Protein AF-A0A417KYQ9-F1 (afdb_monomer_lite)

Structure (mmCIF, N/CA/C/O backbone):
data_AF-A0A417KYQ9-F1
#
_entry.id   AF-A0A417KYQ9-F1
#
loop_
_atom_site.group_PDB
_atom_site.id
_atom_site.type_symbol
_atom_site.label_atom_id
_atom_site.label_alt_id
_atom_site.label_comp_id
_atom_site.label_asym_id
_atom_site.label_entity_id
_atom_site.label_seq_id
_atom_site.pdbx_PDB_ins_code
_atom_site.Cartn_x
_atom_site.Cartn_y
_atom_site.Cartn_z
_atom_site.occupancy
_atom_site.B_iso_or_equiv
_atom_site.auth_seq_id
_atom_site.auth_comp_id
_atom_site.auth_asym_id
_atom_site.auth_atom_id
_atom_site.pdbx_PDB_model_num
ATOM 1 N N . MET A 1 1 ? -38.092 -71.975 51.977 1.00 33.44 1 MET A N 1
ATOM 2 C CA . MET A 1 1 ? -36.824 -72.429 52.594 1.00 33.44 1 MET A CA 1
ATOM 3 C C . MET A 1 1 ? -35.978 -71.186 52.861 1.00 33.44 1 MET A C 1
ATOM 5 O O . MET A 1 1 ? -35.680 -70.495 51.904 1.00 33.44 1 MET A O 1
ATOM 9 N N . GLN A 1 2 ? -35.958 -70.680 54.105 1.00 35.31 2 GLN A N 1
ATOM 10 C CA . GLN A 1 2 ? -34.786 -70.658 55.021 1.00 35.31 2 GLN A CA 1
ATOM 11 C C . GLN A 1 2 ? -33.550 -69.957 54.404 1.00 35.31 2 GLN A C 1
ATOM 13 O O . GLN A 1 2 ? -33.055 -70.417 53.388 1.00 35.31 2 GLN A O 1
ATOM 18 N N . LYS A 1 3 ? -32.974 -68.883 54.968 1.00 33.66 3 LYS A N 1
ATOM 19 C CA . LYS A 1 3 ? -32.521 -68.731 56.364 1.00 33.66 3 LYS A CA 1
ATOM 20 C C . LYS A 1 3 ? -32.462 -67.265 56.840 1.00 33.66 3 LYS A C 1
ATOM 22 O O . LYS A 1 3 ? -32.190 -66.350 56.076 1.00 33.66 3 LYS A O 1
ATOM 27 N N . VAL A 1 4 ? -32.662 -67.124 58.148 1.00 40.72 4 VAL A N 1
ATOM 28 C CA . VAL A 1 4 ? -32.487 -65.955 59.030 1.00 40.72 4 VAL A CA 1
ATOM 29 C C . VAL A 1 4 ? -31.044 -65.905 59.564 1.00 40.72 4 VAL A C 1
ATOM 31 O O . VAL A 1 4 ? -30.522 -66.978 59.840 1.00 40.72 4 VAL A O 1
ATOM 34 N N . PHE A 1 5 ? -30.458 -64.709 59.764 1.00 32.03 5 PHE A N 1
ATOM 35 C CA . PHE A 1 5 ? -29.551 -64.283 60.873 1.00 32.03 5 PHE A CA 1
ATOM 36 C C . PHE A 1 5 ? -29.129 -62.805 60.622 1.00 32.03 5 PHE A C 1
ATOM 38 O O . PHE A 1 5 ? -28.508 -62.537 59.605 1.00 32.03 5 PHE A O 1
ATOM 45 N N . LYS A 1 6 ? -29.698 -61.771 61.268 1.00 31.22 6 LYS A N 1
ATOM 46 C CA . LYS A 1 6 ? -29.451 -61.141 62.597 1.00 31.22 6 LYS A CA 1
ATOM 47 C C . LYS A 1 6 ? -28.076 -60.453 62.808 1.00 31.22 6 LYS A C 1
ATOM 49 O O . LYS A 1 6 ? -27.062 -61.136 62.801 1.00 31.22 6 LYS A O 1
ATOM 54 N N . LEU A 1 7 ? -28.164 -59.172 63.235 1.00 26.84 7 LEU A N 1
ATOM 55 C CA . LEU A 1 7 ? -27.213 -58.332 64.014 1.00 26.84 7 LEU A CA 1
ATOM 56 C C . LEU A 1 7 ? -26.077 -57.643 63.205 1.00 26.84 7 LEU A C 1
ATOM 58 O O . LEU A 1 7 ? -25.458 -58.290 62.382 1.00 26.84 7 LEU A O 1
ATOM 62 N N . ILE A 1 8 ? -25.734 -56.350 63.348 1.00 28.92 8 ILE A N 1
ATOM 63 C CA . ILE A 1 8 ? -25.698 -55.454 64.523 1.00 28.92 8 ILE A CA 1
ATOM 64 C C . ILE A 1 8 ? -26.000 -53.992 64.127 1.00 28.92 8 ILE A C 1
ATOM 66 O O . ILE A 1 8 ? -25.477 -53.468 63.148 1.00 28.92 8 ILE A O 1
ATOM 70 N N . LEU A 1 9 ? -26.808 -53.343 64.966 1.00 30.70 9 LEU A N 1
ATOM 71 C CA . LEU A 1 9 ? -27.044 -51.906 65.067 1.00 30.70 9 LEU A CA 1
ATOM 72 C C . LEU A 1 9 ? -25.863 -51.248 65.812 1.00 30.70 9 LEU A C 1
ATOM 74 O O . LEU A 1 9 ? -25.640 -51.568 66.978 1.00 30.70 9 LEU A O 1
ATOM 78 N N . ILE A 1 10 ? -25.145 -50.318 65.179 1.00 31.58 10 ILE A N 1
ATOM 79 C CA . ILE A 1 10 ? -24.384 -49.273 65.881 1.00 31.58 10 ILE A CA 1
ATOM 80 C C . ILE A 1 10 ? -24.946 -47.937 65.405 1.00 31.58 10 ILE A C 1
ATOM 82 O O . ILE A 1 10 ? -24.713 -47.503 64.280 1.00 31.58 10 ILE A O 1
ATOM 86 N N . CYS A 1 11 ? -25.733 -47.316 66.280 1.00 30.48 11 CYS A N 1
ATOM 87 C CA . CYS A 1 11 ? -26.157 -45.934 66.164 1.00 30.48 11 CYS A CA 1
ATOM 88 C C . CYS A 1 11 ? -24.928 -45.025 66.286 1.00 30.48 11 CYS A C 1
ATOM 90 O O . CYS A 1 11 ? -24.432 -44.804 67.389 1.00 30.48 11 CYS A O 1
ATOM 92 N N . LEU A 1 12 ? -24.473 -44.459 65.173 1.00 31.31 12 LEU A N 1
ATOM 93 C CA . LEU A 1 12 ? -23.852 -43.140 65.191 1.00 31.31 12 LEU A CA 1
ATOM 94 C C . LEU A 1 12 ? -24.944 -42.152 64.793 1.00 31.31 12 LEU A C 1
ATOM 96 O O . LEU A 1 12 ? -25.375 -42.110 63.644 1.00 31.31 12 LEU A O 1
ATOM 100 N N . PHE A 1 13 ? -25.429 -41.410 65.788 1.00 33.81 13 PHE A N 1
ATOM 101 C CA . PHE A 1 13 ? -26.195 -40.184 65.600 1.00 33.81 13 PHE A CA 1
ATOM 102 C C . PHE A 1 13 ? -25.340 -39.211 64.775 1.00 33.81 13 PHE A C 1
ATOM 104 O O . PHE A 1 13 ? -24.563 -38.433 65.320 1.00 33.81 13 PHE A O 1
ATOM 111 N N . VAL A 1 14 ? -25.468 -39.267 63.454 1.00 31.70 14 VAL A N 1
ATOM 112 C CA . VAL A 1 14 ? -25.252 -38.100 62.602 1.00 31.70 14 VAL A CA 1
ATOM 113 C C . VAL A 1 14 ? -26.645 -37.511 62.421 1.00 31.70 14 VAL A C 1
ATOM 115 O O . VAL A 1 14 ? -27.533 -38.244 61.974 1.00 31.70 14 VAL A O 1
ATOM 118 N N . PRO A 1 15 ? -26.910 -36.251 62.807 1.00 33.44 15 PRO A N 1
ATOM 119 C CA . PRO A 1 15 ? -28.162 -35.631 62.428 1.00 33.44 15 PRO A CA 1
ATOM 120 C C . PRO A 1 15 ? -28.188 -35.619 60.900 1.00 33.44 15 PRO A C 1
ATOM 122 O O . PRO A 1 15 ? -27.373 -34.966 60.250 1.00 33.44 15 PRO A O 1
ATOM 125 N N . LEU A 1 16 ? -29.101 -36.405 60.333 1.00 32.12 16 LEU A N 1
ATOM 126 C CA . LEU A 1 16 ? -29.519 -36.274 58.952 1.00 32.12 16 LEU A CA 1
ATOM 127 C C . LEU A 1 16 ? -30.172 -34.887 58.874 1.00 32.12 16 LEU A C 1
ATOM 129 O O . LEU A 1 16 ? -31.356 -34.732 59.169 1.00 32.12 16 LEU A O 1
ATOM 133 N N . ILE A 1 17 ? -29.376 -33.851 58.596 1.00 37.47 17 ILE A N 1
ATOM 134 C CA . ILE A 1 17 ? -29.911 -32.546 58.224 1.00 37.47 17 ILE A CA 1
ATOM 135 C C . ILE A 1 17 ? -30.602 -32.807 56.895 1.00 37.47 17 ILE A C 1
ATOM 137 O O . ILE A 1 17 ? -29.952 -32.972 55.864 1.00 37.47 17 ILE A O 1
ATOM 141 N N . ALA A 1 18 ? -31.923 -32.937 56.938 1.00 35.41 18 ALA A N 1
ATOM 142 C CA . ALA A 1 18 ? -32.738 -32.795 55.755 1.00 35.41 18 ALA A CA 1
ATOM 143 C C . ALA A 1 18 ? -32.403 -31.415 55.176 1.00 35.41 18 ALA A C 1
ATOM 145 O O . ALA A 1 18 ? -32.727 -30.395 55.783 1.00 35.41 18 ALA A O 1
ATOM 146 N N . TRP A 1 19 ? -31.698 -31.378 54.046 1.00 38.59 19 TRP A N 1
ATOM 147 C CA . TRP A 1 19 ? -31.613 -30.182 53.217 1.00 38.59 19 TRP A CA 1
ATOM 148 C C . TRP A 1 19 ? -33.016 -29.976 52.644 1.00 38.59 19 TRP A C 1
ATOM 150 O O . TRP A 1 19 ? -33.345 -30.482 51.576 1.00 38.59 19 TRP A O 1
ATOM 160 N N . GLY A 1 20 ? -33.893 -29.355 53.434 1.00 53.03 20 GLY A N 1
ATOM 161 C CA . GLY A 1 20 ? -35.197 -28.926 52.955 1.00 53.03 20 GLY A CA 1
ATOM 162 C C . GLY A 1 20 ? -34.986 -27.899 51.851 1.00 53.03 20 GLY A C 1
ATOM 163 O O . GLY A 1 20 ? -34.182 -26.981 52.021 1.00 53.03 20 GLY A O 1
ATOM 164 N N . GLU A 1 21 ? -35.678 -28.067 50.724 1.00 66.81 21 GLU A N 1
ATOM 165 C CA . GLU A 1 21 ? -35.738 -27.043 49.681 1.00 66.81 21 GLU A CA 1
ATOM 166 C C . GLU A 1 21 ? -36.109 -25.692 50.311 1.00 66.81 21 GLU A C 1
ATOM 168 O O . GLU A 1 21 ? -37.030 -25.608 51.133 1.00 66.81 21 GLU A O 1
ATOM 173 N N . LYS A 1 22 ? -35.365 -24.637 49.955 1.00 82.00 22 LYS A N 1
ATOM 174 C CA . LYS A 1 22 ? -35.672 -23.273 50.397 1.00 82.00 22 LYS A CA 1
ATOM 175 C C . LYS A 1 22 ? -37.061 -22.883 49.892 1.00 82.00 22 LYS A C 1
ATOM 177 O O . LYS A 1 22 ? -37.412 -23.130 48.739 1.00 82.00 22 LYS A O 1
ATOM 182 N N . GLN A 1 23 ? -37.857 -22.276 50.765 1.00 88.06 23 GLN A N 1
ATOM 183 C CA . GLN A 1 23 ? -39.181 -21.778 50.415 1.00 88.06 23 GLN A CA 1
ATOM 184 C C . GLN A 1 23 ? -39.070 -20.579 49.473 1.00 88.06 23 GLN A C 1
ATOM 186 O O . GLN A 1 23 ? -38.146 -19.774 49.569 1.00 88.06 23 GLN A O 1
ATOM 191 N N . GLN A 1 24 ? -40.054 -20.430 48.590 1.00 91.31 24 GLN A N 1
ATOM 192 C CA . GLN A 1 24 ? -40.160 -19.261 47.730 1.00 91.31 24 GLN A CA 1
ATOM 193 C C . GLN A 1 24 ? -40.773 -18.086 48.503 1.00 91.31 24 GLN A C 1
ATOM 195 O O . GLN A 1 24 ? -41.867 -18.207 49.054 1.00 91.31 24 GLN A O 1
ATOM 200 N N . SER A 1 25 ? -40.085 -16.944 48.529 1.00 90.69 25 SER A N 1
ATOM 201 C CA . SER A 1 25 ? -40.625 -15.704 49.090 1.00 90.69 25 SER A CA 1
ATOM 202 C C . SER A 1 25 ? -41.581 -15.038 48.100 1.00 90.69 25 SER A C 1
ATOM 204 O O . SER A 1 25 ? -41.258 -14.895 46.921 1.00 90.69 25 SER A O 1
ATOM 206 N N . THR A 1 26 ? -42.742 -14.590 48.577 1.00 90.75 26 THR A N 1
ATOM 207 C CA . THR A 1 26 ? -43.750 -13.881 47.767 1.00 90.75 26 THR A CA 1
ATOM 208 C C . THR A 1 26 ? -43.991 -12.447 48.233 1.00 90.75 26 THR A C 1
ATOM 210 O O . THR A 1 26 ? -45.004 -11.837 47.894 1.00 90.75 26 THR A O 1
ATOM 213 N N . SER A 1 27 ? -43.113 -11.909 49.081 1.00 87.50 27 SER A N 1
ATOM 214 C CA . SER A 1 27 ? -43.264 -10.573 49.661 1.00 87.50 27 SER A CA 1
ATOM 215 C C . SER A 1 27 ? -41.954 -9.786 49.600 1.00 87.50 27 SER A C 1
ATOM 217 O O . SER A 1 27 ? -40.893 -10.362 49.851 1.00 87.50 27 SER A O 1
ATOM 219 N N . PRO A 1 28 ? -42.018 -8.474 49.306 1.00 89.69 28 PRO A N 1
ATOM 220 C CA . PRO A 1 28 ? -40.886 -7.562 49.425 1.00 89.69 28 PRO A CA 1
ATOM 221 C C . PRO A 1 28 ? -40.172 -7.634 50.777 1.00 89.69 28 PRO A C 1
ATOM 223 O O . PRO A 1 28 ? -40.812 -7.698 51.828 1.00 89.69 28 PRO A O 1
ATOM 226 N N . LEU A 1 29 ? -38.846 -7.522 50.754 1.00 90.75 29 LEU A N 1
ATOM 227 C CA . LEU A 1 29 ? -37.998 -7.419 51.936 1.00 90.75 29 LEU A CA 1
ATOM 228 C C . LEU A 1 29 ? -37.569 -5.963 52.142 1.00 90.75 29 LEU A C 1
ATOM 230 O O . LEU A 1 29 ? -36.844 -5.394 51.328 1.00 90.75 29 LEU A O 1
ATOM 234 N N . ASN A 1 30 ? -38.002 -5.349 53.245 1.00 90.44 30 ASN A N 1
ATOM 235 C CA . ASN A 1 30 ? -37.602 -3.993 53.623 1.00 90.44 30 ASN A CA 1
ATOM 236 C C . ASN A 1 30 ? -36.732 -4.022 54.883 1.00 90.44 30 ASN A C 1
ATOM 238 O O . ASN A 1 30 ? -37.225 -4.279 55.980 1.00 90.44 30 ASN A O 1
ATOM 242 N N . PHE A 1 31 ? -35.446 -3.712 54.721 1.00 91.31 31 PHE A N 1
ATOM 243 C CA . PHE A 1 31 ? -34.448 -3.756 55.786 1.00 91.31 31 PHE A CA 1
ATOM 244 C C . PHE A 1 31 ? -34.093 -2.382 56.374 1.00 91.31 31 PHE A C 1
ATOM 246 O O . PHE A 1 31 ? -33.190 -2.272 57.202 1.00 91.31 31 PHE A O 1
ATOM 253 N N . ARG A 1 32 ? -34.797 -1.311 55.980 1.00 84.00 32 ARG A N 1
ATOM 254 C CA . ARG A 1 32 ? -34.524 0.046 56.493 1.00 84.00 32 ARG A CA 1
ATOM 255 C C . ARG A 1 32 ? -34.871 0.211 57.970 1.00 84.00 32 ARG A C 1
ATOM 257 O O . ARG A 1 32 ? -34.193 0.945 58.680 1.00 84.00 32 ARG A O 1
ATOM 264 N N . GLU A 1 33 ? -35.924 -0.467 58.410 1.00 76.19 33 GLU A N 1
ATOM 265 C CA . GLU A 1 33 ? -36.465 -0.373 59.772 1.00 76.19 33 GLU A CA 1
ATOM 266 C C . GLU A 1 33 ? -36.535 -1.744 60.466 1.00 76.19 33 GLU A C 1
ATOM 268 O O . GLU A 1 33 ? -37.019 -1.856 61.591 1.00 76.19 33 GLU A O 1
ATOM 273 N N . SER A 1 34 ? -36.034 -2.802 59.819 1.00 76.31 34 SER A N 1
ATOM 274 C CA . SER A 1 34 ? -36.138 -4.174 60.317 1.00 76.31 34 SER A CA 1
ATOM 275 C C . SER A 1 34 ? -35.233 -4.445 61.528 1.00 76.31 34 SER A C 1
ATOM 277 O O . SER A 1 34 ? -34.245 -3.750 61.796 1.00 76.31 34 SER A O 1
ATOM 279 N N . ASN A 1 35 ? -35.576 -5.496 62.276 1.00 78.31 35 ASN A N 1
ATOM 280 C CA . ASN A 1 35 ? -34.703 -6.106 63.281 1.00 78.31 35 ASN A CA 1
ATOM 281 C C . ASN A 1 35 ? -33.825 -7.197 62.642 1.00 78.31 35 ASN A C 1
ATOM 283 O O . ASN A 1 35 ? -34.065 -7.593 61.501 1.00 78.31 35 ASN A O 1
ATOM 287 N N . ASN A 1 36 ? -32.807 -7.667 63.371 1.00 80.62 36 ASN A N 1
ATOM 288 C CA . ASN A 1 36 ? -31.940 -8.759 62.916 1.00 80.62 36 ASN A CA 1
ATOM 289 C C . ASN A 1 36 ? -32.743 -10.015 62.546 1.00 80.62 36 ASN A C 1
ATOM 291 O O . ASN A 1 36 ? -33.706 -10.371 63.227 1.00 80.62 36 ASN A O 1
ATOM 295 N N . VAL A 1 37 ? -32.266 -10.723 61.524 1.00 79.25 37 VAL A N 1
ATOM 296 C CA . VAL A 1 37 ? -32.627 -12.114 61.235 1.00 79.25 37 VAL A CA 1
ATOM 297 C C . VAL A 1 37 ? -31.366 -12.934 61.497 1.00 79.25 37 VAL A C 1
ATOM 299 O O . VAL A 1 37 ? -30.451 -12.955 60.678 1.00 79.25 37 VAL A O 1
ATOM 302 N N . ASN A 1 38 ? -31.279 -13.500 62.706 1.00 71.19 38 ASN A N 1
ATOM 303 C CA . ASN A 1 38 ? -30.018 -13.973 63.296 1.00 71.19 38 ASN A CA 1
ATOM 304 C C . ASN A 1 38 ? -29.420 -15.214 62.603 1.00 71.19 38 ASN A C 1
ATOM 306 O O . ASN A 1 38 ? -28.213 -15.433 62.692 1.00 71.19 38 ASN A O 1
ATOM 310 N N . GLU A 1 39 ? -30.234 -16.000 61.901 1.00 76.38 39 GLU A N 1
ATOM 311 C CA . GLU A 1 39 ? -29.831 -17.217 61.188 1.00 76.38 39 GLU A CA 1
ATOM 312 C C . GLU A 1 39 ? -30.408 -17.215 59.770 1.00 76.38 39 GLU A C 1
ATOM 314 O O . GLU A 1 39 ? -31.352 -16.478 59.487 1.00 76.38 39 GLU A O 1
ATOM 319 N N . LEU A 1 40 ? -29.825 -18.020 58.876 1.00 80.88 40 LEU A N 1
ATOM 320 C CA . LEU A 1 40 ? -30.350 -18.201 57.525 1.00 80.88 40 LEU A CA 1
ATOM 321 C C . LEU A 1 40 ? -31.751 -18.815 57.612 1.00 80.88 40 LEU A C 1
ATOM 323 O O . LEU A 1 40 ? -31.907 -19.942 58.085 1.00 80.88 40 LEU A O 1
ATOM 327 N N . ASP A 1 41 ? -32.762 -18.084 57.162 1.00 82.44 41 ASP A N 1
ATOM 328 C CA . ASP A 1 41 ? -34.148 -18.503 57.325 1.00 82.44 41 ASP A CA 1
ATOM 329 C C . ASP A 1 41 ? -34.587 -19.573 56.300 1.00 82.44 41 ASP A C 1
ATOM 331 O O . ASP A 1 41 ? -33.808 -20.068 55.4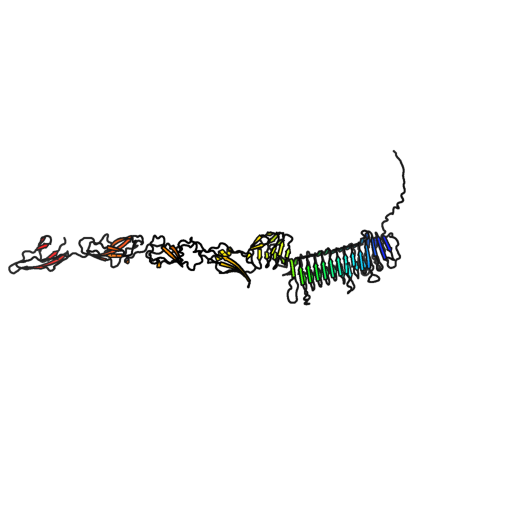66 1.00 82.44 41 ASP A O 1
ATOM 335 N N . SER A 1 42 ? -35.864 -19.963 56.371 1.00 85.94 42 SER A N 1
ATOM 336 C CA . SER A 1 42 ? -36.462 -20.936 55.449 1.00 85.94 42 SER A CA 1
ATOM 337 C C . SER A 1 42 ? -36.542 -20.443 54.005 1.00 85.94 42 SER A C 1
ATOM 339 O O . SER A 1 42 ? -36.650 -21.276 53.109 1.00 85.94 42 SER A O 1
ATOM 341 N N . TYR A 1 43 ? -36.466 -19.132 53.770 1.00 89.38 43 TYR A N 1
ATOM 342 C CA . TYR A 1 43 ? -36.502 -18.508 52.446 1.00 89.38 43 TYR A CA 1
ATOM 343 C C . TYR A 1 43 ? -35.105 -18.318 51.840 1.00 89.38 43 TYR A C 1
ATOM 345 O O . TYR A 1 43 ? -34.993 -18.018 50.655 1.00 89.38 43 TYR A O 1
ATOM 353 N N . GLY A 1 44 ? -34.042 -18.514 52.628 1.00 91.19 44 GLY A N 1
ATOM 354 C CA . GLY A 1 44 ? -32.661 -18.435 52.157 1.00 91.19 44 GLY A CA 1
ATOM 355 C C . GLY A 1 44 ? -32.030 -17.054 52.310 1.00 91.19 44 GLY A C 1
ATOM 356 O O . GLY A 1 44 ? -31.128 -16.727 51.543 1.00 91.19 44 GLY A O 1
ATOM 357 N N . TYR A 1 45 ? -32.464 -16.239 53.282 1.00 93.62 45 TYR A N 1
ATOM 358 C CA . TYR A 1 45 ? -31.775 -14.986 53.604 1.00 93.62 45 TYR A CA 1
ATOM 359 C C . TYR A 1 45 ? -31.455 -14.818 55.097 1.00 93.62 45 TYR A C 1
ATOM 361 O O . TYR A 1 45 ? -32.089 -15.407 55.971 1.00 93.62 45 TYR A O 1
ATOM 369 N N . LYS A 1 46 ? -30.439 -13.998 55.390 1.00 94.12 46 LYS A N 1
ATOM 370 C CA . LYS A 1 46 ? -30.013 -13.582 56.738 1.00 94.12 46 LYS A CA 1
ATOM 371 C C . LYS A 1 46 ? -29.716 -12.082 56.729 1.00 94.12 46 LYS A C 1
ATOM 373 O O . LYS A 1 46 ? -28.997 -11.620 55.847 1.00 94.12 46 LYS A O 1
ATOM 378 N N . TRP A 1 47 ? -30.221 -11.332 57.709 1.00 94.44 47 TRP A N 1
ATOM 379 C CA . TRP A 1 47 ? -29.995 -9.885 57.828 1.00 94.44 47 TRP A CA 1
ATOM 380 C C . TRP A 1 47 ? -29.319 -9.527 59.149 1.00 94.44 47 TRP A C 1
ATOM 382 O O . TRP A 1 47 ? -29.871 -9.752 60.228 1.00 94.44 47 TRP A O 1
ATOM 392 N N . GLU A 1 48 ? -28.146 -8.910 59.046 1.00 93.75 48 GLU A N 1
ATOM 393 C CA . GLU A 1 48 ? -27.367 -8.387 60.162 1.00 93.75 48 GLU A CA 1
ATOM 394 C C . GLU A 1 48 ? -27.435 -6.855 60.155 1.00 93.75 48 GLU A C 1
ATOM 396 O O . GLU A 1 48 ? -26.789 -6.192 59.346 1.00 93.75 48 GLU A O 1
ATOM 401 N N . LYS A 1 49 ? -28.232 -6.279 61.057 1.00 89.38 49 LYS A N 1
ATOM 402 C CA . LYS A 1 49 ? -28.532 -4.842 61.130 1.00 89.38 49 LYS A CA 1
ATOM 403 C C . LYS A 1 49 ? -27.305 -3.993 61.454 1.00 89.38 49 LYS A C 1
ATOM 405 O O . LYS A 1 49 ? -27.131 -2.942 60.844 1.00 89.38 49 LYS A O 1
ATOM 410 N N . ASP A 1 50 ? -26.459 -4.448 62.379 1.00 88.94 50 ASP A N 1
ATOM 411 C CA . ASP A 1 50 ? -25.295 -3.681 62.850 1.00 88.94 50 ASP A CA 1
ATOM 412 C C . ASP A 1 50 ? -24.211 -3.575 61.770 1.00 88.94 50 ASP A C 1
ATOM 414 O O . ASP A 1 50 ? -23.651 -2.504 61.545 1.00 88.94 50 ASP A O 1
ATOM 418 N N . SER A 1 51 ? -23.958 -4.676 61.056 1.00 92.00 51 SER A N 1
ATOM 419 C CA . SER A 1 51 ? -23.038 -4.724 59.912 1.00 92.00 51 SER A CA 1
ATOM 420 C C . SER A 1 51 ? -23.708 -4.345 58.586 1.00 92.00 51 SER A C 1
ATOM 422 O O . SER A 1 51 ? -23.042 -4.333 57.551 1.00 92.00 51 SER A O 1
ATOM 424 N N . LYS A 1 52 ? -25.021 -4.068 58.599 1.00 93.81 52 LYS A N 1
ATOM 425 C CA . LYS A 1 52 ? -25.871 -3.802 57.426 1.00 93.81 52 LYS A CA 1
ATOM 426 C C . LYS A 1 52 ? -25.667 -4.823 56.300 1.00 93.81 52 LYS A C 1
ATOM 428 O O . LYS A 1 52 ? -25.571 -4.466 55.124 1.00 93.81 52 LYS A O 1
ATOM 433 N N . THR A 1 53 ? -25.541 -6.095 56.668 1.00 95.50 53 THR A N 1
ATOM 434 C CA . THR A 1 53 ? -25.194 -7.179 55.744 1.00 95.50 53 THR A CA 1
ATOM 435 C C . THR A 1 53 ? -26.382 -8.109 55.521 1.00 95.50 53 THR A C 1
ATOM 437 O O . THR A 1 53 ? -26.896 -8.719 56.458 1.00 95.50 53 THR A O 1
ATOM 440 N N . LEU A 1 54 ? -26.793 -8.243 54.261 1.00 96.56 54 LEU A N 1
ATOM 441 C CA . LEU A 1 54 ? -27.762 -9.221 53.783 1.00 96.56 54 LEU A CA 1
ATOM 442 C C . LEU A 1 54 ? -27.013 -10.397 53.156 1.00 96.56 54 LEU A C 1
ATOM 444 O O . LEU A 1 54 ? -26.312 -10.215 52.170 1.00 96.56 54 LEU A O 1
ATOM 448 N N . THR A 1 55 ? -27.168 -11.602 53.692 1.00 95.94 55 THR A N 1
ATOM 449 C CA . THR A 1 55 ? -26.687 -12.829 53.040 1.00 95.94 55 THR A CA 1
ATOM 450 C C . THR A 1 55 ? -27.851 -13.507 52.336 1.00 95.94 55 THR A C 1
ATOM 452 O O . THR A 1 55 ? -28.891 -13.703 52.962 1.00 95.94 55 THR A O 1
ATOM 455 N N . LEU A 1 56 ? -27.673 -13.850 51.063 1.00 95.88 56 LEU A N 1
ATOM 456 C CA . LEU A 1 56 ? -28.601 -14.629 50.249 1.00 95.88 56 LEU A CA 1
ATOM 457 C C . LEU A 1 56 ? -27.931 -15.959 49.895 1.00 95.88 56 LEU A C 1
ATOM 459 O O . LEU A 1 56 ? -26.837 -15.952 49.333 1.00 95.88 56 LEU A O 1
ATOM 463 N N . ASP A 1 57 ? -28.568 -17.070 50.251 1.00 94.06 57 ASP A N 1
ATOM 464 C CA . ASP A 1 57 ? -28.080 -18.428 50.003 1.00 94.06 57 ASP A CA 1
ATOM 465 C C . ASP A 1 57 ? -29.240 -19.327 49.562 1.00 94.06 57 ASP A C 1
ATOM 467 O O . ASP A 1 57 ? -30.097 -19.716 50.369 1.00 94.06 57 ASP A O 1
ATOM 471 N N . GLY A 1 58 ? -29.303 -19.598 48.256 1.00 91.88 58 GLY A N 1
ATOM 472 C CA . GLY A 1 58 ? -30.428 -20.301 47.639 1.00 91.88 58 GLY A CA 1
ATOM 473 C C . GLY A 1 58 ? -31.737 -19.503 47.677 1.00 91.88 58 GLY A C 1
ATOM 474 O O . GLY A 1 58 ? -32.819 -20.092 47.675 1.00 91.88 58 GLY A O 1
ATOM 475 N N . PHE A 1 59 ? -31.657 -18.172 47.770 1.00 94.94 59 PHE A N 1
ATOM 476 C CA . PHE A 1 59 ? -32.819 -17.298 47.878 1.00 94.94 59 PHE A CA 1
ATOM 477 C C . PHE A 1 59 ? -33.646 -17.323 46.590 1.00 94.94 59 PHE A C 1
ATOM 479 O O . PHE A 1 59 ? -33.126 -17.070 45.505 1.00 94.94 59 PHE A O 1
ATOM 486 N N . ASN A 1 60 ? -34.950 -17.568 46.696 1.00 95.25 60 ASN A N 1
ATOM 487 C CA . ASN A 1 60 ? -35.863 -17.562 45.554 1.00 95.25 60 ASN A CA 1
ATOM 488 C C . ASN A 1 60 ? -37.089 -16.702 45.862 1.00 95.25 60 ASN A C 1
ATOM 490 O O . ASN A 1 60 ? -37.878 -17.033 46.745 1.00 95.25 60 ASN A O 1
ATOM 494 N N . MET A 1 61 ? -37.271 -15.615 45.117 1.00 95.06 61 MET A N 1
ATOM 495 C CA . MET A 1 61 ? -38.407 -14.708 45.261 1.00 95.06 61 MET A CA 1
ATOM 496 C C . MET A 1 61 ? -39.260 -14.665 43.993 1.00 95.06 61 MET A C 1
ATOM 498 O O . MET A 1 61 ? -38.743 -14.644 42.874 1.00 95.06 61 MET A O 1
ATOM 502 N N . TYR A 1 62 ? -40.575 -14.597 44.183 1.00 94.12 62 TYR A N 1
ATOM 503 C CA . TYR A 1 62 ? -41.570 -14.405 43.137 1.00 94.12 62 TYR A CA 1
ATOM 504 C C . TYR A 1 62 ? -42.500 -13.254 43.494 1.00 94.12 62 TYR A C 1
ATOM 506 O O . TYR A 1 62 ? -43.207 -13.307 44.498 1.00 94.12 62 TYR A O 1
ATOM 514 N N . LEU A 1 63 ? -42.507 -12.215 42.666 1.00 90.00 63 LEU A N 1
ATOM 515 C CA . LEU A 1 63 ? -43.318 -11.026 42.878 1.00 90.00 63 LEU A CA 1
ATOM 516 C C . LEU A 1 63 ? -44.288 -10.805 41.725 1.00 90.00 63 LEU A C 1
ATOM 518 O O . LEU A 1 63 ? -43.940 -10.938 40.551 1.00 90.00 63 LEU A O 1
ATOM 522 N N . ILE A 1 64 ? -45.492 -10.383 42.101 1.00 86.12 64 ILE A N 1
ATOM 523 C CA . ILE A 1 64 ? -46.507 -9.873 41.186 1.00 86.12 64 ILE A CA 1
ATOM 524 C C . ILE A 1 64 ? -46.561 -8.348 41.363 1.00 86.12 64 ILE A C 1
ATOM 526 O O . ILE A 1 64 ? -46.675 -7.892 42.506 1.00 86.12 64 ILE A O 1
ATOM 530 N N . PRO A 1 65 ? -46.501 -7.566 40.273 1.00 77.44 65 PRO A N 1
ATOM 531 C CA . PRO A 1 65 ? -46.696 -6.118 40.259 1.00 77.44 65 PRO A CA 1
ATOM 532 C C . PRO A 1 65 ? -47.855 -5.622 41.136 1.00 77.44 65 PRO A C 1
ATOM 534 O O . PRO A 1 65 ? -48.962 -6.146 41.038 1.00 77.44 65 PRO A O 1
ATOM 537 N N . GLN A 1 66 ? -47.627 -4.591 41.958 1.00 77.75 66 GLN A N 1
ATOM 538 C CA . GLN A 1 66 ? -48.652 -3.943 42.791 1.00 77.75 66 GLN A CA 1
ATOM 539 C C . GLN A 1 66 ? -48.750 -2.433 42.491 1.00 77.75 66 GLN A C 1
ATOM 541 O O . GLN A 1 66 ? -47.832 -1.829 41.935 1.00 77.75 66 GLN A O 1
ATOM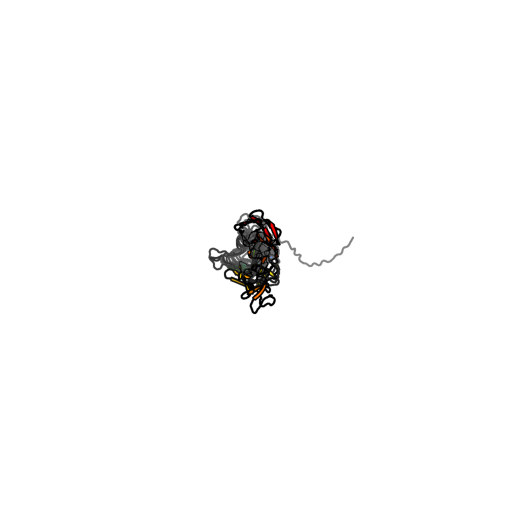 546 N N . GLU A 1 67 ? -49.847 -1.789 42.908 1.00 74.75 67 GLU A N 1
ATOM 547 C CA . GLU A 1 67 ? -50.056 -0.327 42.794 1.00 74.75 67 GLU A CA 1
ATOM 548 C C . GLU A 1 67 ? -49.195 0.500 43.777 1.00 74.75 67 GLU A C 1
ATOM 550 O O . GLU A 1 67 ? -49.285 1.724 43.823 1.00 74.75 67 GLU A O 1
ATOM 555 N N . SER A 1 68 ? -48.339 -0.132 44.590 1.00 73.69 68 SER A N 1
ATOM 556 C CA . SER A 1 68 ? -47.346 0.560 45.422 1.00 73.69 68 SER A CA 1
ATOM 557 C C . SER A 1 68 ? -46.234 -0.385 45.901 1.00 73.69 68 SER A C 1
ATOM 559 O O . SER A 1 68 ? -46.443 -1.584 46.046 1.00 73.69 68 SER A O 1
ATOM 561 N N . ASN A 1 69 ? -45.048 0.175 46.176 1.00 70.31 69 ASN A N 1
ATOM 562 C CA . ASN A 1 69 ? -43.882 -0.512 46.755 1.00 70.31 69 ASN A CA 1
ATOM 563 C C . ASN A 1 69 ? -43.375 -1.754 45.985 1.00 70.31 69 ASN A C 1
ATOM 565 O O . ASN A 1 69 ? -43.234 -2.841 46.539 1.00 70.31 69 ASN A O 1
ATOM 569 N N . ASN A 1 70 ? -43.005 -1.567 44.718 1.00 81.25 70 ASN A N 1
ATOM 570 C CA . ASN A 1 70 ? -42.540 -2.638 43.825 1.00 81.25 70 ASN A CA 1
ATOM 571 C C . ASN A 1 70 ? -41.036 -2.963 43.942 1.00 81.25 70 ASN A C 1
ATOM 573 O O . ASN A 1 70 ? -40.396 -3.381 42.972 1.00 81.25 70 ASN A O 1
ATOM 577 N N . ARG A 1 71 ? -40.456 -2.748 45.129 1.00 87.94 71 ARG A N 1
ATOM 578 C CA . ARG A 1 71 ? -39.060 -3.089 45.437 1.00 87.94 71 ARG A CA 1
ATOM 579 C C . ARG A 1 71 ? -38.996 -4.521 45.954 1.00 87.94 71 ARG A C 1
ATOM 581 O O . ARG A 1 71 ? -39.709 -4.816 46.903 1.00 87.94 71 ARG A O 1
ATOM 588 N N . ALA A 1 72 ? -38.157 -5.392 45.397 1.00 92.00 72 ALA A N 1
ATOM 589 C CA . ALA A 1 72 ? -37.969 -6.726 45.978 1.00 92.00 72 ALA A CA 1
ATOM 590 C C . ALA A 1 72 ? -37.159 -6.663 47.273 1.00 92.00 72 ALA A C 1
ATOM 592 O O . ALA A 1 72 ? -37.565 -7.238 48.279 1.00 92.00 72 ALA A O 1
ATOM 593 N N . ILE A 1 73 ? -36.038 -5.943 47.258 1.00 94.50 73 ILE A N 1
ATOM 594 C CA . ILE A 1 73 ? -35.154 -5.774 48.410 1.00 94.50 73 ILE A CA 1
ATOM 595 C C . ILE A 1 73 ? -34.862 -4.282 48.581 1.00 94.50 73 ILE A C 1
ATOM 597 O O . ILE A 1 73 ? -34.324 -3.643 47.678 1.00 94.50 73 ILE A O 1
ATOM 601 N N . TRP A 1 74 ? -35.199 -3.723 49.744 1.00 92.94 74 TRP A N 1
ATOM 602 C CA . TRP A 1 74 ? -34.928 -2.327 50.093 1.00 92.94 74 TRP A CA 1
ATOM 603 C C . TRP A 1 74 ? -33.940 -2.243 51.255 1.00 92.94 74 TRP A C 1
ATOM 605 O O . TRP A 1 74 ? -34.223 -2.716 52.358 1.00 92.94 74 TRP A O 1
ATOM 615 N N . LEU A 1 75 ? -32.780 -1.640 51.004 1.00 93.81 75 LEU A N 1
ATOM 616 C CA . LEU A 1 75 ? -31.644 -1.610 51.919 1.00 93.81 75 LEU A CA 1
ATOM 617 C C . LEU A 1 75 ? -31.386 -0.200 52.477 1.00 93.81 75 LEU A C 1
ATOM 619 O O . LEU A 1 75 ? -31.636 0.793 51.789 1.00 93.81 75 LEU A O 1
ATOM 623 N N . PRO A 1 76 ? -30.866 -0.084 53.714 1.00 92.81 76 PRO A N 1
ATOM 624 C CA . PRO A 1 76 ? -30.339 1.177 54.226 1.00 92.81 76 PRO A CA 1
ATOM 625 C C . PRO A 1 76 ? -29.007 1.553 53.553 1.00 92.81 76 PRO A C 1
ATOM 627 O O . PRO A 1 76 ? -28.377 0.752 52.859 1.00 92.81 76 PRO A O 1
ATOM 630 N N . GLU A 1 77 ? -28.545 2.778 53.793 1.00 92.38 77 GLU A N 1
ATOM 631 C CA . GLU A 1 77 ? -27.252 3.263 53.300 1.00 92.38 77 GLU A CA 1
ATOM 632 C C . GLU A 1 77 ? -26.072 2.376 53.743 1.00 92.38 77 GLU A C 1
ATOM 634 O O . GLU A 1 77 ? -26.069 1.852 54.863 1.00 92.38 77 GLU A O 1
ATOM 639 N N . ASN A 1 78 ? -25.040 2.272 52.903 1.00 93.19 78 ASN A N 1
ATOM 640 C CA . ASN A 1 78 ? -23.810 1.506 53.150 1.00 93.19 78 ASN A CA 1
ATOM 641 C C . ASN A 1 78 ? -24.037 0.009 53.431 1.00 93.19 78 ASN A C 1
ATOM 643 O O . ASN A 1 78 ? -23.315 -0.602 54.217 1.00 93.19 78 ASN A O 1
ATOM 647 N N . SER A 1 79 ? -25.061 -0.575 52.807 1.00 95.31 79 SER A N 1
ATOM 648 C CA . SER A 1 79 ? -25.371 -2.004 52.938 1.00 95.31 79 SER A CA 1
ATOM 649 C C . SER A 1 79 ? -24.488 -2.899 52.069 1.00 95.31 79 SER A C 1
ATOM 651 O O . SER A 1 79 ? -24.086 -2.525 50.964 1.00 95.31 79 SER A O 1
ATOM 653 N N . THR A 1 80 ? -24.267 -4.122 52.551 1.00 97.25 80 THR A N 1
ATOM 654 C CA . THR A 1 80 ? -23.583 -5.200 51.827 1.00 97.25 80 THR A CA 1
ATOM 655 C C . THR A 1 80 ? -24.548 -6.344 51.533 1.00 97.25 80 THR A C 1
ATOM 657 O O . THR A 1 80 ? -25.294 -6.763 52.412 1.00 97.25 80 THR A O 1
ATOM 660 N N . ILE A 1 81 ? -24.506 -6.883 50.318 1.00 97.94 81 ILE A N 1
ATOM 661 C CA . ILE A 1 81 ? -25.165 -8.128 49.928 1.00 97.94 81 ILE A CA 1
ATOM 662 C C . ILE A 1 81 ? -24.088 -9.181 49.699 1.00 97.94 81 ILE A C 1
ATOM 664 O O . ILE A 1 81 ? -23.178 -8.973 48.900 1.00 97.94 81 ILE A O 1
ATOM 668 N N . LYS A 1 82 ? -24.203 -10.316 50.379 1.00 97.44 82 LYS A N 1
ATOM 669 C CA . LYS A 1 82 ? -23.414 -11.519 50.132 1.00 97.44 82 LYS A CA 1
ATOM 670 C C . LYS A 1 82 ? -24.263 -12.516 49.361 1.00 97.44 82 LYS A C 1
ATOM 672 O O . LYS A 1 82 ? -25.338 -12.880 49.830 1.00 97.44 82 LYS A O 1
ATOM 677 N N . LEU A 1 83 ? -23.791 -12.936 48.198 1.00 97.81 83 LEU A N 1
ATOM 678 C CA . LEU A 1 83 ? -24.434 -13.946 47.367 1.00 97.81 83 LEU A CA 1
ATOM 679 C C . LEU A 1 83 ? -23.705 -15.271 47.562 1.00 97.81 83 LEU A C 1
ATOM 681 O O . LEU A 1 83 ? -22.506 -15.337 47.321 1.00 97.81 83 LEU A O 1
ATOM 685 N N . ILE A 1 84 ? -24.430 -16.306 47.966 1.00 95.00 84 ILE A N 1
ATOM 686 C CA . ILE A 1 84 ? -23.963 -17.688 48.062 1.00 95.00 84 ILE A CA 1
ATOM 687 C C . ILE A 1 84 ? -24.876 -18.532 47.171 1.00 95.00 84 ILE A C 1
ATOM 689 O O . ILE A 1 84 ? -26.097 -18.356 47.182 1.00 95.00 84 ILE A O 1
ATOM 693 N N . GLY A 1 85 ? -24.287 -19.406 46.353 1.00 92.44 85 GLY A N 1
ATOM 694 C CA . GLY A 1 85 ? -25.042 -20.242 45.419 1.00 92.44 85 GLY A CA 1
ATOM 695 C C . GLY A 1 85 ? -25.902 -19.440 44.432 1.00 92.44 85 GLY A C 1
ATOM 696 O O . GLY A 1 85 ? -25.647 -18.267 44.153 1.00 92.44 85 GLY A O 1
ATOM 697 N N . GLU A 1 86 ? -26.935 -20.077 43.880 1.00 95.38 86 GLU A N 1
ATOM 698 C CA . GLU A 1 86 ? -27.864 -19.435 42.946 1.00 95.38 86 GLU A CA 1
ATOM 699 C C . GLU A 1 86 ? -29.023 -18.763 43.692 1.00 95.38 86 GLU A C 1
ATOM 701 O O . GLU A 1 86 ? -29.771 -19.411 44.420 1.00 95.38 86 GLU A O 1
ATOM 706 N N . ASN A 1 87 ? -29.204 -17.464 43.462 1.00 96.56 87 ASN A N 1
ATOM 707 C CA . ASN A 1 87 ? -30.297 -16.672 44.010 1.00 96.56 87 ASN A CA 1
ATOM 708 C C . ASN A 1 87 ? -31.140 -16.118 42.862 1.00 96.56 87 ASN A C 1
ATOM 710 O O . ASN A 1 87 ? -30.601 -15.675 41.851 1.00 96.56 87 ASN A O 1
ATOM 714 N N . THR A 1 88 ? -32.463 -16.121 42.993 1.00 97.06 88 THR A N 1
ATOM 715 C CA . THR A 1 88 ? -33.394 -15.718 41.936 1.00 97.06 88 THR A CA 1
ATOM 716 C C . THR A 1 88 ? -34.409 -14.702 42.449 1.00 97.06 88 THR A C 1
ATOM 718 O O . THR A 1 88 ? -35.036 -14.910 43.485 1.00 97.06 88 THR A O 1
ATOM 721 N N . ILE A 1 89 ? -34.650 -13.647 41.667 1.00 95.94 89 ILE A N 1
ATOM 722 C CA . ILE A 1 89 ? -35.814 -12.766 41.814 1.00 95.94 89 ILE A CA 1
ATOM 723 C C . ILE A 1 89 ? -36.605 -12.814 40.504 1.00 95.94 89 ILE A C 1
ATOM 725 O O . ILE A 1 89 ? -36.083 -12.499 39.432 1.00 95.94 89 ILE A O 1
ATOM 729 N N . THR A 1 90 ? -37.864 -13.241 40.595 1.00 94.31 90 THR A N 1
ATOM 730 C CA . THR A 1 90 ? -38.777 -13.381 39.457 1.00 94.31 90 THR A CA 1
ATOM 731 C C . THR A 1 90 ? -39.900 -12.355 39.546 1.00 94.31 90 THR A C 1
ATOM 733 O O . THR A 1 90 ? -40.580 -12.291 40.569 1.00 94.31 90 THR A O 1
ATOM 736 N N . TYR A 1 91 ? -40.125 -11.596 38.472 1.00 90.19 91 TYR A N 1
ATOM 737 C CA . TYR A 1 91 ? -41.263 -10.682 38.338 1.00 90.19 91 TYR A CA 1
ATOM 738 C C . TYR A 1 91 ? -42.197 -11.127 37.209 1.00 90.19 91 TYR A C 1
ATOM 740 O O . TYR A 1 91 ? -41.779 -11.187 36.055 1.00 90.19 91 TYR A O 1
ATOM 748 N N . GLU A 1 92 ? -43.471 -11.374 37.512 1.00 89.38 92 GLU A N 1
ATOM 749 C CA . GLU A 1 92 ? -44.469 -11.806 36.520 1.00 89.38 92 GLU A CA 1
ATOM 750 C C . GLU A 1 92 ? -45.701 -10.892 36.514 1.00 89.38 92 GLU A C 1
ATOM 752 O O . GLU A 1 92 ? -46.299 -10.657 37.562 1.00 89.38 92 GLU A O 1
ATOM 757 N N . GLY A 1 93 ? -46.115 -10.416 35.334 1.00 83.88 93 GLY A N 1
ATOM 758 C CA . GLY A 1 93 ? -47.332 -9.616 3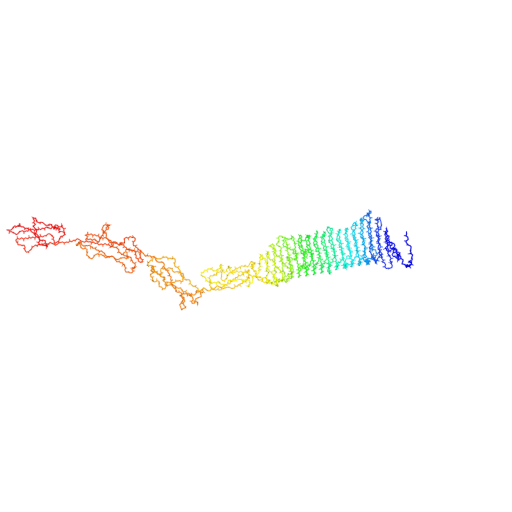5.131 1.00 83.88 93 GLY A CA 1
ATOM 759 C C . GLY A 1 93 ? -47.101 -8.167 34.679 1.00 83.88 93 GLY A C 1
ATOM 760 O O . GLY A 1 93 ? -45.983 -7.693 34.542 1.00 83.88 93 GLY A O 1
ATOM 761 N N . THR A 1 94 ? -48.175 -7.418 34.437 1.00 76.38 94 THR A N 1
ATOM 762 C CA . THR A 1 94 ? -48.113 -6.032 33.931 1.00 76.38 94 THR A CA 1
ATOM 763 C C . THR A 1 94 ? -48.392 -5.038 35.058 1.00 76.38 94 THR A C 1
ATOM 765 O O . THR A 1 94 ? -49.393 -5.180 35.757 1.00 76.38 94 THR A O 1
ATOM 768 N N . PHE A 1 95 ? -47.551 -4.009 35.231 1.00 69.88 95 PHE A N 1
ATOM 769 C CA . PHE A 1 95 ? -47.846 -2.936 36.194 1.00 69.88 95 PHE A CA 1
ATOM 770 C C . PHE A 1 95 ? -49.004 -2.068 35.682 1.00 69.88 95 PHE A C 1
ATOM 772 O O . PHE A 1 95 ? -48.966 -1.684 34.509 1.00 69.88 95 PHE A O 1
ATOM 779 N N . PRO A 1 96 ? -49.987 -1.715 36.537 1.00 66.00 96 PRO A N 1
ATOM 780 C CA . PRO A 1 96 ? -51.196 -0.994 36.126 1.00 66.00 96 PRO A CA 1
ATOM 781 C C . PRO A 1 96 ? -50.931 0.356 35.445 1.00 66.00 96 PRO A C 1
ATOM 783 O O . PRO A 1 96 ? -51.667 0.741 34.541 1.00 66.00 96 PRO A O 1
ATOM 786 N N . GLU A 1 97 ? -49.858 1.059 35.832 1.00 66.88 97 GLU A N 1
ATOM 787 C CA . GLU A 1 97 ? -49.483 2.358 35.263 1.00 66.88 97 GLU A CA 1
ATOM 788 C C . GLU A 1 97 ? -47.963 2.535 35.130 1.00 66.88 97 GLU A C 1
ATOM 790 O O . GLU A 1 97 ? -47.168 1.906 35.832 1.00 66.88 97 GLU A O 1
ATOM 795 N N . LYS A 1 98 ? -47.553 3.479 34.271 1.00 62.56 98 LYS A N 1
ATOM 796 C CA . LYS A 1 98 ? -46.146 3.809 33.976 1.00 62.56 98 LYS A CA 1
ATOM 797 C C . LYS A 1 98 ? -45.358 4.355 35.183 1.00 62.56 98 LYS A C 1
ATOM 799 O O . LYS A 1 98 ? -44.130 4.329 35.163 1.00 62.56 98 LYS A O 1
ATOM 804 N N . TYR A 1 99 ? -46.034 4.860 36.219 1.00 64.31 99 TYR A N 1
ATOM 805 C CA . TYR A 1 99 ? -45.394 5.461 37.398 1.00 64.31 99 TYR A CA 1
ATOM 806 C C . TYR A 1 99 ? -45.014 4.445 38.489 1.00 64.31 99 TYR A C 1
ATOM 808 O O . TYR A 1 99 ? -44.233 4.775 39.380 1.00 64.31 99 TYR A O 1
ATOM 816 N N . TYR A 1 100 ? -45.498 3.202 38.409 1.00 62.97 100 TYR A N 1
ATOM 817 C CA . TYR A 1 100 ? -45.278 2.166 39.425 1.00 62.97 100 TYR A CA 1
ATOM 818 C C . TYR A 1 100 ? -44.098 1.247 39.096 1.00 62.97 100 TYR A C 1
ATOM 820 O O . TYR A 1 100 ? -44.208 0.025 39.164 1.00 62.97 100 TYR A O 1
ATOM 828 N N . GLN A 1 101 ? -42.956 1.842 38.752 1.00 71.50 101 GLN A N 1
ATOM 829 C CA . GLN A 1 101 ? -41.748 1.118 38.357 1.00 71.50 101 GLN A CA 1
ATOM 830 C C . GLN A 1 101 ? -41.264 0.133 39.434 1.00 71.50 101 GLN A C 1
ATOM 832 O O . GLN A 1 101 ? -41.218 0.469 40.620 1.00 71.50 101 GLN A O 1
ATOM 837 N N . TYR A 1 102 ? -40.860 -1.071 39.019 1.00 82.19 102 TYR A N 1
ATOM 838 C CA . TYR A 1 102 ? -40.225 -2.046 39.910 1.00 82.19 102 TYR A CA 1
ATOM 839 C C . TYR A 1 102 ? -38.711 -1.899 39.983 1.00 82.19 102 TYR A C 1
ATOM 841 O O . TYR A 1 102 ? -38.072 -1.379 39.062 1.00 82.19 102 TYR A O 1
ATOM 849 N N . CYS A 1 103 ? -38.163 -2.389 41.097 1.00 89.81 103 CYS A N 1
ATOM 850 C CA . CYS A 1 103 ? -36.735 -2.447 41.365 1.00 89.81 103 CYS A CA 1
ATOM 851 C C . CYS A 1 103 ? -36.382 -3.712 42.152 1.00 89.81 103 CYS A C 1
ATOM 853 O O . CYS A 1 103 ? -37.015 -4.001 43.163 1.00 89.81 103 CYS A O 1
ATOM 855 N N . SER A 1 104 ? -35.381 -4.477 41.713 1.00 93.12 104 SER A N 1
ATOM 856 C CA . SER A 1 104 ? -34.997 -5.710 42.418 1.00 93.12 104 SER A CA 1
ATOM 857 C C . SER A 1 104 ? -34.236 -5.394 43.706 1.00 93.12 104 SER A C 1
ATOM 859 O O . SER A 1 104 ? -34.523 -5.953 44.761 1.00 93.12 104 SER A O 1
ATOM 861 N N . ILE A 1 105 ? -33.283 -4.467 43.639 1.00 95.31 105 ILE A N 1
ATOM 862 C CA . ILE A 1 105 ? -32.460 -4.059 44.776 1.00 95.31 105 ILE A CA 1
ATOM 863 C C . ILE A 1 105 ? -32.386 -2.540 44.790 1.00 95.31 105 ILE A C 1
ATOM 865 O O . ILE A 1 105 ? -31.814 -1.936 43.885 1.00 95.31 105 ILE A O 1
ATOM 869 N N . ASP A 1 106 ? -32.936 -1.930 45.832 1.00 93.62 106 ASP A N 1
ATOM 870 C CA . ASP A 1 106 ? -32.930 -0.485 46.019 1.00 93.62 106 ASP A CA 1
ATOM 871 C C . ASP A 1 106 ? -32.123 -0.113 47.269 1.00 93.62 106 ASP A C 1
ATOM 873 O O . ASP A 1 106 ? -32.416 -0.567 48.378 1.00 93.62 106 ASP A O 1
ATOM 877 N N . GLN A 1 107 ? -31.114 0.733 47.084 1.00 92.44 107 GLN A N 1
ATOM 878 C CA . GLN A 1 107 ? -30.365 1.405 48.143 1.00 92.44 107 GLN A CA 1
ATOM 879 C C . GLN A 1 107 ? -30.270 2.925 47.898 1.00 92.44 107 GLN A C 1
ATOM 881 O O . GLN A 1 107 ? -29.398 3.602 48.435 1.00 92.44 107 GLN A O 1
ATOM 886 N N . SER A 1 108 ? -31.149 3.507 47.083 1.00 80.56 108 SER A N 1
ATOM 887 C CA . SER A 1 108 ? -31.099 4.926 46.706 1.00 80.56 108 SER A CA 1
ATOM 888 C C . SER A 1 108 ? -31.692 5.854 47.779 1.00 80.56 108 SER A C 1
ATOM 890 O O . SER A 1 108 ? -32.446 6.782 47.481 1.00 80.56 108 SER A O 1
ATOM 892 N N . VAL A 1 109 ? -31.411 5.589 49.054 1.00 71.88 109 VAL A N 1
ATOM 893 C CA . VAL A 1 109 ? -31.946 6.324 50.209 1.00 71.88 109 VAL A CA 1
ATOM 894 C C . VAL A 1 109 ? -30.823 6.700 51.172 1.00 71.88 109 VAL A C 1
ATOM 896 O O . VAL A 1 109 ? -29.905 5.915 51.382 1.00 71.88 109 VAL A O 1
ATOM 899 N N . GLY A 1 110 ? -30.922 7.877 51.795 1.00 72.06 110 GLY A N 1
ATOM 900 C CA . GLY A 1 110 ? -29.922 8.365 52.755 1.00 72.06 110 GLY A CA 1
ATOM 901 C C . GLY A 1 110 ? -28.865 9.266 52.116 1.00 72.06 110 GLY A C 1
ATOM 902 O O . GLY A 1 110 ? -29.193 10.064 51.235 1.00 72.06 110 GLY A O 1
ATOM 903 N N . ASP A 1 111 ? -27.621 9.167 52.590 1.00 78.38 111 ASP A N 1
ATOM 904 C CA . ASP A 1 111 ? -26.493 9.956 52.082 1.00 78.38 111 ASP A CA 1
ATOM 905 C C . ASP A 1 111 ? -26.203 9.648 50.601 1.00 78.38 111 ASP A C 1
ATOM 907 O O . ASP A 1 111 ? -26.064 8.495 50.192 1.00 78.38 111 ASP A O 1
ATOM 911 N N . SER A 1 112 ? -26.026 10.701 49.799 1.00 80.06 112 SER A N 1
ATOM 912 C CA . SER A 1 112 ? -25.572 10.608 48.408 1.00 80.06 112 SER A CA 1
ATOM 913 C C . SER A 1 112 ? -24.208 9.921 48.237 1.00 80.06 112 SER A C 1
ATOM 915 O O . SER A 1 112 ? -23.884 9.516 47.127 1.00 80.06 112 SER A O 1
ATOM 917 N N . ASN A 1 113 ? -23.401 9.789 49.297 1.00 84.50 113 ASN A N 1
ATOM 918 C CA . ASN A 1 113 ? -22.145 9.028 49.302 1.00 84.50 113 ASN A CA 1
ATOM 919 C C . ASN A 1 113 ? -22.326 7.539 49.656 1.00 84.50 113 ASN A C 1
ATOM 921 O O . ASN A 1 113 ? -21.337 6.811 49.733 1.00 84.50 113 ASN A O 1
ATOM 925 N N . SER A 1 114 ? -23.557 7.070 49.873 1.00 90.88 114 SER A N 1
ATOM 926 C CA . SER A 1 114 ? -23.827 5.676 50.227 1.00 90.88 114 SER A CA 1
ATOM 927 C C . SER A 1 114 ? -23.313 4.704 49.161 1.00 90.88 114 SER A C 1
ATOM 929 O O . SER A 1 114 ? -23.477 4.932 47.960 1.00 90.88 114 SER A O 1
ATOM 931 N N . THR A 1 115 ? -22.703 3.604 49.599 1.00 93.75 115 THR A N 1
ATOM 932 C CA . THR A 1 115 ? -22.200 2.548 48.709 1.00 93.75 115 THR A CA 1
ATOM 933 C C . THR A 1 115 ? -22.976 1.259 48.908 1.00 93.75 115 THR A C 1
ATOM 935 O O . THR A 1 115 ? -23.066 0.752 50.024 1.00 93.75 115 THR A O 1
ATOM 938 N N . LEU A 1 116 ? -23.552 0.711 47.841 1.00 97.19 116 LEU A N 1
ATOM 939 C CA . LEU A 1 116 ? -24.050 -0.661 47.830 1.00 97.19 116 LEU A CA 1
ATOM 940 C C . LEU A 1 116 ? -22.887 -1.587 47.489 1.00 97.19 116 LEU A C 1
ATOM 942 O O . LEU A 1 116 ? -22.300 -1.465 46.418 1.00 97.19 116 LEU A O 1
ATOM 946 N N . THR A 1 117 ? -22.558 -2.509 48.393 1.00 97.81 117 THR A N 1
ATOM 947 C CA . THR A 1 117 ? -21.568 -3.557 48.116 1.00 97.81 117 THR A CA 1
ATOM 948 C C . THR A 1 117 ? -22.284 -4.859 47.782 1.00 97.81 117 THR A C 1
ATOM 950 O O . THR A 1 117 ? -23.127 -5.293 48.558 1.00 97.81 117 THR A O 1
ATOM 953 N N . ILE A 1 118 ? -21.955 -5.508 46.667 1.00 98.19 118 ILE A N 1
ATOM 954 C CA . ILE A 1 118 ? -22.416 -6.865 46.341 1.00 98.19 118 ILE A CA 1
ATOM 955 C C . ILE A 1 118 ? -21.187 -7.756 46.205 1.00 98.19 118 ILE A C 1
ATOM 957 O O . ILE A 1 118 ? -20.298 -7.480 45.405 1.00 98.19 118 ILE A O 1
ATOM 961 N N . LYS A 1 119 ? -21.131 -8.827 46.987 1.00 97.50 119 LYS A N 1
ATOM 962 C CA . LYS A 1 119 ? -20.018 -9.767 46.993 1.00 97.50 119 LYS A CA 1
ATOM 963 C C . LYS A 1 119 ? -20.521 -11.179 46.744 1.00 97.50 119 LYS A C 1
ATOM 965 O O . LYS A 1 119 ? -21.415 -11.628 47.456 1.00 97.50 119 LYS A O 1
ATOM 970 N N . GLY A 1 120 ? -19.942 -11.878 45.776 1.00 94.88 120 GLY A N 1
ATOM 971 C CA . GLY A 1 120 ? -20.147 -13.316 45.646 1.00 94.88 120 GLY A CA 1
ATOM 972 C C . GLY A 1 120 ? -19.206 -14.099 46.562 1.00 94.88 120 GLY A C 1
ATOM 973 O O . GLY A 1 120 ? -18.042 -13.750 46.753 1.00 94.88 120 GLY A O 1
ATOM 974 N N . GLU A 1 121 ? -19.728 -15.157 47.163 1.00 91.50 121 GLU A N 1
ATOM 975 C CA . GLU A 1 121 ? -18.988 -16.197 47.869 1.00 91.50 121 GLU A CA 1
ATOM 976 C C . GLU A 1 121 ? -19.404 -17.535 47.229 1.00 91.50 121 GLU A C 1
ATOM 978 O O . GLU A 1 121 ? -20.588 -17.760 46.988 1.00 91.50 121 GLU A O 1
ATOM 983 N N . SER A 1 122 ? -18.451 -18.416 46.905 1.00 77.94 122 SER A N 1
ATOM 984 C CA . SER A 1 122 ? -18.744 -19.746 46.329 1.00 77.94 122 SER A CA 1
ATOM 985 C C . SER A 1 122 ? -19.643 -19.715 45.075 1.00 77.94 122 SER A C 1
ATOM 987 O O . SER A 1 122 ? -20.717 -20.311 45.070 1.00 77.94 122 SER A O 1
ATOM 989 N N . ASP A 1 123 ? -19.220 -19.007 44.020 1.00 73.69 123 ASP A N 1
ATOM 990 C CA . ASP A 1 123 ? -19.975 -18.840 42.760 1.00 73.69 123 ASP A CA 1
ATOM 991 C C . ASP A 1 123 ? -21.345 -18.147 42.925 1.00 73.69 123 ASP A C 1
ATOM 993 O O . ASP A 1 123 ? -22.279 -18.350 42.142 1.00 73.69 123 ASP A O 1
ATOM 997 N N . GLY A 1 124 ? -21.450 -17.286 43.943 1.00 94.50 124 GLY A N 1
ATOM 998 C CA . GLY A 1 124 ? -22.622 -16.473 44.246 1.00 94.50 124 GLY A CA 1
ATOM 999 C C . GLY A 1 124 ? -23.219 -15.790 43.017 1.00 94.50 124 GLY A C 1
ATOM 1000 O O . GLY A 1 124 ? -22.617 -14.894 42.415 1.00 94.50 124 GLY A O 1
ATOM 1001 N N . THR A 1 125 ? -24.431 -16.209 42.668 1.00 97.69 125 THR A N 1
ATOM 1002 C CA . THR A 1 125 ? -25.151 -15.780 41.473 1.00 97.69 125 THR A CA 1
ATOM 1003 C C . THR A 1 125 ? -26.472 -15.122 41.852 1.00 97.69 125 THR A C 1
ATOM 1005 O O . THR A 1 125 ? -27.194 -15.620 42.715 1.00 97.69 125 THR A O 1
ATOM 1008 N N . LEU A 1 126 ? -26.818 -14.026 41.176 1.00 98.25 126 LEU A N 1
ATOM 1009 C CA . LEU A 1 126 ? -28.152 -13.430 41.205 1.00 98.25 126 LEU A CA 1
ATOM 1010 C C . LEU A 1 126 ? -28.768 -13.452 39.803 1.00 98.25 126 LEU A C 1
ATOM 1012 O O . LEU A 1 126 ? -28.254 -12.830 38.872 1.00 98.25 126 LEU A O 1
ATOM 1016 N N . ILE A 1 127 ? -29.896 -14.143 39.669 1.00 98.00 127 ILE A N 1
ATOM 1017 C CA . ILE A 1 127 ? -30.679 -14.254 38.442 1.00 98.00 127 ILE A CA 1
ATOM 1018 C C . ILE A 1 127 ? -31.936 -13.397 38.568 1.00 98.00 127 ILE A C 1
ATOM 1020 O O . ILE A 1 127 ? -32.790 -13.635 39.421 1.00 98.00 127 ILE A O 1
ATOM 1024 N N . LEU A 1 128 ? -32.074 -12.425 37.674 1.00 96.19 128 LEU A N 1
ATOM 1025 C CA . LEU A 1 128 ? -33.253 -11.577 37.547 1.00 96.19 128 LEU A CA 1
ATOM 1026 C C . LEU A 1 128 ? -34.012 -12.000 36.287 1.00 96.19 128 LEU A C 1
ATOM 1028 O O . LEU A 1 128 ? -33.444 -12.008 35.191 1.00 96.19 128 LEU A O 1
ATOM 1032 N N . LYS A 1 129 ? -35.269 -12.424 36.438 1.00 94.62 129 LYS A N 1
ATOM 1033 C CA . LYS A 1 129 ? -36.055 -13.007 35.337 1.00 94.62 129 LYS A CA 1
ATOM 1034 C C . LYS A 1 129 ? -37.556 -12.737 35.459 1.00 94.62 129 LYS A C 1
ATOM 1036 O O . LYS A 1 129 ? -38.022 -12.241 36.480 1.00 94.62 129 LYS A O 1
ATOM 1041 N N . GLY A 1 130 ? -38.297 -13.111 34.419 1.00 90.94 130 GLY A N 1
ATOM 1042 C CA . GLY A 1 130 ? -39.756 -13.029 34.350 1.00 90.94 130 GLY A CA 1
ATOM 1043 C C . GLY A 1 130 ? -40.225 -12.245 33.125 1.00 90.94 130 GLY A C 1
ATOM 1044 O O . GLY A 1 130 ? -39.454 -12.073 32.180 1.00 90.94 130 GLY A O 1
ATOM 1045 N N . ASN A 1 131 ? -41.473 -11.780 33.129 1.00 90.00 131 ASN A N 1
ATOM 1046 C CA . ASN A 1 131 ? -42.106 -11.093 31.993 1.00 90.00 131 ASN A CA 1
ATOM 1047 C C . ASN A 1 131 ? -42.688 -9.714 32.338 1.00 90.00 131 ASN A C 1
ATOM 1049 O O . ASN A 1 131 ? -43.517 -9.183 31.594 1.00 90.00 131 ASN A O 1
ATOM 1053 N N . ALA A 1 132 ? -42.297 -9.153 33.484 1.00 86.06 132 ALA A N 1
ATOM 1054 C CA . ALA A 1 132 ? -42.919 -7.934 33.956 1.00 86.06 132 ALA A CA 1
ATOM 1055 C C . ALA A 1 132 ? -42.559 -6.690 33.134 1.00 86.06 132 ALA A C 1
ATOM 1057 O O . ALA A 1 132 ? -41.404 -6.495 32.746 1.00 86.06 132 ALA A O 1
ATOM 1058 N N . THR A 1 133 ? -43.561 -5.840 32.887 1.00 83.88 133 THR A N 1
ATOM 1059 C CA . THR A 1 133 ? -43.438 -4.626 32.056 1.00 83.88 133 THR A CA 1
ATOM 1060 C C . THR A 1 133 ? -43.157 -3.361 32.884 1.00 83.88 133 THR A C 1
ATOM 1062 O O . THR A 1 133 ? -43.148 -3.429 34.105 1.00 83.88 133 THR A O 1
ATOM 1065 N N . ASN A 1 134 ? -42.939 -2.183 32.282 1.00 78.06 134 ASN A N 1
ATOM 1066 C CA . ASN A 1 134 ? -42.839 -0.894 33.014 1.00 78.06 134 ASN A CA 1
ATOM 1067 C C . ASN A 1 134 ? -41.771 -0.818 34.143 1.00 78.06 134 ASN A C 1
ATOM 1069 O O . ASN A 1 134 ? -41.956 -0.116 35.140 1.00 78.06 134 ASN A O 1
ATOM 1073 N N . GLY A 1 135 ? -40.639 -1.511 34.019 1.00 75.50 135 GLY A N 1
ATOM 1074 C CA . GLY A 1 135 ? -39.570 -1.494 35.022 1.00 75.50 135 GLY A CA 1
ATOM 1075 C C . GLY A 1 135 ? -38.724 -0.228 35.031 1.00 75.50 135 GLY A C 1
ATOM 1076 O O . GLY A 1 135 ? -38.426 0.356 33.989 1.00 75.50 135 GLY A O 1
ATOM 1077 N N . GLY A 1 136 ? -38.294 0.175 36.226 1.00 84.25 136 GLY A N 1
ATOM 1078 C CA . GLY A 1 136 ? -37.368 1.288 36.406 1.00 84.25 136 GLY A CA 1
ATOM 1079 C C . GLY A 1 136 ? -35.932 0.803 36.299 1.00 84.25 136 GLY A C 1
ATOM 1080 O O . GLY A 1 136 ? -35.359 0.722 35.215 1.00 84.25 136 GLY A O 1
ATOM 1081 N N . SER A 1 137 ? -35.345 0.472 37.444 1.00 91.69 137 SER A N 1
ATOM 1082 C CA . SER A 1 137 ? -33.967 -0.013 37.548 1.00 91.69 137 SER A CA 1
ATOM 1083 C C . SER A 1 137 ? -33.957 -1.346 38.273 1.00 91.69 137 SER A C 1
ATOM 1085 O O . SER A 1 137 ? -34.611 -1.448 39.299 1.00 91.69 137 SER A O 1
ATOM 1087 N N . LEU A 1 138 ? -33.230 -2.355 37.799 1.00 94.12 138 LEU A N 1
ATOM 1088 C CA . LEU A 1 138 ? -33.154 -3.624 38.527 1.00 94.12 138 LEU A CA 1
ATOM 1089 C C . LEU A 1 138 ? -32.309 -3.485 39.795 1.00 94.12 138 LEU A C 1
ATOM 1091 O O . LEU A 1 138 ? -32.743 -3.906 40.862 1.00 94.12 138 LEU A O 1
ATOM 1095 N N . ILE A 1 139 ? -31.146 -2.846 39.695 1.00 95.88 139 ILE A N 1
ATOM 1096 C CA . ILE A 1 139 ? -30.293 -2.493 40.830 1.00 95.88 139 ILE A CA 1
ATOM 1097 C C . ILE A 1 139 ? -30.125 -0.974 40.831 1.00 95.88 139 ILE A C 1
ATOM 1099 O O . ILE A 1 139 ? -29.588 -0.405 39.879 1.00 95.88 139 ILE A O 1
ATOM 1103 N N . HIS A 1 140 ? -30.604 -0.317 41.886 1.00 94.94 140 HIS A N 1
ATOM 1104 C CA . HIS A 1 140 ? -30.579 1.135 42.043 1.00 94.94 140 HIS A CA 1
ATOM 1105 C C . HIS A 1 140 ? -29.829 1.535 43.312 1.00 94.94 140 HIS A C 1
ATOM 1107 O O . HIS A 1 140 ? -30.197 1.134 44.417 1.00 94.94 140 HIS A O 1
ATOM 1113 N N . CYS A 1 141 ? -28.778 2.337 43.167 1.00 93.88 141 CYS A N 1
ATOM 1114 C CA . CYS A 1 141 ? -27.974 2.813 44.293 1.00 93.88 141 CYS A CA 1
ATOM 1115 C C . CYS A 1 141 ? -27.261 4.133 43.960 1.00 93.88 141 CYS A C 1
ATOM 1117 O O . CYS A 1 141 ? -27.360 4.643 42.845 1.00 93.88 141 CYS A O 1
ATOM 1119 N N . TYR A 1 142 ? -26.559 4.714 44.935 1.00 91.62 142 TYR A N 1
ATOM 1120 C CA . TYR A 1 142 ? -25.695 5.867 44.678 1.00 91.62 142 TYR A CA 1
ATOM 1121 C C . TYR A 1 142 ? -24.356 5.410 44.094 1.00 91.62 142 TYR A C 1
ATOM 1123 O O . TYR A 1 142 ? -24.153 5.580 42.894 1.00 91.62 142 TYR A O 1
ATOM 1131 N N . ASN A 1 143 ? -23.488 4.805 44.914 1.00 93.06 143 ASN A N 1
ATOM 1132 C CA . ASN A 1 143 ? -22.256 4.141 44.473 1.00 93.06 143 ASN A CA 1
ATOM 1133 C C . ASN A 1 143 ? -22.454 2.625 44.486 1.00 93.06 143 ASN A C 1
ATOM 1135 O O . ASN A 1 143 ? -23.131 2.095 45.374 1.00 93.06 143 ASN A O 1
ATOM 1139 N N . LEU A 1 144 ? -21.796 1.929 43.565 1.00 96.12 144 LEU A N 1
ATOM 1140 C CA . LEU A 1 144 ? -21.826 0.473 43.494 1.00 96.12 144 LEU A CA 1
ATOM 1141 C C . LEU A 1 144 ? -20.414 -0.084 43.594 1.00 96.12 144 LEU A C 1
ATOM 1143 O O . LEU A 1 144 ? -19.542 0.310 42.828 1.00 96.12 144 LEU A O 1
ATOM 1147 N N . LYS A 1 145 ? -20.214 -1.045 44.495 1.00 97.56 145 LYS A N 1
ATOM 1148 C CA . LYS A 1 145 ? -19.021 -1.886 44.531 1.00 97.56 145 LYS A CA 1
ATOM 1149 C C . LYS A 1 145 ? -19.431 -3.342 44.383 1.00 97.56 145 LYS A C 1
ATOM 1151 O O . LYS A 1 145 ? -20.208 -3.848 45.187 1.00 97.56 145 LYS A O 1
ATOM 1156 N N . MET A 1 146 ? -18.906 -4.024 43.379 1.00 98.00 146 MET A N 1
ATOM 1157 C CA . MET A 1 146 ? -19.189 -5.431 43.125 1.00 98.00 146 MET A CA 1
ATOM 1158 C C . MET A 1 146 ? -17.904 -6.231 43.016 1.00 98.00 146 MET A C 1
ATOM 1160 O O . MET A 1 146 ? -17.013 -5.848 42.262 1.00 98.00 146 MET A O 1
ATOM 1164 N N . THR A 1 147 ? -17.822 -7.342 43.747 1.00 97.88 147 THR A N 1
ATOM 1165 C CA . THR A 1 147 ? -16.657 -8.235 43.712 1.00 97.88 147 THR A CA 1
ATOM 1166 C C . THR A 1 147 ? -17.071 -9.701 43.651 1.00 97.88 147 THR A C 1
ATOM 1168 O O . THR A 1 147 ? -17.951 -10.120 44.404 1.00 97.88 147 THR A O 1
ATOM 1171 N N . ASP A 1 148 ? -16.404 -10.488 42.807 1.00 97.31 148 ASP A N 1
ATOM 1172 C CA . ASP A 1 148 ? -16.506 -11.958 42.775 1.00 97.31 148 ASP A CA 1
ATOM 1173 C C . ASP A 1 148 ? -17.942 -12.491 42.555 1.00 97.31 148 ASP A C 1
ATOM 1175 O O . ASP A 1 148 ? -18.296 -13.563 43.042 1.00 97.31 148 ASP A O 1
ATOM 1179 N N . ALA A 1 149 ? -18.801 -11.732 41.862 1.00 97.00 149 ALA A N 1
ATOM 1180 C CA . ALA A 1 149 ? -20.232 -12.021 41.724 1.00 97.00 149 ALA A CA 1
ATOM 1181 C C . ALA A 1 149 ? -20.649 -12.325 40.276 1.00 97.00 149 ALA A C 1
ATOM 1183 O O . ALA A 1 149 ? -20.148 -11.719 39.324 1.00 97.00 149 ALA A O 1
ATOM 1184 N N . THR A 1 150 ? -21.647 -13.201 40.115 1.00 98.38 150 THR A N 1
ATOM 1185 C CA . THR A 1 150 ? -22.308 -13.440 38.824 1.00 98.38 150 THR A CA 1
ATOM 1186 C C . THR A 1 150 ? -23.711 -12.836 38.814 1.00 98.38 150 THR A C 1
ATOM 1188 O O . THR A 1 150 ? -24.538 -13.168 39.659 1.00 98.38 150 THR A O 1
ATOM 1191 N N . ILE A 1 151 ? -24.020 -11.969 37.847 1.00 98.25 151 ILE A N 1
ATOM 1192 C CA . ILE A 1 151 ? -25.363 -11.396 37.667 1.00 98.25 151 ILE A CA 1
ATOM 1193 C C . ILE A 1 151 ? -25.907 -11.785 36.298 1.00 98.25 151 ILE A C 1
ATOM 1195 O O . ILE A 1 151 ? -25.273 -11.536 35.273 1.00 98.25 151 ILE A O 1
ATOM 1199 N N . ILE A 1 152 ? -27.106 -12.362 36.266 1.00 98.25 152 ILE A N 1
ATOM 1200 C CA . ILE A 1 152 ? -27.770 -12.774 35.029 1.00 98.25 152 ILE A CA 1
ATOM 1201 C C . ILE A 1 152 ? -29.147 -12.124 34.965 1.00 98.25 152 ILE A C 1
ATOM 1203 O O . ILE A 1 152 ? -30.051 -12.496 35.705 1.00 98.25 152 ILE A O 1
ATOM 1207 N N . VAL A 1 153 ? -29.333 -11.197 34.032 1.00 96.94 153 VAL A N 1
ATOM 1208 C CA . VAL A 1 153 ? -30.641 -10.628 33.706 1.00 96.94 153 VAL A CA 1
ATOM 1209 C C . VAL A 1 153 ? -31.159 -11.300 32.441 1.00 96.94 153 VAL A C 1
ATOM 1211 O O . VAL A 1 153 ? -30.587 -11.132 31.363 1.00 96.94 153 VAL A O 1
ATOM 1214 N N . LYS A 1 154 ? -32.207 -12.113 32.579 1.00 94.12 154 LYS A N 1
ATOM 1215 C CA . LYS A 1 154 ? -32.808 -12.867 31.471 1.00 94.12 154 LYS A CA 1
ATOM 1216 C C . LYS A 1 154 ? -33.703 -11.974 30.609 1.00 94.12 154 LYS A C 1
ATOM 1218 O O . LYS A 1 154 ? -34.250 -10.982 31.083 1.00 94.12 154 LYS A O 1
ATOM 1223 N N . ASP A 1 155 ? -33.886 -12.380 29.354 1.00 88.88 155 ASP A N 1
ATOM 1224 C CA . ASP A 1 155 ? -34.894 -11.789 28.472 1.00 88.88 155 ASP A CA 1
ATOM 1225 C C . ASP A 1 155 ? -36.310 -11.979 29.039 1.00 88.88 155 ASP A C 1
ATOM 1227 O O . ASP A 1 155 ? -36.588 -12.971 29.716 1.00 88.88 155 ASP A O 1
ATOM 1231 N N . GLY A 1 156 ? -37.204 -11.043 28.716 1.00 84.50 156 GLY A N 1
ATOM 1232 C CA . GLY A 1 156 ? -38.622 -11.069 29.095 1.00 84.50 156 GLY A CA 1
ATOM 1233 C C . GLY A 1 156 ? -39.028 -9.901 29.990 1.00 84.50 156 GLY A C 1
ATOM 1234 O O . GLY A 1 156 ? -40.142 -9.402 29.866 1.00 84.50 156 GLY A O 1
ATOM 1235 N N . LEU A 1 157 ? -38.110 -9.407 30.820 1.00 87.50 157 LEU A N 1
ATOM 1236 C CA . LEU A 1 157 ? -38.332 -8.227 31.651 1.00 87.50 157 LEU A CA 1
ATOM 1237 C C . LEU A 1 157 ? -38.224 -6.938 30.822 1.00 87.50 157 LEU A C 1
ATOM 1239 O O . LEU A 1 157 ? -37.250 -6.739 30.098 1.00 87.50 157 LEU A O 1
ATOM 1243 N N . GLU A 1 158 ? -39.179 -6.023 30.977 1.00 87.50 158 GLU A N 1
ATOM 1244 C CA . GLU A 1 158 ? -39.072 -4.653 30.468 1.00 87.50 158 GLU A CA 1
ATOM 1245 C C . GLU A 1 158 ? -38.635 -3.736 31.611 1.00 87.50 158 GLU A C 1
ATOM 1247 O O . GLU A 1 158 ? -39.358 -3.565 32.593 1.00 87.50 158 GLU A O 1
ATOM 1252 N N . TYR A 1 159 ? -37.451 -3.146 31.497 1.00 89.81 159 TYR A N 1
ATOM 1253 C CA . TYR A 1 159 ? -36.890 -2.216 32.477 1.00 89.81 159 TYR A CA 1
ATOM 1254 C C . TYR A 1 159 ? -35.994 -1.188 31.787 1.00 89.81 159 TYR A C 1
ATOM 1256 O O . TYR A 1 159 ? -35.458 -1.442 30.705 1.00 89.81 159 TYR A O 1
ATOM 1264 N N . GLN A 1 160 ? -35.797 -0.026 32.409 1.00 91.12 160 GLN A N 1
ATOM 1265 C CA . GLN A 1 160 ? -34.953 1.026 31.849 1.00 91.12 160 GLN A CA 1
ATOM 1266 C C . GLN A 1 160 ? -33.460 0.743 32.061 1.00 91.12 160 GLN A C 1
ATOM 1268 O O . GLN A 1 160 ? -32.679 0.847 31.116 1.00 91.12 160 GLN A O 1
ATOM 1273 N N . TYR A 1 161 ? -33.052 0.360 33.272 1.00 94.81 161 TYR A N 1
ATOM 1274 C CA . TYR A 1 161 ? -31.641 0.152 33.611 1.00 94.81 161 TYR A CA 1
ATOM 1275 C C . TYR A 1 161 ? -31.425 -1.168 34.348 1.00 94.81 161 TYR A C 1
ATOM 1277 O O . TYR A 1 161 ? -32.149 -1.455 35.299 1.00 94.81 161 TYR A O 1
ATOM 1285 N N . ALA A 1 162 ? -30.440 -1.983 33.955 1.00 96.06 162 ALA A N 1
ATOM 1286 C CA . ALA A 1 162 ? -30.091 -3.136 34.796 1.00 96.06 162 ALA A CA 1
ATOM 1287 C C . ALA A 1 162 ? -29.367 -2.647 36.059 1.00 96.06 162 ALA A C 1
ATOM 1289 O O . ALA A 1 162 ? -29.745 -3.002 37.171 1.00 96.06 162 ALA A O 1
ATOM 1290 N N . PHE A 1 163 ? -28.410 -1.740 35.885 1.00 96.88 163 PHE A N 1
ATOM 1291 C CA . PHE A 1 163 ? -27.732 -1.045 36.970 1.00 96.88 163 PHE A CA 1
ATOM 1292 C C . PHE A 1 163 ? -27.883 0.460 36.774 1.00 96.88 163 PHE A C 1
ATOM 1294 O O . PHE A 1 163 ? -27.520 0.983 35.721 1.00 96.88 163 PHE A O 1
ATOM 1301 N N . ASN A 1 164 ? -28.410 1.146 37.783 1.00 95.50 164 ASN A N 1
ATOM 1302 C CA . ASN A 1 164 ? -28.571 2.593 37.810 1.00 95.50 164 ASN A CA 1
ATOM 1303 C C . ASN A 1 164 ? -27.855 3.154 39.037 1.00 95.50 164 ASN A C 1
ATOM 1305 O O . ASN A 1 164 ? -28.256 2.887 40.174 1.00 95.50 164 ASN A O 1
ATOM 1309 N N . CYS A 1 165 ? -26.790 3.907 38.787 1.00 93.38 165 CYS A N 1
ATOM 1310 C CA . CYS A 1 165 ? -25.983 4.544 39.813 1.00 93.38 165 CYS A CA 1
ATOM 1311 C C . CYS A 1 165 ? -25.940 6.058 39.584 1.00 93.38 165 CYS A C 1
ATOM 1313 O O . CYS A 1 165 ? -25.789 6.533 38.460 1.00 93.38 165 CYS A O 1
ATOM 1315 N N . SER A 1 166 ? -26.039 6.838 40.657 1.00 89.88 166 SER A N 1
ATOM 1316 C CA . SER A 1 166 ? -25.845 8.300 40.585 1.00 89.88 166 SER A CA 1
ATOM 1317 C C . SER A 1 166 ? -24.386 8.719 40.814 1.00 89.88 166 SER A C 1
ATOM 1319 O O . SER A 1 166 ? -24.078 9.906 40.852 1.00 89.88 166 SER A O 1
ATOM 1321 N N . ARG A 1 167 ? -23.491 7.756 41.041 1.00 90.50 167 ARG A N 1
ATOM 1322 C CA . ARG A 1 167 ? -22.061 7.915 41.334 1.00 90.50 167 ARG A CA 1
ATOM 1323 C C . ARG A 1 167 ? -21.278 6.707 40.783 1.00 90.50 167 ARG A C 1
ATOM 1325 O O . ARG A 1 167 ? -21.918 5.827 40.200 1.00 90.50 167 ARG A O 1
ATOM 1332 N N . PRO A 1 168 ? -19.932 6.659 40.899 1.00 91.81 168 PRO A N 1
ATOM 1333 C CA . PRO A 1 168 ? -19.139 5.608 40.280 1.00 91.81 168 PRO A CA 1
ATOM 1334 C C . PRO A 1 168 ? -19.564 4.186 40.624 1.00 91.81 168 PRO A C 1
ATOM 1336 O O . PRO A 1 168 ? -20.085 3.885 41.704 1.00 91.81 168 PRO A O 1
ATOM 1339 N N . MET A 1 169 ? -19.270 3.317 39.669 1.00 95.31 169 MET A N 1
ATOM 1340 C CA . MET A 1 169 ? -19.460 1.884 39.752 1.00 95.31 169 MET A CA 1
ATOM 1341 C C . MET A 1 169 ? -18.100 1.195 39.651 1.00 95.31 169 MET A C 1
ATOM 1343 O O . MET A 1 169 ? -17.403 1.373 38.656 1.00 95.31 169 MET A O 1
ATOM 1347 N N . ASP A 1 170 ? -17.755 0.393 40.654 1.00 97.31 170 ASP A N 1
ATOM 1348 C CA . ASP A 1 170 ? -16.550 -0.431 40.696 1.00 97.31 170 ASP A CA 1
ATOM 1349 C C . ASP A 1 170 ? -16.938 -1.906 40.609 1.00 97.31 170 ASP A C 1
ATOM 1351 O O . ASP A 1 170 ? -17.516 -2.464 41.543 1.00 97.31 170 ASP A O 1
ATOM 1355 N N . ILE A 1 171 ? -16.633 -2.539 39.480 1.00 98.56 171 ILE A N 1
ATOM 1356 C CA . ILE A 1 171 ? -16.888 -3.957 39.220 1.00 98.56 171 ILE A CA 1
ATOM 1357 C C . ILE A 1 171 ? -15.545 -4.676 39.109 1.00 98.56 171 ILE A C 1
ATOM 1359 O O . ILE A 1 171 ? -14.736 -4.356 38.240 1.00 98.56 171 ILE A O 1
ATOM 1363 N N . GLU A 1 172 ? -15.321 -5.679 39.952 1.00 98.38 172 GLU A N 1
ATOM 1364 C CA . GLU A 1 172 ? -14.086 -6.462 39.977 1.00 98.38 172 GLU A CA 1
ATOM 1365 C C . GLU A 1 172 ? -14.381 -7.967 40.031 1.00 98.38 172 GLU A C 1
ATOM 1367 O O . GLU A 1 172 ? -15.237 -8.409 40.792 1.00 98.38 172 GLU A O 1
ATOM 1372 N N . ASN A 1 173 ? -13.686 -8.771 39.223 1.00 97.88 173 ASN A N 1
ATOM 1373 C CA . ASN A 1 173 ? -13.845 -10.234 39.176 1.00 97.88 173 ASN A CA 1
ATOM 1374 C C . ASN A 1 173 ? -15.304 -10.711 38.981 1.00 97.88 173 ASN A C 1
ATOM 1376 O O . ASN A 1 173 ? -15.710 -11.731 39.536 1.00 97.88 173 ASN A O 1
ATOM 1380 N N . CYS A 1 174 ? -16.123 -9.968 38.235 1.00 98.38 174 CYS A N 1
ATOM 1381 C CA . CYS A 1 174 ? -17.542 -10.281 38.061 1.00 98.38 174 CYS A CA 1
ATOM 1382 C C . CYS A 1 174 ? -17.857 -10.855 36.675 1.00 98.38 174 CYS A C 1
ATOM 1384 O O . CYS A 1 174 ? -17.193 -10.548 35.681 1.00 98.38 174 CYS A O 1
ATOM 1386 N N . ASN A 1 175 ? -18.943 -11.625 36.595 1.00 98.25 175 ASN A N 1
ATOM 1387 C CA . ASN A 1 175 ? -19.541 -12.064 35.336 1.00 98.25 175 ASN A CA 1
ATOM 1388 C C . ASN A 1 175 ? -20.981 -11.548 35.229 1.00 98.25 175 ASN A C 1
ATOM 1390 O O . ASN A 1 175 ? -21.861 -11.962 35.978 1.00 98.25 175 ASN A O 1
ATOM 1394 N N . ILE A 1 176 ? -21.231 -10.619 34.310 1.00 98.69 176 ILE A N 1
ATOM 1395 C CA . ILE A 1 176 ? -22.526 -9.956 34.155 1.00 98.69 176 ILE A CA 1
ATOM 1396 C C . ILE A 1 176 ? -23.072 -10.259 32.764 1.00 98.69 176 ILE A C 1
ATOM 1398 O O . ILE A 1 176 ? -22.488 -9.870 31.758 1.00 98.69 176 ILE A O 1
ATOM 1402 N N . THR A 1 177 ? -24.225 -10.918 32.692 1.00 98.56 177 THR A N 1
ATOM 1403 C CA . THR A 1 177 ? -24.953 -11.138 31.438 1.00 98.56 177 THR A CA 1
ATOM 1404 C C . THR A 1 177 ? -26.312 -10.466 31.511 1.00 98.56 177 THR A C 1
ATOM 1406 O O . THR A 1 177 ? -27.129 -10.796 32.363 1.00 98.56 177 THR A O 1
ATOM 1409 N N . ILE A 1 178 ? -26.567 -9.543 30.593 1.00 98.25 178 ILE A N 1
ATOM 1410 C CA . ILE A 1 178 ? -27.820 -8.811 30.460 1.00 98.25 178 ILE A CA 1
ATOM 1411 C C . ILE A 1 178 ? -28.417 -9.152 29.097 1.00 98.25 178 ILE A C 1
ATOM 1413 O O . ILE A 1 178 ? -27.758 -9.005 28.065 1.00 98.25 178 ILE A O 1
ATOM 1417 N N . GLY A 1 179 ? -29.662 -9.620 29.105 1.00 95.38 179 GLY A N 1
ATOM 1418 C CA . GLY A 1 179 ? -30.475 -9.801 27.911 1.00 95.38 179 GLY A CA 1
ATOM 1419 C C . GLY A 1 179 ? -30.855 -8.470 27.252 1.00 95.38 179 GLY A C 1
ATOM 1420 O O . GLY A 1 179 ? -30.042 -7.553 27.121 1.00 95.38 179 GLY A O 1
ATOM 1421 N N . ASN A 1 180 ? -32.104 -8.356 26.826 1.00 92.38 180 ASN A N 1
ATOM 1422 C CA . ASN A 1 180 ? -32.655 -7.124 26.272 1.00 92.38 180 ASN A CA 1
ATOM 1423 C C . ASN A 1 180 ? -32.971 -6.121 27.393 1.00 92.38 180 ASN A C 1
ATOM 1425 O O . ASN A 1 180 ? -33.883 -6.351 28.182 1.00 92.38 180 ASN A O 1
ATOM 1429 N N . CYS A 1 181 ? -32.271 -4.985 27.440 1.00 89.50 181 CYS A N 1
ATOM 1430 C CA . CYS A 1 181 ? -32.615 -3.873 28.328 1.00 89.50 181 CYS A CA 1
ATOM 1431 C C . CYS A 1 181 ? -33.309 -2.729 27.568 1.00 89.50 181 CYS A C 1
ATOM 1433 O O . CYS A 1 181 ? -32.942 -2.382 26.444 1.00 89.50 181 CYS A O 1
ATOM 1435 N N . GLY A 1 182 ? -34.320 -2.111 28.185 1.00 87.94 182 GLY A N 1
ATOM 1436 C CA . GLY A 1 182 ? -35.096 -1.025 27.574 1.00 87.94 182 GLY A CA 1
ATOM 1437 C C . GLY A 1 182 ? -34.340 0.305 27.482 1.00 87.94 182 GLY A C 1
ATOM 1438 O O . GLY A 1 182 ? -34.656 1.134 26.632 1.00 87.94 182 GLY A O 1
ATOM 1439 N N . GLY A 1 183 ? -33.321 0.512 28.319 1.00 92.50 183 GLY A N 1
ATOM 1440 C CA . GLY A 1 183 ? -32.407 1.655 28.275 1.00 92.50 183 GLY A CA 1
ATOM 1441 C C . GLY A 1 183 ? -30.950 1.202 28.235 1.00 92.50 183 GLY A C 1
ATOM 1442 O O . GLY A 1 183 ? -30.475 0.787 27.182 1.00 92.50 183 GLY A O 1
ATOM 1443 N N . SER A 1 184 ? -30.231 1.322 29.349 1.00 96.31 184 SER A N 1
ATOM 1444 C CA . SER A 1 184 ? -28.800 0.992 29.449 1.00 96.31 184 SER A CA 1
ATOM 1445 C C . SER A 1 184 ? -28.587 -0.219 30.355 1.00 96.31 184 SER A C 1
ATOM 1447 O O . SER A 1 184 ? -29.285 -0.389 31.351 1.00 96.31 184 SER A O 1
ATOM 1449 N N . GLY A 1 185 ? -27.627 -1.085 30.025 1.00 97.25 185 GLY A N 1
ATOM 1450 C CA . GLY A 1 185 ? -27.251 -2.179 30.918 1.00 97.25 185 GLY A CA 1
ATOM 1451 C C . GLY A 1 185 ? -26.579 -1.617 32.168 1.00 97.25 185 GLY A C 1
ATOM 1452 O O . GLY A 1 185 ? -27.090 -1.788 33.271 1.00 97.25 185 GLY A O 1
ATOM 1453 N N . LEU A 1 186 ? -25.495 -0.865 31.975 1.00 98.06 186 LEU A N 1
ATOM 1454 C CA . LEU A 1 186 ? -24.836 -0.107 33.037 1.00 98.06 186 LEU A CA 1
ATOM 1455 C C . LEU A 1 186 ? -25.077 1.382 32.813 1.00 98.06 186 LEU A C 1
ATOM 1457 O O . LEU A 1 186 ? -24.736 1.908 31.751 1.00 98.06 186 LEU A O 1
ATOM 1461 N N . TYR A 1 187 ? -25.666 2.050 33.797 1.00 97.38 187 TYR A N 1
ATOM 1462 C CA . TYR A 1 187 ? -25.932 3.479 33.757 1.00 97.38 187 TYR A CA 1
ATOM 1463 C C . TYR A 1 187 ? -25.351 4.161 34.991 1.00 97.38 187 TYR A C 1
ATOM 1465 O O . TYR A 1 187 ? -25.709 3.824 36.120 1.00 97.38 187 TYR A O 1
ATOM 1473 N N . VAL A 1 188 ? -24.477 5.135 34.752 1.00 95.25 188 VAL A N 1
ATOM 1474 C CA . VAL A 1 188 ? -24.000 6.085 35.755 1.00 95.25 188 VAL A CA 1
ATOM 1475 C C . VAL A 1 188 ? -24.393 7.486 35.306 1.00 95.25 188 VAL A C 1
ATOM 1477 O O . VAL A 1 188 ? -24.169 7.864 34.154 1.00 95.25 188 VAL A O 1
ATOM 1480 N N . ASN A 1 189 ? -24.969 8.265 36.217 1.00 91.12 189 ASN A N 1
ATOM 1481 C CA . ASN A 1 189 ? -25.220 9.687 36.018 1.00 91.12 189 ASN A CA 1
ATOM 1482 C C . ASN A 1 189 ? -24.691 10.480 37.207 1.00 91.12 189 ASN A C 1
ATOM 1484 O O . ASN A 1 189 ? -25.432 10.771 38.147 1.00 91.12 189 ASN A O 1
ATOM 1488 N N . ALA A 1 190 ? -23.394 10.780 37.170 1.00 85.62 190 ALA A N 1
ATOM 1489 C CA . ALA A 1 190 ? -22.741 11.529 38.229 1.00 85.62 190 ALA A CA 1
ATOM 1490 C C . ALA A 1 190 ? -23.136 13.013 38.206 1.00 85.62 190 ALA A C 1
ATOM 1492 O O . ALA A 1 190 ? -23.582 13.557 37.189 1.00 85.62 190 ALA A O 1
ATOM 1493 N N . LEU A 1 191 ? -22.968 13.680 39.350 1.00 80.62 191 LEU A N 1
ATOM 1494 C CA . LEU A 1 191 ? -23.129 15.127 39.449 1.00 80.62 191 LEU A CA 1
ATOM 1495 C C . LEU A 1 191 ? -22.046 15.821 38.610 1.00 80.62 191 LEU A C 1
ATOM 1497 O O . LEU A 1 191 ? -20.863 15.505 38.712 1.00 80.62 191 LEU A O 1
ATOM 1501 N N . SER A 1 192 ? -22.445 16.792 37.791 1.00 72.88 192 SER A N 1
ATOM 1502 C CA . SER A 1 192 ? -21.509 17.557 36.962 1.00 72.88 192 SER A CA 1
ATOM 1503 C C . SER A 1 192 ? -20.418 18.213 37.817 1.00 72.88 192 SER A C 1
ATOM 1505 O O . SER A 1 192 ? -20.730 18.860 38.819 1.00 72.88 192 SER A O 1
ATOM 1507 N N . GLY A 1 193 ? -19.154 18.093 37.405 1.00 66.88 193 GLY A N 1
ATOM 1508 C CA . GLY A 1 193 ? -18.008 18.705 38.089 1.00 66.88 193 GLY A CA 1
ATOM 1509 C C . GLY A 1 193 ? -17.354 17.845 39.177 1.00 66.88 193 GLY A C 1
ATOM 1510 O O . GLY A 1 193 ? -16.354 18.270 39.752 1.00 66.88 193 GLY A O 1
ATOM 1511 N N . THR A 1 194 ? -17.858 16.636 39.454 1.00 67.50 194 THR A N 1
ATOM 1512 C CA . THR A 1 194 ? -17.164 15.666 40.315 1.00 67.50 194 THR A CA 1
ATOM 1513 C C . THR A 1 194 ? -16.311 14.728 39.462 1.00 67.50 194 THR A C 1
ATOM 1515 O O . THR A 1 194 ? -16.839 13.788 38.874 1.00 67.50 194 THR A O 1
ATOM 1518 N N . THR A 1 195 ? -14.996 14.956 39.390 1.00 63.53 195 THR A N 1
ATOM 1519 C CA . THR A 1 195 ? -14.066 14.055 38.684 1.00 63.53 195 THR A CA 1
ATOM 1520 C C . THR A 1 195 ? -13.941 12.748 39.460 1.00 63.53 195 THR A C 1
ATOM 1522 O O . THR A 1 195 ? -13.171 12.642 40.416 1.00 63.53 195 THR A O 1
ATOM 1525 N N . THR A 1 196 ? -14.748 11.764 39.094 1.00 82.56 196 THR A N 1
ATOM 1526 C CA . THR A 1 196 ? -14.681 10.416 39.653 1.00 82.56 196 THR A CA 1
ATOM 1527 C C . THR A 1 196 ? -14.704 9.408 38.510 1.00 82.56 196 THR A C 1
ATOM 1529 O O . THR A 1 196 ? -15.126 9.731 37.399 1.00 82.56 196 THR A O 1
ATOM 1532 N N . THR A 1 197 ? -14.205 8.203 38.768 1.00 93.19 197 THR A N 1
ATOM 1533 C CA . THR A 1 197 ? -13.977 7.189 37.736 1.00 93.19 197 THR A CA 1
ATOM 1534 C C . THR A 1 197 ? -14.685 5.907 38.130 1.00 93.19 197 THR A C 1
ATOM 1536 O O . THR A 1 197 ? -14.457 5.394 39.222 1.00 93.19 197 THR A O 1
ATOM 1539 N N . SER A 1 198 ? -15.517 5.389 37.237 1.00 97.06 198 SER A N 1
ATOM 1540 C CA . SER A 1 198 ? -16.060 4.036 37.307 1.00 97.06 198 SER A CA 1
ATOM 1541 C C . SER A 1 198 ? -15.030 3.043 36.773 1.00 97.06 198 SER A C 1
ATOM 1543 O O . SER A 1 198 ? -14.307 3.337 35.814 1.00 97.06 198 SER A O 1
ATOM 1545 N N . THR A 1 199 ? -14.947 1.857 37.371 1.00 98.31 199 THR A N 1
ATOM 1546 C CA . THR A 1 199 ? -13.962 0.844 36.991 1.00 98.31 199 THR A CA 1
ATOM 1547 C C . THR A 1 199 ? -14.592 -0.514 36.709 1.00 98.31 199 THR A C 1
ATOM 1549 O O . THR A 1 199 ? -15.511 -0.956 37.394 1.00 98.31 199 THR A O 1
ATOM 1552 N N . ILE A 1 200 ? -14.082 -1.195 35.682 1.00 98.81 200 ILE A N 1
ATOM 1553 C CA . ILE A 1 200 ? -14.392 -2.594 35.377 1.00 98.81 200 ILE A CA 1
ATOM 1554 C C . ILE A 1 200 ? -13.062 -3.338 35.280 1.00 98.81 200 ILE A C 1
ATOM 1556 O O . ILE A 1 200 ? -12.253 -3.054 34.396 1.00 98.81 200 ILE A O 1
ATOM 1560 N N . LYS A 1 201 ? -12.817 -4.268 36.202 1.00 98.69 201 LYS A N 1
ATOM 1561 C CA . LYS A 1 201 ? -11.537 -4.971 36.350 1.00 98.69 201 LYS A CA 1
ATOM 1562 C C . LYS A 1 201 ? -11.739 -6.476 36.371 1.00 98.69 201 LYS A C 1
ATOM 1564 O O . LYS A 1 201 ? -12.630 -6.960 37.067 1.00 98.69 201 LYS A O 1
ATOM 1569 N N . ASN A 1 202 ? -10.911 -7.225 35.643 1.00 98.50 202 ASN A N 1
ATOM 1570 C CA . ASN A 1 202 ? -10.931 -8.697 35.636 1.00 98.50 202 ASN A CA 1
ATOM 1571 C C . ASN A 1 202 ? -12.332 -9.301 35.417 1.00 98.50 202 ASN A C 1
ATOM 1573 O O . ASN A 1 202 ? -12.665 -10.338 35.985 1.00 98.50 202 ASN A O 1
ATOM 1577 N N . SER A 1 203 ? -13.191 -8.616 34.663 1.00 98.69 203 SER A N 1
ATOM 1578 C CA . SER A 1 203 ? -14.621 -8.924 34.603 1.00 98.69 203 SER A CA 1
ATOM 1579 C C . SER A 1 203 ? -15.071 -9.225 33.181 1.00 98.69 203 SER A C 1
ATOM 1581 O O . SER A 1 203 ? -14.482 -8.760 32.205 1.00 98.69 203 SER A O 1
ATOM 1583 N N . THR A 1 204 ? -16.143 -10.002 33.059 1.00 98.75 204 THR A N 1
ATOM 1584 C CA . THR A 1 204 ? -16.818 -10.258 31.782 1.00 98.75 204 THR A CA 1
ATOM 1585 C C . THR A 1 204 ? -18.208 -9.648 31.820 1.00 98.75 204 THR A C 1
ATOM 1587 O O . THR A 1 204 ? -18.986 -9.944 32.723 1.00 98.75 204 THR A O 1
ATOM 1590 N N . ILE A 1 205 ? -18.532 -8.794 30.850 1.00 98.81 205 ILE A N 1
ATOM 1591 C CA . ILE A 1 205 ? -19.841 -8.149 30.740 1.00 98.81 205 ILE A CA 1
ATOM 1592 C C . ILE A 1 205 ? -20.398 -8.378 29.344 1.00 98.81 205 ILE A C 1
ATOM 1594 O O . ILE A 1 205 ? -19.766 -8.038 28.348 1.00 98.81 205 ILE A O 1
ATOM 1598 N N . LYS A 1 206 ? -21.612 -8.916 29.272 1.00 98.75 206 LYS A N 1
ATOM 1599 C CA . LYS A 1 206 ? -22.332 -9.167 28.029 1.00 98.75 206 LYS A CA 1
ATOM 1600 C C . LYS A 1 206 ? -23.692 -8.494 28.058 1.00 98.75 206 LYS A C 1
ATOM 1602 O O . LYS A 1 206 ? -24.471 -8.734 28.973 1.00 98.75 206 LYS A O 1
ATOM 1607 N N . ILE A 1 207 ? -23.992 -7.688 27.045 1.00 98.50 207 ILE A N 1
ATOM 1608 C CA . ILE A 1 207 ? -25.277 -7.002 26.881 1.00 98.50 207 ILE A CA 1
ATOM 1609 C C . ILE A 1 207 ? -25.811 -7.331 25.488 1.00 98.50 207 ILE A C 1
ATOM 1611 O O . ILE A 1 207 ? -25.209 -6.946 24.486 1.00 98.50 207 ILE A O 1
ATOM 1615 N N . LEU A 1 208 ? -26.920 -8.072 25.409 1.00 97.38 208 LEU A N 1
ATOM 1616 C CA . LEU A 1 208 ? -27.448 -8.548 24.126 1.00 97.38 208 LEU A CA 1
ATOM 1617 C C . LEU A 1 208 ? -28.084 -7.421 23.313 1.00 97.38 208 LEU A C 1
ATOM 1619 O O . LEU A 1 208 ? -27.724 -7.240 22.148 1.00 97.38 208 LEU A O 1
ATOM 1623 N N . LYS A 1 209 ? -29.003 -6.660 23.917 1.00 96.56 209 LYS A N 1
ATOM 1624 C CA . LYS A 1 209 ? -29.610 -5.480 23.290 1.00 96.56 209 LYS A CA 1
ATOM 1625 C C . LYS A 1 209 ? -29.859 -4.375 24.302 1.00 96.56 209 LYS A C 1
ATOM 1627 O O . LYS A 1 209 ? -30.210 -4.667 25.442 1.00 96.56 209 LYS A O 1
ATOM 1632 N N . SER A 1 210 ? -29.748 -3.123 23.869 1.00 96.56 210 SER A N 1
ATOM 1633 C CA . SER A 1 210 ? -30.036 -1.957 24.705 1.00 96.56 210 SER A CA 1
ATOM 1634 C C . SER A 1 210 ? -30.820 -0.870 23.965 1.00 96.56 210 SER A C 1
ATOM 1636 O O . SER A 1 210 ? -30.539 -0.534 22.812 1.00 96.56 210 SER A O 1
ATOM 1638 N N . GLY A 1 211 ? -31.816 -0.284 24.633 1.00 95.19 211 GLY A N 1
ATOM 1639 C CA . GLY A 1 211 ? -32.610 0.827 24.091 1.00 95.19 211 GLY A CA 1
ATOM 1640 C C . GLY A 1 211 ? -31.924 2.204 24.139 1.00 95.19 211 GLY A C 1
ATOM 1641 O O . GLY A 1 211 ? -32.445 3.170 23.584 1.00 95.19 211 GLY A O 1
ATOM 1642 N N . SER A 1 212 ? -30.764 2.288 24.787 1.00 95.56 212 SER A N 1
ATOM 1643 C CA . SER A 1 212 ? -29.831 3.420 24.873 1.00 95.56 212 SER A CA 1
ATOM 1644 C C . SER A 1 212 ? -28.402 2.876 24.692 1.00 95.56 212 SER A C 1
ATOM 1646 O O . SER A 1 212 ? -28.225 1.740 24.244 1.00 95.56 212 SER A O 1
ATOM 1648 N N . ALA A 1 213 ? -27.367 3.647 25.036 1.00 96.88 213 ALA A N 1
ATOM 1649 C CA . ALA A 1 213 ? -26.009 3.118 25.099 1.00 96.88 213 ALA A CA 1
ATOM 1650 C C . ALA A 1 213 ? -25.920 1.958 26.097 1.00 96.88 213 ALA A C 1
ATOM 1652 O O . ALA A 1 213 ? -26.485 2.043 27.187 1.00 96.88 213 ALA A O 1
ATOM 1653 N N . ALA A 1 214 ? -25.265 0.860 25.720 1.00 98.12 214 ALA A N 1
ATOM 1654 C CA . ALA A 1 214 ? -25.255 -0.366 26.517 1.00 98.12 214 ALA A CA 1
ATOM 1655 C C . ALA A 1 214 ? -24.542 -0.146 27.859 1.00 98.12 214 ALA A C 1
ATOM 1657 O O . ALA A 1 214 ? -25.056 -0.531 28.912 1.00 98.12 214 ALA A O 1
ATOM 1658 N N . ILE A 1 215 ? -23.410 0.557 27.814 1.00 98.44 215 ILE A N 1
ATOM 1659 C CA . ILE A 1 215 ? -22.716 1.104 28.979 1.00 98.44 215 ILE A CA 1
ATOM 1660 C C . ILE A 1 215 ? -22.668 2.620 28.805 1.00 98.44 215 ILE A C 1
ATOM 1662 O O . ILE A 1 215 ? -22.093 3.124 27.838 1.00 98.44 215 ILE A O 1
ATOM 1666 N N . ARG A 1 216 ? -23.305 3.342 29.724 1.00 97.44 216 ARG A N 1
ATOM 1667 C CA . ARG A 1 216 ? -23.420 4.798 29.684 1.00 97.44 216 ARG A CA 1
ATOM 1668 C C . ARG A 1 216 ? -22.970 5.392 31.008 1.00 97.44 216 ARG A C 1
ATOM 1670 O O . ARG A 1 216 ? -23.664 5.255 32.010 1.00 97.44 216 ARG A O 1
ATOM 1677 N N . ILE A 1 217 ? -21.832 6.068 30.979 1.00 96.25 217 ILE A N 1
ATOM 1678 C CA . ILE A 1 217 ? -21.168 6.648 32.140 1.00 96.25 217 ILE A CA 1
ATOM 1679 C C . ILE A 1 217 ? -21.137 8.169 31.943 1.00 96.25 217 ILE A C 1
ATOM 1681 O O . ILE A 1 217 ? -20.232 8.704 31.326 1.00 96.25 217 ILE A O 1
ATOM 1685 N N . ASN A 1 218 ? -22.189 8.874 32.361 1.00 91.88 218 ASN A N 1
ATOM 1686 C CA . ASN A 1 218 ? -22.291 10.323 32.158 1.00 91.88 218 ASN A CA 1
ATOM 1687 C C . ASN A 1 218 ? -21.597 11.095 33.290 1.00 91.88 218 ASN A C 1
ATOM 1689 O O . ASN A 1 218 ? -21.793 10.755 34.464 1.00 91.88 218 ASN A O 1
ATOM 1693 N N . ASN A 1 219 ? -20.922 12.200 32.944 1.00 90.69 219 ASN A N 1
ATOM 1694 C CA . ASN A 1 219 ? -20.236 13.099 33.884 1.00 90.69 219 ASN A CA 1
ATOM 1695 C C . ASN A 1 219 ? -19.185 12.359 34.732 1.00 90.69 219 ASN A C 1
ATOM 1697 O O . ASN A 1 219 ? -18.997 12.650 35.919 1.00 90.69 219 ASN A O 1
ATOM 1701 N N . ASN A 1 220 ? -18.615 11.294 34.173 1.00 93.00 220 ASN A N 1
ATOM 1702 C CA . ASN A 1 220 ? -17.782 10.342 34.884 1.00 93.00 220 ASN A CA 1
ATOM 1703 C C . ASN A 1 220 ? -16.847 9.630 33.905 1.00 93.00 220 ASN A C 1
ATOM 1705 O O . ASN A 1 220 ? -17.202 9.389 32.748 1.00 93.00 220 ASN A O 1
ATOM 1709 N N . ASP A 1 221 ? -15.666 9.265 34.386 1.00 95.81 221 ASP A N 1
ATOM 1710 C CA . ASP A 1 221 ? -14.701 8.524 33.581 1.00 95.81 221 ASP A CA 1
ATOM 1711 C C . ASP A 1 221 ? -14.962 7.019 33.676 1.00 95.81 221 ASP A C 1
ATOM 1713 O O . ASP A 1 221 ? -15.487 6.528 34.677 1.00 95.81 221 ASP A O 1
ATOM 1717 N N . LEU A 1 222 ? -14.543 6.264 32.663 1.00 98.00 222 LEU A N 1
ATOM 1718 C CA . LEU A 1 222 ? -14.580 4.805 32.691 1.00 98.00 222 LEU A CA 1
ATOM 1719 C C . LEU A 1 222 ? -13.205 4.211 32.395 1.00 98.00 222 LEU A C 1
ATOM 1721 O O . LEU A 1 222 ? -12.636 4.443 31.328 1.00 98.00 222 LEU A O 1
ATOM 1725 N N . THR A 1 223 ? -12.734 3.352 33.298 1.00 98.62 223 THR A N 1
ATOM 1726 C CA . THR A 1 223 ? -11.534 2.534 33.092 1.00 98.62 223 THR A CA 1
ATOM 1727 C C . THR A 1 223 ? -11.897 1.054 33.043 1.00 98.62 223 THR A C 1
ATOM 1729 O O . THR A 1 223 ? -12.466 0.510 33.990 1.00 98.62 223 THR A O 1
ATOM 1732 N N . ILE A 1 224 ? -11.533 0.393 31.947 1.00 98.88 224 ILE A N 1
ATOM 1733 C CA . ILE A 1 224 ? -11.696 -1.044 31.720 1.00 98.88 224 ILE A CA 1
ATOM 1734 C C . ILE A 1 224 ? -10.305 -1.678 31.716 1.00 98.88 224 ILE A C 1
ATOM 1736 O O . ILE A 1 224 ? -9.467 -1.327 30.888 1.00 98.88 224 ILE A O 1
ATOM 1740 N N . THR A 1 225 ? -10.061 -2.612 32.630 1.00 98.81 225 THR A N 1
ATOM 1741 C CA . THR A 1 225 ? -8.753 -3.245 32.848 1.00 98.81 225 THR A CA 1
ATOM 1742 C C . THR A 1 225 ? -8.907 -4.761 32.843 1.00 98.81 225 THR A C 1
ATOM 1744 O O . THR A 1 225 ? -9.747 -5.290 33.575 1.00 98.81 225 THR A O 1
ATOM 1747 N N . ASN A 1 226 ? -8.114 -5.473 32.038 1.00 98.75 226 ASN A N 1
ATOM 1748 C CA . ASN A 1 226 ? -8.131 -6.938 31.935 1.00 98.75 226 ASN A CA 1
ATOM 1749 C C . ASN A 1 226 ? -9.544 -7.547 31.881 1.00 98.75 226 ASN A C 1
ATOM 1751 O O . ASN A 1 226 ? -9.853 -8.521 32.563 1.00 98.75 226 ASN A O 1
ATOM 1755 N N . SER A 1 227 ? -10.440 -6.916 31.121 1.00 98.88 227 SER A N 1
ATOM 1756 C CA . SER A 1 227 ? -11.867 -7.253 31.111 1.00 98.88 227 SER A CA 1
ATOM 1757 C C . SER A 1 227 ? -12.388 -7.491 29.699 1.00 98.88 227 SER A C 1
ATOM 1759 O O . SER A 1 227 ? -11.868 -6.945 28.727 1.00 98.88 227 SER A O 1
ATOM 1761 N N . THR A 1 228 ? -13.437 -8.304 29.580 1.00 98.88 228 THR A N 1
ATOM 1762 C CA . THR A 1 228 ? -14.107 -8.600 28.306 1.00 98.88 228 THR A CA 1
ATOM 1763 C C . THR A 1 228 ? -15.504 -7.993 28.293 1.00 98.88 228 THR A C 1
ATOM 1765 O O . THR A 1 228 ? -16.331 -8.328 29.135 1.00 98.88 228 THR A O 1
ATOM 1768 N N . ILE A 1 229 ? -15.783 -7.123 27.325 1.00 98.88 229 ILE A N 1
ATOM 1769 C CA . ILE A 1 229 ? -17.083 -6.479 27.123 1.00 98.88 229 ILE A CA 1
ATOM 1770 C C . ILE A 1 229 ? -17.646 -6.901 25.762 1.00 98.88 229 ILE A C 1
ATOM 1772 O O . ILE A 1 229 ? -17.031 -6.653 24.726 1.00 98.88 229 ILE A O 1
ATOM 1776 N N . GLU A 1 230 ? -18.831 -7.507 25.753 1.00 98.81 230 GLU A N 1
ATOM 1777 C CA . GLU A 1 230 ? -19.571 -7.900 24.552 1.00 98.81 230 GLU A CA 1
ATOM 1778 C C . GLU A 1 230 ? -20.902 -7.147 24.471 1.00 98.81 230 GLU A C 1
ATOM 1780 O O . GLU A 1 230 ? -21.790 -7.339 25.300 1.00 98.81 230 GLU A O 1
ATOM 1785 N N . ILE A 1 231 ? -21.074 -6.328 23.437 1.00 98.75 231 ILE A N 1
ATOM 1786 C CA . ILE A 1 231 ? -22.310 -5.595 23.159 1.00 98.75 231 ILE A CA 1
ATOM 1787 C C . ILE A 1 231 ? -22.890 -6.108 21.840 1.00 98.75 231 ILE A C 1
ATOM 1789 O O . ILE A 1 231 ? -22.225 -6.095 20.803 1.00 98.75 231 ILE A O 1
ATOM 1793 N N . GLY A 1 232 ? -24.135 -6.577 21.875 1.00 98.19 232 GLY A N 1
ATOM 1794 C CA . GLY A 1 232 ? -24.864 -7.008 20.688 1.00 98.19 232 GLY A CA 1
ATOM 1795 C C . GLY A 1 232 ? -25.372 -5.818 19.878 1.00 98.19 232 GLY A C 1
ATOM 1796 O O . GLY A 1 232 ? -24.721 -5.398 18.927 1.00 98.19 232 GLY A O 1
ATOM 1797 N N . GLU A 1 233 ? -26.538 -5.283 20.226 1.00 97.19 233 GLU A N 1
ATOM 1798 C CA . GLU A 1 233 ? -27.198 -4.218 19.461 1.00 97.19 233 GLU A CA 1
ATOM 1799 C C . GLU A 1 233 ? -27.639 -3.051 20.352 1.00 97.19 233 GLU A C 1
ATOM 1801 O O . GLU A 1 233 ? -28.247 -3.268 21.397 1.00 97.19 233 GLU A O 1
ATOM 1806 N N . THR A 1 234 ? -27.404 -1.812 19.917 1.00 98.06 234 THR A N 1
ATOM 1807 C CA . THR A 1 234 ? -27.978 -0.619 20.562 1.00 98.06 234 THR A CA 1
ATOM 1808 C C . THR A 1 234 ? -28.970 0.098 19.646 1.00 98.06 234 THR A C 1
ATOM 1810 O O . THR A 1 234 ? -28.853 0.070 18.418 1.00 98.06 234 THR A O 1
ATOM 1813 N N . LYS A 1 235 ? -29.982 0.746 20.235 1.00 96.81 235 LYS A N 1
ATOM 1814 C CA . LYS A 1 235 ? -31.011 1.498 19.497 1.00 96.81 235 LYS A CA 1
ATOM 1815 C C . LYS A 1 235 ? -30.398 2.597 18.626 1.00 96.81 235 LYS A C 1
ATOM 1817 O O . LYS A 1 235 ? -29.458 3.272 19.039 1.00 96.81 235 LYS A O 1
ATOM 1822 N N . GLN A 1 236 ? -30.997 2.848 17.459 1.00 96.31 236 GLN A N 1
ATOM 1823 C CA . GLN A 1 236 ? -30.645 3.978 16.591 1.00 96.31 236 GLN A CA 1
ATOM 1824 C C . GLN A 1 236 ? -30.494 5.290 17.382 1.00 96.31 236 GLN A C 1
ATOM 1826 O O . GLN A 1 236 ? -31.340 5.627 18.212 1.00 96.31 236 GLN A O 1
ATOM 1831 N N . GLY A 1 237 ? -29.409 6.021 17.118 1.00 95.50 237 GLY A N 1
ATOM 1832 C CA . GLY A 1 237 ? -29.053 7.242 17.845 1.00 95.50 237 GLY A CA 1
ATOM 1833 C C . GLY A 1 237 ? -28.311 7.007 19.167 1.00 95.50 237 GLY A C 1
ATOM 1834 O O . GLY A 1 237 ? -27.994 7.976 19.845 1.00 95.50 237 GLY A O 1
ATOM 1835 N N . SER A 1 238 ? -28.006 5.755 19.530 1.00 97.00 238 SER A N 1
ATOM 1836 C CA . SER A 1 238 ? -27.303 5.415 20.775 1.00 97.00 238 SER A CA 1
ATOM 1837 C C . SER A 1 238 ? -25.918 4.825 20.534 1.00 97.00 238 SER A C 1
ATOM 1839 O O . SER A 1 238 ? -25.733 3.985 19.654 1.00 97.00 238 SER A O 1
ATOM 1841 N N . HIS A 1 239 ? -24.947 5.219 21.356 1.00 97.62 239 HIS A N 1
ATOM 1842 C CA . HIS A 1 239 ? -23.594 4.661 21.314 1.00 97.62 239 HIS A CA 1
ATOM 1843 C C . HIS A 1 239 ? -23.573 3.184 21.745 1.00 97.62 239 HIS A C 1
ATOM 1845 O O . HIS A 1 239 ? -24.543 2.697 22.316 1.00 97.62 239 HIS A O 1
ATOM 1851 N N . GLY A 1 240 ? -22.491 2.450 21.501 1.00 97.94 240 GLY A N 1
ATOM 1852 C CA . GLY A 1 240 ? -22.262 1.172 22.182 1.00 97.94 240 GLY A CA 1
ATOM 1853 C C . GLY A 1 240 ? -21.831 1.409 23.630 1.00 97.94 240 GLY A C 1
ATOM 1854 O O . GLY A 1 240 ? -22.513 1.003 24.573 1.00 97.94 240 GLY A O 1
ATOM 1855 N N . LEU A 1 241 ? -20.731 2.144 23.784 1.00 98.31 241 LEU A N 1
ATOM 1856 C CA . LEU A 1 241 ? -20.148 2.562 25.057 1.00 98.31 241 LEU A CA 1
ATOM 1857 C C . LEU A 1 241 ? -19.964 4.088 25.050 1.00 98.31 241 LEU A C 1
ATOM 1859 O O . LEU A 1 241 ? -19.516 4.634 24.044 1.00 98.31 241 LEU A O 1
ATOM 1863 N N . SER A 1 242 ? -20.301 4.768 26.149 1.00 98.06 242 SER A N 1
ATOM 1864 C CA . SER A 1 242 ? -20.110 6.216 26.322 1.00 98.06 242 SER A CA 1
ATOM 1865 C C . SER A 1 242 ? -19.551 6.563 27.705 1.00 98.06 242 SER A C 1
ATOM 1867 O O . SER A 1 242 ? -20.092 6.071 28.698 1.00 98.06 242 SER A O 1
ATOM 1869 N N . ALA A 1 243 ? -18.543 7.439 27.763 1.00 97.06 243 ALA A N 1
ATOM 1870 C CA . ALA A 1 243 ? -17.989 8.031 28.992 1.00 97.06 243 ALA A CA 1
ATOM 1871 C C . ALA A 1 243 ? -17.456 9.464 28.757 1.00 97.06 243 ALA A C 1
ATOM 1873 O O . ALA A 1 243 ? -17.366 9.886 27.603 1.00 97.06 243 ALA A O 1
ATOM 1874 N N . ASP A 1 244 ? -17.073 10.196 29.811 1.00 94.88 244 ASP A N 1
ATOM 1875 C CA . ASP A 1 244 ? -16.383 11.491 29.665 1.00 94.88 244 ASP A CA 1
ATOM 1876 C C . ASP A 1 244 ? -14.955 11.273 29.141 1.00 94.88 244 ASP A C 1
ATOM 1878 O O . ASP A 1 244 ? -14.637 11.621 28.001 1.00 94.88 244 ASP A O 1
ATOM 1882 N N . ASN A 1 245 ? -14.108 10.620 29.944 1.00 96.69 245 ASN A N 1
ATOM 1883 C CA . ASN A 1 245 ? -12.873 9.992 29.485 1.00 96.69 245 ASN A CA 1
ATOM 1884 C C . ASN A 1 245 ? -12.992 8.470 29.549 1.00 96.69 245 ASN A C 1
ATOM 1886 O O . ASN A 1 245 ? -13.657 7.906 30.422 1.00 96.69 245 ASN A O 1
ATOM 1890 N N . LEU A 1 246 ? -12.315 7.798 28.624 1.00 98.31 246 LEU A N 1
ATOM 1891 C CA . LEU A 1 246 ? -12.412 6.359 28.455 1.00 98.31 246 LEU A CA 1
ATOM 1892 C C . LEU A 1 246 ? -11.035 5.727 28.310 1.00 98.31 246 LEU A C 1
ATOM 1894 O O . LEU A 1 246 ? -10.294 6.055 27.386 1.00 98.31 246 LEU A O 1
ATOM 1898 N N . THR A 1 247 ? -10.734 4.763 29.172 1.00 98.69 247 THR A N 1
ATOM 1899 C CA . THR A 1 247 ? -9.485 3.998 29.131 1.00 98.69 247 THR A CA 1
ATOM 1900 C C . THR A 1 247 ? -9.793 2.511 29.017 1.00 98.69 247 THR A C 1
ATOM 1902 O O . THR A 1 247 ? -10.489 1.954 29.863 1.00 98.69 247 THR A O 1
ATOM 1905 N N . ILE A 1 248 ? -9.262 1.850 27.989 1.00 98.88 248 ILE A N 1
ATOM 1906 C CA . ILE A 1 248 ? -9.302 0.392 27.812 1.00 98.88 248 ILE A CA 1
ATOM 1907 C C . ILE A 1 248 ? -7.860 -0.098 27.868 1.00 98.88 248 ILE A C 1
ATOM 1909 O O . ILE A 1 248 ? -7.072 0.221 26.982 1.00 98.88 248 ILE A O 1
ATOM 1913 N N . THR A 1 249 ? -7.506 -0.846 28.910 1.00 98.69 249 THR A N 1
ATOM 1914 C CA . THR A 1 249 ? -6.114 -1.218 29.178 1.00 98.69 249 THR A CA 1
ATOM 1915 C C . THR A 1 249 ? -5.938 -2.662 29.652 1.00 98.69 249 THR A C 1
ATOM 1917 O O . THR A 1 249 ? -6.909 -3.369 29.942 1.00 98.69 249 THR A O 1
ATOM 1920 N N . ASP A 1 250 ? -4.682 -3.096 29.733 1.00 97.50 250 ASP A N 1
ATOM 1921 C CA . ASP A 1 250 ? -4.229 -4.372 30.288 1.00 97.50 250 ASP A CA 1
ATOM 1922 C C . ASP A 1 250 ? -4.958 -5.592 29.712 1.00 97.50 250 ASP A C 1
ATOM 1924 O O . ASP A 1 250 ? -5.638 -6.310 30.435 1.00 97.50 250 ASP A O 1
ATOM 1928 N N . ASN A 1 251 ? -4.812 -5.853 28.408 1.00 97.50 251 ASN A N 1
ATOM 1929 C CA . ASN A 1 251 ? -5.389 -7.017 27.720 1.00 97.50 251 ASN A CA 1
ATOM 1930 C C . ASN A 1 251 ? -6.930 -7.049 27.730 1.00 97.50 251 ASN A C 1
ATOM 1932 O O . ASN A 1 251 ? -7.553 -8.112 27.632 1.00 97.50 251 ASN A O 1
ATOM 1936 N N . SER A 1 252 ? -7.564 -5.877 27.826 1.00 98.88 252 SER A N 1
ATOM 1937 C CA . SER A 1 252 ? -9.016 -5.766 27.722 1.00 98.88 252 SER A CA 1
ATOM 1938 C C . SER A 1 252 ? -9.500 -6.010 26.294 1.00 98.88 252 SER A C 1
ATOM 1940 O O . SER A 1 252 ? -8.825 -5.690 25.313 1.00 98.88 252 SER A O 1
ATOM 1942 N N . LYS A 1 253 ? -10.706 -6.569 26.173 1.00 98.81 253 LYS A N 1
ATOM 1943 C CA . LYS A 1 253 ? -11.361 -6.878 24.900 1.00 98.81 253 LYS A CA 1
ATOM 1944 C C . LYS A 1 253 ? -12.745 -6.252 24.869 1.00 98.81 253 LYS A C 1
ATOM 1946 O O . LYS A 1 253 ? -13.599 -6.626 25.663 1.00 98.81 253 LYS A O 1
ATOM 1951 N N . VAL A 1 254 ? -12.996 -5.344 23.932 1.00 98.88 254 VAL A N 1
ATOM 1952 C CA . VAL A 1 254 ? -14.322 -4.740 23.726 1.00 98.88 254 VAL A CA 1
ATOM 1953 C C . VAL A 1 254 ? -14.829 -5.116 22.342 1.00 98.88 254 VAL A C 1
ATOM 1955 O O . VAL A 1 254 ? -14.191 -4.800 21.344 1.00 98.88 254 VAL A O 1
ATOM 1958 N N . THR A 1 255 ? -15.973 -5.792 22.273 1.00 98.75 255 THR A N 1
ATOM 1959 C CA . THR A 1 255 ? -16.622 -6.194 21.019 1.00 98.75 255 THR A CA 1
ATOM 1960 C C . THR A 1 255 ? -18.017 -5.598 20.932 1.00 98.75 255 THR A C 1
ATOM 1962 O O . THR A 1 255 ? -18.834 -5.801 21.827 1.00 98.75 255 THR A O 1
ATOM 1965 N N . ILE A 1 256 ? -18.311 -4.900 19.837 1.00 98.69 256 ILE A N 1
ATOM 1966 C CA . ILE A 1 256 ? -19.610 -4.281 19.563 1.00 98.69 256 ILE A CA 1
ATOM 1967 C C . ILE A 1 256 ? -20.097 -4.787 18.207 1.00 98.69 256 ILE A C 1
ATOM 1969 O O . ILE A 1 256 ? -19.467 -4.510 17.186 1.00 98.69 256 ILE A O 1
ATOM 1973 N N . LYS A 1 257 ? -21.210 -5.530 18.171 1.00 98.00 257 LYS A N 1
ATOM 1974 C CA . LYS A 1 257 ? -21.749 -6.031 16.895 1.00 98.00 257 LYS A CA 1
ATOM 1975 C C . LYS A 1 257 ? -22.446 -4.925 16.104 1.00 98.00 257 LYS A C 1
ATOM 1977 O O . LYS A 1 257 ? -22.168 -4.751 14.927 1.00 98.00 257 LYS A O 1
ATOM 1982 N N . ASN A 1 258 ? -23.339 -4.165 16.731 1.00 97.44 258 ASN A N 1
ATOM 1983 C CA . ASN A 1 258 ? -24.066 -3.089 16.063 1.00 97.44 258 ASN A CA 1
ATOM 1984 C C . ASN A 1 258 ? -24.348 -1.932 17.025 1.00 97.44 258 ASN A C 1
ATOM 1986 O O . ASN A 1 258 ? -25.181 -2.055 17.925 1.00 97.44 258 ASN A O 1
ATOM 1990 N N . ALA A 1 259 ? -23.689 -0.796 16.813 1.00 97.94 259 ALA A N 1
ATOM 1991 C CA . ALA A 1 259 ? -24.022 0.439 17.509 1.00 97.94 259 ALA A CA 1
ATOM 1992 C C . ALA A 1 259 ? -25.004 1.284 16.688 1.00 97.94 259 ALA A C 1
ATOM 1994 O O . ALA A 1 259 ? -24.763 1.608 15.524 1.00 97.94 259 ALA A O 1
ATOM 1995 N N . GLY A 1 260 ? -26.099 1.713 17.310 1.00 97.25 260 GLY A N 1
ATOM 1996 C CA . GLY A 1 260 ? -27.103 2.564 16.678 1.00 97.25 260 GLY A CA 1
ATOM 1997 C C . GLY A 1 260 ? -26.634 3.988 16.356 1.00 97.25 260 GLY A C 1
ATOM 1998 O O . GLY A 1 260 ? -27.318 4.690 15.610 1.00 97.25 260 GLY A O 1
ATOM 1999 N N . TYR A 1 261 ? -25.494 4.419 16.896 1.00 96.88 261 TYR A N 1
ATOM 2000 C CA . TYR A 1 261 ? -24.789 5.653 16.557 1.00 96.88 261 TYR A CA 1
ATOM 2001 C C . TYR A 1 261 ? -23.280 5.387 16.487 1.00 96.88 261 TYR A C 1
ATOM 2003 O O . TYR A 1 261 ? -22.876 4.723 15.543 1.00 96.88 261 TYR A O 1
ATOM 2011 N N . SER A 1 262 ? -22.461 5.831 17.449 1.00 97.44 262 SER A N 1
ATOM 2012 C CA . SER A 1 262 ? -21.015 5.530 17.480 1.00 97.44 262 SER A CA 1
ATOM 2013 C C . SER A 1 262 ? -20.709 4.238 18.241 1.00 97.44 262 SER A C 1
ATOM 2015 O O . SER A 1 262 ? -21.417 3.909 19.190 1.00 97.44 262 SER A O 1
ATOM 2017 N N . GLY A 1 263 ? -19.638 3.527 17.887 1.00 98.19 263 GLY A N 1
ATOM 2018 C CA . GLY A 1 263 ? -19.214 2.323 18.613 1.00 98.19 263 GLY A CA 1
ATOM 2019 C C . GLY A 1 263 ? -18.799 2.638 20.053 1.00 98.19 263 GLY A C 1
ATOM 2020 O O . GLY A 1 263 ? -19.533 2.354 21.002 1.00 98.19 263 GLY A O 1
ATOM 2021 N N . VAL A 1 264 ? -17.637 3.268 20.200 1.00 98.69 264 VAL A N 1
ATOM 2022 C CA . VAL A 1 264 ? -17.104 3.753 21.477 1.00 98.69 264 VAL A CA 1
ATOM 2023 C C . VAL A 1 264 ? -17.022 5.274 21.420 1.00 98.69 264 VAL A C 1
ATOM 2025 O O . VAL A 1 264 ? -16.452 5.830 20.483 1.00 98.69 264 VAL A O 1
ATOM 2028 N N . TYR A 1 265 ? -17.603 5.937 22.413 1.00 98.50 265 TYR A N 1
ATOM 2029 C CA . TYR A 1 265 ? -17.676 7.389 22.517 1.00 98.50 265 TYR A CA 1
ATOM 2030 C C . TYR A 1 265 ? -17.021 7.871 23.815 1.00 98.50 265 TYR A C 1
ATOM 2032 O O . TYR A 1 265 ? -17.353 7.388 24.899 1.00 98.50 265 TYR A O 1
ATOM 2040 N N . ALA A 1 266 ? -16.119 8.838 23.694 1.00 97.81 266 ALA A N 1
ATOM 2041 C CA . ALA A 1 266 ? -15.599 9.633 24.796 1.00 97.81 266 ALA A CA 1
ATOM 2042 C C . ALA A 1 266 ? -15.931 11.110 24.546 1.00 97.81 266 ALA A C 1
ATOM 2044 O O . ALA A 1 266 ? -15.713 11.608 23.442 1.00 97.81 266 ALA A O 1
ATOM 2045 N N . GLU A 1 267 ? -16.430 11.826 25.550 1.00 95.50 267 GLU A N 1
ATOM 2046 C CA . GLU A 1 267 ? -16.653 13.272 25.418 1.00 95.50 267 GLU A CA 1
ATOM 2047 C C . GLU A 1 267 ? -15.327 14.019 25.223 1.00 95.50 267 GLU A C 1
ATOM 2049 O O . GLU A 1 267 ? -15.254 14.944 24.420 1.00 95.50 267 GLU A O 1
ATOM 2054 N N . HIS A 1 268 ? -14.265 13.564 25.894 1.00 94.75 268 HIS A N 1
ATOM 2055 C CA . HIS A 1 268 ? -12.955 14.211 25.919 1.00 94.75 268 HIS A CA 1
ATOM 2056 C C . HIS A 1 268 ? -11.855 13.308 25.357 1.00 94.75 268 HIS A C 1
ATOM 2058 O O . HIS A 1 268 ? -11.471 13.439 24.192 1.00 94.75 268 HIS A O 1
ATOM 2064 N N . LYS A 1 269 ? -11.332 12.376 26.164 1.00 97.12 269 LYS A N 1
ATOM 2065 C CA . LYS A 1 269 ? -10.164 11.562 25.800 1.00 97.12 269 LYS A CA 1
ATOM 2066 C C . LYS A 1 269 ? -10.481 10.079 25.777 1.00 97.12 269 LYS A C 1
ATOM 2068 O O . LYS A 1 269 ? -11.171 9.562 26.652 1.00 97.12 269 LYS A O 1
ATOM 2073 N N . MET A 1 270 ? -9.889 9.389 24.812 1.00 98.62 270 MET A N 1
ATOM 2074 C CA . MET A 1 270 ? -9.897 7.937 24.718 1.00 98.62 270 MET A CA 1
ATOM 2075 C C . MET A 1 270 ? -8.463 7.403 24.704 1.00 98.62 270 MET A C 1
ATOM 2077 O O . MET A 1 270 ? -7.656 7.848 23.887 1.00 98.62 270 MET A O 1
ATOM 2081 N N . SER A 1 271 ? -8.163 6.432 25.567 1.00 98.69 271 SER A N 1
ATOM 2082 C CA . SER A 1 271 ? -6.919 5.658 25.532 1.00 98.69 271 SER A CA 1
ATOM 2083 C C . SER A 1 271 ? -7.217 4.169 25.374 1.00 98.69 271 SER A C 1
ATOM 2085 O O . SER A 1 271 ? -8.034 3.610 26.109 1.00 98.69 271 SER A O 1
ATOM 2087 N N . ILE A 1 272 ? -6.565 3.525 24.409 1.00 98.88 272 ILE A N 1
ATOM 2088 C CA . ILE A 1 272 ? -6.602 2.078 24.193 1.00 98.88 272 ILE A CA 1
ATOM 2089 C C . ILE A 1 272 ? -5.161 1.581 24.266 1.00 98.88 272 ILE A C 1
ATOM 2091 O O . ILE A 1 272 ? -4.349 1.885 23.395 1.00 98.88 272 ILE A O 1
ATOM 2095 N N . GLU A 1 273 ? -4.844 0.829 25.313 1.00 98.69 273 GLU A N 1
ATOM 2096 C CA . GLU A 1 273 ? -3.482 0.412 25.642 1.00 98.69 273 GLU A CA 1
ATOM 2097 C C . GLU A 1 273 ? -3.421 -1.104 25.822 1.00 98.69 273 GLU A C 1
ATOM 2099 O O . GLU A 1 273 ? -4.194 -1.675 26.591 1.00 98.69 273 GLU A O 1
ATOM 2104 N N . LYS A 1 274 ? -2.511 -1.792 25.123 1.00 98.56 274 LYS A N 1
ATOM 2105 C CA . LYS A 1 274 ? -2.337 -3.255 25.238 1.00 98.56 274 LYS A CA 1
ATOM 2106 C C . LYS A 1 274 ? -3.653 -4.033 25.138 1.00 98.56 274 LYS A C 1
ATOM 2108 O O . LYS A 1 274 ? -3.861 -4.993 25.876 1.00 98.56 274 LYS A O 1
ATOM 2113 N N . SER A 1 275 ? -4.574 -3.578 24.295 1.00 98.81 275 SER A N 1
ATOM 2114 C CA . SER A 1 275 ? -5.966 -4.032 24.308 1.00 98.81 275 SER A CA 1
ATOM 2115 C C . SER A 1 275 ? -6.520 -4.221 22.904 1.00 98.81 275 SER A C 1
ATOM 2117 O O . SER A 1 275 ? -5.934 -3.793 21.909 1.00 98.81 275 SER A O 1
ATOM 2119 N N . LYS A 1 276 ? -7.677 -4.880 22.820 1.00 98.81 276 LYS A N 1
ATOM 2120 C CA . LYS A 1 276 ? -8.364 -5.149 21.561 1.00 98.81 276 LYS A CA 1
ATOM 2121 C C . LYS A 1 276 ? -9.758 -4.542 21.545 1.00 98.81 276 LYS A C 1
ATOM 2123 O O . LYS A 1 276 ? -10.578 -4.834 22.415 1.00 98.81 276 LYS A O 1
ATOM 2128 N N . VAL A 1 277 ? -10.061 -3.770 20.507 1.00 98.88 277 VAL A N 1
ATOM 2129 C CA . VAL A 1 277 ? -11.407 -3.240 20.255 1.00 98.88 277 VAL A CA 1
ATOM 2130 C C . VAL A 1 277 ? -11.890 -3.711 18.890 1.00 98.88 277 VAL A C 1
ATOM 2132 O O . VAL A 1 277 ? -11.182 -3.609 17.894 1.00 98.88 277 VAL A O 1
ATOM 2135 N N . THR A 1 278 ? -13.093 -4.272 18.832 1.00 98.69 278 THR A N 1
ATOM 2136 C CA . THR A 1 278 ? -13.721 -4.752 17.598 1.00 98.69 278 THR A CA 1
ATOM 2137 C C . THR A 1 278 ? -15.126 -4.180 17.468 1.00 98.69 278 THR A C 1
ATOM 2139 O O . THR A 1 278 ? -15.958 -4.372 18.351 1.00 98.69 278 THR A O 1
ATOM 2142 N N . ILE A 1 279 ? -15.402 -3.483 16.368 1.00 98.69 279 ILE A N 1
ATOM 2143 C CA . ILE A 1 279 ? -16.708 -2.880 16.080 1.00 98.69 279 ILE A CA 1
ATOM 2144 C C . ILE A 1 279 ? -17.146 -3.355 14.700 1.00 98.69 279 ILE A C 1
ATOM 2146 O O . ILE A 1 279 ? -16.528 -2.991 13.708 1.00 98.69 279 ILE A O 1
ATOM 2150 N N . ASP A 1 280 ? -18.187 -4.174 14.604 1.00 97.44 280 ASP A N 1
ATOM 2151 C CA . ASP A 1 280 ? -18.618 -4.694 13.300 1.00 97.44 280 ASP A CA 1
ATOM 2152 C C . ASP A 1 280 ? -19.415 -3.649 12.506 1.00 97.44 280 ASP A C 1
ATOM 2154 O O . ASP A 1 280 ? -19.106 -3.389 11.342 1.00 97.44 280 ASP A O 1
ATOM 2158 N N . LYS A 1 281 ? -20.387 -2.991 13.150 1.00 97.19 281 LYS A N 1
ATOM 2159 C CA . LYS A 1 281 ? -21.264 -2.025 12.484 1.00 97.19 281 LYS A CA 1
ATOM 2160 C C . LYS A 1 281 ? -21.587 -0.798 13.331 1.00 97.19 281 LYS A C 1
ATOM 2162 O O . LYS A 1 281 ? -21.836 -0.908 14.535 1.00 97.19 281 LYS A O 1
ATOM 2167 N N . THR A 1 282 ? -21.678 0.358 12.673 1.00 97.56 282 THR A N 1
ATOM 2168 C CA . THR A 1 282 ? -22.260 1.583 13.240 1.00 97.56 282 THR A CA 1
ATOM 2169 C C . THR A 1 282 ? -23.309 2.189 12.308 1.00 97.56 282 THR A C 1
ATOM 2171 O O . THR A 1 282 ? -23.141 2.195 11.091 1.00 97.56 282 THR A O 1
ATOM 2174 N N . ASN A 1 283 ? -24.394 2.729 12.870 1.00 95.31 283 ASN A N 1
ATOM 2175 C CA . ASN A 1 283 ? -25.423 3.456 12.105 1.00 95.31 283 ASN A CA 1
ATOM 2176 C C . ASN A 1 283 ? -25.251 4.987 12.170 1.00 95.31 283 ASN A C 1
ATOM 2178 O O . ASN A 1 283 ? -25.981 5.722 11.507 1.00 95.31 283 ASN A O 1
ATOM 2182 N N . GLY A 1 284 ? -24.308 5.478 12.977 1.00 93.12 284 GLY A N 1
ATOM 2183 C CA . GLY A 1 284 ? -23.939 6.888 13.082 1.00 93.12 284 GLY A CA 1
ATOM 2184 C C . GLY A 1 284 ? -22.431 7.105 12.920 1.00 93.12 284 GLY A C 1
ATOM 2185 O O . GLY A 1 284 ? -21.682 6.142 12.748 1.00 93.12 284 GLY A O 1
ATOM 2186 N N . PRO A 1 285 ? -21.976 8.370 12.943 1.00 90.88 285 PRO A N 1
ATOM 2187 C CA . PRO A 1 285 ? -20.565 8.709 12.822 1.00 90.88 285 PRO A CA 1
ATOM 2188 C C . PRO A 1 285 ? -19.705 8.060 13.903 1.00 90.88 285 PRO A C 1
ATOM 2190 O O . PRO A 1 285 ? -19.970 8.236 15.094 1.00 90.88 285 PRO A O 1
ATOM 2193 N N . GLY A 1 286 ? -18.604 7.446 13.476 1.00 91.69 286 GLY A N 1
ATOM 2194 C CA . GLY A 1 286 ? -17.509 7.047 14.355 1.00 91.69 286 GLY A CA 1
ATOM 2195 C C . GLY A 1 286 ? -17.616 5.602 14.826 1.00 91.69 286 GLY A C 1
ATOM 2196 O O . GLY A 1 286 ? -18.511 5.255 15.596 1.00 91.69 286 GLY A O 1
ATOM 2197 N N . GLY A 1 287 ? -16.647 4.773 14.450 1.00 97.31 287 GLY A N 1
ATOM 2198 C CA . GLY A 1 287 ? -16.329 3.567 15.211 1.00 97.31 287 GLY A CA 1
ATOM 2199 C C . GLY A 1 287 ? -15.800 3.965 16.589 1.00 97.31 287 GLY A C 1
ATOM 2200 O O . GLY A 1 287 ? -16.442 3.697 17.605 1.00 97.31 287 GLY A O 1
ATOM 2201 N N . LEU A 1 288 ? -14.678 4.685 16.603 1.00 98.50 288 LEU A N 1
ATOM 2202 C CA . LEU A 1 288 ? -14.136 5.356 17.786 1.00 98.50 288 LEU A CA 1
ATOM 2203 C C . LEU A 1 288 ? -14.341 6.861 17.655 1.00 98.50 288 LEU A C 1
ATOM 2205 O O . LEU A 1 288 ? -13.927 7.441 16.654 1.00 98.50 288 LEU A O 1
ATOM 2209 N N . PHE A 1 289 ? -14.951 7.487 18.657 1.00 97.69 289 PHE A N 1
ATOM 2210 C CA . PHE A 1 289 ? -15.196 8.925 18.692 1.00 97.69 289 PHE A CA 1
ATOM 2211 C C . PHE A 1 289 ? -14.661 9.522 19.993 1.00 97.69 289 PHE A C 1
ATOM 2213 O O . PHE A 1 289 ? -15.039 9.056 21.067 1.00 97.69 289 PHE A O 1
ATOM 2220 N N . ALA A 1 290 ? -13.855 10.581 19.898 1.00 97.12 290 ALA A N 1
ATOM 2221 C CA . ALA A 1 290 ? -13.487 11.420 21.037 1.00 97.12 290 ALA A CA 1
ATOM 2222 C C . ALA A 1 290 ? -13.618 12.919 20.720 1.00 97.12 290 ALA A C 1
ATOM 2224 O O . ALA A 1 290 ? -13.511 13.331 19.561 1.00 97.12 290 ALA A O 1
ATOM 2225 N N . GLY A 1 291 ? -13.827 13.749 21.742 1.00 93.75 291 GLY A N 1
ATOM 2226 C CA . GLY A 1 291 ? -13.797 15.204 21.585 1.00 93.75 291 GLY A CA 1
ATOM 2227 C C . GLY A 1 291 ? -12.396 15.735 21.296 1.00 93.75 291 GLY A C 1
ATOM 2228 O O . GLY A 1 291 ? -12.217 16.433 20.299 1.00 93.75 291 GLY A O 1
ATOM 2229 N N . ASP A 1 292 ? -11.423 15.334 22.117 1.00 92.81 292 ASP A N 1
ATOM 2230 C CA . ASP A 1 292 ? -10.123 16.003 22.238 1.00 92.81 292 ASP A CA 1
ATOM 2231 C C . ASP A 1 292 ? -8.942 15.141 21.764 1.00 92.81 292 ASP A C 1
ATOM 2233 O O . ASP A 1 292 ? -8.035 15.616 21.080 1.00 92.81 292 ASP A O 1
ATOM 2237 N N . LYS A 1 293 ? -8.902 13.863 22.169 1.00 95.75 293 LYS A N 1
ATOM 2238 C CA . LYS A 1 293 ? -7.761 12.981 21.876 1.00 95.75 293 LYS A CA 1
ATOM 2239 C C . LYS A 1 293 ? -8.144 11.509 21.807 1.00 95.75 293 LYS A C 1
ATOM 2241 O O . LYS A 1 293 ? -8.866 11.013 22.672 1.00 95.75 293 LYS A O 1
ATOM 2246 N N . ILE A 1 294 ? -7.572 10.799 20.837 1.00 98.50 294 ILE A N 1
ATOM 2247 C CA . ILE A 1 294 ? -7.528 9.331 20.801 1.00 98.50 294 ILE A CA 1
ATOM 2248 C C . ILE A 1 294 ? -6.063 8.886 20.824 1.00 98.50 294 ILE A C 1
ATOM 2250 O O . ILE A 1 294 ? -5.277 9.308 19.980 1.00 98.50 294 ILE A O 1
ATOM 2254 N N . SER A 1 295 ? -5.711 8.022 21.777 1.00 98.56 295 SER A N 1
ATOM 2255 C CA . SER A 1 295 ? -4.409 7.355 21.870 1.00 98.56 295 SER A CA 1
ATOM 2256 C C . SER A 1 295 ? -4.594 5.847 21.744 1.00 98.56 295 SER A C 1
ATOM 2258 O O . SER A 1 295 ? -5.396 5.263 22.473 1.00 98.56 295 SER A O 1
ATOM 2260 N N . ILE A 1 296 ? -3.871 5.214 20.823 1.00 98.88 296 ILE A N 1
ATOM 2261 C CA . ILE A 1 296 ? -3.890 3.765 20.602 1.00 98.88 296 ILE A CA 1
ATOM 2262 C C . ILE A 1 296 ? -2.446 3.276 20.680 1.00 98.88 296 ILE A C 1
ATOM 2264 O O . ILE A 1 296 ? -1.649 3.563 19.790 1.00 98.88 296 ILE A O 1
ATOM 2268 N N . ASP A 1 297 ? -2.104 2.558 21.746 1.00 98.69 297 ASP A N 1
ATOM 2269 C CA . ASP A 1 297 ? -0.744 2.082 21.999 1.00 98.69 297 ASP A CA 1
ATOM 2270 C C . ASP A 1 297 ? -0.717 0.571 22.252 1.00 98.69 297 ASP A C 1
ATOM 2272 O O . ASP A 1 297 ? -1.511 0.041 23.036 1.00 98.69 297 ASP A O 1
ATOM 2276 N N . ASN A 1 298 ? 0.194 -0.141 21.585 1.00 98.50 298 ASN A N 1
ATOM 2277 C CA . ASN A 1 298 ? 0.343 -1.597 21.704 1.00 98.50 298 ASN A CA 1
ATOM 2278 C C . ASN A 1 298 ? -0.984 -2.371 21.530 1.00 98.50 298 ASN A C 1
ATOM 2280 O O . ASN A 1 298 ? -1.223 -3.365 22.214 1.00 98.50 298 ASN A O 1
ATOM 2284 N N . SER A 1 299 ? -1.884 -1.887 20.671 1.00 98.81 299 SER A N 1
ATOM 2285 C CA . SER A 1 299 ? -3.288 -2.314 20.636 1.00 98.81 299 SER A CA 1
ATOM 2286 C C . SER A 1 299 ? -3.764 -2.726 19.245 1.00 98.81 299 SER A C 1
ATOM 2288 O O . SER A 1 299 ? -3.171 -2.387 18.223 1.00 98.81 299 SER A O 1
ATOM 2290 N N . GLU A 1 300 ? -4.875 -3.460 19.206 1.00 98.69 300 GLU A N 1
ATOM 2291 C CA . GLU A 1 300 ? -5.526 -3.917 17.978 1.00 98.69 300 GLU A CA 1
ATOM 2292 C C . GLU A 1 300 ? -6.941 -3.329 17.888 1.00 98.69 300 GLU A C 1
ATOM 2294 O O . GLU A 1 300 ? -7.813 -3.641 18.702 1.00 98.69 300 GLU A O 1
ATOM 2299 N N . VAL A 1 301 ? -7.200 -2.507 16.871 1.00 98.81 301 VAL A N 1
ATOM 2300 C CA . VAL A 1 301 ? -8.534 -1.976 16.568 1.00 98.81 301 VAL A CA 1
ATOM 2301 C C . VAL A 1 301 ? -9.007 -2.548 15.240 1.00 98.81 301 VAL A C 1
ATOM 2303 O O . VAL A 1 301 ? -8.385 -2.344 14.202 1.00 98.81 301 VAL A O 1
ATOM 2306 N N . LYS A 1 302 ? -10.136 -3.256 15.265 1.00 98.44 302 LYS A N 1
ATOM 2307 C CA . LYS A 1 302 ? -10.759 -3.844 14.076 1.00 98.44 302 LYS A CA 1
ATOM 2308 C C . LYS A 1 302 ? -12.156 -3.298 13.864 1.00 98.44 302 LYS A C 1
ATOM 2310 O O . LYS A 1 302 ? -12.980 -3.304 14.776 1.00 98.44 302 LYS A O 1
ATOM 2315 N N . MET A 1 303 ? -12.433 -2.869 12.643 1.00 97.62 303 MET A N 1
ATOM 2316 C CA . MET A 1 303 ? -13.740 -2.388 12.236 1.00 97.62 303 MET A CA 1
ATOM 2317 C C . MET A 1 303 ? -14.252 -3.169 11.029 1.00 97.62 303 MET A C 1
ATOM 2319 O O . MET A 1 303 ? -13.532 -3.355 10.047 1.00 97.62 303 MET A O 1
ATOM 2323 N N . GLY A 1 304 ? -15.473 -3.681 11.162 1.00 91.19 304 GLY A N 1
ATOM 2324 C CA . GLY A 1 304 ? -16.026 -4.734 10.321 1.00 91.19 304 GLY A CA 1
ATOM 2325 C C . GLY A 1 304 ? -16.833 -4.234 9.129 1.00 91.19 304 GLY A C 1
ATOM 2326 O O . GLY A 1 304 ? -16.362 -3.431 8.326 1.00 91.19 304 GLY A O 1
ATOM 2327 N N . SER A 1 305 ? -18.023 -4.809 8.974 1.00 88.38 305 SER A N 1
ATOM 2328 C CA . SER A 1 305 ? -18.822 -4.786 7.747 1.00 88.38 305 SER A CA 1
ATOM 2329 C C . SER A 1 305 ? -19.200 -3.392 7.241 1.00 88.38 305 SER A C 1
ATOM 2331 O O . SER A 1 305 ? -19.187 -3.174 6.028 1.00 88.38 305 SER A O 1
ATOM 2333 N N . GLU A 1 306 ? -19.538 -2.453 8.128 1.00 91.88 306 GLU A N 1
ATOM 2334 C CA . GLU A 1 306 ? -19.868 -1.080 7.738 1.00 91.88 306 GLU A CA 1
ATOM 2335 C C . GLU A 1 306 ? -19.785 -0.099 8.910 1.00 91.88 306 GLU A C 1
ATOM 2337 O O . GLU A 1 306 ? -20.612 -0.124 9.823 1.00 91.88 306 GLU A O 1
ATOM 2342 N N . ILE A 1 307 ? -18.830 0.827 8.842 1.00 95.56 307 ILE A N 1
ATOM 2343 C CA . ILE A 1 307 ? -18.762 1.971 9.749 1.00 95.56 307 ILE A CA 1
ATOM 2344 C C . ILE A 1 307 ? -19.310 3.207 9.047 1.00 95.56 307 ILE A C 1
ATOM 2346 O O . ILE A 1 307 ? -18.773 3.676 8.037 1.00 95.56 307 ILE A O 1
ATOM 2350 N N . HIS A 1 308 ? -20.393 3.755 9.582 1.00 93.38 308 HIS A N 1
ATOM 2351 C CA . HIS A 1 308 ? -21.009 4.937 9.010 1.00 93.38 308 HIS A CA 1
ATOM 2352 C C . HIS A 1 308 ? -20.130 6.180 9.241 1.00 93.38 308 HIS A C 1
ATOM 2354 O O . HIS A 1 308 ? -19.725 6.517 10.355 1.00 93.38 308 HIS A O 1
ATOM 2360 N N . GLN A 1 309 ? -19.849 6.881 8.146 1.00 91.81 309 GLN A N 1
ATOM 2361 C CA . GLN A 1 309 ? -18.966 8.032 7.993 1.00 91.81 309 GLN A CA 1
ATOM 2362 C C . GLN A 1 309 ? -17.502 7.761 8.350 1.00 91.81 309 GLN A C 1
ATOM 2364 O O . GLN A 1 309 ? -16.668 7.715 7.453 1.00 91.81 309 GLN A O 1
ATOM 2369 N N . PHE A 1 310 ? -17.165 7.609 9.626 1.00 93.44 310 PHE A N 1
ATOM 2370 C CA . PHE A 1 310 ? -15.777 7.705 10.083 1.00 93.44 310 PHE A CA 1
ATOM 2371 C C . PHE A 1 310 ? -15.365 6.473 10.879 1.00 93.44 310 PHE A C 1
ATOM 2373 O O . PHE A 1 310 ? -16.087 6.089 11.795 1.00 93.44 310 PHE A O 1
ATOM 2380 N N . GLY A 1 311 ? -14.206 5.889 10.575 1.00 95.81 311 GLY A N 1
ATOM 2381 C CA . GLY A 1 311 ? -13.622 4.827 11.398 1.00 95.81 311 GLY A CA 1
ATOM 2382 C C . GLY A 1 311 ? -13.205 5.355 12.771 1.00 95.81 311 GLY A C 1
ATOM 2383 O O . GLY A 1 311 ? -13.866 5.098 13.778 1.00 95.81 311 GLY A O 1
ATOM 2384 N N . VAL A 1 312 ? -12.135 6.148 12.799 1.00 97.38 312 VAL A N 1
ATOM 2385 C CA . VAL A 1 312 ? -11.608 6.819 13.996 1.00 97.38 312 VAL A CA 1
ATOM 2386 C C . VAL A 1 312 ? -11.772 8.323 13.840 1.00 97.38 312 VAL A C 1
ATOM 2388 O O . VAL A 1 312 ? -11.393 8.878 12.807 1.00 97.38 312 VAL A O 1
ATOM 2391 N N . ILE A 1 313 ? -12.331 8.984 14.855 1.00 94.94 313 ILE A N 1
ATOM 2392 C CA . ILE A 1 313 ? -12.578 10.418 14.803 1.00 94.94 313 ILE A CA 1
ATOM 2393 C C . ILE A 1 313 ? -12.283 11.160 16.100 1.00 94.94 313 ILE A C 1
ATOM 2395 O O . ILE A 1 313 ? -12.756 10.787 17.171 1.00 94.94 313 ILE A O 1
ATOM 2399 N N . VAL A 1 314 ? -11.581 12.282 15.949 1.00 93.81 314 VAL A N 1
ATOM 2400 C CA . VAL A 1 314 ? -11.456 13.331 16.965 1.00 93.81 314 VAL A CA 1
ATOM 2401 C C . VAL A 1 314 ? -12.156 14.595 16.476 1.00 93.81 314 VAL A C 1
ATOM 2403 O O . VAL A 1 314 ? -12.052 14.952 15.298 1.00 93.81 314 VAL A O 1
ATOM 2406 N N . LYS A 1 315 ? -12.912 15.262 17.355 1.00 89.44 315 LYS A N 1
ATOM 2407 C CA . LYS A 1 315 ? -13.627 16.496 17.002 1.00 89.44 315 LYS A CA 1
ATOM 2408 C C . LYS A 1 315 ? -12.672 17.675 16.816 1.00 89.44 315 LYS A C 1
ATOM 2410 O O . LYS A 1 315 ? -12.841 18.372 15.827 1.00 89.44 315 LYS A O 1
ATOM 2415 N N . VAL A 1 316 ? -11.736 17.888 17.743 1.00 86.31 316 VAL A N 1
ATOM 2416 C CA . VAL A 1 316 ? -10.629 18.864 17.684 1.00 86.31 316 VAL A CA 1
ATOM 2417 C C . VAL A 1 316 ? -9.477 18.313 18.523 1.00 86.31 316 VAL A C 1
ATOM 2419 O O . VAL A 1 316 ? -9.714 17.932 19.657 1.00 86.31 316 VAL A O 1
ATOM 2422 N N . GLY A 1 317 ? -8.243 18.292 18.018 1.00 89.31 317 GLY A N 1
ATOM 2423 C CA . GLY A 1 317 ? -7.074 17.815 18.770 1.00 89.31 317 GLY A CA 1
ATOM 2424 C C . GLY A 1 317 ? -6.326 16.684 18.068 1.00 89.31 317 GLY A C 1
ATOM 2425 O O . GLY A 1 317 ? -6.061 16.781 16.871 1.00 89.31 317 GLY A O 1
ATOM 2426 N N . THR A 1 318 ? -5.928 15.626 18.784 1.00 92.31 318 THR A N 1
ATOM 2427 C CA . THR A 1 318 ? -4.921 14.678 18.261 1.00 92.31 318 THR A CA 1
ATOM 2428 C C . THR A 1 318 ? -5.357 13.219 18.204 1.00 92.31 318 THR A C 1
ATOM 2430 O O . THR A 1 318 ? -6.052 12.705 19.080 1.00 92.31 318 THR A O 1
ATOM 2433 N N . ILE A 1 319 ? -4.891 12.524 17.165 1.00 96.50 319 ILE A N 1
ATOM 2434 C CA . ILE A 1 319 ? -4.920 11.062 17.070 1.00 96.50 319 ILE A CA 1
ATOM 2435 C C . ILE A 1 319 ? -3.477 10.566 17.074 1.00 96.50 319 ILE A C 1
ATOM 2437 O O . ILE A 1 319 ? -2.690 10.948 16.210 1.00 96.50 319 ILE A O 1
ATOM 2441 N N . GLU A 1 320 ? -3.146 9.708 18.033 1.00 97.88 320 GLU A N 1
ATOM 2442 C CA . GLU A 1 320 ? -1.823 9.103 18.194 1.00 97.88 320 GLU A CA 1
ATOM 2443 C C . GLU A 1 320 ? -1.956 7.579 18.136 1.00 97.88 320 GLU A C 1
ATOM 2445 O O . GLU A 1 320 ? -2.714 6.983 18.905 1.00 97.88 320 GLU A O 1
ATOM 2450 N N . VAL A 1 321 ? -1.227 6.945 17.218 1.00 98.62 321 VAL A N 1
ATOM 2451 C CA . VAL A 1 321 ? -1.213 5.488 17.044 1.00 98.62 321 VAL A CA 1
ATOM 2452 C C . VAL A 1 321 ? 0.224 4.993 17.109 1.00 98.62 321 VAL A C 1
ATOM 2454 O O . VAL A 1 321 ? 1.051 5.393 16.295 1.00 98.62 321 VAL A O 1
ATOM 2457 N N . ASN A 1 322 ? 0.530 4.120 18.064 1.00 98.50 322 ASN A N 1
ATOM 2458 C CA . ASN A 1 322 ? 1.880 3.616 18.283 1.00 98.50 322 ASN A CA 1
ATOM 2459 C C . ASN A 1 322 ? 1.892 2.105 18.528 1.00 98.50 322 ASN A C 1
ATOM 2461 O O . ASN A 1 322 ? 1.062 1.594 19.278 1.00 98.50 322 ASN A O 1
ATOM 2465 N N . ASN A 1 323 ? 2.837 1.380 17.924 1.00 97.81 323 ASN A N 1
ATOM 2466 C CA . ASN A 1 323 ? 2.988 -0.073 18.099 1.00 97.81 323 ASN A CA 1
ATOM 2467 C C . ASN A 1 323 ? 1.672 -0.850 17.907 1.00 97.81 323 ASN A C 1
ATOM 2469 O O . ASN A 1 323 ? 1.401 -1.814 18.621 1.00 97.81 323 ASN A O 1
ATOM 2473 N N . SER A 1 324 ? 0.797 -0.379 17.019 1.00 98.56 324 SER A N 1
ATOM 2474 C CA . SER A 1 324 ? -0.601 -0.807 16.986 1.00 98.56 324 SER A CA 1
ATOM 2475 C C . SER A 1 324 ? -1.036 -1.257 15.602 1.00 98.56 324 SER A C 1
ATOM 2477 O O . SER A 1 324 ? -0.434 -0.922 14.583 1.00 98.56 324 SER A O 1
ATOM 2479 N N . THR A 1 325 ? -2.113 -2.035 15.575 1.00 98.38 325 THR A N 1
ATOM 2480 C CA . THR A 1 325 ? -2.788 -2.447 14.347 1.00 98.38 325 THR A CA 1
ATOM 2481 C C . THR A 1 325 ? -4.166 -1.808 14.280 1.00 98.38 325 THR A C 1
ATOM 2483 O O . THR A 1 325 ? -4.968 -1.983 15.198 1.00 98.38 325 THR A O 1
ATOM 2486 N N . ILE A 1 326 ? -4.466 -1.104 13.190 1.00 98.56 326 ILE A N 1
ATOM 2487 C CA . ILE A 1 326 ? -5.818 -0.610 12.898 1.00 98.56 326 ILE A CA 1
ATOM 2488 C C . ILE A 1 326 ? -6.260 -1.183 11.558 1.00 98.56 326 ILE A C 1
ATOM 2490 O O . ILE A 1 326 ? -5.616 -0.944 10.545 1.00 98.56 326 ILE A O 1
ATOM 2494 N N . SER A 1 327 ? -7.377 -1.904 11.537 1.00 97.69 327 SER A N 1
ATOM 2495 C CA . SER A 1 327 ? -7.977 -2.420 10.303 1.00 97.69 327 SER A CA 1
ATOM 2496 C C . SER A 1 327 ? -9.418 -1.945 10.198 1.00 97.69 327 SER A C 1
ATOM 2498 O O . SER A 1 327 ? -10.246 -2.286 11.043 1.00 97.69 327 SER A O 1
ATOM 2500 N N . ILE A 1 328 ? -9.728 -1.160 9.170 1.00 96.88 328 ILE A N 1
ATOM 2501 C CA . ILE A 1 328 ? -11.064 -0.643 8.879 1.00 96.88 328 ILE A CA 1
ATOM 2502 C C . ILE A 1 328 ? -11.492 -1.192 7.523 1.00 96.88 328 ILE A C 1
ATOM 2504 O O . ILE A 1 328 ? -11.120 -0.647 6.488 1.00 96.88 328 ILE A O 1
ATOM 2508 N N . ASN A 1 329 ? -12.301 -2.254 7.534 1.00 94.25 329 ASN A N 1
ATOM 2509 C CA . ASN A 1 329 ? -12.736 -2.934 6.309 1.00 94.25 329 ASN A CA 1
ATOM 2510 C C . ASN A 1 329 ? -13.681 -2.082 5.457 1.00 94.25 329 ASN A C 1
ATOM 2512 O O . ASN A 1 329 ? -13.744 -2.258 4.241 1.00 94.25 329 ASN A O 1
ATOM 2516 N N . LYS A 1 330 ? -14.461 -1.194 6.082 1.00 92.62 330 LYS A N 1
ATOM 2517 C CA . LYS A 1 330 ? -15.334 -0.262 5.367 1.00 92.62 330 LYS A CA 1
ATOM 2518 C C . LYS A 1 330 ? -15.733 0.922 6.237 1.00 92.62 330 LYS A C 1
ATOM 2520 O O . LYS A 1 330 ? -16.410 0.760 7.250 1.00 92.62 330 LYS A O 1
ATOM 2525 N N . SER A 1 331 ? -15.417 2.121 5.765 1.00 93.94 331 SER A N 1
ATOM 2526 C CA . SER A 1 331 ? -16.010 3.379 6.229 1.00 93.94 331 SER A CA 1
ATOM 2527 C C . SER A 1 331 ? -16.739 4.080 5.078 1.00 93.94 331 SER A C 1
ATOM 2529 O O . SER A 1 331 ? -16.263 4.093 3.939 1.00 93.94 331 SER A O 1
ATOM 2531 N N . THR A 1 332 ? -17.922 4.651 5.334 1.00 93.00 332 THR A N 1
ATOM 2532 C CA . THR A 1 332 ? -18.701 5.314 4.264 1.00 93.00 332 THR A CA 1
ATOM 2533 C C . THR A 1 332 ? -18.213 6.729 3.929 1.00 93.00 332 THR A C 1
ATOM 2535 O O . THR A 1 332 ? -18.690 7.318 2.963 1.00 93.00 332 THR A O 1
ATOM 2538 N N . ASN A 1 333 ? -17.247 7.267 4.681 1.00 91.25 333 ASN A N 1
ATOM 2539 C CA . ASN A 1 333 ? -16.544 8.512 4.374 1.00 91.25 333 ASN A CA 1
ATOM 2540 C C . ASN A 1 333 ? -15.021 8.330 4.552 1.00 91.25 333 ASN A C 1
ATOM 2542 O O . ASN A 1 333 ? -14.407 7.756 3.657 1.00 91.25 333 ASN A O 1
ATOM 2546 N N . TYR A 1 334 ? -14.431 8.737 5.684 1.00 91.38 334 TYR A N 1
ATOM 2547 C CA . TYR A 1 334 ? -12.986 8.634 5.959 1.00 91.38 334 TYR A CA 1
ATOM 2548 C C . TYR A 1 334 ? -12.653 7.481 6.913 1.00 91.38 334 TYR A C 1
ATOM 2550 O O . TYR A 1 334 ? -13.437 7.148 7.803 1.00 91.38 334 TYR A O 1
ATOM 2558 N N . GLY A 1 335 ? -11.447 6.924 6.786 1.00 93.81 335 GLY A N 1
ATOM 2559 C CA . GLY A 1 335 ? -10.928 5.940 7.734 1.00 93.81 335 GLY A CA 1
ATOM 2560 C C . GLY A 1 335 ? -10.567 6.592 9.069 1.00 93.81 335 GLY A C 1
ATOM 2561 O O . GLY A 1 335 ? -11.154 6.258 10.097 1.00 93.81 335 GLY A O 1
ATOM 2562 N N . ILE A 1 336 ? -9.640 7.553 9.044 1.00 95.00 336 ILE A N 1
ATOM 2563 C CA . ILE A 1 336 ? -9.140 8.262 10.232 1.00 95.00 336 ILE A CA 1
ATOM 2564 C C . ILE A 1 336 ? -9.228 9.769 9.988 1.00 95.00 336 ILE A C 1
ATOM 2566 O O . ILE A 1 336 ? -8.740 10.266 8.971 1.00 95.00 336 ILE A O 1
ATOM 2570 N N . ILE A 1 337 ? -9.856 10.500 10.913 1.00 91.94 337 ILE A N 1
ATOM 2571 C CA . ILE A 1 337 ? -10.101 11.934 10.748 1.00 91.94 337 ILE A CA 1
ATOM 2572 C C . ILE A 1 337 ? -9.979 12.742 12.044 1.00 91.94 337 ILE A C 1
ATOM 2574 O O . ILE A 1 337 ? -10.521 12.369 13.081 1.00 91.94 337 ILE A O 1
ATOM 2578 N N . VAL A 1 338 ? -9.362 13.919 11.946 1.00 89.81 338 VAL A N 1
ATOM 2579 C CA . VAL A 1 338 ? -9.553 15.014 12.909 1.00 89.81 338 VAL A CA 1
ATOM 2580 C C . VAL A 1 338 ? -10.427 16.067 12.235 1.00 89.81 338 VAL A C 1
ATOM 2582 O O . VAL A 1 338 ? -10.064 16.593 11.179 1.00 89.81 338 VAL A O 1
ATOM 2585 N N . ARG A 1 339 ? -11.614 16.340 12.791 1.00 79.56 339 ARG A N 1
ATOM 2586 C CA . ARG A 1 339 ? -12.488 17.390 12.251 1.00 79.56 339 ARG A CA 1
ATOM 2587 C C . ARG A 1 339 ? -11.897 18.769 12.553 1.00 79.56 339 ARG A C 1
ATOM 2589 O O . ARG A 1 339 ? -11.306 18.997 13.601 1.00 79.56 339 ARG A O 1
ATOM 2596 N N . ASP A 1 340 ? -12.076 19.699 11.622 1.00 69.19 340 ASP A N 1
ATOM 2597 C CA . ASP A 1 340 ? -11.948 21.122 11.922 1.00 69.19 340 ASP A CA 1
ATOM 2598 C C . ASP A 1 340 ? -13.344 21.650 12.223 1.00 69.19 340 ASP A C 1
ATOM 2600 O O . ASP A 1 340 ? -14.263 21.524 11.412 1.00 69.19 340 ASP A O 1
ATOM 2604 N N . SER A 1 341 ? -13.533 22.154 13.434 1.00 55.28 341 SER A N 1
ATOM 2605 C CA . SER A 1 341 ? -14.806 22.699 13.871 1.00 55.28 341 SER A CA 1
ATOM 2606 C C . SER A 1 341 ? -14.804 24.216 13.714 1.00 55.28 341 SER A C 1
ATOM 2608 O O . SER A 1 341 ? -14.906 24.888 14.725 1.00 55.28 341 SER A O 1
ATOM 2610 N N . ASP A 1 342 ? -14.621 24.780 12.518 1.00 55.00 342 ASP A N 1
ATOM 2611 C CA . ASP A 1 342 ? -14.674 26.240 12.266 1.00 55.00 342 ASP A CA 1
ATOM 2612 C C . ASP A 1 342 ? -13.798 27.121 13.209 1.00 55.00 342 ASP A C 1
ATOM 2614 O O . ASP A 1 342 ? -13.948 28.344 13.255 1.00 55.00 342 ASP A O 1
ATOM 2618 N N . LEU A 1 343 ? -12.878 26.526 13.983 1.00 52.56 343 LEU A N 1
ATOM 2619 C CA . LEU A 1 343 ? -12.283 27.122 15.192 1.00 52.56 343 LEU A CA 1
ATOM 2620 C C . LEU A 1 343 ? -10.755 27.134 15.160 1.00 52.56 343 LEU A C 1
ATOM 2622 O O . LEU A 1 343 ? -10.135 27.341 16.196 1.00 52.56 343 LEU A O 1
ATOM 2626 N N . GLY A 1 344 ? -10.129 26.969 13.992 1.00 49.88 344 GLY A N 1
ATOM 2627 C CA . GLY A 1 344 ? -8.745 27.396 13.763 1.00 49.88 344 GLY A CA 1
ATOM 2628 C C . GLY A 1 344 ? -7.717 26.929 14.802 1.00 49.88 344 GLY A C 1
ATOM 2629 O O . GLY A 1 344 ? -6.776 27.678 15.069 1.00 49.88 344 GLY A O 1
ATOM 2630 N N . SER A 1 345 ? -7.903 25.745 15.396 1.00 58.16 345 SER A N 1
ATOM 2631 C CA . SER A 1 345 ? -6.969 25.189 16.377 1.00 58.16 345 SER A CA 1
ATOM 2632 C C . SER A 1 345 ? -5.685 24.760 15.669 1.00 58.16 345 SER A C 1
ATOM 2634 O O . SER A 1 345 ? -5.730 24.005 14.697 1.00 58.16 345 SER A O 1
ATOM 2636 N N . SER A 1 346 ? -4.537 25.245 16.145 1.00 60.53 346 SER A N 1
ATOM 2637 C CA . SER A 1 346 ? -3.209 24.872 15.638 1.00 60.53 346 SER A CA 1
ATOM 2638 C C . SER A 1 346 ? -2.788 23.449 16.002 1.00 60.53 346 SER A C 1
ATOM 2640 O O . SER A 1 346 ? -1.785 22.971 15.480 1.00 60.53 346 SER A O 1
ATOM 2642 N N . ASP A 1 347 ? -3.535 22.781 16.882 1.00 73.44 347 ASP A N 1
ATOM 2643 C CA . ASP A 1 347 ? -3.076 21.564 17.559 1.00 73.44 347 ASP A CA 1
ATOM 2644 C C . ASP A 1 347 ? -3.631 20.279 16.916 1.00 73.44 347 ASP A C 1
ATOM 2646 O O . ASP A 1 347 ? -3.402 19.180 17.419 1.00 73.44 347 ASP A O 1
ATOM 2650 N N . ASN A 1 348 ? -4.357 20.402 15.797 1.00 85.06 348 ASN A N 1
ATOM 2651 C CA . ASN A 1 348 ? -4.886 19.258 15.060 1.00 85.06 348 ASN A CA 1
ATOM 2652 C C . ASN A 1 348 ? -3.749 18.427 14.447 1.00 85.06 348 ASN A C 1
ATOM 2654 O O . ASN A 1 348 ? -3.025 18.912 13.576 1.00 85.06 348 ASN A O 1
ATOM 2658 N N . ASN A 1 349 ? -3.618 17.163 14.857 1.00 88.38 349 ASN A N 1
ATOM 2659 C CA . ASN A 1 349 ? -2.565 16.281 14.352 1.00 88.38 349 ASN A CA 1
ATOM 2660 C C . ASN A 1 349 ? -2.999 14.810 14.297 1.00 88.38 349 ASN A C 1
ATOM 2662 O O . ASN A 1 349 ? -3.751 14.332 15.147 1.00 88.38 349 ASN A O 1
ATOM 2666 N N . ILE A 1 350 ? -2.460 14.083 13.321 1.00 93.44 350 ILE A N 1
ATOM 2667 C CA . ILE A 1 350 ? -2.502 12.623 13.251 1.00 93.44 350 ILE A CA 1
ATOM 2668 C C . ILE A 1 350 ? -1.058 12.130 13.189 1.00 93.44 350 ILE A C 1
ATOM 2670 O O . ILE A 1 350 ? -0.341 12.443 12.233 1.00 93.44 350 ILE A O 1
ATOM 2674 N N . SER A 1 351 ? -0.645 11.343 14.179 1.00 95.31 351 SER A N 1
ATOM 2675 C CA . SER A 1 351 ? 0.656 10.678 14.196 1.00 95.31 351 SER A CA 1
ATOM 2676 C C . SER A 1 351 ? 0.510 9.161 14.275 1.00 95.31 351 SER A C 1
ATOM 2678 O O . SER A 1 351 ? -0.300 8.625 15.033 1.00 95.31 351 SER A O 1
ATOM 2680 N N . VAL A 1 352 ? 1.305 8.466 13.466 1.00 97.81 352 VAL A N 1
ATOM 2681 C CA . VAL A 1 352 ? 1.351 7.005 13.404 1.00 97.81 352 VAL A CA 1
ATOM 2682 C C . VAL A 1 352 ? 2.810 6.567 13.461 1.00 97.81 352 VAL A C 1
ATOM 2684 O O . VAL A 1 352 ? 3.612 6.996 12.633 1.00 97.81 352 VAL A O 1
ATOM 2687 N N . SER A 1 353 ? 3.160 5.712 14.419 1.00 98.00 353 SER A N 1
ATOM 2688 C CA . SER A 1 353 ? 4.513 5.178 14.576 1.00 98.00 353 SER A CA 1
ATOM 2689 C C . SER A 1 353 ? 4.520 3.673 14.819 1.00 98.00 353 SER A C 1
ATOM 2691 O O . SER A 1 353 ? 3.687 3.162 15.568 1.00 98.00 353 SER A O 1
ATOM 2693 N N . ASN A 1 354 ? 5.480 2.952 14.237 1.00 97.31 354 ASN A N 1
ATOM 2694 C CA . ASN A 1 354 ? 5.695 1.519 14.497 1.00 97.31 354 ASN A CA 1
ATOM 2695 C C . ASN A 1 354 ? 4.424 0.663 14.316 1.00 97.31 354 ASN A C 1
ATOM 2697 O O . ASN A 1 3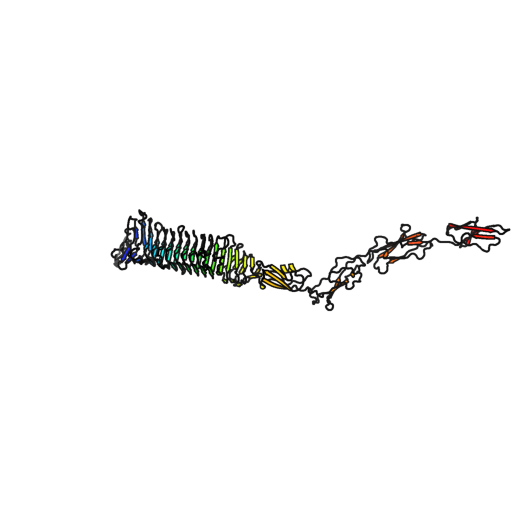54 ? 4.181 -0.264 15.084 1.00 97.31 354 ASN A O 1
ATOM 2701 N N . SER A 1 355 ? 3.552 1.027 13.375 1.00 98.06 355 SER A N 1
ATOM 2702 C CA . SER A 1 355 ? 2.182 0.508 13.307 1.00 98.06 355 SER A CA 1
ATOM 2703 C C . SER A 1 355 ? 1.844 -0.077 11.936 1.00 98.06 355 SER A C 1
ATOM 2705 O O . SER A 1 355 ? 2.463 0.252 10.923 1.00 98.06 355 SER A O 1
ATOM 2707 N N . TYR A 1 356 ? 0.833 -0.944 11.911 1.00 97.69 356 TYR A N 1
ATOM 2708 C CA . TYR A 1 356 ? 0.214 -1.450 10.688 1.00 97.69 356 TYR A CA 1
ATOM 2709 C C . TYR A 1 356 ? -1.211 -0.913 10.583 1.00 97.69 356 TYR A C 1
ATOM 2711 O O . TYR A 1 356 ? -2.030 -1.116 11.481 1.00 97.69 356 TYR A O 1
ATOM 2719 N N . ILE A 1 357 ? -1.525 -0.231 9.491 1.00 97.94 357 ILE A N 1
ATOM 2720 C CA . ILE A 1 357 ? -2.820 0.415 9.293 1.00 97.94 357 ILE A CA 1
ATOM 2721 C C . ILE A 1 357 ? -3.401 -0.064 7.959 1.00 97.94 357 ILE A C 1
ATOM 2723 O O . ILE A 1 357 ? -2.742 0.079 6.943 1.00 97.94 357 ILE A O 1
ATOM 2727 N N . ASP A 1 358 ? -4.620 -0.606 7.932 1.00 96.25 358 ASP A N 1
ATOM 2728 C CA . ASP A 1 358 ? -5.350 -0.940 6.696 1.00 96.25 358 ASP A CA 1
ATOM 2729 C C . ASP A 1 358 ? -6.711 -0.236 6.697 1.00 96.25 358 ASP A C 1
ATOM 2731 O O . ASP A 1 358 ? -7.564 -0.517 7.541 1.00 96.25 358 ASP A O 1
ATOM 2735 N N . LEU A 1 359 ? -6.901 0.722 5.788 1.00 95.44 359 LEU A N 1
ATOM 2736 C CA . LEU A 1 359 ? -8.068 1.599 5.719 1.00 95.44 359 LEU A CA 1
ATOM 2737 C C . LEU A 1 359 ? -8.790 1.453 4.393 1.00 95.44 359 LEU A C 1
ATOM 2739 O O . LEU A 1 359 ? -8.244 1.747 3.333 1.00 95.44 359 LEU A O 1
ATOM 2743 N N . HIS A 1 360 ? -10.058 1.065 4.450 1.00 93.56 360 HIS A N 1
ATOM 2744 C CA . HIS A 1 360 ? -10.937 1.038 3.289 1.00 93.56 360 HIS A CA 1
ATOM 2745 C C . HIS A 1 360 ? -12.050 2.057 3.522 1.00 93.56 360 HIS A C 1
ATOM 2747 O O . HIS A 1 360 ? -12.809 1.992 4.499 1.00 93.56 360 HIS A O 1
ATOM 2753 N N . CYS A 1 361 ? -12.127 3.045 2.640 1.00 90.94 361 CYS A N 1
ATOM 2754 C CA . CYS A 1 361 ? -12.981 4.208 2.806 1.00 90.94 361 CYS A CA 1
ATOM 2755 C C . CYS A 1 361 ? -13.667 4.594 1.489 1.00 90.94 361 CYS A C 1
ATOM 2757 O O . CYS A 1 361 ? -13.172 4.323 0.398 1.00 90.94 361 CYS A O 1
ATOM 2759 N N . SER A 1 362 ? -14.849 5.205 1.582 1.00 89.50 362 SER A N 1
ATOM 2760 C CA . SER A 1 362 ? -15.687 5.498 0.405 1.00 89.50 362 SER A CA 1
ATOM 2761 C C . SER A 1 362 ? -15.553 6.941 -0.113 1.00 89.50 362 SER A C 1
ATOM 2763 O O . SER A 1 362 ? -16.250 7.321 -1.063 1.00 89.50 362 SER A O 1
ATOM 2765 N N . TYR A 1 363 ? -14.663 7.747 0.476 1.00 81.38 363 TYR A N 1
ATOM 2766 C CA . TYR A 1 363 ? -14.342 9.097 0.002 1.00 81.38 363 TYR A CA 1
ATOM 2767 C C . TYR A 1 363 ? -13.453 9.077 -1.257 1.00 81.38 363 TYR A C 1
ATOM 2769 O O . TYR A 1 363 ? -12.725 8.115 -1.473 1.00 81.38 363 TYR A O 1
ATOM 2777 N N . GLN A 1 364 ? -13.533 10.108 -2.114 1.00 70.38 364 GLN A N 1
ATOM 2778 C CA . GLN A 1 364 ? -12.986 10.059 -3.486 1.00 70.38 364 GLN A CA 1
ATOM 2779 C C . GLN A 1 364 ? -11.451 9.976 -3.577 1.00 70.38 364 GLN A C 1
ATOM 2781 O O . GLN A 1 364 ? -10.963 9.496 -4.591 1.00 70.38 364 GLN A O 1
ATOM 2786 N N . GLU A 1 365 ? -10.692 10.459 -2.585 1.00 74.06 365 GLU A N 1
ATOM 2787 C CA . GLU A 1 365 ? -9.245 10.688 -2.794 1.00 74.06 365 GLU A CA 1
ATOM 2788 C C . GLU A 1 365 ? -8.312 10.190 -1.678 1.00 74.06 365 GLU A C 1
ATOM 2790 O O . GLU A 1 365 ? -7.147 9.930 -1.957 1.00 74.06 365 GLU A O 1
ATOM 2795 N N . LYS A 1 366 ? -8.771 10.057 -0.424 1.00 83.50 366 LYS A N 1
ATOM 2796 C CA . LYS A 1 366 ? -7.906 9.687 0.715 1.00 83.50 366 LYS A CA 1
ATOM 2797 C C . LYS A 1 366 ? -8.687 9.126 1.899 1.00 83.50 366 LYS A C 1
ATOM 2799 O O . LYS A 1 366 ? -9.831 9.534 2.118 1.00 83.50 366 LYS A O 1
ATOM 2804 N N . CYS A 1 367 ? -8.063 8.239 2.680 1.00 89.50 367 CYS A N 1
ATOM 2805 C CA . CYS A 1 367 ? -8.670 7.686 3.893 1.00 89.50 367 CYS A CA 1
ATOM 2806 C C . CYS A 1 367 ? -8.259 8.417 5.173 1.00 89.50 367 CYS A C 1
ATOM 2808 O O . CYS A 1 367 ? -9.028 8.396 6.139 1.00 89.50 367 CYS A O 1
ATOM 2810 N N . PHE A 1 368 ? -7.118 9.108 5.167 1.00 87.62 368 PHE A N 1
ATOM 2811 C CA . PHE A 1 368 ? -6.761 10.091 6.190 1.00 87.62 368 PHE A CA 1
ATOM 2812 C C . PHE A 1 368 ? -7.273 11.486 5.830 1.00 87.62 368 PHE A C 1
ATOM 2814 O O . PHE A 1 368 ? -7.095 11.957 4.705 1.00 87.62 368 PHE A O 1
ATOM 2821 N N . PHE A 1 369 ? -7.848 12.194 6.800 1.00 82.50 369 PHE A N 1
ATOM 2822 C CA . PHE A 1 369 ? -8.213 13.599 6.626 1.00 82.50 369 PHE A CA 1
ATOM 2823 C C . PHE A 1 369 ? -8.008 14.403 7.904 1.00 82.50 369 PHE A C 1
ATOM 2825 O O . PHE A 1 369 ? -8.488 14.035 8.970 1.00 82.50 369 PHE A O 1
ATOM 2832 N N . PHE A 1 370 ? -7.359 15.553 7.791 1.00 77.00 370 PHE A N 1
ATOM 2833 C CA . PHE A 1 370 ? -7.469 16.613 8.781 1.00 77.00 370 PHE A CA 1
ATOM 2834 C C . PHE A 1 370 ? -7.175 17.950 8.116 1.00 77.00 370 PHE A C 1
ATOM 2836 O O . PHE A 1 370 ? -6.365 18.043 7.190 1.00 77.00 370 PHE A O 1
ATOM 2843 N N . HIS A 1 371 ? -7.865 18.982 8.580 1.00 65.94 371 HIS A N 1
ATOM 2844 C CA . HIS A 1 371 ? -7.667 20.340 8.105 1.00 65.94 371 HIS A CA 1
ATOM 2845 C C . HIS A 1 371 ? -6.854 21.112 9.144 1.00 65.94 371 HIS A C 1
ATOM 2847 O O . HIS A 1 371 ? -7.170 21.093 10.337 1.00 65.94 371 HIS A O 1
ATOM 2853 N N . ILE A 1 372 ? -5.800 21.776 8.677 1.00 64.94 372 ILE A N 1
ATOM 2854 C CA . ILE A 1 372 ? -5.090 22.812 9.423 1.00 64.94 372 ILE A CA 1
ATOM 2855 C C . ILE A 1 372 ? -5.517 24.130 8.779 1.00 64.94 372 ILE A C 1
ATOM 2857 O O . ILE A 1 372 ? -5.626 24.208 7.560 1.00 64.94 372 ILE A O 1
ATOM 2861 N N . LYS A 1 373 ? -5.777 25.177 9.563 1.00 59.94 373 LYS A N 1
ATOM 2862 C CA . LYS A 1 373 ? -6.262 26.464 9.041 1.00 59.94 373 LYS A CA 1
ATOM 2863 C C . LYS A 1 373 ? -5.451 26.933 7.816 1.00 59.94 373 LYS A C 1
ATOM 2865 O O . LYS A 1 373 ? -4.311 27.369 7.958 1.00 59.94 373 LYS A O 1
ATOM 2870 N N . GLY A 1 374 ? -6.063 26.884 6.629 1.00 58.00 374 GLY A N 1
ATOM 2871 C CA . GLY A 1 374 ? -5.462 27.340 5.367 1.00 58.00 374 GLY A CA 1
ATOM 2872 C C . GLY A 1 374 ? -4.751 26.276 4.516 1.00 58.00 374 GLY A C 1
ATOM 2873 O O . GLY A 1 374 ? -4.309 26.619 3.420 1.00 58.00 374 GLY A O 1
ATOM 2874 N N . SER A 1 375 ? -4.663 25.011 4.948 1.00 62.50 375 SER A N 1
ATOM 2875 C CA . SER A 1 375 ? -4.154 23.906 4.119 1.00 62.50 375 SER A CA 1
ATOM 2876 C C . SER A 1 375 ? -4.622 22.525 4.588 1.00 62.50 375 SER A C 1
ATOM 2878 O O . SER A 1 375 ? -4.869 22.276 5.766 1.00 62.50 375 SER A O 1
ATOM 2880 N N . ASP A 1 376 ? -4.670 21.572 3.663 1.00 66.19 376 ASP A N 1
ATOM 2881 C CA . ASP A 1 376 ? -4.807 20.164 4.029 1.00 66.19 376 ASP A CA 1
ATOM 2882 C C . ASP A 1 376 ? -3.542 19.716 4.773 1.00 66.19 376 ASP A C 1
ATOM 2884 O O . ASP A 1 376 ? -2.430 19.797 4.242 1.00 66.19 376 ASP A O 1
ATOM 2888 N N . GLY A 1 377 ? -3.701 19.273 6.022 1.00 68.38 377 GLY A N 1
ATOM 2889 C CA . GLY A 1 377 ? -2.608 18.691 6.791 1.00 68.38 377 GLY A CA 1
ATOM 2890 C C . GLY A 1 377 ? -2.241 17.300 6.263 1.00 68.38 377 GLY A C 1
ATOM 2891 O O . GLY A 1 377 ? -3.079 16.599 5.692 1.00 68.38 377 GLY A O 1
ATOM 2892 N N . LYS A 1 378 ? -0.979 16.889 6.444 1.00 80.31 378 LYS A N 1
ATOM 2893 C CA . LYS A 1 378 ? -0.500 15.532 6.123 1.00 80.31 378 LYS A CA 1
ATOM 2894 C C . LYS A 1 378 ? -0.135 14.780 7.399 1.00 80.31 378 LYS A C 1
ATOM 2896 O O . LYS A 1 378 ? 0.570 15.361 8.225 1.00 80.31 378 LYS A O 1
ATOM 2901 N N . PRO A 1 379 ? -0.579 13.521 7.572 1.00 89.88 379 PRO A N 1
ATOM 2902 C CA . PRO A 1 379 ? -0.302 12.779 8.794 1.00 89.88 379 PRO A CA 1
ATOM 2903 C C . PRO A 1 379 ? 1.206 12.566 8.932 1.00 89.88 379 PRO A C 1
ATOM 2905 O O . PRO A 1 379 ? 1.908 12.374 7.938 1.00 89.88 379 PRO A O 1
ATOM 2908 N N . THR A 1 380 ? 1.705 12.596 10.165 1.00 93.31 380 THR A N 1
ATOM 2909 C CA . THR A 1 380 ? 3.101 12.248 10.444 1.00 93.31 380 THR A CA 1
ATOM 2910 C C . THR A 1 380 ? 3.183 10.742 10.647 1.00 93.31 380 THR A C 1
ATOM 2912 O O . THR A 1 380 ? 2.744 10.238 11.678 1.00 93.31 380 THR A O 1
ATOM 2915 N N . ILE A 1 381 ? 3.719 10.021 9.664 1.00 96.06 381 ILE A N 1
ATOM 2916 C CA . ILE A 1 381 ? 3.811 8.558 9.692 1.00 96.06 381 ILE A CA 1
ATOM 2917 C C . ILE A 1 381 ? 5.286 8.154 9.703 1.00 96.06 381 ILE A C 1
ATOM 2919 O O . ILE A 1 381 ? 6.056 8.592 8.849 1.00 96.06 381 ILE A O 1
ATOM 2923 N N . THR A 1 382 ? 5.689 7.327 10.666 1.00 97.00 382 THR A N 1
ATOM 2924 C CA . THR A 1 382 ? 7.064 6.829 10.807 1.00 97.00 382 THR A CA 1
ATOM 2925 C C . THR A 1 382 ? 7.082 5.337 11.110 1.00 97.00 382 THR A C 1
ATOM 2927 O O . THR A 1 382 ? 6.209 4.818 11.803 1.00 97.00 382 THR A O 1
ATOM 2930 N N . ASN A 1 383 ? 8.079 4.626 10.589 1.00 97.38 383 ASN A N 1
ATOM 2931 C CA . ASN A 1 383 ? 8.308 3.196 10.824 1.00 97.38 383 ASN A CA 1
ATOM 2932 C C . ASN A 1 383 ? 7.037 2.333 10.721 1.00 97.38 383 ASN A C 1
ATOM 2934 O O . ASN A 1 383 ? 6.771 1.489 11.571 1.00 97.38 383 ASN A O 1
ATOM 2938 N N . SER A 1 384 ? 6.179 2.613 9.744 1.00 97.81 384 SER A N 1
ATOM 2939 C CA . SER A 1 384 ? 4.825 2.053 9.679 1.00 97.81 384 SER A CA 1
ATOM 2940 C C . SER A 1 384 ? 4.484 1.615 8.267 1.00 97.81 384 SER A C 1
ATOM 2942 O O . SER A 1 384 ? 5.010 2.158 7.294 1.00 97.81 384 SER A O 1
ATOM 2944 N N . PHE A 1 385 ? 3.555 0.668 8.169 1.00 97.50 385 PHE A N 1
ATOM 2945 C CA . PHE A 1 385 ? 2.980 0.236 6.904 1.00 97.50 385 PHE A CA 1
ATOM 2946 C C . PHE A 1 385 ? 1.498 0.592 6.866 1.00 97.50 385 PHE A C 1
ATOM 2948 O O . PHE A 1 385 ? 0.740 0.240 7.771 1.00 97.50 385 PHE A O 1
ATOM 2955 N N . VAL A 1 386 ? 1.098 1.322 5.827 1.00 96.94 386 VAL A N 1
ATOM 2956 C CA . VAL A 1 386 ? -0.252 1.853 5.676 1.00 96.94 386 VAL A CA 1
ATOM 2957 C C . VAL A 1 386 ? -0.843 1.416 4.343 1.00 96.94 386 VAL A C 1
ATOM 2959 O O . VAL A 1 386 ? -0.368 1.817 3.287 1.00 96.94 386 VAL A O 1
ATOM 2962 N N . TRP A 1 387 ? -1.906 0.627 4.399 1.00 95.44 387 TRP A N 1
ATOM 2963 C CA . TRP A 1 387 ? -2.787 0.310 3.288 1.00 95.44 387 TRP A CA 1
ATOM 2964 C C . TRP A 1 387 ? -3.963 1.285 3.246 1.00 95.44 387 TRP A C 1
ATOM 2966 O O . TRP A 1 387 ? -4.686 1.448 4.227 1.00 95.44 387 TRP A O 1
ATOM 2976 N N . GLU A 1 388 ? -4.188 1.905 2.093 1.00 93.81 388 GLU A N 1
ATOM 2977 C CA . GLU A 1 388 ? -5.333 2.772 1.829 1.00 93.81 388 GLU A CA 1
ATOM 2978 C C . GLU A 1 388 ? -6.074 2.318 0.573 1.00 93.81 388 GLU A C 1
ATOM 2980 O O . GLU A 1 388 ? -5.496 2.168 -0.502 1.00 93.81 388 GLU A O 1
ATOM 2985 N N . LYS A 1 389 ? -7.388 2.139 0.696 1.00 92.69 389 LYS A N 1
ATOM 2986 C CA . LYS A 1 389 ? -8.311 1.932 -0.418 1.00 92.69 389 LYS A CA 1
ATOM 2987 C C . LYS A 1 389 ? -9.398 2.998 -0.361 1.00 92.69 389 LYS A C 1
ATOM 2989 O O . LYS A 1 389 ? -10.400 2.820 0.333 1.00 92.69 389 LYS A O 1
ATOM 2994 N N . ALA A 1 390 ? -9.182 4.102 -1.073 1.00 88.19 390 ALA A N 1
ATOM 2995 C CA . ALA A 1 390 ? -10.191 5.135 -1.282 1.00 88.19 390 ALA A CA 1
ATOM 2996 C C . ALA A 1 390 ? -11.118 4.774 -2.459 1.00 88.19 390 ALA A C 1
ATOM 2998 O O . ALA A 1 390 ? -10.922 3.792 -3.181 1.00 88.19 390 ALA A O 1
ATOM 2999 N N . ASN A 1 391 ? -12.183 5.547 -2.648 1.00 83.00 391 ASN A N 1
ATOM 3000 C CA . ASN A 1 391 ? -13.173 5.275 -3.682 1.00 83.00 391 ASN A CA 1
ATOM 3001 C C . ASN A 1 391 ? -12.611 5.572 -5.075 1.00 83.00 391 ASN A C 1
ATOM 3003 O O . ASN A 1 391 ? -12.150 6.678 -5.329 1.00 83.00 391 ASN A O 1
ATOM 3007 N N . LYS A 1 392 ? -12.728 4.609 -5.997 1.00 78.81 392 LYS A N 1
ATOM 3008 C CA . LYS A 1 392 ? -12.218 4.676 -7.382 1.00 78.81 392 LYS A CA 1
ATOM 3009 C C . LYS A 1 392 ? -10.692 4.793 -7.517 1.00 78.81 392 LYS A C 1
ATOM 3011 O O . LYS A 1 392 ? -10.221 4.981 -8.636 1.00 78.81 392 LYS A O 1
ATOM 3016 N N . THR A 1 393 ? -9.927 4.663 -6.436 1.00 83.06 393 THR A N 1
ATOM 3017 C CA . THR A 1 393 ? -8.465 4.558 -6.503 1.00 83.06 393 THR A CA 1
ATOM 3018 C C . THR A 1 393 ? -8.037 3.096 -6.417 1.00 83.06 393 THR A C 1
ATOM 3020 O O . THR A 1 393 ? -8.756 2.257 -5.867 1.00 83.06 393 THR A O 1
ATOM 3023 N N . ALA A 1 394 ? -6.848 2.795 -6.937 1.00 86.50 394 ALA A N 1
ATOM 3024 C CA . ALA A 1 394 ? -6.148 1.559 -6.601 1.00 86.50 394 ALA A CA 1
ATOM 3025 C C . ALA A 1 394 ? -5.981 1.452 -5.076 1.00 86.50 394 ALA A C 1
ATOM 3027 O O . ALA A 1 394 ? -5.924 2.474 -4.380 1.00 86.50 394 ALA A O 1
ATOM 3028 N N . LYS A 1 395 ? -5.912 0.223 -4.554 1.00 92.50 395 LYS A N 1
ATOM 3029 C CA . LYS A 1 395 ? -5.490 0.019 -3.165 1.00 92.50 395 LYS A CA 1
ATOM 3030 C C . LYS A 1 395 ? -3.975 0.244 -3.111 1.00 92.50 395 LYS A C 1
ATOM 3032 O O . LYS A 1 395 ? -3.227 -0.419 -3.827 1.00 92.50 395 LYS A O 1
ATOM 3037 N N . THR A 1 396 ? -3.542 1.183 -2.279 1.00 95.25 396 THR A N 1
ATOM 3038 C CA . THR A 1 396 ? -2.145 1.610 -2.181 1.00 95.25 396 THR A CA 1
ATOM 3039 C C . THR A 1 396 ? -1.579 1.242 -0.819 1.00 95.25 396 THR A C 1
ATOM 3041 O O . THR A 1 396 ? -2.139 1.627 0.203 1.00 95.25 396 THR A O 1
ATOM 3044 N N . GLY A 1 397 ? -0.474 0.505 -0.793 1.00 96.12 397 GLY A N 1
ATOM 3045 C CA . GLY A 1 397 ? 0.263 0.164 0.417 1.00 96.12 397 GLY A CA 1
ATOM 3046 C C . GLY A 1 397 ? 1.561 0.954 0.483 1.00 96.12 397 GLY A C 1
ATOM 3047 O O . GLY A 1 397 ? 2.431 0.728 -0.348 1.00 96.12 397 GLY A O 1
ATOM 3048 N N . THR A 1 398 ? 1.722 1.831 1.471 1.00 97.25 398 THR A N 1
ATOM 3049 C CA . THR A 1 398 ? 2.912 2.678 1.626 1.00 97.25 398 THR A CA 1
ATOM 3050 C C . THR A 1 398 ? 3.694 2.333 2.885 1.00 97.25 398 THR A C 1
ATOM 3052 O O . THR A 1 398 ? 3.147 2.347 3.991 1.00 97.25 398 THR A O 1
ATOM 3055 N N . ILE A 1 399 ? 4.990 2.078 2.727 1.00 97.75 399 ILE A N 1
ATOM 3056 C CA . ILE A 1 399 ? 5.940 1.953 3.834 1.00 97.75 399 ILE A CA 1
ATOM 3057 C C . ILE A 1 399 ? 6.589 3.302 4.115 1.00 97.75 399 ILE A C 1
ATOM 3059 O O . ILE A 1 399 ? 7.124 3.938 3.208 1.00 97.75 399 ILE A O 1
ATOM 3063 N N . TYR A 1 400 ? 6.591 3.687 5.389 1.00 97.25 400 TYR A N 1
ATOM 3064 C CA . TYR A 1 400 ? 7.231 4.895 5.893 1.00 97.25 400 TYR A CA 1
ATOM 3065 C C . TYR A 1 400 ? 8.374 4.538 6.841 1.00 97.25 400 TYR A C 1
ATOM 3067 O O . TYR A 1 400 ? 8.156 3.817 7.813 1.00 97.25 400 TYR A O 1
ATOM 3075 N N . GLY A 1 401 ? 9.565 5.096 6.613 1.00 96.88 401 GLY A N 1
ATOM 3076 C CA . GLY A 1 401 ? 10.731 4.877 7.477 1.00 96.88 401 GLY A CA 1
ATOM 3077 C C . GLY A 1 401 ? 11.209 3.422 7.484 1.00 96.88 401 GLY A C 1
ATOM 3078 O O . GLY A 1 401 ? 11.253 2.776 6.438 1.00 96.88 401 GLY A O 1
ATOM 3079 N N . GLU A 1 402 ? 11.597 2.909 8.653 1.00 97.25 402 GLU A N 1
ATOM 3080 C CA . GLU A 1 402 ? 12.064 1.527 8.809 1.00 97.25 402 GLU A CA 1
ATOM 3081 C C . GLU A 1 402 ? 10.897 0.594 9.137 1.00 97.25 402 GLU A C 1
ATOM 3083 O O . GLU A 1 402 ? 10.208 0.780 10.139 1.00 97.25 402 GLU A O 1
ATOM 3088 N N . TYR A 1 403 ? 10.680 -0.432 8.316 1.00 96.31 403 TYR A N 1
ATOM 3089 C CA . TYR A 1 403 ? 9.604 -1.392 8.533 1.00 96.31 403 TYR A CA 1
ATOM 3090 C C . TYR A 1 403 ? 10.066 -2.820 8.255 1.00 96.31 403 TYR A C 1
ATOM 3092 O O . TYR A 1 403 ? 10.712 -3.097 7.242 1.00 96.31 403 TYR A O 1
ATOM 3100 N N . THR A 1 404 ? 9.716 -3.735 9.163 1.00 95.62 404 THR A N 1
ATOM 3101 C CA . THR A 1 404 ? 9.966 -5.170 8.991 1.00 95.62 404 THR A CA 1
ATOM 3102 C C . THR A 1 404 ? 8.668 -5.872 8.622 1.00 95.62 404 THR A C 1
ATOM 3104 O O . THR A 1 404 ? 7.751 -5.944 9.437 1.00 95.62 404 THR A O 1
ATOM 3107 N N . LEU A 1 405 ? 8.594 -6.395 7.401 1.00 92.88 405 LEU A N 1
ATOM 3108 C CA . LEU A 1 405 ? 7.465 -7.201 6.950 1.00 92.88 405 LEU A CA 1
ATOM 3109 C C . LEU A 1 405 ? 7.636 -8.636 7.472 1.00 92.88 405 LEU A C 1
ATOM 3111 O O . LEU A 1 405 ? 8.593 -9.319 7.102 1.00 92.88 405 LEU A O 1
ATOM 3115 N N . GLY A 1 406 ? 6.717 -9.066 8.339 1.00 92.25 406 GLY A N 1
ATOM 3116 C CA . GLY A 1 406 ? 6.763 -10.356 9.040 1.00 92.25 406 GLY A CA 1
ATOM 3117 C C . GLY A 1 406 ? 5.932 -11.481 8.416 1.00 92.25 406 GLY A C 1
ATOM 3118 O O . GLY A 1 406 ? 5.724 -12.501 9.067 1.00 92.25 406 GLY A O 1
ATOM 3119 N N . GLU A 1 407 ? 5.412 -11.290 7.204 1.00 94.56 407 GLU A N 1
ATOM 3120 C CA . GLU A 1 407 ? 4.648 -12.299 6.466 1.00 94.56 407 GLU A CA 1
ATOM 3121 C C . GLU A 1 407 ? 4.772 -12.092 4.953 1.00 94.56 407 GLU A C 1
ATOM 3123 O O . GLU A 1 407 ? 5.207 -11.032 4.498 1.00 94.56 407 GLU A O 1
ATOM 3128 N N . ASP A 1 408 ? 4.400 -13.106 4.169 1.00 95.88 408 ASP A N 1
ATOM 3129 C CA . ASP A 1 408 ? 4.394 -12.998 2.711 1.00 95.88 408 ASP A CA 1
ATOM 3130 C C . ASP A 1 408 ? 3.365 -11.953 2.264 1.00 95.88 408 ASP A C 1
ATOM 3132 O O . ASP A 1 408 ? 2.213 -11.962 2.703 1.00 95.88 408 ASP A O 1
ATOM 3136 N N . LEU A 1 409 ? 3.763 -11.073 1.346 1.00 95.62 409 LEU A N 1
ATOM 3137 C CA . LEU A 1 409 ? 2.911 -10.013 0.824 1.00 95.62 409 LEU A CA 1
ATOM 3138 C C . LEU A 1 409 ? 2.757 -10.151 -0.685 1.00 95.62 409 LEU A C 1
ATOM 3140 O O . LEU A 1 409 ? 3.737 -10.178 -1.427 1.00 95.62 409 LEU A O 1
ATOM 3144 N N . THR A 1 410 ? 1.510 -10.195 -1.145 1.00 96.81 410 THR A N 1
ATOM 3145 C CA . THR A 1 410 ? 1.174 -10.169 -2.572 1.00 96.81 410 THR A CA 1
ATOM 3146 C C . THR A 1 410 ? 0.507 -8.847 -2.917 1.00 96.81 410 THR A C 1
ATOM 3148 O O . THR A 1 410 ? -0.479 -8.478 -2.288 1.00 96.81 410 THR A O 1
ATOM 3151 N N . ILE A 1 411 ? 1.044 -8.163 -3.924 1.00 97.31 411 ILE A N 1
ATOM 3152 C CA . ILE A 1 411 ? 0.504 -6.933 -4.502 1.00 97.31 411 ILE A CA 1
ATOM 3153 C C . ILE A 1 411 ? -0.218 -7.311 -5.791 1.00 97.31 411 ILE A C 1
ATOM 3155 O O . ILE A 1 411 ? 0.424 -7.735 -6.757 1.00 97.31 411 ILE A O 1
ATOM 3159 N N . ASN A 1 412 ? -1.543 -7.198 -5.798 1.00 95.75 412 ASN A N 1
ATOM 3160 C CA . ASN A 1 412 ? -2.384 -7.573 -6.936 1.00 95.75 412 ASN A CA 1
ATOM 3161 C C . ASN A 1 412 ? -2.250 -6.581 -8.103 1.00 95.75 412 ASN A C 1
ATOM 3163 O O . ASN A 1 412 ? -1.715 -5.489 -7.940 1.00 95.75 412 ASN A O 1
ATOM 3167 N N . GLU A 1 413 ? -2.720 -6.963 -9.295 1.00 95.50 413 GLU A N 1
ATOM 3168 C CA . GLU A 1 413 ? -2.568 -6.172 -10.532 1.00 95.50 413 GLU A CA 1
ATOM 3169 C C . GLU A 1 413 ? -3.140 -4.744 -10.432 1.00 95.50 413 GLU A C 1
ATOM 3171 O O . GLU A 1 413 ? -2.604 -3.819 -11.043 1.00 95.50 413 GLU A O 1
ATOM 3176 N N . ASP A 1 414 ? -4.209 -4.559 -9.652 1.00 93.38 414 ASP A N 1
ATOM 3177 C CA . ASP A 1 414 ? -4.889 -3.285 -9.403 1.00 93.38 414 ASP A CA 1
ATOM 3178 C C . ASP A 1 414 ? -4.374 -2.543 -8.156 1.00 93.38 414 ASP A C 1
ATOM 3180 O O . ASP A 1 414 ? -4.975 -1.554 -7.728 1.00 93.38 414 ASP A O 1
ATOM 3184 N N . GLU A 1 415 ? -3.265 -3.004 -7.575 1.00 95.75 415 GLU A N 1
ATOM 3185 C CA . GLU A 1 415 ? -2.674 -2.456 -6.358 1.00 95.75 415 GLU A CA 1
ATOM 3186 C C . GLU A 1 415 ? -1.321 -1.789 -6.622 1.00 95.75 415 GLU A C 1
ATOM 3188 O O . GLU A 1 415 ? -0.565 -2.138 -7.539 1.00 95.75 415 GLU A O 1
ATOM 3193 N N . VAL A 1 416 ? -1.013 -0.805 -5.779 1.00 96.81 416 VAL A N 1
ATOM 3194 C CA . VAL A 1 416 ? 0.248 -0.065 -5.817 1.00 96.81 416 VAL A CA 1
ATOM 3195 C C . VAL A 1 416 ? 0.954 -0.225 -4.480 1.00 96.81 416 VAL A C 1
ATOM 3197 O O . VAL A 1 416 ? 0.386 0.051 -3.430 1.00 96.81 416 VAL A O 1
ATOM 3200 N N . PHE A 1 417 ? 2.207 -0.650 -4.509 1.00 97.69 417 PHE A N 1
ATOM 3201 C CA . PHE A 1 417 ? 3.075 -0.691 -3.343 1.00 97.69 417 PHE A CA 1
ATOM 3202 C C . PHE A 1 417 ? 4.094 0.437 -3.430 1.00 97.69 417 PHE A C 1
ATOM 3204 O O . PHE A 1 417 ? 4.739 0.599 -4.459 1.00 97.69 417 PHE A O 1
ATOM 3211 N N . VAL A 1 418 ? 4.238 1.223 -2.374 1.00 97.62 418 VAL A N 1
ATOM 3212 C CA . VAL A 1 418 ? 5.063 2.429 -2.350 1.00 97.62 418 VAL A CA 1
ATOM 3213 C C . VAL A 1 418 ? 6.050 2.335 -1.196 1.00 97.62 418 VAL A C 1
ATOM 3215 O O . VAL A 1 418 ? 5.669 2.058 -0.058 1.00 97.62 418 VAL A O 1
ATOM 3218 N N . THR A 1 419 ? 7.322 2.614 -1.453 1.00 97.50 419 THR A N 1
ATOM 3219 C CA . THR A 1 419 ? 8.277 2.942 -0.391 1.00 97.50 419 THR A CA 1
ATOM 3220 C C . THR A 1 419 ? 8.457 4.453 -0.354 1.00 97.50 419 THR A C 1
ATOM 3222 O O . THR A 1 419 ? 8.691 5.080 -1.385 1.00 97.50 419 THR A O 1
ATOM 3225 N N . SER A 1 420 ? 8.308 5.066 0.822 1.00 96.25 420 SER A N 1
ATOM 3226 C CA . SER A 1 420 ? 8.573 6.496 0.966 1.00 96.25 420 SER A CA 1
ATOM 3227 C C . SER A 1 420 ? 10.051 6.802 0.720 1.00 96.25 420 SER A C 1
ATOM 3229 O O . SER A 1 420 ? 10.911 5.922 0.788 1.00 96.25 420 SER A O 1
ATOM 3231 N N . LYS A 1 421 ? 10.371 8.083 0.535 1.00 94.88 421 LYS A N 1
ATOM 3232 C CA . LYS A 1 421 ? 11.752 8.558 0.622 1.00 94.88 421 LYS A CA 1
ATOM 3233 C C . LYS A 1 421 ? 12.427 8.059 1.911 1.00 94.88 421 LYS A C 1
ATOM 3235 O O . LYS A 1 421 ? 11.800 8.043 2.973 1.00 94.88 421 LYS A O 1
ATOM 3240 N N . ASP A 1 422 ? 13.683 7.639 1.776 1.00 95.94 422 ASP A N 1
ATOM 3241 C CA . ASP A 1 422 ? 14.559 7.094 2.819 1.00 95.94 422 ASP A CA 1
ATOM 3242 C C . ASP A 1 422 ? 14.000 5.839 3.535 1.00 95.94 422 ASP A C 1
ATOM 3244 O O . ASP A 1 422 ? 14.459 5.478 4.623 1.00 95.94 422 ASP A O 1
ATOM 3248 N N . ALA A 1 423 ? 13.010 5.154 2.947 1.00 97.31 423 ALA A N 1
ATOM 3249 C CA . ALA A 1 423 ? 12.421 3.956 3.536 1.00 97.31 423 ALA A CA 1
ATOM 3250 C C . ALA A 1 423 ? 13.412 2.782 3.583 1.00 97.31 423 ALA A C 1
ATOM 3252 O O . ALA A 1 423 ? 14.227 2.567 2.682 1.00 97.31 423 ALA A O 1
ATOM 3253 N N . LYS A 1 424 ? 13.302 1.961 4.629 1.00 97.50 424 LYS A N 1
ATOM 3254 C CA . LYS A 1 424 ? 14.061 0.715 4.766 1.00 97.50 424 LYS A CA 1
ATOM 3255 C C . LYS A 1 424 ? 13.096 -0.437 4.975 1.00 97.50 424 LYS A C 1
ATOM 3257 O O . LYS A 1 424 ? 12.497 -0.563 6.042 1.00 97.50 424 LYS A O 1
ATOM 3262 N N . LEU A 1 425 ? 12.955 -1.269 3.951 1.00 96.88 425 LEU A N 1
ATOM 3263 C CA . LEU A 1 425 ? 12.147 -2.478 4.011 1.00 96.88 425 LEU A CA 1
ATOM 3264 C C . LEU A 1 425 ? 13.041 -3.660 4.377 1.00 96.88 425 LEU A C 1
ATOM 3266 O O . LEU A 1 425 ? 13.930 -4.027 3.612 1.00 96.88 425 LEU A O 1
ATOM 3270 N N . THR A 1 426 ? 12.778 -4.273 5.527 1.00 96.50 426 THR A N 1
ATOM 3271 C CA . THR A 1 426 ? 13.422 -5.520 5.949 1.00 96.50 426 THR A CA 1
ATOM 3272 C C . THR A 1 426 ? 12.422 -6.667 5.871 1.00 96.50 426 THR A C 1
ATOM 3274 O O . THR A 1 426 ? 11.311 -6.546 6.383 1.00 96.50 426 THR A O 1
ATOM 3277 N N . THR A 1 427 ? 12.781 -7.791 5.256 1.00 95.44 427 THR A N 1
ATOM 3278 C CA . THR A 1 427 ? 11.942 -8.996 5.303 1.00 95.44 427 THR A CA 1
ATOM 3279 C C . THR A 1 427 ? 12.729 -10.265 4.996 1.00 95.44 427 THR A C 1
ATOM 3281 O O . THR A 1 427 ? 13.656 -10.252 4.188 1.00 95.44 427 THR A O 1
ATOM 3284 N N . ASP A 1 428 ? 12.325 -11.368 5.624 1.00 95.75 428 ASP A N 1
ATOM 3285 C CA . ASP A 1 428 ? 12.735 -12.732 5.263 1.00 95.75 428 ASP A CA 1
ATOM 3286 C C . ASP A 1 428 ? 11.618 -13.481 4.500 1.00 95.75 428 ASP A C 1
ATOM 3288 O O . ASP A 1 428 ? 11.729 -14.677 4.238 1.00 95.75 428 ASP A O 1
ATOM 3292 N N . HIS A 1 429 ? 10.540 -12.777 4.136 1.00 95.31 429 HIS A N 1
ATOM 3293 C CA . HIS A 1 429 ? 9.342 -13.320 3.495 1.00 95.31 429 HIS A CA 1
ATOM 3294 C C . HIS A 1 429 ? 9.295 -13.037 1.988 1.00 95.31 429 HIS A C 1
ATOM 3296 O O . HIS A 1 429 ? 10.126 -12.309 1.433 1.00 95.31 429 HIS A O 1
ATOM 3302 N N . ALA A 1 430 ? 8.332 -13.648 1.298 1.00 94.88 430 ALA A N 1
ATOM 3303 C CA . ALA A 1 430 ? 8.110 -13.413 -0.121 1.00 94.88 430 ALA A CA 1
ATOM 3304 C C . ALA A 1 430 ? 7.340 -12.104 -0.358 1.00 94.88 430 ALA A C 1
ATOM 3306 O O . ALA A 1 430 ? 6.259 -11.893 0.188 1.00 94.88 430 ALA A O 1
ATOM 3307 N N . LEU A 1 431 ? 7.869 -11.257 -1.240 1.00 96.00 431 LEU A N 1
ATOM 3308 C CA . LEU A 1 431 ? 7.189 -10.095 -1.802 1.00 96.00 431 LEU A CA 1
ATOM 3309 C C . LEU A 1 431 ? 6.837 -10.390 -3.267 1.00 96.00 431 LEU A C 1
ATOM 3311 O O . LEU A 1 431 ? 7.708 -10.427 -4.138 1.00 96.00 431 LEU A O 1
ATOM 3315 N N . VAL A 1 432 ? 5.557 -10.629 -3.543 1.00 96.56 432 VAL A N 1
ATOM 3316 C CA . VAL A 1 432 ? 5.052 -10.938 -4.887 1.00 96.56 432 VAL A CA 1
ATOM 3317 C C . VAL A 1 432 ? 4.414 -9.690 -5.490 1.00 96.56 432 VAL A C 1
ATOM 3319 O O . VAL A 1 432 ? 3.332 -9.283 -5.078 1.00 96.56 432 VAL A O 1
ATOM 3322 N N . ILE A 1 433 ? 5.065 -9.083 -6.481 1.00 97.12 433 ILE A N 1
ATOM 3323 C CA . ILE A 1 433 ? 4.598 -7.873 -7.164 1.00 97.12 433 ILE A CA 1
ATOM 3324 C C . ILE A 1 433 ? 3.932 -8.254 -8.493 1.00 97.12 433 ILE A C 1
ATOM 3326 O O . ILE A 1 433 ? 4.613 -8.485 -9.491 1.00 97.12 433 ILE A O 1
ATOM 3330 N N . ASN A 1 434 ? 2.597 -8.305 -8.528 1.00 97.25 434 ASN A N 1
ATOM 3331 C CA . ASN A 1 434 ? 1.824 -8.421 -9.776 1.00 97.25 434 ASN A CA 1
ATOM 3332 C C . ASN A 1 434 ? 1.307 -7.058 -10.264 1.00 97.25 434 ASN A C 1
ATOM 3334 O O . ASN A 1 434 ? 1.144 -6.864 -11.465 1.00 97.25 434 ASN A O 1
ATOM 3338 N N . GLY A 1 435 ? 1.082 -6.113 -9.348 1.00 96.56 435 GLY A N 1
ATOM 3339 C CA . GLY A 1 435 ? 0.725 -4.725 -9.650 1.00 96.56 435 GLY A CA 1
ATOM 3340 C C . GLY A 1 435 ? 1.926 -3.831 -9.935 1.00 96.56 435 GLY A C 1
ATOM 3341 O O . GLY A 1 435 ? 2.810 -4.156 -10.730 1.00 96.56 435 GLY A O 1
ATOM 3342 N N . THR A 1 436 ? 1.952 -2.665 -9.291 1.00 97.00 436 THR A N 1
ATOM 3343 C CA . THR A 1 436 ? 3.048 -1.695 -9.433 1.00 97.00 436 THR A CA 1
ATOM 3344 C C . THR A 1 436 ? 3.764 -1.484 -8.108 1.00 97.00 436 THR A C 1
ATOM 3346 O O . THR A 1 436 ? 3.122 -1.272 -7.087 1.00 97.00 436 THR A O 1
ATOM 3349 N N . MET A 1 437 ? 5.093 -1.479 -8.131 1.00 97.56 437 MET A N 1
ATOM 3350 C CA . MET A 1 437 ? 5.941 -1.059 -7.022 1.00 97.56 437 MET A CA 1
ATOM 3351 C C . MET A 1 437 ? 6.620 0.273 -7.362 1.00 97.56 437 MET A C 1
ATOM 3353 O O . MET A 1 437 ? 7.394 0.350 -8.315 1.00 97.56 437 MET A O 1
ATOM 3357 N N . GLN A 1 438 ? 6.330 1.313 -6.586 1.00 97.31 438 GLN A N 1
ATOM 3358 C CA . GLN A 1 438 ? 6.966 2.627 -6.641 1.00 97.31 438 GLN A CA 1
ATOM 3359 C C . GLN A 1 438 ? 8.005 2.737 -5.526 1.00 97.31 438 GLN A C 1
ATOM 3361 O O . GLN A 1 438 ? 7.708 2.509 -4.355 1.00 97.31 438 GLN A O 1
ATOM 3366 N N . ILE A 1 439 ? 9.235 3.066 -5.897 1.00 97.25 439 ILE A N 1
ATOM 3367 C CA . ILE A 1 439 ? 10.394 3.014 -5.014 1.00 97.25 439 ILE A CA 1
ATOM 3368 C C . ILE A 1 439 ? 10.900 4.434 -4.791 1.00 97.25 439 ILE A C 1
ATOM 3370 O O . ILE A 1 439 ? 11.439 5.051 -5.715 1.00 97.25 439 ILE A O 1
ATOM 3374 N N . GLY A 1 440 ? 10.720 4.936 -3.572 1.00 95.62 440 GLY A N 1
ATOM 3375 C CA . GLY A 1 440 ? 11.145 6.275 -3.180 1.00 95.62 440 GLY A CA 1
ATOM 3376 C C . GLY A 1 440 ? 12.664 6.450 -3.167 1.00 95.62 440 GLY A C 1
ATOM 3377 O O . GLY A 1 440 ? 13.429 5.480 -3.085 1.00 95.62 440 GLY A O 1
ATOM 3378 N N . GLU A 1 441 ? 13.111 7.704 -3.224 1.00 93.50 441 GLU A N 1
ATOM 3379 C CA . GLU A 1 441 ? 14.536 8.065 -3.151 1.00 93.50 441 GLU A CA 1
ATOM 3380 C C . GLU A 1 441 ? 15.232 7.420 -1.931 1.00 93.50 441 GLU A C 1
ATOM 3382 O O . GLU A 1 441 ? 14.668 7.378 -0.840 1.00 93.50 441 GLU A O 1
ATOM 3387 N N . ASN A 1 442 ? 16.462 6.923 -2.113 1.00 92.44 442 ASN A N 1
ATOM 3388 C CA . ASN A 1 442 ? 17.286 6.277 -1.074 1.00 92.44 442 ASN A CA 1
ATOM 3389 C C . ASN A 1 442 ? 16.633 5.078 -0.356 1.00 92.44 442 ASN A C 1
ATOM 3391 O O . ASN A 1 442 ? 17.016 4.749 0.770 1.00 92.44 442 ASN A O 1
ATOM 3395 N N . THR A 1 443 ? 15.666 4.407 -0.986 1.00 95.88 443 THR A N 1
ATOM 3396 C CA . THR A 1 443 ? 15.090 3.181 -0.420 1.00 95.88 443 THR A CA 1
ATOM 3397 C C . THR A 1 443 ? 16.152 2.083 -0.296 1.00 95.88 443 THR A C 1
ATOM 3399 O O . THR A 1 443 ? 16.930 1.856 -1.223 1.00 95.88 443 THR A O 1
ATOM 3402 N N . SER A 1 444 ? 16.145 1.354 0.822 1.00 95.44 444 SER A N 1
ATOM 3403 C CA . SER A 1 444 ? 16.969 0.152 1.016 1.00 95.44 444 SER A CA 1
ATOM 3404 C C . SER A 1 444 ? 16.123 -1.090 1.294 1.00 95.44 444 SER A C 1
ATOM 3406 O O . SER A 1 444 ? 15.075 -1.015 1.940 1.00 95.44 444 SER A O 1
ATOM 3408 N N . PHE A 1 445 ? 16.602 -2.235 0.808 1.00 96.25 445 PHE A N 1
ATOM 3409 C CA . PHE A 1 445 ? 15.958 -3.539 0.942 1.00 96.25 445 PHE A CA 1
ATOM 3410 C C . PHE A 1 445 ? 16.903 -4.494 1.673 1.00 96.25 445 PHE A C 1
ATOM 3412 O O . PHE A 1 445 ? 17.988 -4.782 1.173 1.00 96.25 445 PHE A O 1
ATOM 3419 N N . ASN A 1 446 ? 16.499 -4.974 2.848 1.00 94.94 446 ASN A N 1
ATOM 3420 C CA . ASN A 1 446 ? 17.317 -5.807 3.730 1.00 94.94 446 ASN A CA 1
ATOM 3421 C C . ASN A 1 446 ? 16.618 -7.139 4.050 1.00 94.94 446 ASN A C 1
ATOM 3423 O O . ASN A 1 446 ? 15.396 -7.249 3.961 1.00 94.94 446 ASN A O 1
ATOM 3427 N N . GLY A 1 447 ? 17.391 -8.128 4.498 1.00 93.69 447 GLY A N 1
ATOM 3428 C CA . GLY A 1 447 ? 16.895 -9.466 4.839 1.00 93.69 447 GLY A CA 1
ATOM 3429 C C . GLY A 1 447 ? 17.073 -10.481 3.708 1.00 93.69 447 GLY A C 1
ATOM 3430 O O . GLY A 1 447 ? 17.640 -10.171 2.659 1.00 93.69 447 GLY A O 1
ATOM 3431 N N . ASN A 1 448 ? 16.628 -11.712 3.954 1.00 93.44 448 ASN A N 1
ATOM 3432 C CA . ASN A 1 448 ? 16.785 -12.854 3.048 1.00 93.44 448 ASN A CA 1
ATOM 3433 C C . ASN A 1 448 ? 15.511 -13.161 2.244 1.00 93.44 448 ASN A C 1
ATOM 3435 O O . ASN A 1 448 ? 15.389 -14.245 1.672 1.00 93.44 448 ASN A O 1
ATOM 3439 N N . GLY A 1 449 ? 14.552 -12.231 2.224 1.00 92.38 449 GLY A N 1
ATOM 3440 C CA . GLY A 1 449 ? 13.309 -12.361 1.479 1.00 92.38 449 GLY A CA 1
ATOM 3441 C C . GLY A 1 449 ? 13.520 -12.489 -0.029 1.00 92.38 449 GLY A C 1
ATOM 3442 O O . GLY A 1 449 ? 14.595 -12.223 -0.575 1.00 92.38 449 GLY A O 1
ATOM 3443 N N . THR A 1 450 ? 12.458 -12.892 -0.724 1.00 93.25 450 THR A N 1
ATOM 3444 C CA . THR A 1 450 ? 12.466 -13.017 -2.189 1.00 93.25 450 THR A CA 1
ATOM 3445 C C . THR A 1 450 ? 11.506 -12.019 -2.811 1.00 93.25 450 THR A C 1
ATOM 3447 O O . THR A 1 450 ? 10.446 -11.748 -2.256 1.00 93.25 450 THR A O 1
ATOM 3450 N N . VAL A 1 451 ? 11.865 -11.488 -3.978 1.00 95.06 451 VAL A N 1
ATOM 3451 C CA . VAL A 1 451 ? 10.976 -10.663 -4.799 1.00 95.06 451 VAL A CA 1
ATOM 3452 C C . VAL A 1 451 ? 10.681 -11.395 -6.103 1.00 95.06 451 VAL A C 1
ATOM 3454 O O . VAL A 1 451 ? 11.605 -11.830 -6.797 1.00 95.06 451 VAL A O 1
ATOM 3457 N N . ASN A 1 452 ? 9.395 -11.571 -6.403 1.00 93.06 452 ASN A N 1
ATOM 3458 C CA . ASN A 1 452 ? 8.894 -12.285 -7.580 1.00 93.06 452 ASN A CA 1
ATOM 3459 C C . ASN A 1 452 ? 7.655 -11.573 -8.146 1.00 93.06 452 ASN A C 1
ATOM 3461 O O . ASN A 1 452 ? 7.118 -10.665 -7.522 1.00 93.06 452 ASN A O 1
ATOM 3465 N N . GLY A 1 453 ? 7.159 -12.030 -9.296 1.00 91.81 453 GLY A N 1
ATOM 3466 C CA . GLY A 1 453 ? 5.949 -11.504 -9.935 1.00 91.81 453 GLY A CA 1
ATOM 3467 C C . GLY A 1 453 ? 6.233 -10.847 -11.284 1.00 91.81 453 GLY A C 1
ATOM 3468 O O . GLY A 1 453 ? 7.384 -10.718 -11.696 1.00 91.81 453 GLY A O 1
ATOM 3469 N N . SER A 1 454 ? 5.166 -10.497 -12.002 1.00 92.50 454 SER A N 1
ATOM 3470 C CA . SER A 1 454 ? 5.236 -9.927 -13.363 1.00 92.50 454 SER A CA 1
ATOM 3471 C C . SER A 1 454 ? 4.911 -8.431 -13.421 1.00 92.50 454 SER A C 1
ATOM 3473 O O . SER A 1 454 ? 4.766 -7.863 -14.504 1.00 92.50 454 SER A O 1
ATOM 3475 N N . GLY A 1 455 ? 4.785 -7.802 -12.253 1.00 95.31 455 GLY A N 1
ATOM 3476 C CA . GLY A 1 455 ? 4.431 -6.403 -12.105 1.00 95.31 455 GLY A CA 1
ATOM 3477 C C . GLY A 1 455 ? 5.530 -5.434 -12.535 1.00 95.31 455 GLY A C 1
ATOM 3478 O O . GLY A 1 455 ? 6.611 -5.806 -12.996 1.00 95.31 455 GLY A O 1
ATOM 3479 N N . LYS A 1 456 ? 5.230 -4.145 -12.390 1.00 96.12 456 LYS A N 1
ATOM 3480 C CA . LYS A 1 456 ? 6.115 -3.049 -12.799 1.00 96.12 456 LYS A CA 1
ATOM 3481 C C . LYS A 1 456 ? 6.859 -2.479 -11.603 1.00 96.12 456 LYS A C 1
ATOM 3483 O O . LYS A 1 456 ? 6.258 -2.246 -10.559 1.00 96.12 456 LYS A O 1
ATOM 3488 N N . TYR A 1 457 ? 8.131 -2.155 -11.803 1.00 97.25 457 TYR A N 1
ATOM 3489 C CA . TYR A 1 457 ? 8.962 -1.463 -10.823 1.00 97.25 457 TYR A CA 1
ATOM 3490 C C . TYR A 1 457 ? 9.306 -0.070 -11.349 1.00 97.25 457 TYR A C 1
ATOM 3492 O O . TYR A 1 457 ? 9.788 0.079 -12.478 1.00 97.25 457 TYR A O 1
ATOM 3500 N N . ILE A 1 458 ? 9.037 0.952 -10.544 1.00 96.94 458 ILE A N 1
ATOM 3501 C CA . ILE A 1 458 ? 9.231 2.357 -10.894 1.00 96.94 458 ILE A CA 1
ATOM 3502 C C . ILE A 1 458 ? 10.071 3.000 -9.797 1.00 96.94 458 ILE A C 1
ATOM 3504 O O . ILE A 1 458 ? 9.660 3.012 -8.642 1.00 96.94 458 ILE A O 1
ATOM 3508 N N . VAL A 1 459 ? 11.237 3.537 -10.142 1.00 96.25 459 VAL A N 1
ATOM 3509 C CA . VAL A 1 459 ? 12.052 4.335 -9.219 1.00 96.25 459 VAL A CA 1
ATOM 3510 C C . VAL A 1 459 ? 11.705 5.815 -9.358 1.00 96.25 459 VAL A C 1
ATOM 3512 O O . VAL A 1 459 ? 11.620 6.346 -10.469 1.00 96.25 459 VAL A O 1
ATOM 3515 N N . GLU A 1 460 ? 11.535 6.498 -8.229 1.00 94.62 460 GLU A N 1
ATOM 3516 C CA . GLU A 1 460 ? 11.298 7.947 -8.191 1.00 94.62 460 GLU A CA 1
ATOM 3517 C C . GLU A 1 460 ? 12.522 8.717 -8.722 1.00 94.62 460 GLU A C 1
ATOM 3519 O O . GLU A 1 460 ? 12.392 9.692 -9.471 1.00 94.62 460 GLU A O 1
ATOM 3524 N N . LYS A 1 461 ? 13.725 8.232 -8.383 1.00 93.38 461 LYS A N 1
ATOM 3525 C CA . LYS A 1 461 ? 15.015 8.798 -8.790 1.00 93.38 461 LYS A CA 1
ATOM 3526 C C . LYS A 1 461 ? 16.033 7.699 -9.119 1.00 93.38 461 LYS A C 1
ATOM 3528 O O . LYS A 1 461 ? 16.397 6.931 -8.227 1.00 93.38 461 LYS A O 1
ATOM 3533 N N . PRO A 1 462 ? 16.514 7.615 -10.374 1.00 94.31 462 PRO A N 1
ATOM 3534 C CA . PRO A 1 462 ? 17.615 6.727 -10.739 1.00 94.31 462 PRO A CA 1
ATOM 3535 C C . PRO A 1 462 ? 18.912 7.080 -9.997 1.00 94.31 462 PRO A C 1
ATOM 3537 O O . PRO A 1 462 ? 19.146 8.241 -9.675 1.00 94.31 462 PRO A O 1
ATOM 3540 N N . THR A 1 463 ? 19.797 6.105 -9.799 1.00 93.50 463 THR A N 1
ATOM 3541 C CA . THR A 1 463 ? 21.185 6.324 -9.351 1.00 93.50 463 THR A CA 1
ATOM 3542 C C . THR A 1 463 ? 22.170 5.839 -10.414 1.00 93.50 463 THR A C 1
ATOM 3544 O O . THR A 1 463 ? 21.800 5.076 -11.306 1.00 93.50 463 THR A O 1
ATOM 3547 N N . GLU A 1 464 ? 23.434 6.266 -10.346 1.00 94.31 464 GLU A N 1
ATOM 3548 C CA . GLU A 1 464 ? 24.463 5.840 -11.311 1.00 94.31 464 GLU A CA 1
ATOM 3549 C C . GLU A 1 464 ? 24.646 4.309 -11.343 1.00 94.31 464 GLU A C 1
ATOM 3551 O O . GLU A 1 464 ? 24.827 3.715 -12.411 1.00 94.31 464 GLU A O 1
ATOM 3556 N N . ASP A 1 465 ? 24.528 3.646 -10.191 1.00 93.25 465 ASP A N 1
ATOM 3557 C CA . ASP A 1 465 ? 24.647 2.188 -10.082 1.00 93.25 465 ASP A CA 1
ATOM 3558 C C . ASP A 1 465 ? 23.500 1.446 -10.772 1.00 93.25 465 ASP A C 1
ATOM 3560 O O . ASP A 1 465 ? 23.710 0.356 -11.302 1.00 93.25 465 ASP A O 1
ATOM 3564 N N . MET A 1 466 ? 22.308 2.052 -10.837 1.00 95.31 466 MET A N 1
ATOM 3565 C CA . MET A 1 466 ? 21.167 1.463 -11.542 1.00 95.31 466 MET A CA 1
ATOM 3566 C C . MET A 1 466 ? 21.337 1.491 -13.062 1.00 95.31 466 MET A C 1
ATOM 3568 O O . MET A 1 466 ? 20.686 0.722 -13.771 1.00 95.31 466 MET A O 1
ATOM 3572 N N . ILE A 1 467 ? 22.174 2.392 -13.582 1.00 95.81 467 ILE A N 1
ATOM 3573 C CA . ILE A 1 467 ? 22.339 2.594 -15.018 1.00 95.81 467 ILE A CA 1
ATOM 3574 C C . ILE A 1 467 ? 23.231 1.494 -15.596 1.00 95.81 467 ILE A C 1
ATOM 3576 O O . ILE A 1 467 ? 24.421 1.390 -15.281 1.00 95.81 467 ILE A O 1
ATOM 3580 N N . THR A 1 468 ? 22.672 0.717 -16.517 1.00 95.00 468 THR A N 1
ATOM 3581 C CA . THR A 1 468 ? 23.437 -0.160 -17.405 1.00 95.00 468 THR A CA 1
ATOM 3582 C C . THR A 1 468 ? 23.768 0.593 -18.687 1.00 95.00 468 THR A C 1
ATOM 3584 O O . THR A 1 468 ? 22.897 1.218 -19.296 1.00 95.00 468 THR A O 1
ATOM 3587 N N . VAL A 1 469 ? 25.042 0.550 -19.077 1.00 95.00 469 VAL A N 1
ATOM 3588 C CA . VAL A 1 469 ? 25.557 1.175 -20.300 1.00 95.00 469 VAL A CA 1
ATOM 3589 C C . VAL A 1 469 ? 26.225 0.138 -21.207 1.00 95.00 469 VAL A C 1
ATOM 3591 O O . VAL A 1 469 ? 26.737 -0.864 -20.687 1.00 95.00 469 VAL A O 1
ATOM 3594 N N . PRO A 1 470 ? 26.291 0.394 -22.527 1.00 94.06 470 PRO A N 1
ATOM 3595 C CA . PRO A 1 470 ? 26.953 -0.493 -23.479 1.00 94.06 470 PRO A CA 1
ATOM 3596 C C . PRO A 1 470 ? 28.419 -0.755 -23.106 1.00 94.06 470 PRO A C 1
ATOM 3598 O O . PRO A 1 470 ? 29.133 0.163 -22.702 1.00 94.06 470 PRO A O 1
ATOM 3601 N N . GLN A 1 471 ? 28.886 -1.998 -23.262 1.00 90.12 471 GLN A N 1
ATOM 3602 C CA . GLN A 1 471 ? 30.253 -2.398 -22.866 1.00 90.12 471 GLN A CA 1
ATOM 3603 C C . GLN A 1 471 ? 31.193 -2.670 -24.050 1.00 90.12 471 GLN A C 1
ATOM 3605 O O . GLN A 1 471 ? 32.415 -2.576 -23.915 1.00 90.12 471 GLN A O 1
ATOM 3610 N N . ASN A 1 472 ? 30.650 -3.037 -25.214 1.00 87.81 472 ASN A N 1
ATOM 3611 C CA . ASN A 1 472 ? 31.440 -3.555 -26.337 1.00 87.81 472 ASN A CA 1
ATOM 3612 C C . ASN A 1 472 ? 31.163 -2.859 -27.674 1.00 87.81 472 ASN A C 1
ATOM 3614 O O . ASN A 1 472 ? 31.474 -3.411 -28.729 1.00 87.81 472 ASN A O 1
ATOM 3618 N N . LEU A 1 473 ? 30.642 -1.632 -27.645 1.00 92.62 473 LEU A N 1
ATOM 3619 C CA . LEU A 1 473 ? 30.468 -0.849 -28.865 1.00 92.62 473 LEU A CA 1
ATOM 3620 C C . LEU A 1 473 ? 31.824 -0.524 -29.491 1.00 92.62 473 LEU A C 1
ATOM 3622 O O . LEU A 1 473 ? 32.728 -0.028 -28.822 1.00 92.62 473 LEU A O 1
ATOM 3626 N N . THR A 1 474 ? 31.947 -0.793 -30.787 1.00 91.94 474 THR A N 1
ATOM 3627 C CA . THR A 1 474 ? 33.110 -0.445 -31.610 1.00 91.94 474 THR A CA 1
ATOM 3628 C C . THR A 1 474 ? 32.628 0.393 -32.780 1.00 91.94 474 THR A C 1
ATOM 3630 O O . THR A 1 474 ? 31.569 0.113 -33.334 1.00 91.94 474 THR A O 1
ATOM 3633 N N . TYR A 1 475 ? 33.379 1.429 -33.145 1.00 92.00 475 TYR A N 1
ATOM 3634 C CA . TYR A 1 475 ? 33.048 2.265 -34.296 1.00 92.00 475 TYR A CA 1
ATOM 3635 C C . TYR A 1 475 ? 32.974 1.429 -35.588 1.00 92.00 475 TYR A C 1
ATOM 3637 O O . TYR A 1 475 ? 33.853 0.614 -35.850 1.00 92.00 475 TYR A O 1
ATOM 3645 N N . THR A 1 476 ? 31.939 1.641 -36.404 1.00 86.38 476 THR A N 1
ATOM 3646 C CA . THR A 1 476 ? 31.716 0.901 -37.665 1.00 86.38 476 THR A CA 1
ATOM 3647 C C . THR A 1 476 ? 31.671 1.798 -38.903 1.00 86.38 476 THR A C 1
ATOM 3649 O O . THR A 1 476 ? 31.597 1.296 -40.019 1.00 86.38 476 THR A O 1
ATOM 3652 N N . GLY A 1 477 ? 31.705 3.124 -38.730 1.00 82.94 477 GLY A N 1
ATOM 3653 C CA . GLY A 1 477 ? 31.410 4.081 -39.803 1.00 82.94 477 GLY A CA 1
ATOM 3654 C C . GLY A 1 477 ? 29.942 4.502 -39.899 1.00 82.94 477 GLY A C 1
ATOM 3655 O O . GLY A 1 477 ? 29.636 5.416 -40.661 1.00 82.94 477 GLY A O 1
ATOM 3656 N N . GLU A 1 478 ? 29.055 3.889 -39.113 1.00 88.44 478 GLU A N 1
ATOM 3657 C CA . GLU A 1 478 ? 27.619 4.182 -39.083 1.00 88.44 478 GLU A CA 1
ATOM 3658 C C . GLU A 1 478 ? 27.188 4.864 -37.771 1.00 88.44 478 GLU A C 1
ATOM 3660 O O . GLU A 1 478 ? 27.955 4.967 -36.811 1.00 88.44 478 GLU A O 1
ATOM 3665 N N . ASP A 1 479 ? 25.944 5.351 -37.735 1.00 92.94 479 ASP A N 1
ATOM 3666 C CA . ASP A 1 479 ? 25.315 5.882 -36.524 1.00 92.94 479 ASP A CA 1
ATOM 3667 C C . ASP A 1 479 ? 24.918 4.735 -35.580 1.00 92.94 479 ASP A C 1
ATOM 3669 O O . ASP A 1 479 ? 24.024 3.940 -35.874 1.00 92.94 479 ASP A O 1
ATOM 3673 N N . LEU A 1 480 ? 25.577 4.663 -34.423 1.00 93.38 480 LEU A N 1
ATOM 3674 C CA . LEU A 1 480 ? 25.373 3.634 -33.406 1.00 93.38 480 LEU A CA 1
ATOM 3675 C C . LEU A 1 480 ? 24.344 4.044 -32.343 1.00 93.38 480 LEU A C 1
ATOM 3677 O O . LEU A 1 480 ? 24.167 3.310 -31.373 1.00 93.38 480 LEU A O 1
ATOM 3681 N N . THR A 1 481 ? 23.650 5.181 -32.485 1.00 93.69 481 THR A N 1
ATOM 3682 C CA . THR A 1 481 ? 22.745 5.712 -31.445 1.00 93.69 481 THR A CA 1
ATOM 3683 C C . THR A 1 481 ? 21.670 4.701 -31.041 1.00 93.69 481 THR A C 1
ATOM 3685 O O . THR A 1 481 ? 21.469 4.457 -29.854 1.00 93.69 481 THR A O 1
ATOM 3688 N N . ASN A 1 482 ? 21.036 4.035 -32.012 1.00 93.12 482 ASN A N 1
ATOM 3689 C CA . ASN A 1 482 ? 20.026 3.008 -31.734 1.00 93.12 482 ASN A CA 1
ATOM 3690 C C . ASN A 1 482 ? 20.625 1.748 -31.091 1.00 93.12 482 ASN A C 1
ATOM 3692 O O . ASN A 1 482 ? 20.016 1.165 -30.198 1.00 93.12 482 ASN A O 1
ATOM 3696 N N . ALA A 1 483 ? 21.818 1.331 -31.527 1.00 92.25 483 ALA A N 1
ATOM 3697 C CA . ALA A 1 483 ? 22.512 0.180 -30.951 1.00 92.25 483 ALA A CA 1
ATOM 3698 C C . ALA A 1 483 ? 22.885 0.447 -29.485 1.00 92.25 483 ALA A C 1
ATOM 3700 O O . ALA A 1 483 ? 22.604 -0.379 -28.621 1.00 92.25 483 ALA A O 1
ATOM 3701 N N . ALA A 1 484 ? 23.420 1.638 -29.199 1.00 93.00 484 ALA A N 1
ATOM 3702 C CA . ALA A 1 484 ? 23.707 2.081 -27.842 1.00 93.00 484 ALA A CA 1
ATOM 3703 C C . ALA A 1 484 ? 22.434 2.112 -26.991 1.00 93.00 484 ALA A C 1
ATOM 3705 O O . ALA A 1 484 ? 22.416 1.523 -25.918 1.00 93.00 484 ALA A O 1
ATOM 3706 N N . GLN A 1 485 ? 21.358 2.728 -27.489 1.00 92.88 485 GLN A N 1
ATOM 3707 C CA . GLN A 1 485 ? 20.074 2.826 -26.794 1.00 92.88 485 GLN A CA 1
ATOM 3708 C C . GLN A 1 485 ? 19.500 1.452 -26.407 1.00 92.88 485 GLN A C 1
ATOM 3710 O O . GLN A 1 485 ? 19.025 1.291 -25.284 1.00 92.88 485 GLN A O 1
ATOM 3715 N N . ASN A 1 486 ? 19.587 0.457 -27.294 1.00 92.00 486 ASN A N 1
ATOM 3716 C CA . ASN A 1 486 ? 19.078 -0.897 -27.049 1.00 92.00 486 ASN A CA 1
ATOM 3717 C C . ASN A 1 486 ? 19.852 -1.671 -25.968 1.00 92.00 486 ASN A C 1
ATOM 3719 O O . ASN A 1 486 ? 19.303 -2.597 -25.378 1.00 92.00 486 ASN A O 1
ATOM 3723 N N . GLU A 1 487 ? 21.108 -1.307 -25.703 1.00 92.75 487 GLU A N 1
ATOM 3724 C CA . GLU A 1 487 ? 21.929 -1.891 -24.632 1.00 92.75 487 GLU A CA 1
ATOM 3725 C C . GLU A 1 487 ? 21.819 -1.116 -23.305 1.00 92.75 487 GLU A C 1
ATOM 3727 O O . GLU A 1 487 ? 22.433 -1.502 -22.308 1.00 92.75 487 GLU A O 1
ATOM 3732 N N . THR A 1 488 ? 21.045 -0.023 -23.265 1.00 93.44 488 THR A N 1
ATOM 3733 C CA . THR A 1 488 ? 20.786 0.713 -22.020 1.00 93.44 488 THR A CA 1
ATOM 3734 C C . THR A 1 488 ? 19.571 0.168 -21.287 1.00 93.44 488 THR A C 1
ATOM 3736 O O . THR A 1 488 ? 18.526 -0.102 -21.876 1.00 93.44 488 THR A O 1
ATOM 3739 N N . SER A 1 489 ? 19.683 0.069 -19.968 1.00 94.06 489 SER A N 1
ATOM 3740 C CA . SER A 1 489 ? 18.565 -0.268 -19.091 1.00 94.06 489 SER A CA 1
ATOM 3741 C C . SER A 1 489 ? 18.785 0.312 -17.700 1.00 94.06 489 SER A C 1
ATOM 3743 O O . SER A 1 489 ? 19.909 0.663 -17.329 1.00 94.06 489 SER A O 1
ATOM 3745 N N . LEU A 1 490 ? 17.713 0.387 -16.912 1.00 96.12 490 LEU A N 1
ATOM 3746 C CA . LEU A 1 490 ? 17.801 0.605 -15.474 1.00 96.12 490 LEU A CA 1
ATOM 3747 C C . LEU A 1 490 ? 17.522 -0.713 -14.753 1.00 96.12 490 LEU A C 1
ATOM 3749 O O . LEU A 1 490 ? 16.550 -1.406 -15.060 1.00 96.12 490 LEU A O 1
ATOM 3753 N N . SER A 1 491 ? 18.365 -1.050 -13.784 1.00 95.12 491 SER A N 1
ATOM 3754 C CA . SER A 1 491 ? 18.179 -2.221 -12.930 1.00 95.12 491 SER A CA 1
ATOM 3755 C C . SER A 1 491 ? 18.441 -1.882 -11.472 1.00 95.12 491 SER A C 1
ATOM 3757 O O . SER A 1 491 ? 19.409 -1.192 -11.169 1.00 95.12 491 SER A O 1
ATOM 3759 N N . LEU A 1 492 ? 17.624 -2.407 -10.566 1.00 95.12 492 LEU A N 1
ATOM 3760 C CA . LEU A 1 492 ? 17.799 -2.264 -9.125 1.00 95.12 492 LEU A CA 1
ATOM 3761 C C . LEU A 1 492 ? 17.773 -3.640 -8.470 1.00 95.12 492 LEU A C 1
ATOM 3763 O O . LEU A 1 492 ? 16.854 -4.425 -8.699 1.00 95.12 492 LEU A O 1
ATOM 3767 N N . THR A 1 493 ? 18.758 -3.927 -7.627 1.00 93.06 493 THR A N 1
ATOM 3768 C CA . THR A 1 493 ? 18.732 -5.129 -6.792 1.00 93.06 493 THR A CA 1
ATOM 3769 C C . THR A 1 493 ? 17.777 -4.912 -5.628 1.00 93.06 493 THR A C 1
ATOM 3771 O O . THR A 1 493 ? 18.010 -4.056 -4.777 1.00 93.06 493 THR A O 1
ATOM 3774 N N . ILE A 1 494 ? 16.710 -5.704 -5.587 1.00 93.94 494 ILE A N 1
ATOM 3775 C CA . ILE A 1 494 ? 15.772 -5.749 -4.467 1.00 93.94 494 ILE A CA 1
ATOM 3776 C C . ILE A 1 494 ? 16.052 -7.055 -3.714 1.00 93.94 494 ILE A C 1
ATOM 3778 O O . ILE A 1 494 ? 15.963 -8.147 -4.282 1.00 93.94 494 ILE A O 1
ATOM 3782 N N . PHE A 1 495 ? 16.466 -6.932 -2.449 1.00 91.19 495 PHE A N 1
ATOM 3783 C CA . PHE A 1 495 ? 17.054 -8.010 -1.642 1.00 91.19 495 PHE A CA 1
ATOM 3784 C C . PHE A 1 495 ? 18.282 -8.636 -2.332 1.00 91.19 495 PHE A C 1
ATOM 3786 O O . PHE A 1 495 ? 19.356 -8.043 -2.322 1.00 91.19 495 PHE A O 1
ATOM 3793 N N . SER A 1 496 ? 18.128 -9.801 -2.971 1.00 86.56 496 SER A N 1
ATOM 3794 C CA . SER A 1 496 ? 19.193 -10.509 -3.706 1.00 86.56 496 SER A CA 1
ATOM 3795 C C . SER A 1 496 ? 18.901 -10.694 -5.202 1.00 86.56 496 SER A C 1
ATOM 3797 O O . SER A 1 496 ? 19.647 -11.396 -5.882 1.00 86.56 496 SER A O 1
ATOM 3799 N N . ASN A 1 497 ? 17.821 -10.102 -5.729 1.00 88.94 497 ASN A N 1
ATOM 3800 C CA . ASN A 1 497 ? 17.377 -10.325 -7.107 1.00 88.94 497 ASN A CA 1
ATOM 3801 C C . ASN A 1 497 ? 17.382 -9.010 -7.916 1.00 88.94 497 ASN A C 1
ATOM 3803 O O . ASN A 1 497 ? 16.671 -8.072 -7.538 1.00 88.94 497 ASN A O 1
ATOM 3807 N N . PRO A 1 498 ? 18.145 -8.900 -9.021 1.00 92.31 498 PRO A N 1
ATOM 3808 C CA . PRO A 1 498 ? 18.106 -7.722 -9.884 1.00 92.31 498 PRO A CA 1
ATOM 3809 C C . PRO A 1 498 ? 16.760 -7.623 -10.610 1.00 92.31 498 PRO A C 1
ATOM 3811 O O . PRO A 1 498 ? 16.345 -8.552 -11.298 1.00 92.31 498 PRO A O 1
ATOM 3814 N N . GLN A 1 499 ? 16.084 -6.484 -10.474 1.00 94.25 499 GLN A N 1
ATOM 3815 C CA . GLN A 1 499 ? 14.841 -6.169 -11.176 1.00 94.25 499 GLN A CA 1
ATOM 3816 C C . GLN A 1 499 ? 15.093 -5.101 -12.233 1.00 94.25 499 GLN A C 1
ATOM 3818 O O . GLN A 1 499 ? 15.778 -4.112 -11.969 1.00 94.25 499 GLN A O 1
ATOM 3823 N N . VAL A 1 500 ? 14.518 -5.278 -13.424 1.00 93.81 500 VAL A N 1
ATOM 3824 C CA . VAL A 1 500 ? 14.458 -4.205 -14.423 1.00 93.81 500 VAL A CA 1
ATOM 3825 C C . VAL A 1 500 ? 13.461 -3.166 -13.927 1.00 93.81 500 VAL A C 1
ATOM 3827 O O . VAL A 1 500 ? 12.321 -3.499 -13.602 1.00 93.81 500 VAL A O 1
ATOM 3830 N N . VAL A 1 501 ? 13.892 -1.910 -13.869 1.00 96.00 501 VAL A N 1
ATOM 3831 C CA . VAL A 1 501 ? 13.070 -0.804 -13.380 1.00 96.00 501 VAL A CA 1
ATOM 3832 C C . VAL A 1 501 ? 12.857 0.234 -14.471 1.00 96.00 501 VAL A C 1
ATOM 3834 O O . VAL A 1 501 ? 13.636 0.369 -15.412 1.00 96.00 501 VAL A O 1
ATOM 3837 N N . THR A 1 502 ? 11.784 0.994 -14.324 1.00 95.38 502 THR A N 1
ATOM 3838 C CA . THR A 1 502 ? 11.539 2.228 -15.073 1.00 95.38 502 THR A CA 1
ATOM 3839 C C . THR A 1 502 ? 11.650 3.415 -14.124 1.00 95.38 502 THR A C 1
ATOM 3841 O O . THR A 1 502 ? 11.767 3.230 -12.915 1.00 95.38 502 THR A O 1
ATOM 3844 N N . ASN A 1 503 ? 11.652 4.635 -14.649 1.00 92.62 503 ASN A N 1
ATOM 3845 C CA . ASN A 1 503 ? 11.722 5.851 -13.841 1.00 92.62 503 ASN A CA 1
ATOM 3846 C C . ASN A 1 503 ? 10.460 6.703 -14.019 1.00 92.62 503 ASN A C 1
ATOM 3848 O O . ASN A 1 503 ? 9.748 6.573 -15.017 1.00 92.62 503 ASN A O 1
ATOM 3852 N N . GLU A 1 504 ? 10.207 7.594 -13.062 1.00 85.81 504 GLU A N 1
ATOM 3853 C CA . GLU A 1 504 ? 9.068 8.507 -13.116 1.00 85.81 504 GLU A CA 1
ATOM 3854 C C . GLU A 1 504 ? 9.462 9.898 -13.644 1.00 85.81 504 GLU A C 1
ATOM 3856 O O . GLU A 1 504 ? 9.970 10.757 -12.913 1.00 85.81 504 GLU A O 1
ATOM 3861 N N . ASN A 1 505 ? 9.153 10.142 -14.921 1.00 89.25 505 ASN A N 1
ATOM 3862 C CA . ASN A 1 505 ? 9.320 11.430 -15.606 1.00 89.25 505 ASN A CA 1
ATOM 3863 C C . ASN A 1 505 ? 10.782 11.891 -15.801 1.00 89.25 505 ASN A C 1
ATOM 3865 O O . ASN A 1 505 ? 11.011 13.087 -15.974 1.00 89.25 505 ASN A O 1
ATOM 3869 N N . TRP A 1 506 ? 11.768 10.983 -15.793 1.00 94.44 506 TRP A N 1
ATOM 3870 C CA . TRP A 1 506 ? 13.146 11.320 -16.172 1.00 94.44 506 TRP A CA 1
ATOM 3871 C C . TRP A 1 506 ? 13.374 11.089 -17.666 1.00 94.44 506 TRP A C 1
ATOM 3873 O O . TRP A 1 506 ? 13.068 10.029 -18.213 1.00 94.44 506 TRP A O 1
ATOM 3883 N N . ILE A 1 507 ? 13.955 12.082 -18.331 1.00 94.06 507 ILE A N 1
ATOM 3884 C CA . ILE A 1 507 ? 14.236 12.045 -19.763 1.00 94.06 507 ILE A CA 1
ATOM 3885 C C . ILE A 1 507 ? 15.623 11.450 -19.981 1.00 94.06 507 ILE A C 1
ATOM 3887 O O . ILE A 1 507 ? 16.620 11.952 -19.463 1.00 94.06 507 ILE A O 1
ATOM 3891 N N . GLN A 1 508 ? 15.684 10.387 -20.776 1.00 94.88 508 GLN A N 1
ATOM 3892 C CA . GLN A 1 508 ? 16.934 9.770 -21.194 1.00 94.88 508 GLN A CA 1
ATOM 3893 C C . GLN A 1 508 ? 17.535 10.518 -22.393 1.00 94.88 508 GLN A C 1
ATOM 3895 O O . GLN A 1 508 ? 16.828 10.842 -23.347 1.00 94.88 508 GLN A O 1
ATOM 3900 N N . SER A 1 509 ? 18.842 10.782 -22.366 1.00 94.56 509 SER A N 1
ATOM 3901 C CA . SER A 1 509 ? 19.580 11.383 -23.485 1.00 94.56 509 SER A CA 1
ATOM 3902 C C . SER A 1 509 ? 21.059 10.990 -23.486 1.00 94.56 509 SER A C 1
ATOM 3904 O O . SER A 1 509 ? 21.610 10.611 -22.452 1.00 94.56 509 SER A O 1
ATOM 3906 N N . PHE A 1 510 ? 21.717 11.107 -24.640 1.00 95.62 510 PHE A N 1
ATOM 3907 C CA . PHE A 1 510 ? 23.167 10.956 -24.768 1.00 95.62 510 PHE A CA 1
ATOM 3908 C C . PHE A 1 510 ? 23.857 12.314 -24.920 1.00 95.62 510 PHE A C 1
ATOM 3910 O O . PHE A 1 510 ? 23.297 13.258 -25.477 1.00 95.62 510 PHE A O 1
ATOM 3917 N N . ASP A 1 511 ? 25.098 12.397 -24.451 1.00 94.25 511 ASP A N 1
ATOM 3918 C CA . ASP A 1 511 ? 26.003 13.511 -24.712 1.00 94.25 511 ASP A CA 1
ATOM 3919 C C . ASP A 1 511 ? 27.381 12.985 -25.154 1.00 94.25 511 ASP A C 1
ATOM 3921 O O . ASP A 1 511 ? 28.075 12.360 -24.340 1.00 94.25 511 ASP A O 1
ATOM 3925 N N . PRO A 1 512 ? 27.790 13.213 -26.417 1.00 94.50 512 PRO A N 1
ATOM 3926 C CA . PRO A 1 512 ? 27.020 13.843 -27.500 1.00 94.50 512 PRO A CA 1
ATOM 3927 C C . PRO A 1 512 ? 25.725 13.097 -27.875 1.00 94.50 512 PRO A C 1
ATOM 3929 O O . PRO A 1 512 ? 25.641 11.883 -27.721 1.00 94.50 512 PRO A O 1
ATOM 3932 N N . ALA A 1 513 ? 24.734 13.815 -28.420 1.00 92.00 513 ALA A N 1
ATOM 3933 C CA . ALA A 1 513 ? 23.405 13.264 -28.734 1.00 92.00 513 ALA A CA 1
ATOM 3934 C C . ALA A 1 513 ? 23.395 12.170 -29.818 1.00 92.00 513 ALA A C 1
ATOM 3936 O O . ALA A 1 513 ? 22.451 11.389 -29.885 1.00 92.00 513 ALA A O 1
ATOM 3937 N N . VAL A 1 514 ? 24.426 12.131 -30.666 1.00 93.06 514 VAL A N 1
ATOM 3938 C CA . VAL A 1 514 ? 24.576 11.146 -31.743 1.00 93.06 514 VAL A CA 1
ATOM 3939 C C . VAL A 1 514 ? 25.850 10.344 -31.503 1.00 93.06 514 VAL A C 1
ATOM 3941 O O . VAL A 1 514 ? 26.946 10.913 -31.466 1.00 93.06 514 VAL A O 1
ATOM 3944 N N . VAL A 1 515 ? 25.710 9.025 -31.380 1.00 93.06 515 VAL A N 1
ATOM 3945 C CA . VAL A 1 515 ? 26.808 8.087 -31.117 1.00 93.06 515 VAL A CA 1
ATOM 3946 C C . VAL A 1 515 ? 27.410 7.626 -32.442 1.00 93.06 515 VAL A C 1
ATOM 3948 O O . VAL A 1 515 ? 27.067 6.573 -32.964 1.00 93.06 515 VAL A O 1
ATOM 3951 N N . LYS A 1 516 ? 28.293 8.442 -33.023 1.00 91.50 516 LYS A N 1
ATOM 3952 C CA . LYS A 1 516 ? 28.846 8.203 -34.375 1.00 91.50 516 LYS A CA 1
ATOM 3953 C C . LYS A 1 516 ? 30.363 8.135 -34.461 1.00 91.50 516 LYS A C 1
ATOM 3955 O O . LYS A 1 516 ? 30.883 7.913 -35.536 1.00 91.50 516 LYS A O 1
ATOM 3960 N N . ASN A 1 517 ? 31.080 8.400 -33.380 1.00 92.00 517 ASN A N 1
ATOM 3961 C CA . ASN A 1 517 ? 32.544 8.436 -33.339 1.00 92.00 517 ASN A CA 1
ATOM 3962 C C . ASN A 1 517 ? 33.060 7.521 -32.227 1.00 92.00 517 ASN A C 1
ATOM 3964 O O . ASN A 1 517 ? 32.338 7.272 -31.259 1.00 92.00 517 ASN A O 1
ATOM 3968 N N . ALA A 1 518 ? 34.308 7.067 -32.325 1.00 92.06 518 ALA A N 1
ATOM 3969 C CA . ALA A 1 518 ? 34.965 6.439 -31.184 1.00 92.06 518 ALA A CA 1
ATOM 3970 C C . ALA A 1 518 ? 35.222 7.483 -30.086 1.00 92.06 518 ALA A C 1
ATOM 3972 O O . ALA A 1 518 ? 35.416 8.667 -30.372 1.00 92.06 518 ALA A O 1
ATOM 3973 N N . GLY A 1 519 ? 35.235 7.042 -28.831 1.00 93.06 519 GLY A N 1
ATOM 3974 C CA . GLY A 1 519 ? 35.455 7.901 -27.672 1.00 93.06 519 GLY A CA 1
ATOM 3975 C C . GLY A 1 519 ? 34.367 7.775 -26.613 1.00 93.06 519 GLY A C 1
ATOM 3976 O O . GLY A 1 519 ? 33.564 6.842 -26.617 1.00 93.06 519 GLY A O 1
ATOM 3977 N N . LYS A 1 520 ? 34.378 8.713 -25.665 1.00 94.75 520 LYS A N 1
ATOM 3978 C CA . LYS A 1 520 ? 33.518 8.680 -24.480 1.00 94.75 520 LYS A CA 1
ATOM 3979 C C . LYS A 1 520 ? 32.183 9.365 -24.735 1.00 94.75 520 LYS A C 1
ATOM 3981 O O . LYS A 1 520 ? 32.143 10.474 -25.259 1.00 94.75 520 LYS A O 1
ATOM 3986 N N . TYR A 1 521 ? 31.123 8.724 -24.267 1.00 96.06 521 TYR A N 1
ATOM 3987 C CA . TYR A 1 521 ? 29.759 9.229 -24.280 1.00 96.06 521 TYR A CA 1
ATOM 3988 C C . TYR A 1 521 ? 29.193 9.187 -22.871 1.00 96.06 521 TYR A C 1
ATOM 3990 O O . TYR A 1 521 ? 29.511 8.301 -22.078 1.00 96.06 521 TYR A O 1
ATOM 3998 N N . THR A 1 522 ? 28.330 10.145 -22.569 1.00 96.56 522 THR A N 1
ATOM 3999 C CA . THR A 1 522 ? 27.625 10.212 -21.293 1.00 96.56 522 THR A CA 1
ATOM 4000 C C . THR A 1 522 ? 26.157 9.902 -21.529 1.00 96.56 522 THR A C 1
ATOM 4002 O O . THR A 1 522 ? 25.476 10.646 -22.231 1.00 96.56 522 THR A O 1
ATOM 4005 N N . LEU A 1 523 ? 25.655 8.824 -20.931 1.00 96.88 523 LEU A N 1
ATOM 4006 C CA . LEU A 1 523 ? 24.222 8.583 -20.819 1.00 96.88 523 LEU A CA 1
ATOM 4007 C C . LEU A 1 523 ? 23.687 9.408 -19.646 1.00 96.88 523 LEU A C 1
ATOM 4009 O O . LEU A 1 523 ? 24.204 9.286 -18.537 1.00 96.88 523 LEU A O 1
ATOM 4013 N N . LYS A 1 524 ? 22.673 10.241 -19.884 1.00 95.62 524 LYS A N 1
ATOM 4014 C CA . LYS A 1 524 ? 22.065 11.139 -18.897 1.00 95.62 524 LYS A CA 1
ATOM 4015 C C . LYS A 1 524 ? 20.586 10.821 -18.716 1.00 95.62 524 LYS A C 1
ATOM 4017 O O . LYS A 1 524 ? 19.864 10.633 -19.692 1.00 95.62 524 LYS A O 1
ATOM 4022 N N . TYR A 1 525 ? 20.144 10.851 -17.467 1.00 96.12 525 TYR A N 1
ATOM 4023 C CA . TYR A 1 525 ? 18.746 10.950 -17.075 1.00 96.12 525 TYR A CA 1
ATOM 4024 C C . TYR A 1 525 ? 18.545 12.317 -16.430 1.00 96.12 525 TYR A C 1
ATOM 4026 O O . TYR A 1 525 ? 19.225 12.637 -15.451 1.00 96.12 525 TYR A O 1
ATOM 4034 N N . THR A 1 526 ? 17.638 13.126 -16.975 1.00 95.19 526 THR A N 1
ATOM 4035 C CA . THR A 1 526 ? 17.384 14.492 -16.499 1.00 95.19 526 THR A CA 1
ATOM 4036 C C . THR A 1 526 ? 15.922 14.701 -16.128 1.00 95.19 526 THR A C 1
ATOM 4038 O O . THR A 1 526 ? 15.014 14.221 -16.809 1.00 95.19 526 THR A O 1
ATOM 4041 N N . LYS A 1 527 ? 15.692 15.429 -15.037 1.00 94.69 527 LYS A N 1
ATOM 4042 C CA . LYS A 1 527 ? 14.369 15.872 -14.591 1.00 94.69 527 LYS A CA 1
ATOM 4043 C C . LYS A 1 527 ? 14.541 17.219 -13.902 1.00 94.69 527 LYS A C 1
ATOM 4045 O O . LYS A 1 527 ? 15.331 17.337 -12.969 1.00 94.69 527 LYS A O 1
ATOM 4050 N N . ASP A 1 528 ? 13.851 18.238 -14.403 1.00 91.75 528 ASP A N 1
ATOM 4051 C CA . ASP A 1 528 ? 14.017 19.629 -13.971 1.00 91.75 528 ASP A CA 1
ATOM 4052 C C . ASP A 1 528 ? 15.495 20.078 -14.006 1.00 91.75 528 ASP A C 1
ATOM 4054 O O . ASP A 1 528 ? 16.094 20.146 -15.080 1.00 91.75 528 ASP A O 1
ATOM 4058 N N . SER A 1 529 ? 16.095 20.378 -12.849 1.00 89.69 529 SER A N 1
ATOM 4059 C CA . SER A 1 529 ? 17.512 20.745 -12.709 1.00 89.69 529 SER A CA 1
ATOM 4060 C C . SER A 1 529 ? 18.420 19.590 -12.270 1.00 89.69 529 SER A C 1
ATOM 4062 O O . SER A 1 529 ? 19.624 19.794 -12.117 1.00 89.69 529 SER A O 1
ATOM 4064 N N . GLU A 1 530 ? 17.874 18.400 -12.018 1.00 93.56 530 GLU A N 1
ATOM 4065 C CA . GLU A 1 530 ? 18.649 17.239 -11.582 1.00 93.56 530 GLU A CA 1
ATOM 4066 C C . GLU A 1 530 ? 19.157 16.420 -12.774 1.00 93.56 530 GLU A C 1
ATOM 4068 O O . GLU A 1 530 ? 18.523 16.321 -13.828 1.00 93.56 530 GLU A O 1
ATOM 4073 N N . THR A 1 531 ? 20.339 15.824 -12.620 1.00 94.75 531 THR A N 1
ATOM 4074 C CA . THR A 1 531 ? 20.949 14.957 -13.633 1.00 94.75 531 THR A CA 1
ATOM 4075 C C . THR A 1 531 ? 21.674 13.807 -12.958 1.00 94.75 531 THR A C 1
ATOM 4077 O O . THR A 1 531 ? 22.513 14.026 -12.086 1.00 94.75 531 THR A O 1
ATOM 4080 N N . VAL A 1 532 ? 21.383 12.590 -13.409 1.00 96.00 532 VAL A N 1
ATOM 4081 C CA . VAL A 1 532 ? 22.154 11.386 -13.087 1.00 96.00 532 VAL A CA 1
ATOM 4082 C C . VAL A 1 532 ? 22.745 10.856 -14.380 1.00 96.00 532 VAL A C 1
ATOM 4084 O O . VAL A 1 532 ? 22.072 10.833 -15.411 1.00 96.00 532 VAL A O 1
ATOM 4087 N N . SER A 1 533 ? 24.017 10.471 -14.360 1.00 96.38 533 SER A N 1
ATOM 4088 C CA . SER A 1 533 ? 24.714 10.101 -15.585 1.00 96.38 533 SER A CA 1
ATOM 4089 C C . SER A 1 533 ? 25.737 9.004 -15.385 1.00 96.38 533 SER A C 1
ATOM 4091 O O . SER A 1 533 ? 26.316 8.904 -14.310 1.00 96.38 533 SER A O 1
ATOM 4093 N N . LYS A 1 534 ? 26.006 8.247 -16.450 1.00 97.19 534 LYS A N 1
ATOM 4094 C CA . LYS A 1 534 ? 27.061 7.233 -16.496 1.00 97.19 534 LYS A CA 1
ATOM 4095 C C . LYS A 1 534 ? 27.799 7.295 -17.825 1.00 97.19 534 LYS A C 1
ATOM 4097 O O . LYS A 1 534 ? 27.185 7.495 -18.875 1.00 97.19 534 LYS A O 1
ATOM 4102 N N . ILE A 1 535 ? 29.119 7.144 -17.776 1.00 96.06 535 ILE A N 1
ATOM 4103 C CA . ILE A 1 535 ? 29.982 7.211 -18.960 1.00 96.06 535 ILE A CA 1
ATOM 4104 C C . ILE A 1 535 ? 30.145 5.813 -19.560 1.00 96.06 535 ILE A C 1
ATOM 4106 O O . ILE A 1 535 ? 30.349 4.842 -18.833 1.00 96.06 535 ILE A O 1
ATOM 4110 N N . PHE A 1 536 ? 30.112 5.726 -20.887 1.00 95.88 536 PHE A N 1
ATOM 4111 C CA . PHE A 1 536 ? 30.555 4.560 -21.648 1.00 95.88 536 PHE A CA 1
ATOM 4112 C C . PHE A 1 536 ? 31.483 4.979 -22.785 1.00 95.88 536 PHE A C 1
ATOM 4114 O O . PHE A 1 536 ? 31.607 6.163 -23.106 1.00 95.88 536 PHE A O 1
ATOM 4121 N N . GLU A 1 537 ? 32.165 4.008 -23.382 1.00 94.75 537 GLU A N 1
ATOM 4122 C CA . GLU A 1 537 ? 33.141 4.252 -24.439 1.00 94.75 537 GLU A CA 1
ATOM 4123 C C . GLU A 1 537 ? 32.814 3.426 -25.681 1.00 94.75 537 GLU A C 1
ATOM 4125 O O . GLU A 1 537 ? 32.570 2.222 -25.600 1.00 94.75 537 GLU A O 1
ATOM 4130 N N . VAL A 1 538 ? 32.837 4.085 -26.838 1.00 95.50 538 VAL A N 1
ATOM 4131 C CA . VAL A 1 538 ? 32.858 3.426 -28.142 1.00 95.50 538 VAL A CA 1
ATOM 4132 C C . VAL A 1 538 ? 34.317 3.198 -28.512 1.00 95.50 538 VAL A C 1
ATOM 4134 O O . VAL A 1 538 ? 35.076 4.151 -28.709 1.00 95.50 538 VAL A O 1
ATOM 4137 N N . LYS A 1 539 ? 34.715 1.930 -28.601 1.00 93.31 539 LYS A N 1
ATOM 4138 C CA . LYS A 1 539 ? 36.077 1.517 -28.942 1.00 93.31 539 LYS A CA 1
ATOM 4139 C C . LYS A 1 539 ? 36.420 1.927 -30.373 1.00 93.31 539 LYS A C 1
ATOM 4141 O O . LYS A 1 539 ? 35.568 1.932 -31.266 1.00 93.31 539 LYS A O 1
ATOM 4146 N N . LYS A 1 540 ? 37.695 2.244 -30.590 1.00 92.25 540 LYS A N 1
ATOM 4147 C CA . LYS A 1 540 ? 38.237 2.514 -31.924 1.00 92.25 540 LYS A CA 1
ATOM 4148 C C . LYS A 1 540 ? 38.178 1.256 -32.789 1.00 92.25 540 LYS A C 1
ATOM 4150 O O . LYS A 1 540 ? 38.417 0.156 -32.297 1.00 92.25 540 LYS A O 1
ATOM 4155 N N . ALA A 1 541 ? 37.893 1.428 -34.074 1.00 90.25 541 ALA A N 1
ATOM 4156 C CA . ALA A 1 541 ? 37.915 0.328 -35.030 1.00 90.25 541 ALA A CA 1
ATOM 4157 C C . ALA A 1 541 ? 39.355 -0.126 -35.317 1.00 90.25 541 ALA A C 1
ATOM 4159 O O . ALA A 1 541 ? 40.250 0.702 -35.497 1.00 90.25 541 ALA A O 1
ATOM 4160 N N . THR A 1 542 ? 39.568 -1.439 -35.397 1.00 88.12 542 THR A N 1
ATOM 4161 C CA . THR A 1 542 ? 40.870 -2.057 -35.717 1.00 88.12 542 THR A CA 1
ATOM 4162 C C . THR A 1 542 ? 41.017 -2.434 -37.193 1.00 88.12 542 THR A C 1
ATOM 4164 O O . THR A 1 542 ? 42.069 -2.919 -37.611 1.00 88.12 542 THR A O 1
ATOM 4167 N N . GLU A 1 543 ? 39.968 -2.215 -37.985 1.00 84.56 543 GLU A N 1
ATOM 4168 C CA . GLU A 1 543 ? 39.922 -2.459 -39.425 1.00 84.56 543 GLU A CA 1
ATOM 4169 C C . GLU A 1 543 ? 39.458 -1.189 -40.145 1.00 84.56 543 GLU A C 1
ATOM 4171 O O . GLU A 1 543 ? 38.568 -0.488 -39.666 1.00 84.56 543 GLU A O 1
ATOM 4176 N N . PHE A 1 544 ? 40.061 -0.890 -41.300 1.00 87.44 544 PHE A N 1
ATOM 4177 C CA . PHE A 1 544 ? 39.706 0.257 -42.140 1.00 87.44 544 PHE A CA 1
ATOM 4178 C C . PHE A 1 544 ? 39.334 -0.233 -43.547 1.00 87.44 544 PHE A C 1
ATOM 4180 O O . PHE A 1 544 ? 40.204 -0.811 -44.220 1.00 87.44 544 PHE A O 1
ATOM 4187 N N . PRO A 1 545 ? 38.076 -0.043 -43.992 1.00 86.88 545 PRO A N 1
ATOM 4188 C CA . PRO A 1 545 ? 37.576 -0.640 -45.225 1.00 86.88 545 PRO A CA 1
ATOM 4189 C C . PRO A 1 545 ? 38.251 -0.057 -46.472 1.00 86.88 545 PRO A C 1
ATOM 4191 O O . PRO A 1 545 ? 38.596 1.125 -46.528 1.00 86.88 545 PRO A O 1
ATOM 4194 N N . THR A 1 546 ? 38.407 -0.897 -47.497 1.00 88.62 546 THR A N 1
ATOM 4195 C CA . THR A 1 546 ? 38.829 -0.450 -48.833 1.00 88.62 546 THR A CA 1
ATOM 4196 C C . THR A 1 546 ? 37.597 0.030 -49.605 1.00 88.62 546 THR A C 1
ATOM 4198 O O . THR A 1 546 ? 36.621 -0.719 -49.675 1.00 88.62 546 THR A O 1
ATOM 4201 N N . PRO A 1 547 ? 37.595 1.247 -50.177 1.00 88.94 547 PRO A N 1
ATOM 4202 C CA . PRO A 1 547 ? 36.444 1.729 -50.929 1.00 88.94 547 PRO A CA 1
ATOM 4203 C C . PRO A 1 547 ? 36.199 0.940 -52.217 1.00 88.94 547 PRO A C 1
ATOM 4205 O O . PRO A 1 547 ? 37.143 0.541 -52.895 1.00 88.94 547 PRO A O 1
ATOM 4208 N N . VAL A 1 548 ? 34.924 0.793 -52.583 1.00 89.00 548 VAL A N 1
ATOM 4209 C CA . VAL A 1 548 ? 34.486 0.159 -53.836 1.00 89.00 548 VAL A CA 1
ATOM 4210 C C . VAL A 1 548 ? 33.761 1.196 -54.688 1.00 89.00 548 VAL A C 1
ATOM 4212 O O . VAL A 1 548 ? 32.797 1.816 -54.233 1.00 89.00 548 VAL A O 1
ATOM 4215 N N . LEU A 1 549 ? 34.212 1.389 -55.927 1.00 90.62 549 LEU A N 1
ATOM 4216 C CA . LEU A 1 549 ? 33.581 2.306 -56.873 1.00 90.62 549 LEU A CA 1
ATOM 4217 C C . LEU A 1 549 ? 32.456 1.594 -57.628 1.00 90.62 549 LEU A C 1
ATOM 4219 O O . LEU A 1 549 ? 32.665 0.538 -58.213 1.00 90.62 549 LEU A O 1
ATOM 4223 N N . GLN A 1 550 ? 31.264 2.191 -57.632 1.00 86.94 550 GLN A N 1
ATOM 4224 C CA . GLN A 1 550 ? 30.103 1.665 -58.367 1.00 86.94 550 GLN A CA 1
ATOM 4225 C C . GLN A 1 550 ? 30.011 2.212 -59.801 1.00 86.94 550 GLN A C 1
ATOM 4227 O O . GLN A 1 550 ? 29.314 1.654 -60.643 1.00 86.94 550 GLN A O 1
ATOM 4232 N N . ALA A 1 551 ? 30.685 3.330 -60.084 1.00 88.06 551 ALA A N 1
ATOM 4233 C CA . ALA A 1 551 ? 30.663 3.956 -61.398 1.00 88.06 551 ALA A CA 1
ATOM 4234 C C . ALA A 1 551 ? 31.541 3.191 -62.396 1.00 88.06 551 ALA A C 1
ATOM 4236 O O . ALA A 1 551 ? 32.596 2.661 -62.050 1.00 88.06 551 ALA A O 1
ATOM 4237 N N . THR A 1 552 ? 31.103 3.176 -63.652 1.00 88.44 552 THR A N 1
ATOM 4238 C CA . THR A 1 552 ? 31.875 2.655 -64.782 1.00 88.44 552 THR A CA 1
ATOM 4239 C C . THR A 1 552 ? 32.303 3.811 -65.676 1.00 88.44 552 THR A C 1
ATOM 4241 O O . THR A 1 552 ? 31.532 4.750 -65.877 1.00 88.44 552 THR A O 1
ATOM 4244 N N . TYR A 1 553 ? 33.513 3.737 -66.222 1.00 91.25 553 TYR A N 1
ATOM 4245 C CA . TYR A 1 553 ? 34.096 4.787 -67.057 1.00 91.25 553 TYR A CA 1
ATOM 4246 C C . TYR A 1 553 ? 34.544 4.227 -68.405 1.00 91.25 553 TYR A C 1
ATOM 4248 O O . TYR A 1 553 ? 34.911 3.065 -68.478 1.00 91.25 553 TYR A O 1
ATOM 4256 N N . ASP A 1 554 ? 34.545 5.020 -69.473 1.00 90.62 554 ASP A N 1
ATOM 4257 C CA . ASP A 1 554 ? 35.109 4.577 -70.754 1.00 90.62 554 ASP A CA 1
ATOM 4258 C C . ASP A 1 554 ? 36.638 4.754 -70.776 1.00 90.62 554 ASP A C 1
ATOM 4260 O O . ASP A 1 554 ? 37.193 5.672 -70.159 1.00 90.62 554 ASP A O 1
ATOM 4264 N N . TYR A 1 555 ? 37.326 3.868 -71.497 1.00 89.88 555 TYR A N 1
ATOM 4265 C CA . TYR A 1 555 ? 38.773 3.925 -71.690 1.00 89.88 555 TYR A CA 1
ATOM 4266 C C . TYR A 1 555 ? 39.215 5.283 -72.254 1.00 89.88 555 TYR A C 1
ATOM 4268 O O . TYR A 1 555 ? 38.585 5.834 -73.158 1.00 89.88 555 TYR A O 1
ATOM 4276 N N . GLY A 1 556 ? 40.320 5.810 -71.721 1.00 84.69 556 GLY A N 1
ATOM 4277 C CA . GLY A 1 556 ? 40.830 7.151 -72.024 1.00 84.69 556 GLY A CA 1
ATOM 4278 C C . GLY A 1 556 ? 40.548 8.189 -70.931 1.00 84.69 556 GLY A C 1
ATOM 4279 O O . GLY A 1 556 ? 41.115 9.283 -70.971 1.00 84.69 556 GLY A O 1
ATOM 4280 N N . ILE A 1 557 ? 39.735 7.856 -69.919 1.00 90.19 557 ILE A N 1
ATOM 4281 C CA . ILE A 1 557 ? 39.606 8.687 -68.717 1.00 90.19 557 ILE A CA 1
ATOM 4282 C C . ILE A 1 557 ? 40.933 8.735 -67.940 1.00 90.19 557 ILE A C 1
ATOM 4284 O O . ILE A 1 557 ? 41.641 7.738 -67.837 1.00 90.19 557 ILE A O 1
ATOM 4288 N N . LYS A 1 558 ? 41.274 9.891 -67.363 1.00 92.44 558 LYS A N 1
ATOM 4289 C CA . LYS A 1 558 ? 42.382 10.015 -66.400 1.00 92.44 558 LYS A CA 1
ATOM 4290 C C . LYS A 1 558 ? 41.872 9.797 -64.981 1.00 92.44 558 LYS A C 1
ATOM 4292 O O . LYS A 1 558 ? 40.768 10.248 -64.677 1.00 92.44 558 LYS A O 1
ATOM 4297 N N . LEU A 1 559 ? 42.681 9.203 -64.102 1.00 93.50 559 LEU A N 1
ATOM 4298 C CA . LEU A 1 559 ? 42.335 9.004 -62.688 1.00 93.50 559 LEU A CA 1
ATOM 4299 C C . LEU A 1 559 ? 41.904 10.301 -61.985 1.00 93.50 559 LEU A C 1
ATOM 4301 O O . LEU A 1 559 ? 40.955 10.270 -61.209 1.00 93.50 559 LEU A O 1
ATOM 4305 N N . LEU A 1 560 ? 42.492 11.453 -62.326 1.00 93.62 560 LEU A N 1
ATOM 4306 C CA . LEU A 1 560 ? 42.052 12.775 -61.849 1.00 93.62 560 LEU A CA 1
ATOM 4307 C C . LEU A 1 560 ? 40.544 13.033 -62.040 1.00 93.62 560 LEU A C 1
ATOM 4309 O O . LEU A 1 560 ? 39.918 13.718 -61.235 1.00 93.62 560 LEU A O 1
ATOM 4313 N N . ASN A 1 561 ? 39.968 12.498 -63.117 1.00 92.50 561 ASN A N 1
ATOM 4314 C CA . ASN A 1 561 ? 38.562 12.673 -63.475 1.00 92.50 561 ASN A CA 1
ATOM 4315 C C . ASN A 1 561 ? 37.666 11.551 -62.915 1.00 92.50 561 ASN A C 1
ATOM 4317 O O . ASN A 1 561 ? 36.455 11.571 -63.132 1.00 92.50 561 ASN A O 1
ATOM 4321 N N . VAL A 1 562 ? 38.238 10.578 -62.196 1.00 92.75 562 VAL A N 1
ATOM 4322 C CA . VAL A 1 562 ? 37.509 9.530 -61.475 1.00 92.75 562 VAL A CA 1
ATOM 4323 C C . VAL A 1 562 ? 37.289 9.991 -60.038 1.00 92.75 562 VAL A C 1
ATOM 4325 O O . VAL A 1 562 ? 38.230 10.113 -59.254 1.00 92.75 562 VAL A O 1
ATOM 4328 N N . THR A 1 563 ? 36.031 10.241 -59.679 1.00 90.94 563 THR A N 1
ATOM 4329 C CA . THR A 1 563 ? 35.661 10.685 -58.332 1.00 90.94 563 THR A CA 1
ATOM 4330 C C . THR A 1 563 ? 35.853 9.565 -57.310 1.00 90.94 563 THR A C 1
ATOM 4332 O O . THR A 1 563 ? 35.162 8.549 -57.352 1.00 90.94 563 THR A O 1
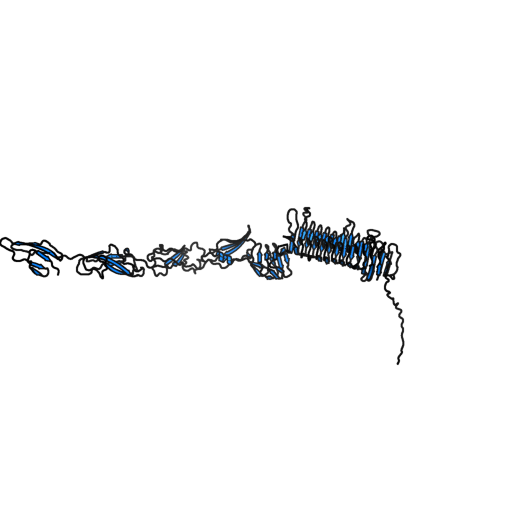ATOM 4335 N N . LEU A 1 564 ? 36.763 9.777 -56.358 1.00 92.06 564 LEU A N 1
ATOM 4336 C CA . LEU A 1 564 ? 36.937 8.913 -55.194 1.00 92.06 564 LEU A CA 1
ATOM 4337 C C . LEU A 1 564 ? 36.009 9.320 -54.035 1.00 92.06 564 LEU A C 1
ATOM 4339 O O . LEU A 1 564 ? 35.614 10.486 -53.940 1.00 92.06 564 LEU A O 1
ATOM 4343 N N . PRO A 1 565 ? 35.685 8.392 -53.114 1.00 89.44 565 PRO A N 1
ATOM 4344 C CA . PRO A 1 565 ? 35.016 8.725 -51.863 1.00 89.44 565 PRO A CA 1
ATOM 4345 C C . PRO A 1 565 ? 35.801 9.752 -51.046 1.00 89.44 565 PRO A C 1
ATOM 4347 O O . PRO A 1 565 ? 37.026 9.847 -51.133 1.00 89.44 565 PRO A O 1
ATOM 4350 N N . SER A 1 566 ? 35.080 10.510 -50.220 1.00 85.69 566 SER A N 1
ATOM 4351 C CA . SER A 1 566 ? 35.658 11.591 -49.419 1.00 85.69 566 SER A CA 1
ATOM 4352 C C . SER A 1 566 ? 36.898 11.142 -48.633 1.00 85.69 566 SER A C 1
ATOM 4354 O O . SER A 1 566 ? 36.904 10.088 -47.996 1.00 85.69 566 SER A O 1
ATOM 4356 N N . GLY A 1 567 ? 37.948 11.963 -48.677 1.00 86.19 567 GLY A N 1
ATOM 4357 C CA . GLY A 1 567 ? 39.219 11.729 -47.986 1.00 86.19 567 GLY A CA 1
ATOM 4358 C C . GLY A 1 567 ? 40.245 10.895 -48.760 1.00 86.19 567 GLY A C 1
ATOM 4359 O O . GLY A 1 567 ? 41.409 10.892 -48.365 1.00 86.19 567 GLY A O 1
ATOM 4360 N N . TRP A 1 568 ? 39.863 10.251 -49.866 1.00 92.38 568 TRP A N 1
ATOM 4361 C CA . TRP A 1 568 ? 40.790 9.528 -50.739 1.00 92.38 568 TRP A CA 1
ATOM 4362 C C . TRP A 1 568 ? 41.279 10.393 -51.899 1.00 92.38 568 TRP A C 1
ATOM 4364 O O . TRP A 1 568 ? 40.529 11.195 -52.457 1.00 92.38 568 TRP A O 1
ATOM 4374 N N . LYS A 1 569 ? 42.538 10.194 -52.289 1.00 93.50 569 LYS A N 1
ATOM 4375 C CA . LYS A 1 569 ? 43.142 10.779 -53.492 1.00 93.50 569 LYS A CA 1
ATOM 4376 C C . LYS A 1 569 ? 43.953 9.728 -54.226 1.00 93.50 569 LYS A C 1
ATOM 4378 O O . LYS A 1 569 ? 44.586 8.894 -53.584 1.00 93.50 569 LYS A O 1
ATOM 4383 N N . TRP A 1 570 ? 43.964 9.769 -55.553 1.00 94.75 570 TRP A N 1
ATOM 4384 C CA . TRP A 1 570 ? 44.851 8.898 -56.317 1.00 94.75 570 TRP A CA 1
ATOM 4385 C C . TRP A 1 570 ? 46.304 9.264 -56.031 1.00 94.75 570 TRP A C 1
ATOM 4387 O O . TRP A 1 570 ? 46.647 10.441 -55.944 1.00 94.75 570 TRP A O 1
ATOM 4397 N N . GLN A 1 571 ? 47.158 8.254 -55.879 1.00 94.00 571 GLN A N 1
ATOM 4398 C CA . GLN A 1 571 ? 48.592 8.483 -55.718 1.00 94.00 571 GLN A CA 1
ATOM 4399 C C . GLN A 1 571 ? 49.209 9.064 -56.998 1.00 94.00 571 GLN A C 1
ATOM 4401 O O . GLN A 1 571 ? 50.118 9.887 -56.923 1.00 94.00 571 GLN A O 1
ATOM 4406 N N . ASP A 1 572 ? 48.691 8.656 -58.160 1.00 93.00 572 ASP A N 1
ATOM 4407 C CA . ASP A 1 572 ? 49.044 9.204 -59.468 1.00 93.00 572 ASP A CA 1
ATOM 4408 C C . ASP A 1 572 ? 47.780 9.545 -60.272 1.00 93.00 572 ASP A C 1
ATOM 4410 O O . ASP A 1 572 ? 47.184 8.708 -60.946 1.00 93.00 572 ASP A O 1
ATOM 4414 N N . GLU A 1 573 ? 47.366 10.806 -60.206 1.00 91.81 573 GLU A N 1
ATOM 4415 C CA . GLU A 1 573 ? 46.169 11.319 -60.880 1.00 91.81 573 GLU A CA 1
ATOM 4416 C C . GLU A 1 573 ? 46.287 11.332 -62.422 1.00 91.81 573 GLU A C 1
ATOM 4418 O O . GLU A 1 573 ? 45.274 11.413 -63.123 1.00 91.81 573 GLU A O 1
ATOM 4423 N N . GLY A 1 574 ? 47.507 11.251 -62.971 1.00 90.38 574 GLY A N 1
ATOM 4424 C CA . GLY A 1 574 ? 47.764 11.301 -64.413 1.00 90.38 574 GLY A CA 1
ATOM 4425 C C . GLY A 1 574 ? 47.534 9.977 -65.144 1.00 90.38 574 GLY A C 1
ATOM 4426 O O . GLY A 1 574 ? 47.412 9.977 -66.372 1.00 90.38 574 GLY A O 1
ATOM 4427 N N . THR A 1 575 ? 47.457 8.869 -64.405 1.00 91.62 575 THR A N 1
ATOM 4428 C CA . THR A 1 575 ? 47.298 7.522 -64.960 1.00 91.62 575 THR A CA 1
ATOM 4429 C C . THR A 1 575 ? 45.975 7.376 -65.726 1.00 91.62 575 THR A C 1
ATOM 4431 O O . THR A 1 575 ? 44.927 7.860 -65.294 1.00 91.62 575 THR A O 1
ATOM 4434 N N . ILE A 1 576 ? 46.024 6.688 -66.874 1.00 89.19 576 ILE A N 1
ATOM 4435 C CA . ILE A 1 576 ? 44.850 6.265 -67.651 1.00 89.19 576 ILE A CA 1
ATOM 4436 C C . ILE A 1 576 ? 44.567 4.795 -67.312 1.00 89.19 576 ILE A C 1
ATOM 4438 O O . ILE A 1 576 ? 45.405 3.941 -67.622 1.00 89.19 576 ILE A O 1
ATOM 4442 N N . PRO A 1 577 ? 43.426 4.475 -66.677 1.00 90.25 577 PRO A N 1
ATOM 4443 C CA . PRO A 1 577 ? 43.074 3.107 -66.333 1.00 90.25 577 PRO A CA 1
ATOM 4444 C C . PRO A 1 577 ? 42.912 2.196 -67.550 1.00 90.25 577 PRO A C 1
ATOM 4446 O O . PRO A 1 577 ? 42.330 2.586 -68.563 1.00 90.25 577 PRO A O 1
ATOM 4449 N N . VAL A 1 578 ? 43.384 0.957 -67.427 1.00 88.00 578 VAL A N 1
ATOM 4450 C CA . VAL A 1 578 ? 43.164 -0.105 -68.416 1.00 88.00 578 VAL A CA 1
ATOM 4451 C C . VAL A 1 578 ? 41.982 -0.979 -68.005 1.00 88.00 578 VAL A C 1
ATOM 4453 O O . VAL A 1 578 ? 41.626 -1.061 -66.829 1.00 88.00 578 VAL A O 1
ATOM 4456 N N . ILE A 1 579 ? 41.388 -1.656 -68.986 1.00 86.50 579 ILE A N 1
ATOM 4457 C CA . ILE A 1 579 ? 40.171 -2.461 -68.802 1.00 86.50 579 ILE A CA 1
ATOM 4458 C C . ILE A 1 579 ? 40.368 -3.580 -67.781 1.00 86.50 579 ILE A C 1
ATOM 4460 O O . ILE A 1 579 ? 39.579 -3.711 -66.851 1.00 86.50 579 ILE A O 1
ATOM 4464 N N . ASN A 1 580 ? 41.459 -4.335 -67.905 1.00 85.12 580 ASN A N 1
ATOM 4465 C CA . ASN A 1 580 ? 41.836 -5.358 -66.935 1.00 85.12 580 ASN A CA 1
ATOM 4466 C C . ASN A 1 580 ? 42.848 -4.767 -65.948 1.00 85.12 580 ASN A C 1
ATOM 4468 O O . ASN A 1 580 ? 44.053 -4.798 -66.199 1.00 85.12 580 ASN A O 1
ATOM 4472 N N . ASN A 1 581 ? 42.361 -4.209 -64.842 1.00 89.25 581 ASN A N 1
ATOM 4473 C CA . ASN A 1 581 ? 43.188 -3.684 -63.756 1.00 89.25 581 ASN A CA 1
ATOM 4474 C C . ASN A 1 581 ? 42.888 -4.417 -62.438 1.00 89.25 581 ASN A C 1
ATOM 4476 O O . ASN A 1 581 ? 41.778 -4.893 -62.233 1.00 89.25 581 ASN A O 1
ATOM 4480 N N . SER A 1 582 ? 43.872 -4.481 -61.538 1.00 87.88 582 SER A N 1
ATOM 4481 C CA . SER A 1 582 ? 43.718 -4.958 -60.150 1.00 87.88 582 SER A CA 1
ATOM 4482 C C . SER A 1 582 ? 43.618 -3.785 -59.161 1.00 87.88 582 SER A C 1
ATOM 4484 O O . SER A 1 582 ? 44.086 -3.856 -58.019 1.00 87.88 582 SER A O 1
ATOM 4486 N N . GLY A 1 583 ? 43.102 -2.658 -59.652 1.00 91.69 583 GLY A N 1
ATOM 4487 C CA . GLY A 1 583 ? 43.057 -1.383 -58.961 1.00 91.69 583 GLY A CA 1
ATOM 4488 C C . GLY A 1 583 ? 44.333 -0.556 -59.030 1.00 91.69 583 GLY A C 1
ATOM 4489 O O . GLY A 1 583 ? 45.399 -1.007 -59.454 1.00 91.69 583 GLY A O 1
ATOM 4490 N N . TYR A 1 584 ? 44.173 0.699 -58.625 1.00 94.62 584 TYR A N 1
ATOM 4491 C CA . TYR A 1 584 ? 45.222 1.709 -58.608 1.00 94.62 584 TYR A CA 1
ATOM 4492 C C . TYR A 1 584 ? 45.443 2.214 -57.176 1.00 94.62 584 TYR A C 1
ATOM 4494 O O . TYR A 1 584 ? 44.484 2.273 -56.400 1.00 94.62 584 TYR A O 1
ATOM 4502 N N . PRO A 1 585 ? 46.677 2.580 -56.789 1.00 94.19 585 PRO A N 1
ATOM 4503 C CA . PRO A 1 585 ? 46.943 3.094 -55.454 1.00 94.19 585 PRO A CA 1
ATOM 4504 C C . PRO A 1 585 ? 46.234 4.428 -55.203 1.00 94.19 585 PRO A C 1
ATOM 4506 O O . PRO A 1 585 ? 46.426 5.412 -55.924 1.00 94.19 585 PRO A O 1
ATOM 4509 N N . ALA A 1 586 ? 45.447 4.470 -54.139 1.00 94.50 586 ALA A N 1
ATOM 4510 C CA . ALA A 1 586 ? 44.871 5.678 -53.579 1.00 94.50 586 ALA A CA 1
ATOM 4511 C C . ALA A 1 586 ? 45.331 5.838 -52.128 1.00 94.50 586 ALA A C 1
ATOM 4513 O O . ALA A 1 586 ? 45.525 4.854 -51.413 1.00 94.50 586 ALA A O 1
ATOM 4514 N N . ILE A 1 587 ? 45.494 7.086 -51.705 1.00 93.56 587 ILE A N 1
ATOM 4515 C CA . ILE A 1 587 ? 45.989 7.488 -50.393 1.00 93.56 587 ILE A CA 1
ATOM 4516 C C . ILE A 1 587 ? 44.854 8.165 -49.623 1.00 93.56 587 ILE A C 1
ATOM 4518 O O . ILE A 1 587 ? 44.184 9.059 -50.144 1.00 93.56 587 ILE A O 1
ATOM 4522 N N . TYR A 1 588 ? 44.674 7.763 -48.367 1.00 92.44 588 TYR A N 1
ATOM 4523 C CA . TYR A 1 588 ? 43.806 8.409 -47.388 1.00 92.44 588 TYR A CA 1
ATOM 4524 C C . TYR A 1 588 ? 44.651 9.030 -46.273 1.00 92.44 588 TYR A C 1
ATOM 4526 O O . TYR A 1 588 ? 45.462 8.339 -45.657 1.00 92.44 588 TYR A O 1
ATOM 4534 N N . THR A 1 589 ? 44.462 10.317 -45.983 1.00 89.12 589 THR A N 1
ATOM 4535 C CA . THR A 1 589 ? 45.148 10.994 -44.868 1.00 89.12 589 THR A CA 1
ATOM 4536 C C . THR A 1 589 ? 44.432 10.701 -43.550 1.00 89.12 589 THR A C 1
ATOM 4538 O O . THR A 1 589 ? 43.260 11.036 -43.400 1.00 89.12 589 THR A O 1
ATOM 4541 N N . THR A 1 590 ? 45.130 10.109 -42.577 1.00 87.88 590 THR A N 1
ATOM 4542 C CA . THR A 1 590 ? 44.533 9.704 -41.289 1.00 87.88 590 THR A CA 1
ATOM 4543 C C . THR A 1 590 ? 44.527 10.819 -40.247 1.00 87.88 590 THR A C 1
ATOM 4545 O O . THR A 1 590 ? 43.822 10.725 -39.241 1.00 87.88 590 THR A O 1
ATOM 4548 N N . LYS A 1 591 ? 45.310 11.880 -40.468 1.00 81.56 591 LYS A N 1
ATOM 4549 C CA . LYS A 1 591 ? 45.453 13.009 -39.547 1.00 81.56 591 LYS A CA 1
ATOM 4550 C C . LYS A 1 591 ? 44.097 13.621 -39.178 1.00 81.56 591 LYS A C 1
ATOM 4552 O O . LYS A 1 591 ? 43.355 14.081 -40.041 1.00 81.56 591 LYS A O 1
ATOM 4557 N N . GLY A 1 592 ? 43.805 13.661 -37.877 1.00 79.25 592 GLY A N 1
ATOM 4558 C CA . GLY A 1 592 ? 42.551 14.190 -37.327 1.00 79.25 592 GLY A CA 1
ATOM 4559 C C . GLY A 1 592 ? 41.379 13.201 -37.303 1.00 79.25 592 GLY A C 1
ATOM 4560 O O . GLY A 1 592 ? 40.320 13.545 -36.786 1.00 79.25 592 GLY A O 1
ATOM 4561 N N . ASN A 1 593 ? 41.544 11.978 -37.818 1.00 86.62 593 ASN A N 1
ATOM 4562 C CA . ASN A 1 593 ? 40.554 10.914 -37.676 1.00 86.62 593 ASN A CA 1
ATOM 4563 C C . ASN A 1 593 ? 40.907 10.035 -36.469 1.00 86.62 593 ASN A C 1
ATOM 4565 O O . ASN A 1 593 ? 41.770 9.169 -36.555 1.00 86.62 593 ASN A O 1
ATOM 4569 N N . GLU A 1 594 ? 40.236 10.239 -35.340 1.00 86.94 594 GLU A N 1
ATOM 4570 C CA . GLU A 1 594 ? 40.515 9.502 -34.099 1.00 86.94 594 GLU A CA 1
ATOM 4571 C C . GLU A 1 594 ? 39.665 8.230 -33.932 1.00 86.94 594 GLU A C 1
ATOM 4573 O O . GLU A 1 594 ? 39.813 7.521 -32.935 1.00 86.94 594 GLU A O 1
ATOM 4578 N N . ASN A 1 595 ? 38.805 7.914 -34.909 1.00 91.19 595 ASN A N 1
ATOM 4579 C CA . ASN A 1 595 ? 37.840 6.811 -34.828 1.00 91.19 595 ASN A CA 1
ATOM 4580 C C . ASN A 1 595 ? 38.461 5.416 -35.010 1.00 91.19 595 ASN A C 1
ATOM 4582 O O . ASN A 1 595 ? 37.845 4.408 -34.656 1.00 91.19 595 ASN A O 1
ATOM 4586 N N . TYR A 1 596 ? 39.676 5.353 -35.550 1.00 90.25 596 TYR A N 1
ATOM 4587 C CA . TYR A 1 596 ? 40.405 4.117 -35.818 1.00 90.25 596 TYR A CA 1
ATOM 4588 C C . TYR A 1 596 ? 41.652 4.030 -34.944 1.00 90.25 596 TYR A C 1
ATOM 4590 O O . TYR A 1 596 ? 42.275 5.040 -34.601 1.00 90.25 596 TYR A O 1
ATOM 4598 N N . ASP A 1 597 ? 42.026 2.809 -34.581 1.00 88.62 597 ASP A N 1
ATOM 4599 C CA . ASP A 1 597 ? 43.254 2.545 -33.846 1.00 88.62 597 ASP A CA 1
ATOM 4600 C C . ASP A 1 597 ? 44.442 2.462 -34.810 1.00 88.62 597 ASP A C 1
ATOM 4602 O O . ASP A 1 597 ? 44.940 1.387 -35.130 1.00 88.62 597 ASP A O 1
ATOM 4606 N N . TRP A 1 598 ? 44.903 3.616 -35.298 1.00 85.56 598 TRP A N 1
ATOM 4607 C CA . TRP A 1 598 ? 46.054 3.702 -36.206 1.00 85.56 598 TRP A CA 1
ATOM 4608 C C . TRP A 1 598 ? 47.360 3.171 -35.593 1.00 85.56 598 TRP A C 1
ATOM 4610 O O . TRP A 1 598 ? 48.299 2.853 -36.313 1.00 85.56 598 TRP A O 1
ATOM 4620 N N . GLY A 1 599 ? 47.441 3.053 -34.262 1.00 73.44 599 GLY A N 1
ATOM 4621 C CA . GLY A 1 599 ? 48.584 2.436 -33.587 1.00 73.44 599 GLY A CA 1
ATOM 4622 C C . GLY A 1 599 ? 48.635 0.914 -33.744 1.00 73.44 599 GLY A C 1
ATOM 4623 O O . GLY A 1 599 ? 49.677 0.313 -33.474 1.00 73.44 599 GLY A O 1
ATOM 4624 N N . ASN A 1 600 ? 47.536 0.298 -34.186 1.00 70.31 600 ASN A N 1
ATOM 4625 C CA . ASN A 1 600 ? 47.438 -1.129 -34.426 1.00 70.31 600 ASN A CA 1
ATOM 4626 C C . ASN A 1 600 ? 48.043 -1.497 -35.790 1.00 70.31 600 ASN A C 1
ATOM 4628 O O . ASN A 1 600 ? 47.600 -1.033 -36.841 1.00 70.31 600 ASN A O 1
ATOM 4632 N N . SER A 1 601 ? 49.033 -2.392 -35.780 1.00 64.69 601 SER A N 1
ATOM 4633 C CA . SER A 1 601 ? 49.700 -2.886 -36.988 1.00 64.69 601 SER A CA 1
ATOM 4634 C C . SER A 1 601 ? 48.796 -3.720 -37.909 1.00 64.69 601 SER A C 1
ATOM 4636 O O . SER A 1 601 ? 49.222 -4.073 -39.008 1.00 64.69 601 SER A O 1
ATOM 4638 N N . SER A 1 602 ? 47.560 -4.034 -37.499 1.00 73.00 602 SER A N 1
ATOM 4639 C CA . SER A 1 602 ? 46.582 -4.761 -38.316 1.00 73.00 602 SER A CA 1
ATOM 4640 C C . SER A 1 602 ? 45.925 -3.917 -39.409 1.00 73.00 602 SER A C 1
ATOM 4642 O O . SER A 1 602 ? 45.363 -4.489 -40.347 1.00 73.00 602 SER A O 1
ATOM 4644 N N . ILE A 1 603 ? 45.977 -2.580 -39.332 1.00 85.75 603 ILE A N 1
ATOM 4645 C CA . ILE A 1 603 ? 45.419 -1.730 -40.389 1.00 85.75 603 ILE A CA 1
ATOM 4646 C C . ILE A 1 603 ? 46.339 -1.793 -41.610 1.00 85.75 603 ILE A C 1
ATOM 4648 O O . ILE A 1 603 ? 47.334 -1.081 -41.733 1.00 85.75 603 ILE A O 1
ATOM 4652 N N . GLN A 1 604 ? 45.991 -2.686 -42.532 1.00 84.31 604 GLN A N 1
ATOM 4653 C CA . GLN A 1 604 ? 46.749 -2.911 -43.754 1.00 84.31 604 GLN A CA 1
ATOM 4654 C C . GLN A 1 604 ? 46.923 -1.606 -44.556 1.00 84.31 604 GLN A C 1
ATOM 4656 O O . GLN A 1 604 ? 45.972 -0.863 -44.791 1.00 84.31 604 GLN A O 1
ATOM 4661 N N . GLY A 1 605 ? 48.156 -1.355 -45.001 1.00 86.25 605 GLY A N 1
ATOM 4662 C CA . GLY A 1 605 ? 48.507 -0.187 -45.810 1.00 86.25 605 GLY A CA 1
ATOM 4663 C C . GLY A 1 605 ? 48.675 1.120 -45.031 1.00 86.25 605 GLY A C 1
ATOM 4664 O O . GLY A 1 605 ? 48.917 2.139 -45.674 1.00 86.25 605 GLY A O 1
ATOM 4665 N N . TYR A 1 606 ? 48.545 1.115 -43.697 1.00 90.12 606 TYR A N 1
ATOM 4666 C CA . TYR A 1 606 ? 48.842 2.279 -42.859 1.00 90.12 606 TYR A CA 1
ATOM 4667 C C . TYR A 1 606 ? 50.354 2.512 -42.721 1.00 90.12 606 TYR A C 1
ATOM 4669 O O . TYR A 1 606 ? 51.109 1.590 -42.410 1.00 90.12 606 TYR A O 1
ATOM 4677 N N . ASP A 1 607 ? 50.769 3.762 -42.904 1.00 87.31 607 ASP A N 1
ATOM 4678 C CA . ASP A 1 607 ? 52.122 4.256 -42.680 1.00 87.31 607 ASP A CA 1
ATOM 4679 C C . ASP A 1 607 ? 52.105 5.307 -41.560 1.00 87.31 607 ASP A C 1
ATOM 4681 O O . ASP A 1 607 ? 51.419 6.334 -41.639 1.00 87.31 607 ASP A O 1
ATOM 4685 N N . LYS A 1 608 ? 52.862 5.026 -40.496 1.00 84.69 608 LYS A N 1
ATOM 4686 C CA . LYS A 1 608 ? 52.951 5.869 -39.302 1.00 84.69 608 LYS A CA 1
ATOM 4687 C C . LYS A 1 608 ? 53.775 7.137 -39.530 1.00 84.69 608 LYS A C 1
ATOM 4689 O O . LYS A 1 608 ? 53.517 8.132 -38.860 1.00 84.69 608 LYS A O 1
ATOM 4694 N N . GLU A 1 609 ? 54.770 7.112 -40.414 1.00 85.81 609 GLU A N 1
ATOM 4695 C CA . GLU A 1 609 ? 55.643 8.267 -40.656 1.00 85.81 609 GLU A CA 1
ATOM 4696 C C . GLU A 1 609 ? 54.906 9.360 -41.429 1.00 85.81 609 GLU A C 1
ATOM 4698 O O . GLU A 1 609 ? 55.067 10.547 -41.141 1.00 85.81 609 GLU A O 1
ATOM 4703 N N . THR A 1 610 ? 54.068 8.957 -42.384 1.00 85.94 610 THR A N 1
ATOM 4704 C CA . THR A 1 610 ? 53.309 9.878 -43.238 1.00 85.94 610 THR A CA 1
ATOM 4705 C C . THR A 1 610 ? 51.868 10.102 -42.777 1.00 85.94 610 THR A C 1
ATOM 4707 O O . THR A 1 610 ? 51.206 10.990 -43.310 1.00 85.94 610 THR A O 1
ATOM 4710 N N . GLU A 1 611 ? 51.380 9.335 -41.793 1.00 88.31 611 GLU A N 1
ATOM 4711 C CA . GLU A 1 611 ? 49.987 9.351 -41.312 1.00 88.31 611 GLU A CA 1
ATOM 4712 C C . GLU A 1 611 ? 48.972 9.127 -42.451 1.00 88.31 611 GLU A C 1
ATOM 4714 O O . GLU A 1 611 ? 48.000 9.872 -42.631 1.00 88.31 611 GLU A O 1
ATOM 4719 N N . THR A 1 612 ? 49.214 8.094 -43.263 1.00 90.69 612 THR A N 1
ATOM 4720 C CA . THR A 1 612 ? 48.376 7.766 -44.428 1.00 90.69 612 THR A CA 1
ATOM 4721 C C . THR A 1 612 ? 48.080 6.281 -44.548 1.00 90.69 612 THR A C 1
ATOM 4723 O O . THR A 1 612 ? 48.915 5.458 -44.193 1.00 90.69 612 THR A O 1
ATOM 4726 N N . VAL A 1 613 ? 46.932 5.931 -45.130 1.00 91.88 613 VAL A N 1
ATOM 4727 C CA . VAL A 1 613 ? 46.634 4.569 -45.593 1.00 91.88 613 VAL A CA 1
ATOM 4728 C C . VAL A 1 613 ? 46.661 4.519 -47.112 1.00 91.88 613 VAL A C 1
ATOM 4730 O O . VAL A 1 613 ? 45.984 5.317 -47.757 1.00 91.88 613 VAL A O 1
ATOM 4733 N N . THR A 1 614 ? 47.373 3.546 -47.676 1.00 92.81 614 THR A N 1
ATOM 4734 C CA . THR A 1 614 ? 47.349 3.265 -49.117 1.00 92.81 614 THR A CA 1
ATOM 4735 C C . THR A 1 614 ? 46.537 2.006 -49.410 1.00 92.81 614 THR A C 1
ATOM 4737 O O . THR A 1 614 ? 46.773 0.951 -48.816 1.00 92.81 614 THR A O 1
ATOM 4740 N N . ARG A 1 615 ? 45.584 2.096 -50.343 1.00 94.06 615 ARG A N 1
ATOM 4741 C CA . ARG A 1 615 ? 44.784 0.961 -50.836 1.00 94.06 615 ARG A CA 1
ATOM 4742 C C . ARG A 1 615 ? 44.804 0.903 -52.353 1.00 94.06 615 ARG A C 1
ATOM 4744 O O . ARG A 1 615 ? 44.876 1.939 -53.002 1.00 94.06 615 ARG A O 1
ATOM 4751 N N . SER A 1 616 ? 44.694 -0.305 -52.900 1.00 93.38 616 SER A N 1
ATOM 4752 C CA . SER A 1 616 ? 44.399 -0.490 -54.322 1.00 93.38 616 SER A CA 1
ATOM 4753 C C . SER A 1 616 ? 42.886 -0.410 -54.515 1.00 93.38 616 SER A C 1
ATOM 4755 O O . SER A 1 616 ? 42.167 -1.228 -53.943 1.00 93.38 616 SER A O 1
ATOM 4757 N N . ILE A 1 617 ? 42.405 0.586 -55.261 1.00 94.00 617 ILE A N 1
ATOM 4758 C CA . ILE A 1 617 ? 40.979 0.762 -55.569 1.00 94.00 617 ILE A CA 1
ATOM 4759 C C . ILE A 1 617 ? 40.739 0.342 -57.016 1.00 94.00 617 ILE A C 1
ATOM 4761 O O . ILE A 1 617 ? 41.310 0.924 -57.940 1.00 94.00 617 ILE A O 1
ATOM 4765 N N . GLU A 1 618 ? 39.900 -0.675 -57.200 1.00 92.69 618 GLU A N 1
ATOM 4766 C CA . GLU A 1 618 ? 39.491 -1.178 -58.513 1.00 92.69 618 GLU A CA 1
ATOM 4767 C C . GLU A 1 618 ? 38.555 -0.201 -59.229 1.00 92.69 618 GLU A C 1
ATOM 4769 O O . GLU A 1 618 ? 37.683 0.424 -58.619 1.00 92.69 618 GLU A O 1
ATOM 4774 N N . ILE A 1 619 ? 38.742 -0.080 -60.545 1.00 91.06 619 ILE A N 1
ATOM 4775 C CA . ILE A 1 619 ? 37.921 0.763 -61.417 1.00 91.06 619 ILE A CA 1
ATOM 4776 C C . ILE A 1 619 ? 37.353 -0.108 -62.524 1.00 91.06 619 ILE A C 1
ATOM 4778 O O . ILE A 1 619 ? 38.094 -0.811 -63.210 1.00 91.06 619 ILE A O 1
ATOM 4782 N N . THR A 1 620 ? 36.046 -0.011 -62.750 1.00 91.75 620 THR A N 1
ATOM 4783 C CA . THR A 1 620 ? 35.421 -0.661 -63.904 1.00 91.75 620 THR A CA 1
ATOM 4784 C C . THR A 1 620 ? 35.559 0.249 -65.122 1.00 91.75 620 THR A C 1
ATOM 4786 O O . THR A 1 620 ? 35.052 1.375 -65.117 1.00 91.75 620 THR A O 1
ATOM 4789 N N . VAL A 1 621 ? 36.251 -0.228 -66.162 1.00 91.12 621 VAL A N 1
ATOM 4790 C CA . VAL A 1 621 ? 36.517 0.534 -67.390 1.00 91.12 621 VAL A CA 1
ATOM 4791 C C . VAL A 1 621 ? 35.934 -0.195 -68.601 1.00 91.12 621 VAL A C 1
ATOM 4793 O O . VAL A 1 621 ? 36.298 -1.331 -68.891 1.00 91.12 621 VAL A O 1
ATOM 4796 N N . ASN A 1 622 ? 35.040 0.466 -69.326 1.00 91.38 622 ASN A N 1
ATOM 4797 C CA . ASN A 1 622 ? 34.492 0.015 -70.597 1.00 91.38 622 ASN A CA 1
ATOM 4798 C C . ASN A 1 622 ? 35.446 0.325 -71.757 1.00 91.38 622 ASN A C 1
ATOM 4800 O O . ASN A 1 622 ? 36.212 1.288 -71.718 1.00 91.38 622 ASN A O 1
ATOM 4804 N N . LYS A 1 623 ? 35.333 -0.436 -72.851 1.00 90.00 623 LYS A N 1
ATOM 4805 C CA . LYS A 1 623 ? 36.030 -0.123 -74.108 1.00 90.00 623 LYS A CA 1
ATOM 4806 C C . LYS A 1 623 ? 35.596 1.241 -74.658 1.00 90.00 623 LYS A C 1
ATOM 4808 O O . LYS A 1 623 ? 34.398 1.520 -74.742 1.00 90.00 623 LYS A O 1
ATOM 4813 N N . GLY A 1 624 ? 36.564 2.052 -75.079 1.00 87.94 624 GLY A N 1
ATOM 4814 C CA . GLY A 1 624 ? 36.347 3.355 -75.708 1.00 87.94 624 GLY A CA 1
ATOM 4815 C C . GLY A 1 624 ? 35.750 3.249 -77.115 1.00 87.94 624 GLY A C 1
ATOM 4816 O O . GLY A 1 624 ? 35.595 2.157 -77.669 1.00 87.94 624 GLY A O 1
ATOM 4817 N N . THR A 1 625 ? 35.423 4.393 -77.716 1.00 89.62 625 THR A N 1
ATOM 4818 C CA . THR A 1 625 ? 34.931 4.484 -79.102 1.00 89.62 625 THR A CA 1
ATOM 4819 C C . THR A 1 625 ? 35.953 5.192 -79.983 1.00 89.62 625 THR A C 1
ATOM 4821 O O . THR A 1 625 ? 36.660 6.076 -79.509 1.00 89.62 625 THR A O 1
ATOM 4824 N N . LEU A 1 626 ? 36.057 4.756 -81.240 1.00 91.62 626 LEU A N 1
ATOM 4825 C CA . LEU A 1 626 ? 36.981 5.303 -82.234 1.00 91.62 626 LEU A CA 1
ATOM 4826 C C . LEU A 1 626 ? 36.225 6.166 -83.243 1.00 91.62 626 LEU A C 1
ATOM 4828 O O . LEU A 1 626 ? 35.092 5.860 -83.618 1.00 91.62 626 LEU A O 1
ATOM 4832 N N . SER A 1 627 ? 36.889 7.212 -83.711 1.00 91.75 627 SER A N 1
ATOM 4833 C CA . SER A 1 627 ? 36.405 8.197 -84.674 1.00 91.75 627 SER A CA 1
ATOM 4834 C C . SER A 1 627 ? 37.436 8.420 -85.786 1.00 91.75 627 SER A C 1
ATOM 4836 O O . SER A 1 627 ? 38.595 8.040 -85.647 1.00 91.75 627 SER A O 1
ATOM 4838 N N . ALA A 1 628 ? 37.048 9.027 -86.913 1.00 91.31 628 ALA A N 1
ATOM 4839 C CA . ALA A 1 628 ? 37.973 9.245 -88.035 1.00 91.31 628 ALA A CA 1
ATOM 4840 C C . ALA A 1 628 ? 39.197 10.101 -87.647 1.00 91.31 628 ALA A C 1
ATOM 4842 O O . ALA A 1 628 ? 40.288 9.877 -88.164 1.00 91.31 628 ALA A O 1
ATOM 4843 N N . THR A 1 629 ? 39.044 11.014 -86.679 1.00 91.50 629 THR A N 1
ATOM 4844 C CA . THR A 1 629 ? 40.131 11.861 -86.160 1.00 91.50 629 THR A CA 1
ATOM 4845 C C . THR A 1 629 ? 41.183 11.096 -85.361 1.00 91.50 629 THR A C 1
ATOM 4847 O O . THR A 1 629 ? 42.238 11.651 -85.075 1.00 91.50 629 THR A O 1
ATOM 4850 N N . ASP A 1 630 ? 40.928 9.836 -85.005 1.00 93.38 630 ASP A N 1
ATOM 4851 C CA . ASP A 1 630 ? 41.886 8.959 -84.321 1.00 93.38 630 ASP A CA 1
ATOM 4852 C C . ASP A 1 630 ? 42.889 8.309 -85.292 1.00 93.38 630 ASP A C 1
ATOM 4854 O O . ASP A 1 630 ? 43.775 7.564 -84.867 1.00 93.38 630 ASP A O 1
ATOM 4858 N N . PHE A 1 631 ? 42.775 8.600 -86.592 1.00 95.06 631 PHE A N 1
ATOM 4859 C CA . PHE A 1 631 ? 43.580 8.005 -87.652 1.00 95.06 631 PHE A CA 1
ATOM 4860 C C . PHE A 1 631 ? 44.193 9.059 -88.578 1.00 95.06 631 PHE A C 1
ATOM 4862 O O . PHE A 1 631 ? 43.678 10.163 -88.742 1.00 95.06 631 PHE A O 1
ATOM 4869 N N . VAL A 1 632 ? 45.287 8.677 -89.231 1.00 94.19 632 VAL A N 1
ATOM 4870 C CA . VAL A 1 632 ? 45.988 9.450 -90.259 1.00 94.19 632 VAL A CA 1
ATOM 4871 C C . VAL A 1 632 ? 45.886 8.718 -91.589 1.00 94.19 632 VAL A C 1
ATOM 4873 O O . VAL A 1 632 ? 46.198 7.531 -91.677 1.00 94.19 632 VAL A O 1
ATOM 4876 N N . PHE A 1 633 ? 45.482 9.435 -92.634 1.00 95.25 633 PHE A N 1
ATOM 4877 C CA . PHE A 1 633 ? 45.365 8.922 -93.996 1.00 95.25 633 PHE A CA 1
ATOM 4878 C C . PHE A 1 633 ? 46.542 9.354 -94.875 1.00 95.25 633 PHE A C 1
ATOM 4880 O O . PHE A 1 633 ? 46.945 10.516 -94.868 1.00 95.25 633 PHE A O 1
ATOM 4887 N N . PHE A 1 634 ? 47.040 8.427 -95.694 1.00 92.62 634 PHE A N 1
ATOM 4888 C CA . PHE A 1 634 ? 48.080 8.659 -96.689 1.00 92.62 634 PHE A CA 1
ATOM 4889 C C . PHE A 1 634 ? 47.606 8.212 -98.076 1.00 92.62 634 PHE A C 1
ATOM 4891 O O . PHE A 1 634 ? 47.229 7.053 -98.288 1.00 92.62 634 PHE A O 1
ATOM 4898 N N . GLN A 1 635 ? 47.672 9.132 -99.039 1.00 92.44 635 GLN A N 1
ATOM 4899 C CA . GLN A 1 635 ? 47.379 8.855 -100.447 1.00 92.44 635 GLN A CA 1
ATOM 4900 C C . GLN A 1 635 ? 48.422 7.899 -101.069 1.00 92.44 635 GLN A C 1
ATOM 4902 O O . GLN A 1 635 ? 49.562 7.858 -100.603 1.00 92.44 635 GLN A O 1
ATOM 4907 N N . PRO A 1 636 ? 48.088 7.180 -102.161 1.00 90.81 636 PRO A N 1
ATOM 4908 C CA . PRO A 1 636 ? 49.061 6.362 -102.887 1.00 90.81 636 PRO A CA 1
ATOM 4909 C C . PRO A 1 636 ? 50.207 7.198 -103.482 1.00 90.81 636 PRO A C 1
ATOM 4911 O O . PRO A 1 636 ? 49.987 8.308 -103.982 1.00 90.81 636 PRO A O 1
ATOM 4914 N N . GLU A 1 637 ? 51.420 6.634 -103.491 1.00 85.25 637 GLU A N 1
ATOM 4915 C CA . GLU A 1 637 ? 52.636 7.308 -103.978 1.00 85.25 637 GLU A CA 1
ATOM 4916 C C . GLU A 1 637 ? 52.604 7.593 -105.490 1.00 85.25 637 GLU A C 1
ATOM 4918 O O . GLU A 1 637 ? 52.940 8.696 -105.918 1.00 85.25 637 GLU A O 1
ATOM 4923 N N . ASN A 1 638 ? 52.162 6.624 -106.304 1.00 82.31 638 ASN A N 1
ATOM 4924 C CA . ASN A 1 638 ? 52.004 6.780 -107.753 1.00 82.31 638 ASN A CA 1
ATOM 4925 C C . ASN A 1 638 ? 50.519 6.844 -108.124 1.00 82.31 638 ASN A C 1
ATOM 4927 O O . ASN A 1 638 ? 49.770 5.898 -107.888 1.00 82.31 638 ASN A O 1
ATOM 4931 N N . ARG A 1 639 ? 50.116 7.948 -108.752 1.00 88.62 639 ARG A N 1
ATOM 4932 C CA . ARG A 1 639 ? 48.733 8.231 -109.152 1.00 88.62 639 ARG A CA 1
ATOM 4933 C C . ARG A 1 639 ? 48.539 8.301 -110.664 1.00 88.62 639 ARG A C 1
ATOM 4935 O O . ARG A 1 639 ? 47.476 8.689 -111.117 1.00 88.62 639 ARG A O 1
ATOM 4942 N N . VAL A 1 640 ? 49.528 7.908 -111.460 1.00 85.00 640 VAL A N 1
ATOM 4943 C CA . VAL A 1 640 ? 49.384 7.845 -112.920 1.00 85.00 640 VAL A CA 1
ATOM 4944 C C . VAL A 1 640 ? 48.907 6.454 -113.330 1.00 85.00 640 VAL A C 1
ATOM 4946 O O . VAL A 1 640 ? 49.383 5.446 -112.803 1.00 85.00 640 VAL A O 1
ATOM 4949 N N . TYR A 1 641 ? 47.973 6.399 -114.280 1.00 86.75 641 TYR A N 1
ATOM 4950 C CA . TYR A 1 641 ? 47.460 5.154 -114.835 1.00 86.75 641 TYR A CA 1
ATOM 4951 C C . TYR A 1 641 ? 48.555 4.355 -115.543 1.00 86.75 641 TYR A C 1
ATOM 4953 O O . TYR A 1 641 ? 49.121 4.771 -116.557 1.00 86.75 641 TYR A O 1
ATOM 4961 N N . ASP A 1 642 ? 48.813 3.171 -115.005 1.00 83.38 642 ASP A N 1
ATOM 4962 C CA . ASP A 1 642 ? 49.757 2.180 -115.518 1.00 83.38 642 ASP A CA 1
ATOM 4963 C C . ASP A 1 642 ? 49.171 0.755 -115.481 1.00 83.38 642 ASP A C 1
ATOM 4965 O O . ASP A 1 642 ? 49.896 -0.217 -115.678 1.00 83.38 642 ASP A O 1
ATOM 4969 N N . GLY A 1 643 ? 47.862 0.630 -115.223 1.00 82.62 643 GLY A N 1
ATOM 4970 C CA . GLY A 1 643 ? 47.158 -0.648 -115.092 1.00 82.62 643 GLY A CA 1
ATOM 4971 C C . GLY A 1 643 ? 47.343 -1.357 -113.744 1.00 82.62 643 GLY A C 1
ATOM 4972 O O . GLY A 1 643 ? 46.809 -2.449 -113.564 1.00 82.62 643 GLY A O 1
ATOM 4973 N N . THR A 1 644 ? 48.066 -0.768 -112.782 1.00 88.06 644 THR A N 1
ATOM 4974 C CA . THR A 1 644 ? 48.279 -1.356 -111.446 1.00 88.06 644 THR A CA 1
ATOM 4975 C C . THR A 1 644 ? 47.372 -0.735 -110.381 1.00 88.06 644 THR A C 1
ATOM 4977 O O . THR A 1 644 ? 47.047 0.452 -110.432 1.00 88.06 644 THR A O 1
ATOM 4980 N N . LYS A 1 645 ? 46.974 -1.536 -109.381 1.00 91.12 645 LYS A N 1
ATOM 4981 C CA . LYS A 1 645 ? 46.138 -1.083 -108.256 1.00 91.12 645 LYS A CA 1
ATOM 4982 C C . LYS A 1 645 ? 46.882 -0.067 -107.381 1.00 91.12 645 LYS A C 1
ATOM 4984 O O . LYS A 1 645 ? 48.041 -0.286 -107.031 1.00 91.12 645 LYS A O 1
ATOM 4989 N N . LYS A 1 646 ? 46.208 1.013 -106.981 1.00 91.44 646 LYS A N 1
ATOM 4990 C CA . LYS A 1 646 ? 46.753 2.090 -106.140 1.00 91.44 646 LYS A CA 1
ATOM 4991 C C . LYS A 1 646 ? 46.118 2.042 -104.748 1.00 91.44 646 LYS A C 1
ATOM 4993 O O . LYS A 1 646 ? 44.997 2.503 -104.552 1.00 91.44 646 LYS A O 1
ATOM 4998 N N . ALA A 1 647 ? 46.829 1.464 -103.780 1.00 91.44 647 ALA A N 1
ATOM 4999 C CA . ALA A 1 647 ? 46.352 1.337 -102.404 1.00 91.44 647 ALA A CA 1
ATOM 5000 C C . ALA A 1 647 ? 46.748 2.554 -101.551 1.00 91.44 647 ALA A C 1
ATOM 5002 O O . ALA A 1 647 ? 47.907 2.969 -101.543 1.00 91.44 647 ALA A O 1
ATOM 5003 N N . ALA A 1 648 ? 45.781 3.117 -100.829 1.00 92.88 648 ALA A N 1
ATOM 5004 C CA . ALA A 1 648 ? 46.019 4.098 -99.770 1.00 92.88 648 ALA A CA 1
ATOM 5005 C C . ALA A 1 648 ? 46.373 3.418 -98.437 1.00 92.88 648 ALA A C 1
ATOM 5007 O O . ALA A 1 648 ? 46.057 2.243 -98.238 1.00 92.88 648 ALA A O 1
ATOM 5008 N N . LYS A 1 649 ? 46.975 4.168 -97.512 1.00 93.44 649 LYS A N 1
ATOM 5009 C CA . LYS A 1 649 ? 47.357 3.691 -96.175 1.00 93.44 649 LYS A CA 1
ATOM 5010 C C . LYS A 1 649 ? 46.633 4.506 -95.103 1.00 93.44 649 LYS A C 1
ATOM 5012 O O . LYS A 1 649 ? 46.526 5.720 -95.235 1.00 93.44 649 LYS A O 1
ATOM 5017 N N . VAL A 1 650 ? 46.160 3.849 -94.045 1.00 94.56 650 VAL A N 1
ATOM 5018 C CA . VAL A 1 650 ? 45.584 4.507 -92.862 1.00 94.56 650 VAL A CA 1
ATOM 5019 C C . VAL A 1 650 ? 46.259 3.958 -91.612 1.00 94.56 650 VAL A C 1
ATOM 5021 O O . VAL A 1 650 ? 46.381 2.744 -91.461 1.00 94.56 650 VAL A O 1
ATOM 5024 N N . GLU A 1 651 ? 46.715 4.848 -90.737 1.00 93.38 651 GLU A N 1
ATOM 5025 C CA . GLU A 1 651 ? 47.414 4.515 -89.493 1.00 93.38 651 GLU A CA 1
ATOM 5026 C C . GLU A 1 651 ? 46.705 5.133 -88.288 1.00 93.38 651 GLU A C 1
ATOM 5028 O O . GLU A 1 651 ? 46.027 6.145 -88.413 1.00 93.38 651 GLU A O 1
ATOM 5033 N N . VAL A 1 652 ? 46.851 4.527 -87.111 1.00 92.81 652 VAL A N 1
ATOM 5034 C CA . VAL A 1 652 ? 46.316 5.068 -85.849 1.00 92.81 652 VAL A CA 1
ATOM 5035 C C . VAL A 1 652 ? 47.205 6.218 -85.371 1.00 92.81 652 VAL A C 1
ATOM 5037 O O . VAL A 1 652 ? 48.430 6.144 -85.483 1.00 92.81 652 VAL A O 1
ATOM 5040 N N . ASN A 1 653 ? 46.604 7.268 -84.811 1.00 91.00 653 ASN A N 1
ATOM 5041 C CA . ASN A 1 653 ? 47.339 8.387 -84.229 1.00 91.00 653 ASN A CA 1
ATOM 5042 C C . ASN A 1 653 ? 48.240 7.960 -83.062 1.00 91.00 653 ASN A C 1
ATOM 5044 O O . ASN A 1 653 ? 47.913 7.080 -82.264 1.00 91.00 653 ASN A O 1
ATOM 5048 N N . SER A 1 654 ? 49.374 8.651 -82.925 1.00 82.19 654 SER A N 1
ATOM 5049 C CA . SER A 1 654 ? 50.297 8.436 -81.808 1.00 82.19 654 SER A CA 1
ATOM 5050 C C . SER A 1 654 ? 49.591 8.648 -80.463 1.00 82.19 654 SER A C 1
ATOM 5052 O O . SER A 1 654 ? 48.919 9.658 -80.262 1.00 82.19 654 SER A O 1
ATOM 5054 N N . GLY A 1 655 ? 49.751 7.696 -79.539 1.00 77.75 655 GLY A N 1
ATOM 5055 C CA . GLY A 1 655 ? 49.124 7.714 -78.211 1.00 77.75 655 GLY A CA 1
ATOM 5056 C C . GLY A 1 655 ? 47.822 6.913 -78.097 1.00 77.75 655 GLY A C 1
ATOM 5057 O O . GLY A 1 655 ? 47.384 6.651 -76.979 1.00 77.75 655 GLY A O 1
ATOM 5058 N N . ILE A 1 656 ? 47.244 6.457 -79.211 1.00 85.88 656 ILE A N 1
ATOM 5059 C CA . ILE A 1 656 ? 46.077 5.567 -79.216 1.00 85.88 656 ILE A CA 1
ATOM 5060 C C . ILE A 1 656 ? 46.573 4.123 -79.344 1.00 85.88 656 ILE A C 1
ATOM 5062 O O . ILE A 1 656 ? 47.217 3.752 -80.323 1.00 85.88 656 ILE A O 1
ATOM 5066 N N . THR A 1 657 ? 46.312 3.301 -78.327 1.00 84.12 657 THR A N 1
ATOM 5067 C CA . THR A 1 657 ? 46.835 1.926 -78.235 1.00 84.12 657 THR A CA 1
ATOM 5068 C C . THR A 1 657 ? 45.727 0.929 -77.906 1.00 84.12 657 THR A C 1
ATOM 5070 O O . THR A 1 657 ? 44.739 1.275 -77.261 1.00 84.12 657 THR A O 1
ATOM 5073 N N . GLY A 1 658 ? 45.875 -0.322 -78.346 1.00 86.06 658 GLY A N 1
ATOM 5074 C CA . GLY A 1 658 ? 44.855 -1.359 -78.138 1.00 86.06 658 GLY A CA 1
ATOM 5075 C C . GLY A 1 658 ? 43.630 -1.212 -79.046 1.00 86.06 658 GLY A C 1
ATOM 5076 O O . GLY A 1 658 ? 42.528 -1.609 -78.664 1.00 86.06 658 GLY A O 1
ATOM 5077 N N . THR A 1 659 ? 43.801 -0.619 -80.230 1.00 90.31 659 THR A N 1
ATOM 5078 C CA . THR A 1 659 ? 42.818 -0.678 -81.319 1.00 90.31 659 THR A CA 1
ATOM 5079 C C . THR A 1 659 ? 42.855 -2.053 -81.987 1.00 90.31 659 THR A C 1
ATOM 5081 O O . THR A 1 659 ? 43.877 -2.741 -81.953 1.00 90.31 659 THR A O 1
ATOM 5084 N N . GLY A 1 660 ? 41.734 -2.488 -82.565 1.00 89.81 660 GLY A N 1
ATOM 5085 C CA . GLY A 1 660 ? 41.697 -3.727 -83.340 1.00 89.81 660 GLY A CA 1
ATOM 5086 C C . GLY A 1 660 ? 42.230 -3.543 -84.762 1.00 89.81 660 GLY A C 1
ATOM 5087 O O . GLY A 1 660 ? 42.718 -2.480 -85.148 1.00 89.81 660 GLY A O 1
ATOM 5088 N N . LEU A 1 661 ? 42.129 -4.601 -85.565 1.00 92.38 661 LEU A N 1
ATOM 5089 C CA . LEU A 1 661 ? 42.604 -4.602 -86.949 1.00 92.38 661 LEU A CA 1
ATOM 5090 C C . LEU A 1 661 ? 41.856 -3.565 -87.806 1.00 92.38 661 LEU A C 1
ATOM 5092 O O . LEU A 1 661 ? 40.625 -3.567 -87.850 1.00 92.38 661 LEU A O 1
ATOM 5096 N N . ILE A 1 662 ? 42.600 -2.727 -88.530 1.00 94.94 662 ILE A N 1
ATOM 5097 C CA . ILE A 1 662 ? 42.059 -1.732 -89.465 1.00 94.94 662 ILE A CA 1
ATOM 5098 C C . ILE A 1 662 ? 41.875 -2.381 -90.837 1.00 94.94 662 ILE A C 1
ATOM 5100 O O . ILE A 1 662 ? 42.820 -2.927 -91.404 1.00 94.94 662 ILE A O 1
ATOM 5104 N N . SER A 1 663 ? 40.669 -2.291 -91.388 1.00 94.19 663 SER A N 1
ATOM 5105 C CA . SER A 1 663 ? 40.350 -2.690 -92.763 1.00 94.19 663 SER A CA 1
ATOM 5106 C C . SER A 1 663 ? 40.068 -1.448 -93.598 1.00 94.19 663 SER A C 1
ATOM 5108 O O . SER A 1 663 ? 39.309 -0.591 -93.155 1.00 94.19 663 SER A O 1
ATOM 5110 N N . ILE A 1 664 ? 40.669 -1.350 -94.785 1.00 95.12 664 ILE A N 1
ATOM 5111 C CA . ILE A 1 664 ? 40.555 -0.192 -95.683 1.00 95.12 664 ILE A CA 1
ATOM 5112 C C . ILE A 1 664 ? 39.646 -0.548 -96.862 1.00 95.12 664 ILE A C 1
ATOM 5114 O O . ILE A 1 664 ? 39.798 -1.608 -97.467 1.00 95.12 664 ILE A O 1
ATOM 5118 N N . TYR A 1 665 ? 38.733 0.356 -97.211 1.00 94.88 665 TYR A N 1
ATOM 5119 C CA . TYR A 1 665 ? 37.792 0.215 -98.319 1.00 94.88 665 TYR A CA 1
ATOM 5120 C C . TYR A 1 665 ? 37.863 1.414 -99.260 1.00 94.88 665 TYR A C 1
ATOM 5122 O O . TYR A 1 665 ? 38.069 2.547 -98.823 1.00 94.88 665 TYR A O 1
ATOM 5130 N N . TYR A 1 666 ? 37.624 1.164 -100.546 1.00 95.50 666 TYR A N 1
ATOM 5131 C CA . TYR A 1 666 ? 37.642 2.180 -101.595 1.00 95.50 666 TYR A CA 1
ATOM 5132 C C . TYR A 1 666 ? 36.253 2.348 -102.195 1.00 95.50 666 TYR A C 1
ATOM 5134 O O . TYR A 1 666 ? 35.528 1.376 -102.395 1.00 95.50 666 TYR A O 1
ATOM 5142 N N . TYR A 1 667 ? 35.899 3.588 -102.504 1.00 94.81 667 TYR A N 1
ATOM 5143 C CA . TYR A 1 667 ? 34.619 3.954 -103.087 1.00 94.81 667 TYR A CA 1
ATOM 5144 C C . TYR A 1 667 ? 34.828 4.849 -104.304 1.00 94.81 667 TYR A C 1
ATOM 5146 O O . TYR A 1 667 ? 35.644 5.766 -104.262 1.00 94.81 667 TYR A O 1
ATOM 5154 N N . ASN A 1 668 ? 34.057 4.625 -105.367 1.00 92.19 668 ASN A N 1
ATOM 5155 C CA . ASN A 1 668 ? 33.988 5.508 -106.532 1.00 92.19 668 ASN A CA 1
ATOM 5156 C C . ASN A 1 668 ? 32.540 5.964 -106.724 1.00 92.19 668 ASN A C 1
ATOM 5158 O O . ASN A 1 668 ? 31.642 5.126 -106.804 1.00 92.19 668 ASN A O 1
ATOM 5162 N N . ASN A 1 669 ? 32.297 7.277 -106.763 1.00 85.25 669 ASN A N 1
ATOM 5163 C CA . ASN A 1 669 ? 30.953 7.860 -106.877 1.00 85.25 669 ASN A CA 1
ATOM 5164 C C . ASN A 1 669 ? 29.919 7.236 -105.909 1.00 85.25 669 ASN A C 1
ATOM 5166 O O . ASN A 1 669 ? 28.761 7.027 -106.264 1.00 85.25 669 ASN A O 1
ATOM 5170 N N . GLY A 1 670 ? 30.348 6.909 -104.685 1.00 84.06 670 GLY A N 1
ATOM 5171 C CA . GLY A 1 670 ? 29.503 6.316 -103.642 1.00 84.06 670 GLY A CA 1
ATOM 5172 C C . GLY A 1 670 ? 29.340 4.790 -103.697 1.00 84.06 670 GLY A C 1
ATOM 5173 O O . GLY A 1 670 ? 28.796 4.226 -102.751 1.00 84.06 670 GLY A O 1
ATOM 5174 N N . ALA A 1 671 ? 29.843 4.104 -104.728 1.00 89.06 671 ALA A N 1
ATOM 5175 C CA . ALA A 1 671 ? 29.830 2.642 -104.815 1.00 89.06 671 ALA A CA 1
ATOM 5176 C C . ALA A 1 671 ? 31.123 2.034 -104.246 1.00 89.06 671 ALA A C 1
ATOM 5178 O O . ALA A 1 671 ? 32.215 2.481 -104.602 1.00 89.06 671 ALA A O 1
ATOM 5179 N N . LYS A 1 672 ? 30.997 1.020 -103.377 1.00 93.25 672 LYS A N 1
ATOM 5180 C CA . LYS A 1 672 ? 32.130 0.275 -102.802 1.00 93.25 672 LYS A CA 1
ATOM 5181 C C . LYS A 1 672 ? 32.803 -0.562 -103.886 1.00 93.25 672 LYS A C 1
ATOM 5183 O O . LYS A 1 672 ? 32.118 -1.217 -104.666 1.00 93.25 672 LYS A O 1
ATOM 5188 N N . LEU A 1 673 ? 34.128 -0.539 -103.921 1.00 93.00 673 LEU A N 1
ATOM 5189 C CA . LEU A 1 673 ? 34.932 -1.375 -104.803 1.00 93.00 673 LEU A CA 1
ATOM 5190 C C . LEU A 1 673 ? 35.332 -2.665 -104.087 1.00 93.00 673 LEU A C 1
ATOM 5192 O O . LEU A 1 673 ? 35.563 -2.661 -102.876 1.00 93.00 673 LEU A O 1
ATOM 5196 N N . ASP A 1 674 ? 35.470 -3.743 -104.857 1.00 88.12 674 ASP A N 1
ATOM 5197 C CA . ASP A 1 674 ? 35.940 -5.034 -104.342 1.00 88.12 674 ASP A CA 1
ATOM 5198 C C . ASP A 1 674 ? 37.426 -5.000 -103.954 1.00 88.12 674 ASP A C 1
ATOM 5200 O O . ASP A 1 674 ? 37.887 -5.824 -103.168 1.00 88.12 674 ASP A O 1
ATOM 5204 N N . ASP A 1 675 ? 38.189 -4.057 -104.513 1.00 88.88 675 ASP A N 1
ATOM 5205 C CA . ASP A 1 675 ? 39.636 -3.991 -104.352 1.00 88.88 675 ASP A CA 1
ATOM 5206 C C . ASP A 1 675 ? 40.174 -2.566 -104.564 1.00 88.88 675 ASP A C 1
ATOM 5208 O O . ASP A 1 675 ? 39.439 -1.657 -104.965 1.00 88.88 675 ASP A O 1
ATOM 5212 N N . ALA A 1 676 ? 41.470 -2.363 -104.310 1.00 91.19 676 ALA A N 1
ATOM 5213 C CA . ALA A 1 676 ? 42.118 -1.076 -104.566 1.00 91.19 676 ALA A CA 1
ATOM 5214 C C . ALA A 1 676 ? 41.996 -0.667 -106.053 1.00 91.19 676 ALA A C 1
ATOM 5216 O O . ALA A 1 676 ? 42.195 -1.507 -106.938 1.00 91.19 676 ALA A O 1
ATOM 5217 N N . PRO A 1 677 ? 41.692 0.609 -106.356 1.00 92.44 677 PRO A N 1
ATOM 5218 C CA . PRO A 1 677 ? 41.390 1.045 -107.715 1.00 92.44 677 PRO A CA 1
ATOM 5219 C C . PRO A 1 677 ? 42.625 1.055 -108.621 1.00 92.44 677 PRO A C 1
ATOM 5221 O O . PRO A 1 677 ? 43.714 1.432 -108.190 1.00 92.44 677 PRO A O 1
ATOM 5224 N N . ALA A 1 678 ? 42.446 0.680 -109.890 1.00 89.12 678 ALA A N 1
ATOM 5225 C CA . ALA A 1 678 ? 43.482 0.763 -110.927 1.00 89.12 678 ALA A CA 1
ATOM 5226 C C . ALA A 1 678 ? 43.144 1.778 -112.031 1.00 89.12 678 ALA A C 1
ATOM 5228 O O . ALA A 1 678 ? 44.052 2.338 -112.641 1.00 89.12 678 ALA A O 1
ATOM 5229 N N . ASP A 1 679 ? 41.856 2.031 -112.281 1.00 88.62 679 ASP A N 1
ATOM 5230 C CA . ASP A 1 679 ? 41.403 2.880 -113.383 1.00 88.62 679 ASP A CA 1
ATOM 5231 C C . ASP A 1 679 ? 41.428 4.377 -113.040 1.00 88.62 679 ASP A C 1
ATOM 5233 O O . ASP A 1 679 ? 41.316 4.749 -111.867 1.00 88.62 679 ASP A O 1
ATOM 5237 N N . PRO A 1 680 ? 41.526 5.270 -114.044 1.00 87.56 680 PRO A N 1
ATOM 5238 C CA . PRO A 1 680 ? 41.457 6.708 -113.819 1.00 87.56 680 PRO A CA 1
ATOM 5239 C C . PRO A 1 680 ? 40.126 7.123 -113.180 1.00 87.56 680 PRO A C 1
ATOM 5241 O O . PRO A 1 680 ? 39.054 6.749 -113.655 1.00 87.56 680 PRO A O 1
ATOM 5244 N N . GLY A 1 681 ? 40.186 7.932 -112.126 1.00 89.19 681 GLY A N 1
ATOM 5245 C CA . GLY A 1 681 ? 39.010 8.348 -111.360 1.00 89.19 681 GLY A CA 1
ATOM 5246 C C . GLY A 1 681 ? 39.379 8.933 -110.002 1.00 89.19 681 GLY A C 1
ATOM 5247 O O . GLY A 1 681 ? 40.539 8.866 -109.596 1.00 89.19 681 GLY A O 1
ATOM 5248 N N . THR A 1 682 ? 38.396 9.509 -109.310 1.00 91.62 682 THR A N 1
ATOM 5249 C CA . THR A 1 682 ? 38.541 10.018 -107.939 1.00 91.62 682 THR A CA 1
ATOM 5250 C C . THR A 1 682 ? 37.888 9.046 -106.966 1.00 91.62 682 THR A C 1
ATOM 5252 O O . THR A 1 682 ? 36.728 8.674 -107.140 1.00 91.62 682 THR A O 1
ATOM 5255 N N . TYR A 1 683 ? 38.634 8.648 -105.940 1.00 94.44 683 TYR A N 1
ATOM 5256 C CA . TYR A 1 683 ? 38.252 7.601 -105.002 1.00 94.44 683 TYR A CA 1
ATOM 5257 C C . TYR A 1 683 ? 38.211 8.127 -103.572 1.00 94.44 683 TYR A C 1
ATOM 5259 O O . TYR A 1 683 ? 39.098 8.875 -103.165 1.00 94.44 683 TYR A O 1
ATOM 5267 N N . THR A 1 684 ? 37.206 7.696 -102.810 1.00 94.44 684 THR A N 1
ATOM 5268 C CA . THR A 1 684 ? 37.086 7.928 -101.364 1.00 94.44 684 THR A CA 1
ATOM 5269 C C . THR A 1 684 ? 37.542 6.690 -100.607 1.00 94.44 684 THR A C 1
ATOM 5271 O O . THR A 1 684 ? 37.215 5.566 -100.992 1.00 94.44 684 THR A O 1
ATOM 5274 N N . VAL A 1 685 ? 38.276 6.893 -99.520 1.00 96.19 685 VAL A N 1
ATOM 5275 C CA . VAL A 1 685 ? 38.772 5.836 -98.645 1.00 96.19 685 VAL A CA 1
ATOM 5276 C C . VAL A 1 685 ? 38.003 5.871 -97.339 1.00 96.19 685 VAL A C 1
ATOM 5278 O O . VAL A 1 685 ? 37.852 6.925 -96.735 1.00 96.19 685 VAL A O 1
ATOM 5281 N N . LYS A 1 686 ? 37.526 4.709 -96.900 1.00 96.25 686 LYS A N 1
ATOM 5282 C CA . LYS A 1 686 ? 36.907 4.518 -95.586 1.00 96.25 686 LYS A CA 1
ATOM 5283 C C . LYS A 1 686 ? 37.594 3.375 -94.855 1.00 96.25 686 LYS A C 1
ATOM 5285 O O . LYS A 1 686 ? 38.181 2.509 -95.502 1.00 96.25 686 LYS A O 1
ATOM 5290 N N . ILE A 1 687 ? 37.494 3.333 -93.531 1.00 96.19 687 ILE A N 1
ATOM 5291 C CA . ILE A 1 687 ? 37.998 2.216 -92.727 1.00 96.19 687 ILE A CA 1
ATOM 5292 C C . ILE A 1 687 ? 36.919 1.620 -91.832 1.00 96.19 687 ILE A C 1
ATOM 5294 O O . ILE A 1 687 ? 36.020 2.319 -91.386 1.00 96.19 687 ILE A O 1
ATOM 5298 N N . SER A 1 688 ? 37.055 0.344 -91.494 1.00 94.62 688 SER A N 1
ATOM 5299 C CA . SER A 1 688 ? 36.432 -0.233 -90.299 1.00 94.62 688 SER A CA 1
ATOM 5300 C C . SER A 1 688 ? 37.522 -0.762 -89.384 1.00 94.62 688 SER A C 1
ATOM 5302 O O . SER A 1 688 ? 38.488 -1.355 -89.867 1.00 94.62 688 SER A O 1
ATOM 5304 N N . VAL A 1 689 ? 37.356 -0.611 -88.078 1.00 94.88 689 VAL A N 1
ATOM 5305 C CA . VAL A 1 689 ? 38.296 -1.134 -87.086 1.00 94.88 689 VAL A CA 1
ATOM 5306 C C . VAL A 1 689 ? 37.598 -2.222 -86.291 1.00 94.88 689 VAL A C 1
ATOM 5308 O O . VAL A 1 689 ? 36.521 -1.999 -85.738 1.00 94.88 689 VAL A O 1
ATOM 5311 N N . ALA A 1 690 ? 38.190 -3.416 -86.272 1.00 93.25 690 ALA A N 1
ATOM 5312 C CA . ALA A 1 690 ? 37.705 -4.517 -85.450 1.00 93.25 690 ALA A CA 1
ATOM 5313 C C . ALA A 1 690 ? 37.805 -4.165 -83.955 1.00 93.25 690 ALA A C 1
ATOM 5315 O O . ALA A 1 690 ? 38.496 -3.222 -83.566 1.00 93.25 690 ALA A O 1
ATOM 5316 N N . GLU A 1 691 ? 37.126 -4.929 -83.102 1.00 91.00 691 GLU A N 1
ATOM 5317 C CA . GLU A 1 691 ? 37.246 -4.739 -81.658 1.00 91.00 691 GLU A CA 1
ATOM 5318 C C . GLU A 1 691 ? 38.694 -4.992 -81.211 1.00 91.00 691 GLU A C 1
ATOM 5320 O O . GLU A 1 691 ? 39.298 -5.998 -81.583 1.00 91.00 691 GLU A O 1
ATOM 5325 N N . GLY A 1 692 ? 39.248 -4.056 -80.441 1.00 89.38 692 GLY A N 1
ATOM 5326 C CA . GLY A 1 692 ? 40.579 -4.160 -79.850 1.00 89.38 692 GLY A CA 1
ATOM 5327 C C . GLY A 1 692 ? 40.518 -4.394 -78.346 1.00 89.38 692 GLY A C 1
ATOM 5328 O O . GLY A 1 692 ? 39.440 -4.535 -77.763 1.00 89.38 692 GLY A O 1
ATOM 5329 N N . ASP A 1 693 ? 41.681 -4.395 -77.701 1.00 86.75 693 ASP A N 1
ATOM 5330 C CA . ASP A 1 693 ? 41.779 -4.542 -76.248 1.00 86.75 693 ASP A CA 1
ATOM 5331 C C . ASP A 1 693 ? 41.108 -3.377 -75.514 1.00 86.75 693 ASP A C 1
ATOM 5333 O O . ASP A 1 693 ? 40.401 -3.605 -74.538 1.00 86.75 693 ASP A O 1
ATOM 5337 N N . ASN A 1 694 ? 41.259 -2.149 -76.020 1.00 88.62 694 ASN A N 1
ATOM 5338 C CA . ASN A 1 694 ? 40.820 -0.926 -75.341 1.00 88.62 694 ASN A CA 1
ATOM 5339 C C . ASN A 1 694 ? 39.629 -0.226 -76.009 1.00 88.62 694 ASN A C 1
ATOM 5341 O O . ASN A 1 694 ? 38.981 0.615 -75.387 1.00 88.62 694 ASN A O 1
ATOM 5345 N N . TYR A 1 695 ? 39.326 -0.562 -77.264 1.00 90.75 695 TYR A N 1
ATOM 5346 C CA . TYR A 1 695 ? 38.309 0.116 -78.069 1.00 90.75 695 TYR A CA 1
ATOM 5347 C C . TYR A 1 695 ? 37.319 -0.875 -78.675 1.00 90.75 695 TYR A C 1
ATOM 5349 O O . TYR A 1 695 ? 37.684 -1.982 -79.075 1.00 90.75 695 TYR A O 1
ATOM 5357 N N . LYS A 1 696 ? 36.053 -0.461 -78.753 1.00 91.38 696 LYS A N 1
ATOM 5358 C CA . LYS A 1 696 ? 34.987 -1.205 -79.431 1.00 91.38 696 LYS A CA 1
ATOM 5359 C C . LYS A 1 696 ? 35.270 -1.268 -80.933 1.00 91.38 696 LYS A C 1
ATOM 5361 O O . LYS A 1 696 ? 35.939 -0.388 -81.477 1.00 91.38 696 LYS A O 1
ATOM 5366 N N . ALA A 1 697 ? 34.711 -2.274 -81.606 1.00 91.69 697 ALA A N 1
ATOM 5367 C CA . ALA A 1 697 ? 34.651 -2.254 -83.064 1.00 91.69 697 ALA A CA 1
ATOM 5368 C C . ALA A 1 697 ? 33.896 -1.001 -83.539 1.00 91.69 697 ALA A C 1
ATOM 5370 O O . ALA A 1 697 ? 32.911 -0.591 -82.917 1.00 91.69 697 ALA A O 1
ATOM 5371 N N . THR A 1 698 ? 34.332 -0.396 -84.642 1.00 91.06 698 THR A N 1
ATOM 5372 C CA . THR A 1 698 ? 33.601 0.722 -85.251 1.00 91.06 698 THR A CA 1
ATOM 5373 C C . THR A 1 698 ? 32.273 0.209 -85.795 1.00 91.06 698 THR A C 1
ATOM 5375 O O . THR A 1 698 ? 32.268 -0.708 -86.617 1.00 91.06 698 THR A O 1
ATOM 5378 N N . ALA A 1 699 ? 31.159 0.788 -85.344 1.00 85.75 699 ALA A N 1
ATOM 5379 C CA . ALA A 1 699 ? 29.826 0.397 -85.805 1.00 85.75 699 ALA A CA 1
ATOM 5380 C C . ALA A 1 699 ? 29.607 0.732 -87.291 1.00 85.75 699 ALA A C 1
ATOM 5382 O O . ALA A 1 699 ? 29.015 -0.062 -88.017 1.00 85.75 699 ALA A O 1
ATOM 5383 N N . ASP A 1 700 ? 30.146 1.870 -87.731 1.00 88.75 700 ASP A N 1
ATOM 5384 C CA . ASP A 1 700 ? 30.095 2.353 -89.108 1.00 88.75 700 ASP A CA 1
ATOM 5385 C C . ASP A 1 700 ? 31.506 2.476 -89.698 1.00 88.75 700 ASP A C 1
ATOM 5387 O O . ASP A 1 700 ? 32.497 2.593 -88.971 1.00 88.75 700 ASP A O 1
ATOM 5391 N N . GLU A 1 701 ? 31.601 2.481 -91.030 1.00 93.50 701 GLU A N 1
ATOM 5392 C CA . GLU A 1 701 ? 32.855 2.791 -91.716 1.00 93.50 701 GLU A CA 1
ATOM 5393 C C . GLU A 1 701 ? 33.243 4.259 -91.464 1.00 93.50 701 GLU A C 1
ATOM 5395 O O . GLU A 1 701 ? 32.527 5.185 -91.855 1.00 93.50 701 GLU A O 1
ATOM 5400 N N . LEU A 1 702 ? 34.395 4.470 -90.833 1.00 95.06 702 LEU A N 1
ATOM 5401 C CA . LEU A 1 702 ? 34.958 5.785 -90.565 1.00 95.06 702 LEU A CA 1
ATOM 5402 C C . LEU A 1 702 ? 35.579 6.363 -91.837 1.00 95.06 702 LEU A C 1
ATOM 5404 O O . LEU A 1 702 ? 36.258 5.671 -92.595 1.00 95.06 702 LEU A O 1
ATOM 5408 N N . THR A 1 703 ? 35.370 7.651 -92.057 1.00 94.38 703 THR A N 1
ATOM 5409 C CA . THR A 1 703 ? 35.959 8.410 -93.159 1.00 94.38 703 THR A CA 1
ATOM 5410 C C . THR A 1 703 ? 36.075 9.860 -92.737 1.00 94.38 703 THR A C 1
ATOM 5412 O O . THR A 1 703 ? 35.283 10.333 -91.923 1.00 94.38 703 THR A O 1
ATOM 5415 N N . ASP A 1 704 ? 37.019 10.570 -93.334 1.00 93.38 704 ASP A N 1
ATOM 5416 C CA . ASP A 1 704 ? 37.099 12.025 -93.272 1.00 93.38 704 ASP A CA 1
ATOM 5417 C C . ASP A 1 704 ? 36.936 12.598 -94.696 1.00 93.38 704 ASP A C 1
ATOM 5419 O O . ASP A 1 704 ? 37.264 11.888 -95.658 1.00 93.38 704 ASP A O 1
ATOM 5423 N N . PRO A 1 705 ? 36.404 13.824 -94.883 1.00 89.81 705 PRO A N 1
ATOM 5424 C CA . PRO A 1 705 ? 36.315 14.456 -96.200 1.00 89.81 705 PRO A CA 1
ATOM 5425 C C . PRO A 1 705 ? 37.630 14.468 -96.993 1.00 89.81 705 PRO A C 1
ATOM 5427 O O . PRO A 1 705 ? 37.594 14.365 -98.221 1.00 89.81 705 PRO A O 1
ATOM 5430 N N . ASP A 1 706 ? 38.777 14.523 -96.310 1.00 91.94 706 ASP A N 1
ATOM 5431 C CA . ASP A 1 706 ? 40.095 14.576 -96.949 1.00 91.94 706 ASP A CA 1
ATOM 5432 C C . ASP A 1 706 ? 40.641 13.194 -97.351 1.00 91.94 706 ASP A C 1
ATOM 5434 O O . ASP A 1 706 ? 41.685 13.093 -98.003 1.00 91.94 706 ASP A O 1
ATOM 5438 N N . TRP A 1 707 ? 39.936 12.103 -97.028 1.00 95.81 707 TRP A N 1
ATOM 5439 C CA . TRP A 1 707 ? 40.341 10.737 -97.382 1.00 95.81 707 TRP A CA 1
ATOM 5440 C C . TRP A 1 707 ? 39.975 10.410 -98.832 1.00 95.81 707 TRP A C 1
ATOM 5442 O O . TRP A 1 707 ? 39.212 9.488 -99.123 1.00 95.81 707 TRP A O 1
ATOM 5452 N N . THR A 1 708 ? 40.510 11.192 -99.771 1.00 93.31 708 THR A N 1
ATOM 5453 C CA . THR A 1 708 ? 40.304 11.015 -101.212 1.00 93.31 708 THR A CA 1
ATOM 5454 C C . THR A 1 708 ? 41.616 11.080 -101.999 1.00 93.31 708 THR A C 1
ATOM 5456 O O . THR A 1 708 ? 42.596 11.690 -101.563 1.00 93.31 708 THR A O 1
ATOM 5459 N N . PHE A 1 709 ? 41.663 10.428 -103.165 1.00 93.56 709 PHE A N 1
ATOM 5460 C CA . PHE A 1 709 ? 42.761 10.561 -104.135 1.00 93.56 709 PHE A CA 1
ATOM 5461 C C . PHE A 1 709 ? 42.282 10.325 -105.576 1.00 93.56 709 PHE A C 1
ATOM 5463 O O . PHE A 1 709 ? 41.261 9.677 -105.797 1.00 93.56 709 PHE A O 1
ATOM 5470 N N . THR A 1 710 ? 43.036 10.822 -106.562 1.00 91.56 710 THR A N 1
ATOM 5471 C CA . THR A 1 710 ? 42.709 10.708 -107.997 1.00 91.56 710 THR A CA 1
ATOM 5472 C C . THR A 1 710 ? 43.792 9.943 -108.755 1.00 91.56 710 THR A C 1
ATOM 5474 O O . THR A 1 710 ? 44.968 10.132 -108.460 1.00 91.56 710 THR A O 1
ATOM 5477 N N . ILE A 1 711 ? 43.401 9.104 -109.721 1.00 90.94 711 ILE A N 1
ATOM 5478 C CA . ILE A 1 711 ? 44.297 8.441 -110.686 1.00 90.94 711 ILE A CA 1
ATOM 5479 C C . ILE A 1 711 ? 44.204 9.148 -112.060 1.00 90.94 711 ILE A C 1
ATOM 5481 O O . ILE A 1 711 ? 43.112 9.255 -112.621 1.00 90.94 711 ILE A O 1
ATOM 5485 N N . ASP A 1 712 ? 45.335 9.605 -112.610 1.00 84.88 712 ASP A N 1
ATOM 5486 C CA . ASP A 1 712 ? 45.472 10.407 -113.842 1.00 84.88 712 ASP A CA 1
ATOM 5487 C C . ASP A 1 712 ? 45.683 9.563 -115.125 1.00 84.88 712 ASP A C 1
ATOM 5489 O O . ASP A 1 712 ? 46.222 8.459 -115.072 1.00 84.88 712 ASP A O 1
ATOM 5493 N N . LYS A 1 713 ? 45.323 10.087 -116.315 1.00 80.81 713 LYS A N 1
ATOM 5494 C CA . LYS A 1 713 ? 45.508 9.424 -117.638 1.00 80.81 713 LYS A CA 1
ATOM 5495 C C . LYS A 1 713 ? 46.940 9.567 -118.215 1.00 80.81 713 LYS A C 1
ATOM 5497 O O . LYS A 1 713 ? 47.616 10.557 -117.951 1.00 80.81 713 LYS A O 1
ATOM 5502 N N . LYS A 1 714 ? 47.372 8.633 -119.085 1.00 77.94 714 LYS A N 1
ATOM 5503 C CA . LYS A 1 714 ? 48.706 8.594 -119.753 1.00 77.94 714 LYS A CA 1
ATOM 5504 C C . LYS A 1 714 ? 48.770 9.393 -121.082 1.00 77.94 714 LYS A C 1
ATOM 5506 O O . LYS A 1 714 ? 47.804 9.380 -121.839 1.00 77.94 714 LYS A O 1
ATOM 5511 N N . GLN A 1 715 ? 49.907 10.042 -121.395 1.00 78.00 715 GLN A N 1
ATOM 5512 C CA . GLN A 1 715 ? 50.159 10.857 -122.616 1.00 78.00 715 GLN A CA 1
ATOM 5513 C C . GLN A 1 715 ? 51.307 10.302 -123.508 1.00 78.00 715 GLN A C 1
ATOM 5515 O O . GLN A 1 715 ? 52.237 9.693 -122.981 1.00 78.00 715 GLN A O 1
ATOM 5520 N N . TYR A 1 716 ? 51.279 10.551 -124.834 1.00 78.94 716 TYR A N 1
ATOM 5521 C CA . TYR A 1 716 ? 52.274 10.112 -125.846 1.00 78.94 716 TYR A CA 1
ATOM 5522 C C . TYR A 1 716 ? 52.896 11.282 -126.644 1.00 78.94 716 TYR A C 1
ATOM 5524 O O . TYR A 1 716 ? 52.221 12.278 -126.873 1.00 78.94 716 TYR A O 1
ATOM 5532 N N . ASN A 1 717 ? 54.145 11.157 -127.130 1.00 80.44 717 ASN A N 1
ATOM 5533 C CA . ASN A 1 717 ? 54.885 12.210 -127.868 1.00 80.44 717 ASN A CA 1
ATOM 5534 C C . ASN A 1 717 ? 54.820 12.057 -129.410 1.00 80.44 717 ASN A C 1
ATOM 5536 O O . ASN A 1 717 ? 54.833 10.936 -129.914 1.00 80.44 717 ASN A O 1
ATOM 5540 N N . ILE A 1 718 ? 54.846 13.170 -130.163 1.00 78.50 718 ILE A N 1
ATOM 5541 C CA . ILE A 1 718 ? 54.801 13.237 -131.644 1.00 78.50 718 ILE A CA 1
ATOM 5542 C C . ILE A 1 718 ? 56.056 13.947 -132.187 1.00 78.50 718 ILE A C 1
ATOM 5544 O O . ILE A 1 718 ? 56.382 15.053 -131.757 1.00 78.50 718 ILE A O 1
ATOM 5548 N N . THR A 1 719 ? 56.749 13.350 -133.165 1.00 82.12 719 THR A N 1
ATOM 5549 C CA . THR A 1 719 ? 57.988 13.898 -133.760 1.00 82.12 719 THR A CA 1
ATOM 5550 C C . THR A 1 719 ? 57.991 13.833 -135.298 1.00 82.12 719 THR A C 1
ATOM 5552 O O . THR A 1 719 ? 57.489 12.881 -135.891 1.00 82.12 719 THR A O 1
ATOM 5555 N N . ILE A 1 720 ? 58.563 14.852 -135.966 1.00 81.88 720 ILE A N 1
ATOM 5556 C CA . ILE A 1 720 ? 58.706 14.917 -137.437 1.00 81.88 720 ILE A CA 1
ATOM 5557 C C . ILE A 1 720 ? 60.135 14.544 -137.859 1.00 81.88 720 ILE A C 1
ATOM 5559 O O . ILE A 1 720 ? 61.105 15.067 -137.312 1.00 81.88 720 ILE A O 1
ATOM 5563 N N . ALA A 1 721 ? 60.269 13.670 -138.861 1.00 80.00 721 ALA A N 1
ATOM 5564 C CA . ALA A 1 721 ? 61.563 13.215 -139.378 1.00 80.00 721 ALA A CA 1
ATOM 5565 C C . ALA A 1 721 ? 62.357 14.337 -140.088 1.00 80.00 721 ALA A C 1
ATOM 5567 O O . ALA A 1 721 ? 61.781 15.158 -140.795 1.00 80.00 721 ALA A O 1
ATOM 5568 N N . SER A 1 722 ? 63.689 14.350 -139.943 1.00 72.19 722 SER A N 1
ATOM 5569 C CA . SER A 1 722 ? 64.612 15.360 -140.497 1.00 72.19 722 SER A CA 1
ATOM 5570 C C . SER A 1 722 ? 65.954 14.714 -140.909 1.00 72.19 722 SER A C 1
ATOM 5572 O O . SER A 1 722 ? 66.361 13.754 -140.252 1.00 72.19 722 SER A O 1
ATOM 5574 N N . PRO A 1 723 ? 66.668 15.202 -141.951 1.00 79.19 723 PRO A N 1
ATOM 5575 C CA . PRO A 1 723 ? 66.309 16.321 -142.820 1.00 79.19 723 PRO A CA 1
ATOM 5576 C C . PRO A 1 723 ? 65.311 15.918 -143.906 1.00 79.19 723 PRO A C 1
ATOM 5578 O O . PRO A 1 723 ? 65.470 14.901 -144.582 1.00 79.19 723 PRO A O 1
ATOM 5581 N N . ILE A 1 724 ? 64.315 16.773 -144.130 1.00 79.06 724 ILE A N 1
ATOM 5582 C CA . ILE A 1 724 ? 63.415 16.656 -145.280 1.00 79.06 724 ILE A CA 1
ATOM 5583 C C . ILE A 1 724 ? 64.058 17.418 -146.440 1.00 79.06 724 ILE A C 1
ATOM 5585 O O . ILE A 1 724 ? 64.351 18.606 -146.325 1.00 79.06 724 ILE A O 1
ATOM 5589 N N . LYS A 1 725 ? 64.320 16.728 -147.555 1.00 76.94 725 LYS A N 1
ATOM 5590 C CA . LYS A 1 725 ? 64.831 17.348 -148.786 1.00 76.94 725 LYS A CA 1
ATOM 5591 C C . LYS A 1 725 ? 63.667 17.684 -149.717 1.00 76.94 725 LYS A C 1
ATOM 5593 O O . LYS A 1 725 ? 62.719 16.912 -149.812 1.00 76.94 725 LYS A O 1
ATOM 5598 N N . ASN A 1 726 ? 63.780 18.796 -150.444 1.00 80.38 726 ASN A N 1
ATOM 5599 C CA . ASN A 1 726 ? 62.836 19.217 -151.488 1.00 80.38 726 ASN A CA 1
ATOM 5600 C C . ASN A 1 726 ? 61.392 19.491 -151.001 1.00 80.38 726 ASN A C 1
ATOM 5602 O O . ASN A 1 726 ? 60.440 19.323 -151.760 1.00 80.38 726 ASN A O 1
ATOM 5606 N N . GLY A 1 727 ? 61.224 19.937 -149.751 1.00 81.50 727 GLY A N 1
ATOM 5607 C CA . GLY A 1 727 ? 59.940 20.340 -149.159 1.00 81.50 727 GLY A CA 1
ATOM 5608 C C . GLY A 1 727 ? 59.998 20.421 -147.627 1.00 81.50 727 GLY A C 1
ATOM 5609 O O . GLY A 1 727 ? 61.079 20.306 -147.049 1.00 81.50 727 GLY A O 1
ATOM 5610 N N . THR A 1 728 ? 58.847 20.585 -146.966 1.00 78.56 728 THR A N 1
ATOM 5611 C CA . THR A 1 728 ? 58.700 20.546 -145.494 1.00 78.56 728 THR A CA 1
ATOM 5612 C C . THR A 1 728 ? 57.496 19.706 -145.045 1.00 78.56 728 THR A C 1
ATOM 5614 O O . THR A 1 728 ? 56.541 19.523 -145.803 1.00 78.56 728 THR A O 1
ATOM 5617 N N . VAL A 1 729 ? 57.542 19.200 -143.803 1.00 83.62 729 VAL A N 1
ATOM 5618 C CA . VAL A 1 729 ? 56.407 18.579 -143.089 1.00 83.62 729 VAL A CA 1
ATOM 5619 C C . VAL A 1 729 ? 56.322 19.163 -141.672 1.00 83.62 729 VAL A C 1
ATOM 5621 O O . VAL A 1 729 ? 57.359 19.328 -141.033 1.00 83.62 729 VAL A O 1
ATOM 5624 N N . THR A 1 730 ? 55.122 19.470 -141.169 1.00 78.50 730 THR A N 1
ATOM 5625 C CA . THR A 1 730 ? 54.872 19.924 -139.780 1.00 78.50 730 THR A CA 1
ATOM 5626 C C . THR A 1 730 ? 53.663 19.215 -139.154 1.00 78.50 730 THR A C 1
ATOM 5628 O O . THR A 1 730 ? 52.764 18.810 -139.887 1.00 78.50 730 THR A O 1
ATOM 5631 N N . ALA A 1 731 ? 53.637 19.069 -137.820 1.00 83.62 731 ALA A N 1
ATOM 5632 C CA . ALA A 1 731 ? 52.491 18.576 -137.032 1.00 83.62 731 ALA A CA 1
ATOM 5633 C C . ALA A 1 731 ? 51.860 19.698 -136.190 1.00 83.62 731 ALA A C 1
ATOM 5635 O O . ALA A 1 731 ? 52.546 20.661 -135.848 1.00 83.62 731 ALA A O 1
ATOM 5636 N N . ASP A 1 732 ? 50.583 19.558 -135.824 1.00 82.44 732 ASP A N 1
ATOM 5637 C CA . ASP A 1 732 ? 49.850 20.521 -134.988 1.00 82.44 732 ASP A CA 1
ATOM 5638 C C . ASP A 1 732 ? 50.085 20.361 -133.473 1.00 82.44 732 ASP A C 1
ATOM 5640 O O . ASP A 1 732 ? 49.901 21.321 -132.725 1.00 82.44 732 ASP A O 1
ATOM 5644 N N . LYS A 1 733 ? 50.509 19.177 -133.010 1.00 81.69 733 LYS A N 1
ATOM 5645 C CA . LYS A 1 733 ? 50.712 18.862 -131.584 1.00 81.69 733 LYS A CA 1
ATOM 5646 C C . LYS A 1 733 ? 52.035 18.144 -131.325 1.00 81.69 733 LYS A C 1
ATOM 5648 O O . LYS A 1 733 ? 52.506 17.378 -132.163 1.00 81.69 733 LYS A O 1
ATOM 5653 N N . ALA A 1 734 ? 52.600 18.376 -130.137 1.00 80.75 734 ALA A N 1
ATOM 5654 C CA . ALA A 1 734 ? 53.819 17.717 -129.655 1.00 80.75 734 ALA A CA 1
ATOM 5655 C C . ALA A 1 734 ? 53.533 16.473 -128.793 1.00 80.75 734 ALA A C 1
ATOM 5657 O O . ALA A 1 734 ? 54.360 15.564 -128.751 1.00 80.75 734 ALA A O 1
ATOM 5658 N N . THR A 1 735 ? 52.369 16.412 -128.137 1.00 79.88 735 THR A N 1
ATOM 5659 C CA . THR A 1 735 ? 51.881 15.239 -127.400 1.00 79.88 735 THR A CA 1
ATOM 5660 C C . THR A 1 735 ? 50.385 15.032 -127.631 1.00 79.88 735 THR A C 1
ATOM 5662 O O . THR A 1 735 ? 49.678 15.955 -128.035 1.00 79.88 735 THR A O 1
ATOM 5665 N N . ALA A 1 736 ? 49.913 13.810 -127.412 1.00 77.44 736 ALA A N 1
ATOM 5666 C CA . ALA A 1 736 ? 48.519 13.416 -127.553 1.00 77.44 736 ALA A CA 1
ATOM 5667 C C . ALA A 1 736 ? 48.200 12.258 -126.600 1.00 77.44 736 ALA A C 1
ATOM 5669 O O . ALA A 1 736 ? 49.046 11.401 -126.336 1.00 77.44 736 ALA A O 1
ATOM 5670 N N . THR A 1 737 ? 46.978 12.226 -126.079 1.00 76.75 737 THR A N 1
ATOM 5671 C CA . THR A 1 737 ? 46.442 11.027 -125.417 1.00 76.75 737 THR A CA 1
ATOM 5672 C C . THR A 1 737 ? 45.911 10.040 -126.457 1.00 76.75 737 THR A C 1
ATOM 5674 O O . THR A 1 737 ? 45.715 10.377 -127.625 1.00 76.75 737 THR A O 1
ATOM 5677 N N . GLU A 1 738 ? 45.714 8.789 -126.059 1.00 68.12 738 GLU A N 1
ATOM 5678 C CA . GLU A 1 738 ? 45.148 7.771 -126.944 1.00 68.12 738 GLU A CA 1
ATOM 5679 C C . GLU A 1 738 ? 43.775 8.188 -127.500 1.00 68.12 738 GLU A C 1
ATOM 5681 O O . GLU A 1 738 ? 42.931 8.696 -126.760 1.00 68.12 738 GLU A O 1
ATOM 5686 N N . GLY A 1 739 ? 43.548 7.990 -128.805 1.00 69.50 739 GLY A N 1
ATOM 5687 C CA . GLY A 1 739 ? 42.311 8.397 -129.486 1.00 69.50 739 GLY A CA 1
ATOM 5688 C C . GLY A 1 739 ? 42.260 9.870 -129.916 1.00 69.50 739 GLY A C 1
ATOM 5689 O O . GLY A 1 739 ? 41.298 10.289 -130.562 1.00 69.50 739 GLY A O 1
ATOM 5690 N N . GLU A 1 740 ? 43.289 10.662 -129.611 1.00 75.75 740 GLU A N 1
ATOM 5691 C CA . GLU A 1 740 ? 43.383 12.062 -130.018 1.00 75.75 740 GLU A CA 1
ATOM 5692 C C . GLU A 1 740 ? 43.946 12.202 -131.456 1.00 75.75 740 GLU A C 1
ATOM 5694 O O . GLU A 1 740 ? 44.874 11.499 -131.864 1.00 75.75 740 GLU A O 1
ATOM 5699 N N . THR A 1 741 ? 43.363 13.098 -132.268 1.00 73.56 741 THR A N 1
ATOM 5700 C CA . THR A 1 741 ? 43.740 13.299 -133.687 1.00 73.56 741 THR A CA 1
ATOM 5701 C C . THR A 1 741 ? 44.897 14.297 -133.844 1.00 73.56 741 THR A C 1
ATOM 5703 O O . THR A 1 741 ? 44.907 15.329 -133.167 1.00 73.56 741 THR A O 1
ATOM 5706 N N . VAL A 1 742 ? 45.826 14.001 -134.768 1.00 78.31 742 VAL A N 1
ATOM 5707 C CA . VAL A 1 742 ? 47.022 14.796 -135.116 1.00 78.31 742 VAL A CA 1
ATOM 5708 C C . VAL A 1 742 ? 47.034 15.107 -136.621 1.00 78.31 742 VAL A C 1
ATOM 5710 O O . VAL A 1 742 ? 46.865 14.221 -137.465 1.00 78.31 742 VAL A O 1
ATOM 5713 N N . THR A 1 743 ? 47.263 16.365 -136.990 1.00 75.56 743 THR A N 1
ATOM 5714 C CA . THR A 1 743 ? 47.228 16.846 -138.385 1.00 75.56 743 THR A CA 1
ATOM 5715 C C . THR A 1 743 ? 48.632 17.149 -138.907 1.00 75.56 743 THR A C 1
ATOM 5717 O O . THR A 1 743 ? 49.412 17.806 -138.222 1.00 75.56 743 THR A O 1
ATOM 5720 N N . LEU A 1 744 ? 48.952 16.710 -140.136 1.00 82.50 744 LEU A N 1
ATOM 5721 C CA . LEU A 1 744 ? 50.263 16.915 -140.768 1.00 82.50 744 LEU A CA 1
ATOM 5722 C C . LEU A 1 744 ? 50.167 17.788 -142.028 1.00 82.50 744 LEU A C 1
ATOM 5724 O O . LEU A 1 744 ? 49.454 17.458 -142.974 1.00 82.50 744 LEU A O 1
ATOM 5728 N N . THR A 1 745 ? 50.947 18.866 -142.099 1.00 78.81 745 THR A N 1
ATOM 5729 C CA . THR A 1 745 ? 51.005 19.742 -143.285 1.00 78.81 745 THR A CA 1
ATOM 5730 C C . THR A 1 745 ? 52.261 19.451 -144.099 1.00 78.81 745 THR A C 1
ATOM 5732 O O . THR A 1 745 ? 53.359 19.543 -143.562 1.00 78.81 745 THR A O 1
ATOM 5735 N N . VAL A 1 746 ? 52.115 19.113 -145.388 1.00 80.50 746 VAL A N 1
ATOM 5736 C CA . VAL A 1 746 ? 53.229 18.812 -146.312 1.00 80.50 746 VAL A CA 1
ATOM 5737 C C . VAL A 1 746 ? 53.302 19.879 -147.404 1.00 80.50 746 VAL A C 1
ATOM 5739 O O . VAL A 1 746 ? 52.311 20.090 -148.099 1.00 80.50 746 VAL A O 1
ATOM 5742 N N . ASN A 1 747 ? 54.468 20.502 -147.599 1.00 80.81 747 ASN A N 1
ATOM 5743 C CA . ASN A 1 747 ? 54.675 21.543 -148.612 1.00 80.81 747 ASN A CA 1
ATOM 5744 C C . ASN A 1 747 ? 55.892 21.218 -149.512 1.00 80.81 747 ASN A C 1
ATOM 5746 O O . ASN A 1 747 ? 57.031 21.459 -149.100 1.00 80.81 747 ASN A O 1
ATOM 5750 N N . PRO A 1 748 ? 55.695 20.620 -150.706 1.00 82.62 748 PRO A N 1
ATOM 5751 C CA . PRO A 1 748 ? 56.780 20.312 -151.645 1.00 82.62 748 PRO A CA 1
ATOM 5752 C C . PRO A 1 748 ? 57.458 21.571 -152.221 1.00 82.62 748 PRO A C 1
ATOM 5754 O O . PRO A 1 748 ? 56.802 22.584 -152.455 1.00 82.62 748 PRO A O 1
ATOM 5757 N N . ALA A 1 749 ? 58.769 21.516 -152.481 1.00 79.88 749 ALA A N 1
ATOM 5758 C CA . ALA A 1 749 ? 59.504 22.585 -153.165 1.00 79.88 749 ALA A CA 1
ATOM 5759 C C . ALA A 1 749 ? 59.216 22.594 -154.681 1.00 79.88 749 ALA A C 1
ATOM 5761 O O . ALA A 1 749 ? 58.875 21.565 -155.261 1.00 79.88 749 ALA A O 1
ATOM 5762 N N . SER A 1 750 ? 59.389 23.748 -155.340 1.00 74.38 750 SER A N 1
ATOM 5763 C CA . SER A 1 750 ? 59.110 23.903 -156.779 1.00 74.38 750 SER A CA 1
ATOM 5764 C C . SER A 1 750 ? 59.840 22.852 -157.630 1.00 74.38 750 SER A C 1
ATOM 5766 O O . SER A 1 750 ? 61.043 22.644 -157.467 1.00 74.38 750 SER A O 1
ATOM 5768 N N . GLY A 1 751 ? 59.104 22.185 -158.525 1.00 74.19 751 GLY A N 1
ATOM 5769 C CA . GLY A 1 751 ? 59.592 21.066 -159.342 1.00 74.19 751 GLY A CA 1
ATOM 5770 C C . GLY A 1 751 ? 59.413 19.672 -158.721 1.00 74.19 751 GLY A C 1
ATOM 5771 O O . GLY A 1 751 ? 59.745 18.688 -159.377 1.00 74.19 751 GLY A O 1
ATOM 5772 N N . TYR A 1 752 ? 58.870 19.567 -157.501 1.00 77.62 752 TYR A N 1
ATOM 5773 C CA . TYR A 1 752 ? 58.608 18.302 -156.804 1.00 77.62 752 TYR A CA 1
ATOM 5774 C C . TYR A 1 752 ? 57.139 18.179 -156.380 1.00 77.62 752 TYR A C 1
ATOM 5776 O O . TYR A 1 752 ? 56.492 19.165 -156.037 1.00 77.62 752 TYR A O 1
ATOM 5784 N N . GLU A 1 753 ? 56.627 16.949 -156.332 1.00 70.12 753 GLU A N 1
ATOM 5785 C CA . GLU A 1 753 ? 55.311 16.623 -155.774 1.00 70.12 753 GLU A CA 1
ATOM 5786 C C . GLU A 1 753 ? 55.415 15.535 -154.696 1.00 70.12 753 GLU A C 1
ATOM 5788 O O . GLU A 1 753 ? 56.379 14.763 -154.640 1.00 70.12 753 GLU A O 1
ATOM 5793 N N . ARG A 1 754 ? 54.418 15.465 -153.804 1.00 77.44 754 ARG A N 1
ATOM 5794 C CA . ARG A 1 754 ? 54.385 14.452 -152.743 1.00 77.44 754 ARG A CA 1
ATOM 5795 C C . ARG A 1 754 ? 54.004 13.092 -153.321 1.00 77.44 754 ARG A C 1
ATOM 5797 O O . ARG A 1 754 ? 52.848 12.876 -153.672 1.00 77.44 754 ARG A O 1
ATOM 5804 N N . LYS A 1 755 ? 54.930 12.134 -153.252 1.00 79.56 755 LYS A N 1
ATOM 5805 C CA . LYS A 1 755 ? 54.654 10.735 -153.607 1.00 79.56 755 LYS A CA 1
ATOM 5806 C C . LYS A 1 755 ? 53.910 9.962 -152.509 1.00 79.56 755 LYS A C 1
ATOM 5808 O O . LYS A 1 755 ? 52.945 9.266 -152.797 1.00 79.56 755 LYS A O 1
ATOM 5813 N N . SER A 1 756 ? 54.354 10.069 -151.257 1.00 74.69 756 SER A N 1
ATOM 5814 C CA . SER A 1 756 ? 53.806 9.307 -150.122 1.00 74.69 756 SER A CA 1
ATOM 5815 C C . SER A 1 756 ? 54.233 9.910 -148.780 1.00 74.69 756 SER A C 1
ATOM 5817 O O . SER A 1 756 ? 55.269 10.572 -148.719 1.00 74.69 756 SER A O 1
ATOM 5819 N N . LEU A 1 757 ? 53.474 9.651 -147.710 1.00 80.06 757 LEU A N 1
ATOM 5820 C CA . LEU A 1 757 ? 53.801 10.030 -146.330 1.00 80.06 757 LEU A CA 1
ATOM 5821 C C . LEU A 1 757 ? 53.572 8.827 -145.399 1.00 80.06 757 LEU A C 1
ATOM 5823 O O . LEU A 1 757 ? 52.640 8.057 -145.618 1.00 80.06 757 LEU A O 1
ATOM 5827 N N . PHE A 1 758 ? 54.413 8.664 -144.379 1.00 76.44 758 PHE A N 1
ATOM 5828 C CA . PHE A 1 758 ? 54.333 7.584 -143.390 1.00 76.44 758 PHE A CA 1
ATOM 5829 C C . PHE A 1 758 ? 54.659 8.137 -141.999 1.00 76.44 758 PHE A C 1
ATOM 5831 O O . PHE A 1 758 ? 55.404 9.113 -141.898 1.00 76.44 758 PHE A O 1
ATOM 5838 N N . TYR A 1 759 ? 54.154 7.497 -140.945 1.00 79.69 759 TYR A N 1
ATOM 5839 C CA . TYR A 1 759 ? 54.688 7.670 -139.590 1.00 79.69 759 TYR A CA 1
ATOM 5840 C C . TYR A 1 759 ? 55.170 6.331 -139.037 1.00 79.69 759 TYR A C 1
ATOM 5842 O O . TYR A 1 759 ? 54.696 5.267 -139.448 1.00 79.69 759 TYR A O 1
ATOM 5850 N N . THR A 1 760 ? 56.107 6.407 -138.097 1.00 77.75 760 THR A N 1
ATOM 5851 C CA . THR A 1 760 ? 56.693 5.251 -137.424 1.00 77.75 760 THR A CA 1
ATOM 5852 C C . THR A 1 760 ? 56.372 5.337 -135.940 1.00 77.75 760 THR A C 1
ATOM 5854 O O . THR A 1 760 ? 56.554 6.385 -135.322 1.00 77.75 760 THR A O 1
ATOM 5857 N N . GLN A 1 761 ? 55.862 4.246 -135.379 1.00 75.56 761 GLN A N 1
ATOM 5858 C CA . GLN A 1 761 ? 55.644 4.133 -133.936 1.00 75.56 761 GLN A CA 1
ATOM 5859 C C . GLN A 1 761 ? 56.970 3.808 -133.233 1.00 75.56 761 GLN A C 1
ATOM 5861 O O . GLN A 1 761 ? 57.915 3.355 -133.879 1.00 75.56 761 GLN A O 1
ATOM 5866 N N . SER A 1 762 ? 57.054 3.997 -131.913 1.00 68.88 762 SER A N 1
ATOM 5867 C CA . SER A 1 762 ? 58.274 3.731 -131.124 1.00 68.88 762 SER A CA 1
ATOM 5868 C C . SER A 1 762 ? 58.827 2.306 -131.278 1.00 68.88 762 SER A C 1
ATOM 5870 O O . SER A 1 762 ? 60.008 2.082 -131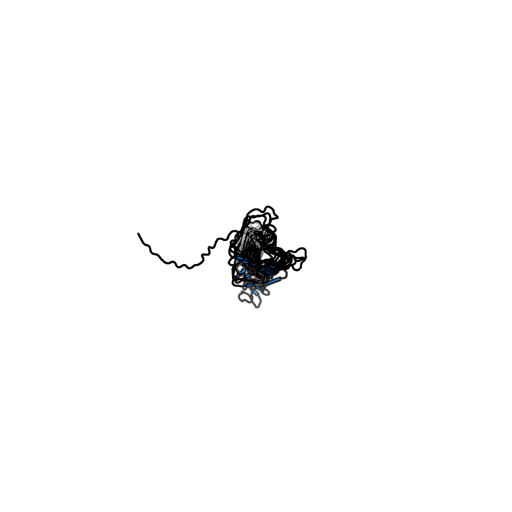.040 1.00 68.88 762 SER A O 1
ATOM 5872 N N . GLU A 1 763 ? 58.000 1.362 -131.726 1.00 68.69 763 GLU A N 1
ATOM 5873 C CA . GLU A 1 763 ? 58.340 -0.050 -131.941 1.00 68.69 763 GLU A CA 1
ATOM 5874 C C . GLU A 1 763 ? 58.827 -0.361 -133.374 1.00 68.69 763 GLU A C 1
ATOM 5876 O O . GLU A 1 763 ? 59.080 -1.512 -133.716 1.00 68.69 763 GLU A O 1
ATOM 5881 N N . GLY A 1 764 ? 58.976 0.656 -134.234 1.00 63.00 764 GLY A N 1
ATOM 5882 C CA . GLY A 1 764 ? 59.570 0.538 -135.576 1.00 63.00 764 GLY A CA 1
ATOM 5883 C C . GLY A 1 764 ? 58.584 0.254 -136.718 1.00 63.00 764 GLY A C 1
ATOM 5884 O O . GLY A 1 764 ? 58.947 0.374 -137.892 1.00 63.00 764 GLY A O 1
ATOM 5885 N N . THR A 1 765 ? 57.321 -0.050 -136.414 1.00 74.44 765 THR A N 1
ATOM 5886 C CA . THR A 1 765 ? 56.267 -0.253 -137.422 1.00 74.44 765 THR A CA 1
ATOM 5887 C C . THR A 1 765 ? 55.975 1.045 -138.175 1.00 74.44 765 THR A C 1
ATOM 5889 O O . THR A 1 765 ? 55.664 2.067 -137.561 1.00 74.44 765 THR A O 1
ATOM 5892 N N . THR A 1 766 ? 56.045 1.003 -139.510 1.00 76.81 766 THR A N 1
ATOM 5893 C CA . THR A 1 766 ? 55.814 2.163 -140.387 1.00 76.81 766 THR A CA 1
ATOM 5894 C C . THR A 1 766 ? 54.471 2.031 -141.107 1.00 76.81 766 THR A C 1
ATOM 5896 O O . THR A 1 766 ? 54.229 1.039 -141.792 1.00 76.81 766 THR A O 1
ATOM 5899 N N . VAL A 1 767 ? 53.594 3.026 -140.955 1.00 76.25 767 VAL A N 1
ATOM 5900 C CA . VAL A 1 767 ? 52.204 2.995 -141.445 1.00 76.25 767 VAL A CA 1
ATOM 5901 C C . VAL A 1 767 ? 51.980 4.099 -142.491 1.00 76.25 767 VAL A C 1
ATOM 5903 O O . VAL A 1 767 ? 52.356 5.248 -142.232 1.00 76.25 767 VAL A O 1
ATOM 5906 N N . PRO A 1 768 ? 51.391 3.797 -143.671 1.00 72.06 768 PRO A N 1
ATOM 5907 C CA . PRO A 1 768 ? 51.095 4.803 -144.692 1.00 72.06 768 PRO A CA 1
ATOM 5908 C C . PRO A 1 768 ? 50.028 5.789 -144.221 1.00 72.06 768 PRO A C 1
ATOM 5910 O O . PRO A 1 768 ? 48.974 5.395 -143.725 1.00 72.06 768 PRO A O 1
ATOM 5913 N N . ILE A 1 769 ? 50.275 7.077 -144.449 1.00 74.38 769 ILE A N 1
ATOM 5914 C CA . ILE A 1 769 ? 49.308 8.148 -144.225 1.00 74.38 769 ILE A CA 1
ATOM 5915 C C . ILE A 1 769 ? 48.692 8.499 -145.579 1.00 74.38 769 ILE A C 1
ATOM 5917 O O . ILE A 1 769 ? 49.329 9.092 -146.450 1.00 74.38 769 ILE A O 1
ATOM 5921 N N . ILE A 1 770 ? 47.448 8.060 -145.767 1.00 63.09 770 ILE A N 1
ATOM 5922 C CA . ILE A 1 770 ? 46.735 8.143 -147.050 1.00 63.09 770 ILE A CA 1
ATOM 5923 C C . ILE A 1 770 ? 46.168 9.564 -147.279 1.00 63.09 770 ILE A C 1
ATOM 5925 O O . ILE A 1 770 ? 46.022 10.003 -148.418 1.00 63.09 770 ILE A O 1
ATOM 5929 N N . TYR A 1 771 ? 45.945 10.326 -146.201 1.00 60.44 771 TYR A N 1
ATOM 5930 C CA . TYR A 1 771 ? 45.500 11.729 -146.200 1.00 60.44 771 TYR A CA 1
ATOM 5931 C C . TYR A 1 771 ? 46.487 12.622 -145.425 1.00 60.44 771 TYR A C 1
ATOM 5933 O O . TYR A 1 771 ? 47.496 12.146 -144.927 1.00 60.44 771 TYR A O 1
ATOM 5941 N N . ASN A 1 772 ? 46.232 13.925 -145.292 1.00 55.66 772 ASN A N 1
ATOM 5942 C CA . ASN A 1 772 ? 47.115 14.837 -144.540 1.00 55.66 772 ASN A CA 1
ATOM 5943 C C . ASN A 1 772 ? 46.907 14.750 -142.999 1.00 55.66 772 ASN A C 1
ATOM 5945 O O . ASN A 1 772 ? 47.230 15.683 -142.272 1.00 55.66 772 ASN A O 1
ATOM 5949 N N . THR A 1 773 ? 46.340 13.651 -142.480 1.00 59.06 773 THR A N 1
ATOM 5950 C CA . THR A 1 773 ? 45.926 13.483 -141.068 1.00 59.06 773 THR A CA 1
ATOM 5951 C C . THR A 1 773 ? 46.175 12.063 -140.546 1.00 59.06 773 THR A C 1
ATOM 5953 O O . THR A 1 773 ? 46.006 11.097 -141.294 1.00 59.06 773 THR A O 1
ATOM 5956 N N . LEU A 1 774 ? 46.505 11.941 -139.253 1.00 60.53 774 LEU A N 1
ATOM 5957 C CA . LEU A 1 774 ? 46.785 10.704 -138.505 1.00 60.53 774 LEU A CA 1
ATOM 5958 C C . LEU A 1 774 ? 45.972 10.684 -137.190 1.00 60.53 774 LEU A C 1
ATOM 5960 O O . LEU A 1 774 ? 45.941 11.669 -136.461 1.00 60.53 774 LEU A O 1
ATOM 5964 N N . CYS A 1 775 ? 45.344 9.553 -136.853 1.00 58.91 775 CYS A N 1
ATOM 5965 C CA . CYS A 1 775 ? 44.760 9.309 -135.527 1.00 58.91 775 CYS A CA 1
ATOM 5966 C C . CYS A 1 775 ? 45.553 8.210 -134.804 1.00 58.91 775 CYS A C 1
ATOM 5968 O O . CYS A 1 775 ? 45.740 7.124 -135.362 1.00 58.91 775 CYS A O 1
ATOM 5970 N N . LEU A 1 776 ? 46.038 8.504 -133.591 1.00 56.75 776 LEU A N 1
ATOM 5971 C CA . LEU A 1 776 ? 46.776 7.553 -132.757 1.00 56.75 776 LEU A CA 1
ATOM 5972 C C . LEU A 1 776 ? 45.806 6.488 -132.242 1.00 56.75 776 LEU A C 1
ATOM 5974 O O . LEU A 1 776 ? 44.952 6.760 -131.397 1.00 56.75 776 LEU A O 1
ATOM 5978 N N . LYS A 1 777 ? 45.921 5.274 -132.784 1.00 49.56 777 LYS A N 1
ATOM 5979 C CA . LYS A 1 777 ? 45.174 4.122 -132.283 1.00 49.56 777 LYS A CA 1
ATOM 5980 C C . LYS A 1 777 ? 45.896 3.489 -131.098 1.00 49.56 777 LYS A C 1
ATOM 5982 O O . LYS A 1 777 ? 47.120 3.390 -131.108 1.00 49.56 777 LYS A O 1
ATOM 5987 N N . ALA A 1 778 ? 45.083 3.069 -130.136 1.00 49.16 778 ALA A N 1
ATOM 5988 C CA . ALA A 1 778 ? 45.426 2.210 -129.014 1.00 49.16 778 ALA A CA 1
ATOM 5989 C C . ALA A 1 778 ? 46.244 0.984 -129.430 1.00 49.16 778 ALA A C 1
ATOM 5991 O O . ALA A 1 778 ? 45.989 0.430 -130.508 1.00 49.16 778 ALA A O 1
ATOM 5992 N N . MET A 1 779 ? 47.161 0.557 -128.557 1.00 44.78 779 MET A N 1
ATOM 5993 C CA . MET A 1 779 ? 47.661 -0.822 -128.544 1.00 44.78 779 MET A CA 1
ATOM 5994 C C . MET A 1 779 ? 46.696 -1.718 -127.784 1.00 44.78 779 MET A C 1
ATOM 5996 O O . MET A 1 779 ? 46.255 -1.290 -126.694 1.00 44.78 779 MET A O 1
#

Secondary structure (DSSP, 8-state):
-------------------PPPPEE-S-EE-SSPPPB-S--TTSEEEETTTTEEEEES-EEEE---SS--EEEE--TT-EEEEEEEEEEEE-S--SSTT---EEEE---S-TT-EEEEEEEEEEEEEEEE---SEEEEEEESEEEEES-EEEE-TT--EEEEEEESS-EEEES-EEEEEEESSEEEEEEPPTT---EEEEES-EEEEEEESS-SEEEETSEEEEES-EEEEEEE-TT--SEEESSEEEESS-EEEEEEESS-SEEESSEEEEES-EEEEEEESSS-SEEESSEEEEES-EEEEEEEESSEEEEESSSEEEEES-EEEEEEESSEEEEE---SS--TT-EEEEES-EEEEEE-SSS-SEEEEETTEE---EEESEEEEEE-TTSPEEEEEESEEEE-S-EEE-TTEEEEEPTT-EEEESSEEEESSEEEE-TT-EEESS-EEE-S-EEEESS--GGGEE--SS-B--SS--HHHHHHT-EEEEEETTEEEEEEESSPEEEEESSS--SSEEEEEEEEETTEEEEEEEEEBPBS--PPP----EEETT--GGGSPPPTTEEES-TT----SS-S-EEEEEE-TT--SB-TTSTTSTTEETTTTEEEEEE--EEE-B---GGGEEEE--S--B-SSS----EEEEPTT--S---EEEEEEETTEEPSS---SSEEEEEEEEE---SSBPPPSS-B--TT-EEEEBPP-EE----SPPPSEEEEES-SEE-TT-EEEEEEEEPTT-----EEEE-TTS-EEEE-SSEEE----

Foldseek 3Di:
DDDDDDDDDDDDPDPPPPPPQQDEAADAAALAPDDWPPDQDSQAWGADNVQLEIEGANHHYEYEADPDDQERYEGEFQHEYEFEDEHEHEYEDEHPDLVRAHEDYDHADDDLPGEYEYEYDHAGEYEYYYQYANHEEHHEYAEYHYELYEYHYDPRYEYAEPYEYQYAYEAENYEYAHEEYAAEDADYNYDAPDEEEHEHYNYEYAYQEHAAANHYHHNYEYAYENYEYHAHEYAAPHEPHEDQEYEYEHAYEHEHEEYNAEHYEHAAEYEYYCYEYEYAYYNHAEVAEYAAEYHYELYEYYYHDEYEAEHHEYAAAEYHAYNYEHAHPEYAHAHYEYHDPVPQDQHYAYEHENYEYADAYAHAPWRYFYDHVPDTDDHHYAQYWYWYHYHPAQTEIEGHAEYEDEEADAAAQSYEYEYEALHEYEYLEEHEYAHEYEYEHNYHAYYNYDYYYDYAYEYQDAALVQWFWDAAAAADQDWCLVVRVVRIFGWDDHHNDIDTHHYDPWDWAKVVRIRHAFAKIKIWTDDDHDIHIDIDTHHAAAEDDDDADPDEEEFPDFQLPVDDPPQKDFPDRRDTDFQDDPAGKIKGAQPPRPRHPLVRPSHAQADPVRNIRIDGYDHHYDAAEDALVQKDKAFFPAQEQPQDFGDIDIGGDPPDDFWADKDKWKDFPRHTDPGGDRDFGKIAIWIWTDHTRRHHTHPDTHGDPPRMDGHHYDKAADDDDDDDPQWDKDKPDGMDGAQDKIFMDIGGHPPDDDPFDWDADPVGDIDTDPDRIDHHHDD

Sequence (779 aa):
MQKVFKLILICLFVPLIAWGEKQQSTSPLNFRESNNVNELDSYGYKWEKDSKTLTLDGFNMYLIPQESNNRAIWLPENSTIKLIGENTITYEGTFPEKYYQYCSIDQSVGDSNSTLTIKGESDGTLILKGNATNGGSLIHCYNLKMTDATIIVKDGLEYQYAFNCSRPMDIENCNITIGNCGGSGLYVNALSGTTTTSTIKNSTIKILKSGSAAIRINNNDLTITNSTIEIGETKQGSHGLSADNLTITDNSKVTIKNAGYSGVYAEHKMSIEKSKVTIDKTNGPGGLFAGDKISIDNSEVKMGSEIHQFGVIVKVGTIEVNNSTISINKSTNYGIIVRDSDLGSSDNNISVSNSYIDLHCSYQEKCFFFHIKGSDGKPTITNSFVWEKANKTAKTGTIYGEYTLGEDLTINEDEVFVTSKDAKLTTDHALVINGTMQIGENTSFNGNGTVNGSGKYIVEKPTEDMITVPQNLTYTGEDLTNAAQNETSLSLTIFSNPQVVTNENWIQSFDPAVVKNAGKYTLKYTKDSETVSKIFEVKKATEFPTPVLQATYDYGIKLLNVTLPSGWKWQDEGTIPVINNSGYPAIYTTKGNENYDWGNSSIQGYDKETETVTRSIEITVNKGTLSATDFVFFQPENRVYDGTKKAAKVEVNSGITGTGLISIYYYNNGAKLDDAPADPGTYTVKISVAEGDNYKATADELTDPDWTFTIDKKQYNITIASPIKNGTVTADKATATEGETVTLTVNPASGYERKSLFYTQSEGTTVPIIYNTLCLKAM

Radius of gyration: 68.18 Å; chains: 1; bounding box: 118×100×226 Å

pLDDT: mean 88.37, std 12.83, range [26.84, 98.88]